Protein 7VGR (pdb70)

Organism: Severe acute respiratory syndrome coronavirus 2 (NCBI:txid2697049)

Structure (mmCIF, N/CA/C/O backbone):
data_7VGR
#
_entry.id   7VGR
#
_cell.length_a   1.00
_cell.length_b   1.00
_cell.length_c   1.00
_cell.angle_alpha   90.00
_cell.angle_beta   90.00
_cell.angle_gamma   90.00
#
_symmetry.space_group_name_H-M   'P 1'
#
loop_
_entity.id
_entity.type
_entity.pdbx_description
1 polymer 'YN7756_1 Fab light chain'
2 polymer 'YN7756_1 Fab heavy chain'
3 polymer 'Membrane protein'
#
loop_
_atom_site.group_PDB
_atom_site.id
_atom_site.type_symbol
_atom_site.label_atom_id
_atom_site.label_alt_id
_atom_site.label_comp_id
_atom_site.label_asym_id
_atom_site.label_entity_id
_atom_site.label_seq_id
_atom_site.pdbx_PDB_ins_code
_atom_site.Cartn_x
_atom_site.Cartn_y
_atom_site.Cartn_z
_atom_site.occupancy
_atom_site.B_iso_or_equiv
_atom_site.auth_seq_id
_atom_site.auth_comp_id
_atom_site.auth_asym_id
_atom_site.auth_atom_id
_atom_site.pdbx_PDB_model_num
ATOM 1 N N . ASP A 1 1 ? 122.838 175.096 141.995 1.00 58.14 1 ASP C N 1
ATOM 2 C CA . ASP A 1 1 ? 123.618 175.397 140.800 1.00 58.14 1 ASP C CA 1
ATOM 3 C C . ASP A 1 1 ? 124.553 176.579 141.039 1.00 58.14 1 ASP C C 1
ATOM 4 O O . ASP A 1 1 ? 124.113 177.664 141.418 1.00 58.14 1 ASP C O 1
ATOM 6 N N . ILE A 1 2 ? 125.848 176.358 140.815 1.00 58.14 2 ILE C N 1
ATOM 7 C CA . ILE A 1 2 ? 126.835 177.412 141.010 1.00 58.14 2 ILE C CA 1
ATOM 8 C C . ILE A 1 2 ? 126.842 178.328 139.794 1.00 58.14 2 ILE C C 1
ATOM 9 O O . ILE A 1 2 ? 126.985 177.872 138.652 1.00 58.14 2 ILE C O 1
ATOM 14 N N . VAL A 1 3 ? 126.687 179.627 140.034 1.00 58.14 3 VAL C N 1
ATOM 15 C CA . VAL A 1 3 ? 126.671 180.631 138.977 1.00 58.14 3 VAL C CA 1
ATOM 16 C C . VAL A 1 3 ? 128.090 181.177 138.858 1.00 58.14 3 VAL C C 1
ATOM 17 O O . VAL A 1 3 ? 128.528 181.992 139.676 1.00 58.14 3 VAL C O 1
ATOM 21 N N . LEU A 1 4 ? 128.812 180.726 137.836 1.00 58.14 4 LEU C N 1
ATOM 22 C CA . LEU A 1 4 ? 130.184 181.164 137.619 1.00 58.14 4 LEU C CA 1
ATOM 23 C C . LEU A 1 4 ? 130.199 182.488 136.865 1.00 58.14 4 LEU C C 1
ATOM 24 O O . LEU A 1 4 ? 129.519 182.641 135.845 1.00 58.14 4 LEU C O 1
ATOM 29 N N . THR A 1 5 ? 130.974 183.444 137.370 1.00 58.14 5 THR C N 1
ATOM 30 C CA . THR A 1 5 ? 131.086 184.770 136.780 1.00 58.14 5 THR C CA 1
ATOM 31 C C . THR A 1 5 ? 132.545 185.049 136.449 1.00 58.14 5 THR C C 1
ATOM 32 O O . THR A 1 5 ? 133.427 184.834 137.287 1.00 58.14 5 THR C O 1
ATOM 36 N N . GLN A 1 6 ? 132.794 185.524 135.233 1.00 58.14 6 GLN C N 1
ATOM 37 C CA . GLN A 1 6 ? 134.135 185.842 134.771 1.00 58.14 6 GLN C CA 1
ATOM 38 C C . GLN A 1 6 ? 134.297 187.350 134.628 1.00 58.14 6 GLN C C 1
ATOM 39 O O . GLN A 1 6 ? 133.373 188.056 134.215 1.00 58.14 6 GLN C O 1
ATOM 45 N N . SER A 1 7 ? 135.489 187.837 134.979 1.00 58.14 7 SER C N 1
ATOM 46 C CA . SER A 1 7 ? 135.793 189.253 134.912 1.00 58.14 7 SER C CA 1
ATOM 47 C C . SER A 1 7 ? 137.247 189.415 134.492 1.00 58.14 7 SER C C 1
ATOM 48 O O . SER A 1 7 ? 138.127 188.786 135.103 1.00 58.14 7 SER C O 1
ATOM 51 N N . PRO A 1 8 ? 137.536 190.236 133.471 1.00 58.14 8 PRO C N 1
ATOM 52 C CA . PRO A 1 8 ? 136.536 190.967 132.688 1.00 58.14 8 PRO C CA 1
ATOM 53 C C . PRO A 1 8 ? 135.916 190.116 131.584 1.00 58.14 8 PRO C C 1
ATOM 54 O O . PRO A 1 8 ? 136.435 189.043 131.276 1.00 58.14 8 PRO C O 1
ATOM 58 N N . ALA A 1 9 ? 134.811 190.591 131.004 1.00 58.14 9 ALA C N 1
ATOM 59 C CA . ALA A 1 9 ? 134.189 189.877 129.895 1.00 58.14 9 ALA C CA 1
ATOM 60 C C . ALA A 1 9 ? 135.049 189.904 128.640 1.00 58.14 9 ALA C C 1
ATOM 61 O O . ALA A 1 9 ? 134.985 188.966 127.838 1.00 58.14 9 ALA C O 1
ATOM 63 N N . SER A 1 10 ? 135.845 190.954 128.453 1.00 58.81 10 SER C N 1
ATOM 64 C CA . SER A 1 10 ? 136.761 191.052 127.327 1.00 58.81 10 SER C CA 1
ATOM 65 C C . SER A 1 10 ? 138.026 191.752 127.799 1.00 58.81 10 SER C C 1
ATOM 66 O O . SER A 1 10 ? 137.956 192.777 128.482 1.00 58.81 10 SER C O 1
ATOM 69 N N . LEU A 1 11 ? 139.177 191.194 127.431 1.00 60.14 11 LEU C N 1
ATOM 70 C CA . LEU A 1 11 ? 140.468 191.705 127.869 1.00 60.14 11 LEU C CA 1
ATOM 71 C C . LEU A 1 11 ? 141.397 191.828 126.672 1.00 60.14 11 LEU C C 1
ATOM 72 O O . LEU A 1 11 ? 141.466 190.919 125.839 1.00 60.14 11 LEU C O 1
ATOM 77 N N . THR A 1 12 ? 142.107 192.951 126.590 1.00 64.87 12 THR C N 1
ATOM 78 C CA . THR A 1 12 ? 143.116 193.177 125.565 1.00 64.87 12 THR C CA 1
ATOM 79 C C . THR A 1 12 ? 144.474 193.334 126.236 1.00 64.87 12 THR C C 1
ATOM 80 O O . THR A 1 12 ? 144.589 193.998 127.272 1.00 64.87 12 THR C O 1
ATOM 84 N N . VAL A 1 13 ? 145.491 192.689 125.668 1.00 69.07 13 VAL C N 1
ATOM 85 C CA . VAL A 1 13 ? 146.840 192.709 126.220 1.00 69.07 13 VAL C CA 1
ATOM 86 C C . VAL A 1 13 ? 147.840 192.903 125.089 1.00 69.07 13 VAL C C 1
ATOM 87 O O . VAL A 1 13 ? 147.650 192.411 123.972 1.00 69.07 13 VAL C O 1
ATOM 91 N N . SER A 1 14 ? 148.909 193.637 125.386 1.00 70.89 14 SER C N 1
ATOM 92 C CA . SER A 1 14 ? 149.983 193.825 124.422 1.00 70.89 14 SER C CA 1
ATOM 93 C C . SER A 1 14 ? 150.774 192.533 124.246 1.00 70.89 14 SER C C 1
ATOM 94 O O . SER A 1 14 ? 150.854 191.698 125.151 1.00 70.89 14 SER C O 1
ATOM 97 N N . LEU A 1 15 ? 151.361 192.374 123.062 1.00 72.39 15 LEU C N 1
ATOM 98 C CA . LEU A 1 15 ? 152.133 191.175 122.757 1.00 72.39 15 LEU C CA 1
ATOM 99 C C . LEU A 1 15 ? 153.403 191.145 123.600 1.00 72.39 15 LEU C C 1
ATOM 100 O O . LEU A 1 15 ? 154.226 192.063 123.532 1.00 72.39 15 LEU C O 1
ATOM 105 N N . GLY A 1 16 ? 153.559 190.088 124.393 1.00 69.75 16 GLY C N 1
ATOM 106 C CA . GLY A 1 16 ? 154.683 189.934 125.297 1.00 69.75 16 GLY C CA 1
ATOM 107 C C . GLY A 1 16 ? 154.335 190.117 126.759 1.00 69.75 16 GLY C C 1
ATOM 108 O O . GLY A 1 16 ? 155.117 189.701 127.627 1.00 69.75 16 GLY C O 1
ATOM 109 N N . GLN A 1 17 ? 153.189 190.718 127.064 1.00 70.86 17 GLN C N 1
ATOM 110 C CA . GLN A 1 17 ? 152.769 190.928 128.442 1.00 70.86 17 GLN C CA 1
ATOM 111 C C . GLN A 1 17 ? 152.072 189.669 128.956 1.00 70.86 17 GLN C C 1
ATOM 112 O O . GLN A 1 17 ? 152.093 188.612 128.319 1.00 70.86 17 GLN C O 1
ATOM 118 N N . ARG A 1 18 ? 151.439 189.769 130.121 1.00 69.04 18 ARG C N 1
ATOM 119 C CA . ARG A 1 18 ? 150.751 188.646 130.738 1.00 69.04 18 ARG C CA 1
ATOM 120 C C . ARG A 1 18 ? 149.254 188.918 130.818 1.00 69.04 18 ARG C C 1
ATOM 121 O O . ARG A 1 18 ? 148.815 190.070 130.886 1.00 69.04 18 ARG C O 1
ATOM 129 N N . ALA A 1 19 ? 148.473 187.841 130.803 1.00 61.07 19 ALA C N 1
ATOM 130 C CA . ALA A 1 19 ? 147.022 187.910 130.878 1.00 61.07 19 ALA C CA 1
ATOM 131 C C . ALA A 1 19 ? 146.539 187.286 132.180 1.00 61.07 19 ALA C C 1
ATOM 132 O O . ALA A 1 19 ? 147.074 186.266 132.627 1.00 61.07 19 ALA C O 1
ATOM 134 N N . THR A 1 20 ? 145.524 187.901 132.785 1.00 58.14 20 THR C N 1
ATOM 135 C CA A THR A 1 20 ? 144.958 187.437 134.046 0.61 58.14 20 THR C CA 1
ATOM 136 C CA B THR A 1 20 ? 144.958 187.437 134.046 0.39 58.14 20 THR C CA 1
ATOM 137 C C . THR A 1 20 ? 143.446 187.356 133.905 1.00 58.14 20 THR C C 1
ATOM 138 O O . THR A 1 20 ? 142.788 188.373 133.662 1.00 58.14 20 THR C O 1
ATOM 145 N N . ILE A 1 21 ? 142.900 186.151 134.058 1.00 58.14 21 ILE C N 1
ATOM 146 C CA . ILE A 1 21 ? 141.466 185.902 133.962 1.00 58.14 21 ILE C CA 1
ATOM 147 C C . ILE A 1 21 ? 140.994 185.321 135.286 1.00 58.14 21 ILE C C 1
ATOM 148 O O . ILE A 1 21 ? 141.562 184.338 135.775 1.00 58.14 21 ILE C O 1
ATOM 153 N N . SER A 1 22 ? 139.956 185.924 135.861 1.00 58.14 22 SER C N 1
ATOM 154 C CA . SER A 1 22 ? 139.404 185.500 137.140 1.00 58.14 22 SER C CA 1
ATOM 155 C C . SER A 1 22 ? 137.981 184.992 136.953 1.00 58.14 22 SER C C 1
ATOM 156 O O . SER A 1 22 ? 137.191 185.587 136.213 1.00 58.14 22 SER C O 1
ATOM 159 N N . CYS A 1 23 ? 137.660 183.888 137.625 1.00 58.14 23 CYS C N 1
ATOM 160 C CA . CYS A 1 23 ? 136.342 183.263 137.549 1.00 58.14 23 CYS C CA 1
ATOM 161 C C . CYS A 1 23 ? 135.739 183.216 138.948 1.00 58.14 23 CYS C C 1
ATOM 162 O O . CYS A 1 23 ? 136.180 182.430 139.793 1.00 58.14 23 CYS C O 1
ATOM 165 N N . ARG A 1 24 ? 134.736 184.057 139.188 1.00 65.20 24 ARG C N 1
ATOM 166 C CA . ARG A 1 24 ? 134.014 184.046 140.451 1.00 65.20 24 ARG C CA 1
ATOM 167 C C . ARG A 1 24 ? 133.049 182.868 140.512 1.00 65.20 24 ARG C C 1
ATOM 168 O O . ARG A 1 24 ? 132.640 182.315 139.486 1.00 65.20 24 ARG C O 1
ATOM 176 N N . ALA A 1 25 ? 132.683 182.489 141.734 1.00 61.36 25 ALA C N 1
ATOM 177 C CA . ALA A 1 25 ? 131.777 181.376 141.970 1.00 61.36 25 ALA C CA 1
ATOM 178 C C . ALA A 1 25 ? 130.696 181.795 142.957 1.00 61.36 25 ALA C C 1
ATOM 179 O O . ALA A 1 25 ? 130.891 182.689 143.784 1.00 61.36 25 ALA C O 1
ATOM 181 N N . SER A 1 26 ? 129.543 181.131 142.856 1.00 62.17 26 SER C N 1
ATOM 182 C CA . SER A 1 26 ? 128.429 181.431 143.749 1.00 62.17 26 SER C CA 1
ATOM 183 C C . SER A 1 26 ? 128.707 180.926 145.160 1.00 62.17 26 SER C C 1
ATOM 184 O O . SER A 1 26 ? 128.694 181.698 146.126 1.00 62.17 26 SER C O 1
ATOM 187 N N . GLU A 1 27 ? 128.963 179.630 145.297 1.00 66.79 27 GLU C N 1
ATOM 188 C CA . GLU A 1 27 ? 129.240 179.002 146.581 1.00 66.79 27 GLU C CA 1
ATOM 189 C C . GLU A 1 27 ? 130.625 178.355 146.542 1.00 66.79 27 GLU C C 1
ATOM 190 O O . GLU A 1 27 ? 131.390 178.528 145.589 1.00 66.79 27 GLU C O 1
ATOM 196 N N . SER A 1 28 ? 130.945 177.609 147.598 1.00 69.41 28 SER C N 1
ATOM 197 C CA . SER A 1 28 ? 132.238 176.944 147.686 1.00 69.41 28 SER C CA 1
ATOM 198 C C . SER A 1 28 ? 132.362 175.879 146.603 1.00 69.41 28 SER C C 1
ATOM 199 O O . SER A 1 28 ? 131.451 175.071 146.402 1.00 69.41 28 SER C O 1
ATOM 202 N N . VAL A 1 29 ? 133.494 175.884 145.903 1.00 68.53 29 VAL C N 1
ATOM 203 C CA . VAL A 1 29 ? 133.712 174.932 144.821 1.00 68.53 29 VAL C CA 1
ATOM 204 C C . VAL A 1 29 ? 134.487 173.701 145.287 1.00 68.53 29 VAL C C 1
ATOM 205 O O . VAL A 1 29 ? 134.205 172.588 144.832 1.00 68.53 29 VAL C O 1
ATOM 209 N N . ASP A 1 30 ? 135.449 173.872 146.191 1.00 70.40 30 ASP C N 1
ATOM 210 C CA . ASP A 1 30 ? 136.286 172.757 146.617 1.00 70.40 30 ASP C CA 1
ATOM 211 C C . ASP A 1 30 ? 135.454 171.692 147.318 1.00 70.40 30 ASP C C 1
ATOM 212 O O . ASP A 1 30 ? 134.675 171.994 148.227 1.00 70.40 30 ASP C O 1
ATOM 217 N N . SER A 1 31 ? 135.622 170.445 146.887 1.00 71.98 31 SER C N 1
ATOM 218 C CA . SER A 1 31 ? 134.963 169.304 147.501 1.00 71.98 31 SER C CA 1
ATOM 219 C C . SER A 1 31 ? 135.827 168.784 148.650 1.00 71.98 31 SER C C 1
ATOM 220 O O . SER A 1 31 ? 136.765 169.446 149.101 1.00 71.98 31 SER C O 1
ATOM 223 N N . PHE A 1 32 ? 135.515 167.585 149.140 1.00 76.43 32 PHE C N 1
ATOM 224 C CA . PHE A 1 32 ? 136.289 166.995 150.225 1.00 76.43 32 PHE C CA 1
ATOM 225 C C . PHE A 1 32 ? 137.659 166.560 149.722 1.00 76.43 32 PHE C C 1
ATOM 226 O O . PHE A 1 32 ? 137.816 165.449 149.205 1.00 76.43 32 PHE C O 1
ATOM 234 N N . GLY A 1 33 ? 138.655 167.430 149.869 1.00 74.30 33 GLY C N 1
ATOM 235 C CA . GLY A 1 33 ? 140.006 167.130 149.444 1.00 74.30 33 GLY C CA 1
ATOM 236 C C . GLY A 1 33 ? 140.310 167.391 147.986 1.00 74.30 33 GLY C C 1
ATOM 237 O O . GLY A 1 33 ? 141.405 167.039 147.530 1.00 74.30 33 GLY C O 1
ATOM 238 N N . ASN A 1 34 ? 139.387 167.996 147.240 1.00 69.54 34 ASN C N 1
ATOM 239 C CA . ASN A 1 34 ? 139.605 168.255 145.824 1.00 69.54 34 ASN C CA 1
ATOM 240 C C . ASN A 1 34 ? 138.921 169.559 145.440 1.00 69.54 34 ASN C C 1
ATOM 241 O O . ASN A 1 34 ? 137.995 170.020 146.112 1.00 69.54 34 ASN C O 1
ATOM 246 N N . SER A 1 35 ? 139.392 170.148 144.341 1.00 63.81 35 SER C N 1
ATOM 247 C CA . SER A 1 35 ? 138.874 171.416 143.841 1.00 63.81 35 SER C CA 1
ATOM 248 C C . SER A 1 35 ? 137.861 171.249 142.717 1.00 63.81 35 SER C C 1
ATOM 249 O O . SER A 1 35 ? 136.833 171.934 142.713 1.00 63.81 35 SER C O 1
ATOM 252 N N . PHE A 1 36 ? 138.132 170.354 141.763 1.00 56.42 36 PHE C N 1
ATOM 253 C CA . PHE A 1 36 ? 137.236 170.092 140.634 1.00 56.42 36 PHE C CA 1
ATOM 254 C C . PHE A 1 36 ? 136.949 171.363 139.836 1.00 56.42 36 PHE C C 1
ATOM 255 O O . PHE A 1 36 ? 135.804 171.648 139.477 1.00 56.42 36 PHE C O 1
ATOM 263 N N . MET A 1 37 ? 137.995 172.135 139.555 1.00 51.60 37 MET C N 1
ATOM 264 C CA . MET A 1 37 ? 137.889 173.357 138.768 1.00 51.60 37 MET C CA 1
ATOM 265 C C . MET A 1 37 ? 138.702 173.197 137.492 1.00 51.60 37 MET C C 1
ATOM 266 O O . MET A 1 37 ? 139.838 172.714 137.533 1.00 51.60 37 MET C O 1
ATOM 271 N N . HIS A 1 38 ? 138.123 173.604 136.364 1.00 44.43 38 HIS C N 1
ATOM 272 C CA . HIS A 1 38 ? 138.746 173.416 135.063 1.00 44.43 38 HIS C CA 1
ATOM 273 C C . HIS A 1 38 ? 138.711 174.712 134.265 1.00 44.43 38 HIS C C 1
ATOM 274 O O . HIS A 1 38 ? 137.814 175.542 134.432 1.00 44.43 38 HIS C O 1
ATOM 281 N N . TRP A 1 39 ? 139.705 174.873 133.394 1.00 58.14 39 TRP C N 1
ATOM 282 C CA . TRP A 1 39 ? 139.793 176.002 132.478 1.00 58.14 39 TRP C CA 1
ATOM 283 C C . TRP A 1 39 ? 139.907 175.475 131.055 1.00 58.14 39 TRP C C 1
ATOM 284 O O . TRP A 1 39 ? 140.721 174.587 130.782 1.00 58.14 39 TRP C O 1
ATOM 295 N N . TYR A 1 40 ? 139.098 176.025 130.154 1.00 58.14 40 TYR C N 1
ATOM 296 C CA . TYR A 1 40 ? 139.044 175.571 128.773 1.00 58.14 40 TYR C CA 1
ATOM 297 C C . TYR A 1 40 ? 139.336 176.726 127.825 1.00 58.14 40 TYR C C 1
ATOM 298 O O . TYR A 1 40 ? 139.020 177.885 128.112 1.00 58.14 40 TYR C O 1
ATOM 307 N N . GLN A 1 41 ? 139.948 176.396 126.691 1.00 58.14 41 GLN C N 1
ATOM 308 C CA . GLN A 1 41 ? 140.222 177.350 125.627 1.00 58.14 41 GLN C CA 1
ATOM 309 C C . GLN A 1 41 ? 139.521 176.883 124.361 1.00 58.14 41 GLN C C 1
ATOM 310 O O . GLN A 1 41 ? 139.704 175.739 123.932 1.00 58.14 41 GLN C O 1
ATOM 316 N N . GLN A 1 42 ? 138.721 177.765 123.766 1.00 58.14 42 GLN C N 1
ATOM 317 C CA . GLN A 1 42 ? 137.946 177.437 122.576 1.00 58.14 42 GLN C CA 1
ATOM 318 C C . GLN A 1 42 ? 138.233 178.460 121.489 1.00 58.14 42 GLN C C 1
ATOM 319 O O . GLN A 1 42 ? 137.999 179.657 121.684 1.00 58.14 42 GLN C O 1
ATOM 325 N N . LYS A 1 43 ? 138.728 177.989 120.351 1.00 58.14 43 LYS C N 1
ATOM 326 C CA . LYS A 1 43 ? 138.874 178.856 119.194 1.00 58.14 43 LYS C CA 1
ATOM 327 C C . LYS A 1 43 ? 137.615 178.802 118.334 1.00 58.14 43 LYS C C 1
ATOM 328 O O . LYS A 1 43 ? 136.896 177.797 118.340 1.00 58.14 43 LYS C O 1
ATOM 334 N N . PRO A 1 44 ? 137.315 179.873 117.600 1.00 58.14 44 PRO C N 1
ATOM 335 C CA . PRO A 1 44 ? 136.125 179.866 116.734 1.00 58.14 44 PRO C CA 1
ATOM 336 C C . PRO A 1 44 ? 136.222 178.779 115.675 1.00 58.14 44 PRO C C 1
ATOM 337 O O . PRO A 1 44 ? 137.175 178.729 114.893 1.00 58.14 44 PRO C O 1
ATOM 341 N N . GLY A 1 45 ? 135.219 177.902 115.655 1.00 58.14 45 GLY C N 1
ATOM 342 C CA . GLY A 1 45 ? 135.187 176.776 114.749 1.00 58.14 45 GLY C CA 1
ATOM 343 C C . GLY A 1 45 ? 135.808 175.506 115.292 1.00 58.14 45 GLY C C 1
ATOM 344 O O . GLY A 1 45 ? 135.717 174.463 114.634 1.00 58.14 45 GLY C O 1
ATOM 345 N N . GLN A 1 46 ? 136.431 175.562 116.469 1.00 58.14 46 GLN C N 1
ATOM 346 C CA . GLN A 1 46 ? 137.102 174.417 117.059 1.00 58.14 46 GLN C CA 1
ATOM 347 C C . GLN A 1 46 ? 136.480 174.060 118.408 1.00 58.14 46 GLN C C 1
ATOM 348 O O . GLN A 1 46 ? 135.938 174.929 119.097 1.00 58.14 46 GLN C O 1
ATOM 354 N N . PRO A 1 47 ? 136.533 172.792 118.806 1.00 58.14 47 PRO C N 1
ATOM 355 C CA . PRO A 1 47 ? 136.001 172.398 120.116 1.00 58.14 47 PRO C CA 1
ATOM 356 C C . PRO A 1 47 ? 136.854 172.956 121.240 1.00 58.14 47 PRO C C 1
ATOM 357 O O . PRO A 1 47 ? 138.034 173.275 121.033 1.00 58.14 47 PRO C O 1
ATOM 361 N N . PRO A 1 48 ? 136.290 173.104 122.439 1.00 58.14 48 PRO C N 1
ATOM 362 C CA . PRO A 1 48 ? 137.082 173.610 123.566 1.00 58.14 48 PRO C CA 1
ATOM 363 C C . PRO A 1 48 ? 138.257 172.695 123.878 1.00 58.14 48 PRO C C 1
ATOM 364 O O . PRO A 1 48 ? 138.159 171.470 123.784 1.00 58.14 48 PRO C O 1
ATOM 368 N N . LYS A 1 49 ? 139.377 173.306 124.251 1.00 58.14 49 LYS C N 1
ATOM 369 C CA . LYS A 1 49 ? 140.593 172.588 124.605 1.00 58.14 49 LYS C CA 1
ATOM 370 C C . LYS A 1 49 ? 140.900 172.818 126.078 1.00 58.14 49 LYS C C 1
ATOM 371 O O . LYS A 1 49 ? 140.994 173.966 126.525 1.00 58.14 49 LYS C O 1
ATOM 377 N N . LEU A 1 50 ? 141.054 171.728 126.825 1.00 58.14 50 LEU C N 1
ATOM 378 C CA . LEU A 1 50 ? 141.320 171.831 128.253 1.00 58.14 50 LEU C CA 1
ATOM 379 C C . LEU A 1 50 ? 142.745 172.314 128.493 1.00 58.14 50 LEU C C 1
ATOM 380 O O . LEU A 1 50 ? 143.698 171.786 127.912 1.00 58.14 50 LEU C O 1
ATOM 385 N N . LEU A 1 51 ? 142.889 173.320 129.353 1.00 58.14 51 LEU C N 1
ATOM 386 C CA . LEU A 1 51 ? 144.188 173.880 129.702 1.00 58.14 51 LEU C CA 1
ATOM 387 C C . LEU A 1 51 ? 144.644 173.481 131.096 1.00 58.14 51 LEU C C 1
ATOM 388 O O . LEU A 1 51 ? 145.736 172.928 131.257 1.00 58.14 51 LEU C O 1
ATOM 393 N N . ILE A 1 52 ? 143.831 173.750 132.115 1.00 58.14 52 ILE C N 1
ATOM 394 C CA . ILE A 1 52 ? 144.164 173.446 133.500 1.00 58.14 52 ILE C CA 1
ATOM 395 C C . ILE A 1 52 ? 143.019 172.648 134.105 1.00 58.14 52 ILE C C 1
ATOM 396 O O . ILE A 1 52 ? 141.854 173.048 133.997 1.00 58.14 52 ILE C O 1
ATOM 401 N N . TYR A 1 53 ? 143.348 171.526 134.739 1.00 58.14 53 TYR C N 1
ATOM 402 C CA . TYR A 1 53 ? 142.377 170.715 135.458 1.00 58.14 53 TYR C CA 1
ATOM 403 C C . TYR A 1 53 ? 142.741 170.695 136.935 1.00 58.14 53 TYR C C 1
ATOM 404 O O . TYR A 1 53 ? 143.924 170.695 137.292 1.00 58.14 53 TYR C O 1
ATOM 413 N N . ARG A 1 54 ? 141.714 170.697 137.788 1.00 58.14 54 ARG C N 1
ATOM 414 C CA . ARG A 1 54 ? 141.852 170.826 139.239 1.00 58.14 54 ARG C CA 1
ATOM 415 C C . ARG A 1 54 ? 142.501 172.148 139.643 1.00 58.14 54 ARG C C 1
ATOM 416 O O . ARG A 1 54 ? 143.016 172.273 140.760 1.00 58.14 54 ARG C O 1
ATOM 424 N N . ALA A 1 55 ? 142.505 173.124 138.730 1.00 54.96 55 ALA C N 1
ATOM 425 C CA . ALA A 1 55 ? 142.903 174.504 139.000 1.00 54.96 55 ALA C CA 1
ATOM 426 C C . ALA A 1 55 ? 144.388 174.651 139.315 1.00 54.96 55 ALA C C 1
ATOM 427 O O . ALA A 1 55 ? 144.871 175.770 139.511 1.00 54.96 55 ALA C O 1
ATOM 429 N N . SER A 1 56 ? 145.124 173.540 139.368 1.00 55.21 56 SER C N 1
ATOM 430 C CA . SER A 1 56 ? 146.547 173.603 139.668 1.00 55.21 56 SER C CA 1
ATOM 431 C C . SER A 1 56 ? 147.398 172.643 138.848 1.00 55.21 56 SER C C 1
ATOM 432 O O . SER A 1 56 ? 148.607 172.569 139.088 1.00 55.21 56 SER C O 1
ATOM 435 N N . ASN A 1 57 ? 146.821 171.913 137.899 1.00 51.89 57 ASN C N 1
ATOM 436 C CA . ASN A 1 57 ? 147.546 170.916 137.122 1.00 51.89 57 ASN C CA 1
ATOM 437 C C . ASN A 1 57 ? 147.501 171.276 135.643 1.00 51.89 57 ASN C C 1
ATOM 438 O O . ASN A 1 57 ? 146.434 171.597 135.110 1.00 51.89 57 ASN C O 1
ATOM 443 N N . LEU A 1 58 ? 148.659 171.219 134.988 1.00 52.40 58 LEU C N 1
ATOM 444 C CA . LEU A 1 58 ? 148.749 171.514 133.565 1.00 52.40 58 LEU C CA 1
ATOM 445 C C . LEU A 1 58 ? 148.341 170.297 132.743 1.00 52.40 58 LEU C C 1
ATOM 446 O O . LEU A 1 58 ? 148.759 169.172 133.033 1.00 52.40 58 LEU C O 1
ATOM 451 N N . GLU A 1 59 ? 147.524 170.527 131.719 1.00 52.43 59 GLU C N 1
ATOM 452 C CA . GLU A 1 59 ? 147.103 169.449 130.834 1.00 52.43 59 GLU C CA 1
ATOM 453 C C . GLU A 1 59 ? 148.247 169.026 129.919 1.00 52.43 59 GLU C C 1
ATOM 454 O O . GLU A 1 59 ? 149.038 169.856 129.463 1.00 52.43 59 GLU C O 1
ATOM 460 N N . SER A 1 60 ? 148.332 167.724 129.658 1.00 58.14 60 SER C N 1
ATOM 461 C CA . SER A 1 60 ? 149.357 167.203 128.764 1.00 58.14 60 SER C CA 1
ATOM 462 C C . SER A 1 60 ? 149.139 167.718 127.346 1.00 58.14 60 SER C C 1
ATOM 463 O O . SER A 1 60 ? 148.004 167.817 126.871 1.00 58.14 60 SER C O 1
ATOM 466 N N . GLY A 1 61 ? 150.238 168.047 126.669 1.00 59.90 61 GLY C N 1
ATOM 467 C CA . GLY A 1 61 ? 150.182 168.622 125.344 1.00 59.90 61 GLY C CA 1
ATOM 468 C C . GLY A 1 61 ? 149.975 170.120 125.313 1.00 59.90 61 GLY C C 1
ATOM 469 O O . GLY A 1 61 ? 149.971 170.707 124.223 1.00 59.90 61 GLY C O 1
ATOM 470 N N . ILE A 1 62 ? 149.808 170.755 126.468 1.00 58.14 62 ILE C N 1
ATOM 471 C CA . ILE A 1 62 ? 149.606 172.198 126.559 1.00 58.14 62 ILE C CA 1
ATOM 472 C C . ILE A 1 62 ? 150.923 172.839 126.979 1.00 58.14 62 ILE C C 1
ATOM 473 O O . ILE A 1 62 ? 151.606 172.313 127.870 1.00 58.14 62 ILE C O 1
ATOM 478 N N . PRO A 1 63 ? 151.328 173.952 126.365 1.00 58.70 63 PRO C N 1
ATOM 479 C CA . PRO A 1 63 ? 152.572 174.610 126.781 1.00 58.70 63 PRO C CA 1
ATOM 480 C C . PRO A 1 63 ? 152.506 175.064 128.232 1.00 58.70 63 PRO C C 1
ATOM 481 O O . PRO A 1 63 ? 151.439 175.378 128.763 1.00 58.70 63 PRO C O 1
ATOM 485 N N . ALA A 1 64 ? 153.674 175.096 128.872 1.00 62.27 64 ALA C N 1
ATOM 486 C CA . ALA A 1 64 ? 153.805 175.425 130.291 1.00 62.27 64 ALA C CA 1
ATOM 487 C C . ALA A 1 64 ? 153.558 176.894 130.595 1.00 62.27 64 ALA C C 1
ATOM 488 O O . ALA A 1 64 ? 153.808 177.316 131.732 1.00 62.27 64 ALA C O 1
ATOM 490 N N . ARG A 1 65 ? 153.083 177.684 129.634 1.00 65.13 65 ARG C N 1
ATOM 491 C CA . ARG A 1 65 ? 152.806 179.094 129.868 1.00 65.13 65 ARG C CA 1
ATOM 492 C C . ARG A 1 65 ? 151.487 179.331 130.593 1.00 65.13 65 ARG C C 1
ATOM 493 O O . ARG A 1 65 ? 151.201 180.476 130.961 1.00 65.13 65 ARG C O 1
ATOM 501 N N . PHE A 1 66 ? 150.687 178.291 130.809 1.00 58.14 66 PHE C N 1
ATOM 502 C CA . PHE A 1 66 ? 149.404 178.410 131.489 1.00 58.14 66 PHE C CA 1
ATOM 503 C C . PHE A 1 66 ? 149.544 177.935 132.930 1.00 58.14 66 PHE C C 1
ATOM 504 O O . PHE A 1 66 ? 150.149 176.889 133.187 1.00 58.14 66 PHE C O 1
ATOM 512 N N . SER A 1 67 ? 148.985 178.704 133.864 1.00 58.14 67 SER C N 1
ATOM 513 C CA . SER A 1 67 ? 149.066 178.381 135.281 1.00 58.14 67 SER C CA 1
ATOM 514 C C . SER A 1 67 ? 147.754 178.742 135.963 1.00 58.14 67 SER C C 1
ATOM 515 O O . SER A 1 67 ? 146.984 179.574 135.476 1.00 58.14 67 SER C O 1
ATOM 518 N N . GLY A 1 68 ? 147.510 178.102 137.105 1.00 59.99 68 GLY C N 1
ATOM 519 C CA . GLY A 1 68 ? 146.296 178.331 137.865 1.00 59.99 68 GLY C CA 1
ATOM 520 C C . GLY A 1 68 ? 146.546 178.896 139.249 1.00 59.99 68 GLY C C 1
ATOM 521 O O . GLY A 1 68 ? 147.641 178.742 139.800 1.00 59.99 68 GLY C O 1
ATOM 522 N N . SER A 1 69 ? 145.540 179.553 139.823 1.00 62.73 69 SER C N 1
ATOM 523 C CA . SER A 1 69 ? 145.660 180.156 141.144 1.00 62.73 69 SER C CA 1
ATOM 524 C C . SER A 1 69 ? 144.300 180.117 141.832 1.00 62.73 69 SER C C 1
ATOM 525 O O . SER A 1 69 ? 143.308 179.645 141.270 1.00 62.73 69 SER C O 1
ATOM 528 N N . GLY A 1 70 ? 144.263 180.617 143.066 1.00 72.50 70 GLY C N 1
ATOM 529 C CA . GLY A 1 70 ? 143.040 180.677 143.838 1.00 72.50 70 GLY C CA 1
ATOM 530 C C . GLY A 1 70 ? 142.741 179.379 144.569 1.00 72.50 70 GLY C C 1
ATOM 531 O O . GLY A 1 70 ? 143.340 178.330 144.324 1.00 72.50 70 GLY C O 1
ATOM 532 N N . SER A 1 71 ? 141.780 179.457 145.490 1.00 74.63 71 SER C N 1
ATOM 533 C CA . SER A 1 71 ? 141.423 178.297 146.298 1.00 74.63 71 SER C CA 1
ATOM 534 C C . SER A 1 71 ? 140.029 178.473 146.883 1.00 74.63 71 SER C C 1
ATOM 535 O O . SER A 1 71 ? 139.806 179.369 147.703 1.00 74.63 71 SER C O 1
ATOM 538 N N . ARG A 1 72 ? 139.096 177.631 146.432 1.00 72.92 72 ARG C N 1
ATOM 539 C CA . ARG A 1 72 ? 137.810 177.377 147.079 1.00 72.92 72 ARG C CA 1
ATOM 540 C C . ARG A 1 72 ? 136.820 178.532 146.946 1.00 72.92 72 ARG C C 1
ATOM 541 O O . ARG A 1 72 ? 135.635 178.372 147.258 1.00 72.92 72 ARG C O 1
ATOM 549 N N . THR A 1 73 ? 137.274 179.691 146.470 1.00 73.70 73 THR C N 1
ATOM 550 C CA . THR A 1 73 ? 136.347 180.772 146.141 1.00 73.70 73 THR C CA 1
ATOM 551 C C . THR A 1 73 ? 136.666 181.479 144.831 1.00 73.70 73 THR C C 1
ATOM 552 O O . THR A 1 73 ? 135.737 181.948 144.165 1.00 73.70 73 THR C O 1
ATOM 556 N N . ASP A 1 74 ? 137.923 181.509 144.398 1.00 68.36 74 ASP C N 1
ATOM 557 C CA . ASP A 1 74 ? 138.335 182.161 143.165 1.00 68.36 74 ASP C CA 1
ATOM 558 C C . ASP A 1 74 ? 139.328 181.266 142.444 1.00 68.36 74 ASP C C 1
ATOM 559 O O . ASP A 1 74 ? 140.009 180.451 143.072 1.00 68.36 74 ASP C O 1
ATOM 564 N N . PHE A 1 75 ? 139.393 181.407 141.123 1.00 58.73 75 PHE C N 1
ATOM 565 C CA . PHE A 1 75 ? 140.342 180.655 140.315 1.00 58.73 75 PHE C CA 1
ATOM 566 C C . PHE A 1 75 ? 140.841 181.547 139.191 1.00 58.73 75 PHE C C 1
ATOM 567 O O . PHE A 1 75 ? 140.040 182.151 138.472 1.00 58.73 75 PHE C O 1
ATOM 575 N N . THR A 1 76 ? 142.161 181.630 139.049 1.00 58.14 76 THR C N 1
ATOM 576 C CA . THR A 1 76 ? 142.800 182.548 138.117 1.00 58.14 76 THR C CA 1
ATOM 577 C C . THR A 1 76 ? 143.638 181.768 137.114 1.00 58.14 76 THR C C 1
ATOM 578 O O . THR A 1 76 ? 144.461 180.933 137.503 1.00 58.14 76 THR C O 1
ATOM 582 N N . LEU A 1 77 ? 143.429 182.046 135.830 1.00 58.14 77 LEU C N 1
ATOM 583 C CA . LEU A 1 77 ? 144.244 181.488 134.760 1.00 58.14 77 LEU C CA 1
ATOM 584 C C . LEU A 1 77 ? 145.239 182.551 134.312 1.00 58.14 77 LEU C C 1
ATOM 585 O O . LEU A 1 77 ? 144.838 183.640 133.887 1.00 58.14 77 LEU C O 1
ATOM 590 N N . THR A 1 78 ? 146.528 182.236 134.406 1.00 58.35 78 THR C N 1
ATOM 591 C CA . THR A 1 78 ? 147.592 183.189 134.123 1.00 58.35 78 THR C CA 1
ATOM 592 C C . THR A 1 78 ? 148.431 182.691 132.956 1.00 58.35 78 THR C C 1
ATOM 593 O O . THR A 1 78 ? 148.896 181.546 132.962 1.00 58.35 78 THR C O 1
ATOM 597 N N . ILE A 1 79 ? 148.620 183.552 131.961 1.00 64.18 79 ILE C N 1
ATOM 598 C CA . ILE A 1 79 ? 149.472 183.275 130.811 1.00 64.18 79 ILE C CA 1
ATOM 599 C C . ILE A 1 79 ? 150.579 184.318 130.822 1.00 64.18 79 ILE C C 1
ATOM 600 O O . ILE A 1 79 ? 150.356 185.469 130.426 1.00 64.18 79 ILE C O 1
ATOM 605 N N . ASN A 1 80 ? 151.779 183.923 131.278 1.00 73.04 80 ASN C N 1
ATOM 606 C CA . ASN A 1 80 ? 152.865 184.898 131.387 1.00 73.04 80 ASN C CA 1
ATOM 607 C C . ASN A 1 80 ? 153.332 185.364 130.011 1.00 73.04 80 ASN C C 1
ATOM 608 O O . ASN A 1 80 ? 153.342 186.582 129.762 1.00 73.04 80 ASN C O 1
ATOM 613 N N . PRO A 1 81 ? 153.737 184.478 129.078 1.00 73.82 81 PRO C N 1
ATOM 614 C CA . PRO A 1 81 ? 153.966 184.938 127.704 1.00 73.82 81 PRO C CA 1
ATOM 615 C C . PRO A 1 81 ? 152.723 184.790 126.840 1.00 73.82 81 PRO C C 1
ATOM 616 O O . PRO A 1 81 ? 152.133 183.707 126.778 1.00 73.82 81 PRO C O 1
ATOM 620 N N . VAL A 1 82 ? 152.315 185.862 126.166 1.00 71.01 82 VAL C N 1
ATOM 621 C CA . VAL A 1 82 ? 151.175 185.829 125.256 1.00 71.01 82 VAL C CA 1
ATOM 622 C C . VAL A 1 82 ? 151.692 185.855 123.824 1.00 71.01 82 VAL C C 1
ATOM 623 O O . VAL A 1 82 ? 152.623 186.604 123.500 1.00 71.01 82 VAL C O 1
ATOM 627 N N . GLU A 1 83 ? 151.115 185.011 122.975 1.00 72.70 83 GLU C N 1
ATOM 628 C CA . GLU A 1 83 ? 151.513 184.891 121.582 1.00 72.70 83 GLU C CA 1
ATOM 629 C C . GLU A 1 83 ? 150.311 185.127 120.677 1.00 72.70 83 GLU C C 1
ATOM 630 O O . GLU A 1 83 ? 149.165 185.201 121.129 1.00 72.70 83 GLU C O 1
ATOM 636 N N . ALA A 1 84 ? 150.590 185.242 119.376 1.00 74.71 84 ALA C N 1
ATOM 637 C CA . ALA A 1 84 ? 149.540 185.514 118.401 1.00 74.71 84 ALA C CA 1
ATOM 638 C C . ALA A 1 84 ? 148.533 184.377 118.289 1.00 74.71 84 ALA C C 1
ATOM 639 O O . ALA A 1 84 ? 147.414 184.604 117.817 1.00 74.71 84 ALA C O 1
ATOM 641 N N . ASP A 1 85 ? 148.898 183.169 118.710 1.00 72.19 85 ASP C N 1
ATOM 642 C CA . ASP A 1 85 ? 148.014 182.013 118.645 1.00 72.19 85 ASP C CA 1
ATOM 643 C C . ASP A 1 85 ? 147.173 181.848 119.906 1.00 72.19 85 ASP C C 1
ATOM 644 O O . ASP A 1 85 ? 146.431 180.867 120.019 1.00 72.19 85 ASP C O 1
ATOM 649 N N . ASP A 1 86 ? 147.262 182.786 120.848 1.00 66.86 86 ASP C N 1
ATOM 650 C CA . ASP A 1 86 ? 146.562 182.690 122.121 1.00 66.86 86 ASP C CA 1
ATOM 651 C C . ASP A 1 86 ? 145.203 183.381 122.096 1.00 66.86 86 ASP C C 1
ATOM 652 O O . ASP A 1 86 ? 144.574 183.533 123.148 1.00 66.86 86 ASP C O 1
ATOM 657 N N . VAL A 1 87 ? 144.737 183.800 120.924 1.00 59.61 87 VAL C N 1
ATOM 658 C CA . VAL A 1 87 ? 143.448 184.471 120.802 1.00 59.61 87 VAL C CA 1
ATOM 659 C C . VAL A 1 87 ? 142.346 183.416 120.746 1.00 59.61 87 VAL C C 1
ATOM 660 O O . VAL A 1 87 ? 142.355 182.527 119.886 1.00 59.61 87 VAL C O 1
ATOM 664 N N . ALA A 1 88 ? 141.428 183.486 121.701 1.00 58.14 88 ALA C N 1
ATOM 665 C CA . ALA A 1 88 ? 140.332 182.531 121.844 1.00 58.14 88 ALA C CA 1
ATOM 666 C C . ALA A 1 88 ? 139.401 183.059 122.931 1.00 58.14 88 ALA C C 1
ATOM 667 O O . ALA A 1 88 ? 139.586 184.170 123.442 1.00 58.14 88 ALA C O 1
ATOM 669 N N . THR A 1 89 ? 138.397 182.262 123.283 1.00 58.14 89 THR C N 1
ATOM 670 C CA . THR A 1 89 ? 137.513 182.547 124.403 1.00 58.14 89 THR C CA 1
ATOM 671 C C . THR A 1 89 ? 137.762 181.517 125.495 1.00 58.14 89 THR C C 1
ATOM 672 O O . THR A 1 89 ? 137.713 180.309 125.236 1.00 58.14 89 THR C O 1
ATOM 676 N N . TYR A 1 90 ? 138.027 181.992 126.708 1.00 58.14 90 TYR C N 1
ATOM 677 C CA . TYR A 1 90 ? 138.380 181.129 127.828 1.00 58.14 90 TYR C CA 1
ATOM 678 C C . TYR A 1 90 ? 137.177 180.952 128.745 1.00 58.14 90 TYR C C 1
ATOM 679 O O . TYR A 1 90 ? 136.526 181.931 129.122 1.00 58.14 90 TYR C O 1
ATOM 688 N N . TYR A 1 91 ? 136.891 179.702 129.100 1.00 58.14 91 TYR C N 1
ATOM 689 C CA . TYR A 1 91 ? 135.766 179.360 129.954 1.00 58.14 91 TYR C CA 1
ATOM 690 C C . TYR A 1 91 ? 136.260 178.669 131.217 1.00 58.14 91 TYR C C 1
ATOM 691 O O . TYR A 1 91 ? 137.312 178.023 131.230 1.00 58.14 91 TYR C O 1
ATOM 700 N N . CYS A 1 92 ? 135.484 178.816 132.287 1.00 58.14 92 CYS C N 1
ATOM 701 C CA . CYS A 1 92 ? 135.757 178.170 133.562 1.00 58.14 92 CYS C CA 1
ATOM 702 C C . CYS A 1 92 ? 134.581 177.278 133.933 1.00 58.14 92 CYS C C 1
ATOM 703 O O . CYS A 1 92 ? 133.420 177.676 133.791 1.00 58.14 92 CYS C O 1
ATOM 706 N N . GLN A 1 93 ? 134.884 176.068 134.399 1.00 42.39 93 GLN C N 1
ATOM 707 C CA . GLN A 1 93 ? 133.867 175.072 134.697 1.00 42.39 93 GLN C CA 1
ATOM 708 C C . GLN A 1 93 ? 134.126 174.448 136.061 1.00 42.39 93 GLN C C 1
ATOM 709 O O . GLN A 1 93 ? 135.275 174.256 136.467 1.00 42.39 93 GLN C O 1
ATOM 715 N N . GLN A 1 94 ? 133.041 174.127 136.760 1.00 44.79 94 GLN C N 1
ATOM 716 C CA . GLN A 1 94 ? 133.093 173.456 138.050 1.00 44.79 94 GLN C CA 1
ATOM 717 C C . GLN A 1 94 ? 132.505 172.057 137.922 1.00 44.79 94 GLN C C 1
ATOM 718 O O . GLN A 1 94 ? 131.553 171.840 137.166 1.00 44.79 94 GLN C O 1
ATOM 724 N N . SER A 1 95 ? 133.085 171.107 138.653 1.00 50.67 95 SER C N 1
ATOM 725 C CA . SER A 1 95 ? 132.664 169.711 138.588 1.00 50.67 95 SER C CA 1
ATOM 726 C C . SER A 1 95 ? 132.543 169.123 139.987 1.00 50.67 95 SER C C 1
ATOM 727 O O . SER A 1 95 ? 132.851 167.948 140.216 1.00 50.67 95 SER C O 1
ATOM 730 N N . SER A 1 96 ? 132.092 169.934 140.945 1.00 56.37 96 SER C N 1
ATOM 731 C CA . SER A 1 96 ? 131.901 169.473 142.313 1.00 56.37 96 SER C CA 1
ATOM 732 C C . SER A 1 96 ? 130.467 169.063 142.615 1.00 56.37 96 SER C C 1
ATOM 733 O O . SER A 1 96 ? 130.242 168.312 143.570 1.00 56.37 96 SER C O 1
ATOM 736 N N . GLU A 1 97 ? 129.502 169.532 141.829 1.00 57.59 97 GLU C N 1
ATOM 737 C CA . GLU A 1 97 ? 128.101 169.185 142.000 1.00 57.59 97 GLU C CA 1
ATOM 738 C C . GLU A 1 97 ? 127.552 168.677 140.675 1.00 57.59 97 GLU C C 1
ATOM 739 O O . GLU A 1 97 ? 128.175 168.835 139.622 1.00 57.59 97 GLU C O 1
ATOM 745 N N . ASP A 1 98 ? 126.374 168.056 140.743 1.00 57.43 98 ASP C N 1
ATOM 746 C CA . ASP A 1 98 ? 125.760 167.459 139.557 1.00 57.43 98 ASP C CA 1
ATOM 747 C C . ASP A 1 98 ? 125.621 168.425 138.384 1.00 57.43 98 ASP C C 1
ATOM 748 O O . ASP A 1 98 ? 125.983 168.041 137.261 1.00 57.43 98 ASP C O 1
ATOM 753 N N . PRO A 1 99 ? 125.123 169.669 138.549 1.00 52.60 99 PRO C N 1
ATOM 754 C CA . PRO A 1 99 ? 125.084 170.577 137.392 1.00 52.60 99 PRO C CA 1
ATOM 755 C C . PRO A 1 99 ? 126.460 171.133 137.060 1.00 52.60 99 PRO C C 1
ATOM 756 O O . PRO A 1 99 ? 127.025 171.912 137.834 1.00 52.60 99 PRO C O 1
ATOM 760 N N . TYR A 1 100 ? 127.009 170.740 135.910 1.00 45.26 100 TYR C N 1
ATOM 761 C CA . TYR A 1 100 ? 128.324 171.211 135.474 1.00 45.26 100 TYR C CA 1
ATOM 762 C C . TYR A 1 100 ? 128.151 172.551 134.763 1.00 45.26 100 TYR C C 1
ATOM 763 O O . TYR A 1 100 ? 128.189 172.656 133.536 1.00 45.26 100 TYR C O 1
ATOM 772 N N . THR A 1 101 ? 127.961 173.597 135.562 1.00 58.14 101 THR C N 1
ATOM 773 C CA . THR A 1 101 ? 127.779 174.936 135.021 1.00 58.14 101 THR C CA 1
ATOM 774 C C . THR A 1 101 ? 129.102 175.491 134.509 1.00 58.14 101 THR C C 1
ATOM 775 O O . THR A 1 101 ? 130.151 175.317 135.136 1.00 58.14 101 THR C O 1
ATOM 779 N N . PHE A 1 102 ? 129.047 176.158 133.362 1.00 58.14 102 PHE C N 1
ATOM 780 C CA . PHE A 1 102 ? 130.216 176.771 132.752 1.00 58.14 102 PHE C CA 1
ATOM 781 C C . PHE A 1 102 ? 130.245 178.268 133.043 1.00 58.14 102 PHE C C 1
ATOM 782 O O . PHE A 1 102 ? 129.265 178.863 133.497 1.00 58.14 102 PHE C O 1
ATOM 790 N N . GLY A 1 103 ? 131.398 178.877 132.773 1.00 58.14 103 GLY C N 1
ATOM 791 C CA . GLY A 1 103 ? 131.574 180.296 132.987 1.00 58.14 103 GLY C CA 1
ATOM 792 C C . GLY A 1 103 ? 130.966 181.133 131.879 1.00 58.14 103 GLY C C 1
ATOM 793 O O . GLY A 1 103 ? 130.477 180.634 130.865 1.00 58.14 103 GLY C O 1
ATOM 794 N N . GLY A 1 104 ? 131.003 182.451 132.088 1.00 58.14 104 GLY C N 1
ATOM 795 C CA . GLY A 1 104 ? 130.452 183.374 131.113 1.00 58.14 104 GLY C CA 1
ATOM 796 C C . GLY A 1 104 ? 131.288 183.525 129.860 1.00 58.14 104 GLY C C 1
ATOM 797 O O . GLY A 1 104 ? 130.762 183.942 128.823 1.00 58.14 104 GLY C O 1
ATOM 798 N N . GLY A 1 105 ? 132.576 183.197 129.931 1.00 58.14 105 GLY C N 1
ATOM 799 C CA . GLY A 1 105 ? 133.446 183.303 128.777 1.00 58.14 105 GLY C CA 1
ATOM 800 C C . GLY A 1 105 ? 134.171 184.630 128.692 1.00 58.14 105 GLY C C 1
ATOM 801 O O . GLY A 1 105 ? 133.554 185.692 128.823 1.00 58.14 105 GLY C O 1
ATOM 802 N N . THR A 1 106 ? 135.483 184.584 128.473 1.00 58.14 106 THR C N 1
ATOM 803 C CA . THR A 1 106 ? 136.311 185.778 128.358 1.00 58.14 106 THR C CA 1
ATOM 804 C C . THR A 1 106 ? 137.054 185.735 127.030 1.00 58.14 106 THR C C 1
ATOM 805 O O . THR A 1 106 ? 137.840 184.814 126.785 1.00 58.14 106 THR C O 1
ATOM 809 N N . LYS A 1 107 ? 136.806 186.730 126.182 1.00 58.14 107 LYS C N 1
ATOM 810 C CA . LYS A 1 107 ? 137.462 186.830 124.885 1.00 58.14 107 LYS C CA 1
ATOM 811 C C . LYS A 1 107 ? 138.767 187.600 125.043 1.00 58.14 107 LYS C C 1
ATOM 812 O O . LYS A 1 107 ? 138.771 188.729 125.546 1.00 58.14 107 LYS C O 1
ATOM 818 N N . LEU A 1 108 ? 139.870 186.992 124.613 1.00 58.14 108 LEU C N 1
ATOM 819 C CA . LEU A 1 108 ? 141.189 187.595 124.745 1.00 58.14 108 LEU C CA 1
ATOM 820 C C . LEU A 1 108 ? 141.563 188.316 123.455 1.00 58.14 108 LEU C C 1
ATOM 821 O O . LEU A 1 108 ? 141.441 187.753 122.363 1.00 58.14 108 LEU C O 1
ATOM 826 N N . GLU A 1 109 ? 142.017 189.559 123.590 1.00 66.86 109 GLU C N 1
ATOM 827 C CA . GLU A 1 109 ? 142.409 190.389 122.462 1.00 66.86 109 GLU C CA 1
ATOM 828 C C . GLU A 1 109 ? 143.879 190.766 122.597 1.00 66.86 109 GLU C C 1
ATOM 829 O O . GLU A 1 109 ? 144.405 190.886 123.707 1.00 66.86 109 GLU C O 1
ATOM 835 N N . ILE A 1 110 ? 144.543 190.942 121.457 1.00 70.66 110 ILE C N 1
ATOM 836 C CA . ILE A 1 110 ? 145.958 191.293 121.407 1.00 70.66 110 ILE C CA 1
ATOM 837 C C . ILE A 1 110 ? 146.086 192.724 120.907 1.00 70.66 110 ILE C C 1
ATOM 838 O O . ILE A 1 110 ? 145.522 193.079 119.864 1.00 70.66 110 ILE C O 1
ATOM 843 N N . LYS A 1 111 ? 146.826 193.543 121.651 1.00 75.77 111 LYS C N 1
ATOM 844 C CA . LYS A 1 111 ? 147.074 194.932 121.279 1.00 75.77 111 LYS C CA 1
ATOM 845 C C . LYS A 1 111 ? 148.351 194.992 120.448 1.00 75.77 111 LYS C C 1
ATOM 846 O O . LYS A 1 111 ? 149.445 194.723 120.955 1.00 75.77 111 LYS C O 1
ATOM 852 N N . ARG A 1 112 ? 148.213 195.344 119.175 1.00 84.79 112 ARG C N 1
ATOM 853 C CA . ARG A 1 112 ? 149.330 195.427 118.245 1.00 84.79 112 ARG C CA 1
ATOM 854 C C . ARG A 1 112 ? 149.406 196.833 117.655 1.00 84.79 112 ARG C C 1
ATOM 855 O O . ARG A 1 112 ? 148.601 197.712 117.974 1.00 84.79 112 ARG C O 1
ATOM 863 N N . ALA A 1 113 ? 150.392 197.039 116.787 1.00 91.35 113 ALA C N 1
ATOM 864 C CA . ALA A 1 113 ? 150.566 198.331 116.141 1.00 91.35 113 ALA C CA 1
ATOM 865 C C . ALA A 1 113 ? 149.447 198.586 115.137 1.00 91.35 113 ALA C C 1
ATOM 866 O O . ALA A 1 113 ? 148.883 197.659 114.549 1.00 91.35 113 ALA C O 1
ATOM 868 N N . ASP A 1 114 ? 149.126 199.863 114.949 1.00 95.31 114 ASP C N 1
ATOM 869 C CA . ASP A 1 114 ? 148.074 200.242 114.016 1.00 95.31 114 ASP C CA 1
ATOM 870 C C . ASP A 1 114 ? 148.500 199.952 112.582 1.00 95.31 114 ASP C C 1
ATOM 871 O O . ASP A 1 114 ? 149.658 200.155 112.206 1.00 95.31 114 ASP C O 1
ATOM 876 N N . ALA A 1 115 ? 147.552 199.475 111.778 1.00 95.56 115 ALA C N 1
ATOM 877 C CA . ALA A 1 115 ? 147.808 199.147 110.384 1.00 95.56 115 ALA C CA 1
ATOM 878 C C . ALA A 1 115 ? 146.729 199.769 109.513 1.00 95.56 115 ALA C C 1
ATOM 879 O O . ALA A 1 115 ? 145.539 199.687 109.830 1.00 95.56 115 ALA C O 1
ATOM 881 N N . ALA A 1 116 ? 147.152 200.391 108.417 1.00 98.47 116 ALA C N 1
ATOM 882 C CA . ALA A 1 116 ? 146.205 201.022 107.512 1.00 98.47 116 ALA C CA 1
ATOM 883 C C . ALA A 1 116 ? 145.421 199.958 106.746 1.00 98.47 116 ALA C C 1
ATOM 884 O O . ALA A 1 116 ? 146.004 198.980 106.267 1.00 98.47 116 ALA C O 1
ATOM 886 N N . PRO A 1 117 ? 144.105 200.114 106.620 1.00 100.74 117 PRO C N 1
ATOM 887 C CA . PRO A 1 117 ? 143.315 199.121 105.886 1.00 100.74 117 PRO C CA 1
ATOM 888 C C . PRO A 1 117 ? 143.620 199.142 104.397 1.00 100.74 117 PRO C C 1
ATOM 889 O O . PRO A 1 117 ? 143.986 200.171 103.825 1.00 100.74 117 PRO C O 1
ATOM 893 N N . THR A 1 118 ? 143.463 197.978 103.771 1.00 103.97 118 THR C N 1
ATOM 894 C CA . THR A 1 118 ? 143.627 197.826 102.330 1.00 103.97 118 THR C CA 1
ATOM 895 C C . THR A 1 118 ? 142.242 197.832 101.694 1.00 103.97 118 THR C C 1
ATOM 896 O O . THR A 1 118 ? 141.475 196.875 101.851 1.00 103.97 118 THR C O 1
ATOM 900 N N . VAL A 1 119 ? 141.923 198.906 100.981 1.00 111.15 119 VAL C N 1
ATOM 901 C CA . VAL A 1 119 ? 140.602 199.083 100.391 1.00 111.15 119 VAL C CA 1
ATOM 902 C C . VAL A 1 119 ? 140.639 198.628 98.939 1.00 111.15 119 VAL C C 1
ATOM 903 O O . VAL A 1 119 ? 141.471 199.093 98.151 1.00 111.15 119 VAL C O 1
ATOM 907 N N . SER A 1 120 ? 139.737 197.715 98.586 1.00 115.38 120 SER C N 1
ATOM 908 C CA . SER A 1 120 ? 139.609 197.222 97.220 1.00 115.38 120 SER C CA 1
ATOM 909 C C . SER A 1 120 ? 138.130 197.091 96.897 1.00 115.38 120 SER C C 1
ATOM 910 O O . SER A 1 120 ? 137.391 196.431 97.634 1.00 115.38 120 SER C O 1
ATOM 913 N N . ILE A 1 121 ? 137.699 197.715 95.804 1.00 122.54 121 ILE C N 1
ATOM 914 C CA . ILE A 1 121 ? 136.304 197.688 95.381 1.00 122.54 121 ILE C CA 1
ATOM 915 C C . ILE A 1 121 ? 136.172 196.772 94.172 1.00 122.54 121 ILE C C 1
ATOM 916 O O . ILE A 1 121 ? 136.991 196.823 93.245 1.00 122.54 121 ILE C O 1
ATOM 921 N N . PHE A 1 122 ? 135.165 195.907 94.201 1.00 125.93 122 PHE C N 1
ATOM 922 C CA . PHE A 1 122 ? 134.935 194.918 93.147 1.00 125.93 122 PHE C CA 1
ATOM 923 C C . PHE A 1 122 ? 133.592 195.180 92.479 1.00 125.93 122 PHE C C 1
ATOM 924 O O . PHE A 1 122 ? 132.540 195.010 93.124 1.00 125.93 122 PHE C O 1
ATOM 932 N N . PRO A 1 123 ? 133.566 195.595 91.215 1.00 133.71 123 PRO C N 1
ATOM 933 C CA . PRO A 1 123 ? 132.288 195.835 90.530 1.00 133.71 123 PRO C CA 1
ATOM 934 C C . PRO A 1 123 ? 131.527 194.539 90.319 1.00 133.71 123 PRO C C 1
ATOM 935 O O . PRO A 1 123 ? 132.127 193.454 90.286 1.00 133.71 123 PRO C O 1
ATOM 939 N N . PRO A 1 124 ? 130.201 194.607 90.182 1.00 133.25 124 PRO C N 1
ATOM 940 C CA . PRO A 1 124 ? 129.417 193.384 89.968 1.00 133.25 124 PRO C CA 1
ATOM 941 C C . PRO A 1 124 ? 129.773 192.704 88.653 1.00 133.25 124 PRO C C 1
ATOM 942 O O . PRO A 1 124 ? 130.111 193.352 87.660 1.00 133.25 124 PRO C O 1
ATOM 946 N N . SER A 1 125 ? 129.685 191.377 88.659 1.00 132.58 125 SER C N 1
ATOM 947 C CA . SER A 1 125 ? 130.054 190.574 87.505 1.00 132.58 125 SER C CA 1
ATOM 948 C C . SER A 1 125 ? 128.884 190.437 86.534 1.00 132.58 125 SER C C 1
ATOM 949 O O . SER A 1 125 ? 127.729 190.721 86.861 1.00 132.58 125 SER C O 1
ATOM 952 N N . SER A 1 126 ? 129.206 189.993 85.315 1.00 133.97 126 SER C N 1
ATOM 953 C CA . SER A 1 126 ? 128.174 189.788 84.304 1.00 133.97 126 SER C CA 1
ATOM 954 C C . SER A 1 126 ? 127.264 188.618 84.654 1.00 133.97 126 SER C C 1
ATOM 955 O O . SER A 1 126 ? 126.090 188.611 84.267 1.00 133.97 126 SER C O 1
ATOM 958 N N . GLU A 1 127 ? 127.786 187.618 85.371 1.00 131.83 127 GLU C N 1
ATOM 959 C CA . GLU A 1 127 ? 126.946 186.507 85.807 1.00 131.83 127 GLU C CA 1
ATOM 960 C C . GLU A 1 127 ? 125.850 186.987 86.750 1.00 131.83 127 GLU C C 1
ATOM 961 O O . GLU A 1 127 ? 124.702 186.535 86.665 1.00 131.83 127 GLU C O 1
ATOM 967 N N . GLN A 1 128 ? 126.186 187.908 87.656 1.00 131.36 128 GLN C N 1
ATOM 968 C CA . GLN A 1 128 ? 125.167 188.506 88.511 1.00 131.36 128 GLN C CA 1
ATOM 969 C C . GLN A 1 128 ? 124.143 189.278 87.688 1.00 131.36 128 GLN C C 1
ATOM 970 O O . GLN A 1 128 ? 122.938 189.203 87.954 1.00 131.36 128 GLN C O 1
ATOM 976 N N . LEU A 1 129 ? 124.606 190.021 86.679 1.00 133.78 129 LEU C N 1
ATOM 977 C CA . LEU A 1 129 ? 123.695 190.810 85.855 1.00 133.78 129 LEU C CA 1
ATOM 978 C C . LEU A 1 129 ? 122.713 189.921 85.101 1.00 133.78 129 LEU C C 1
ATOM 979 O O . LEU A 1 129 ? 121.513 190.214 85.049 1.00 133.78 129 LEU C O 1
ATOM 984 N N . THR A 1 130 ? 123.202 188.829 84.509 1.00 133.88 130 THR C N 1
ATOM 985 C CA . THR A 1 130 ? 122.314 187.916 83.800 1.00 133.88 130 THR C CA 1
ATOM 986 C C . THR A 1 130 ? 121.492 187.052 84.747 1.00 133.88 130 THR C C 1
ATOM 987 O O . THR A 1 130 ? 120.480 186.482 84.323 1.00 133.88 130 THR C O 1
ATOM 991 N N . SER A 1 131 ? 121.900 186.942 86.014 1.00 134.48 131 SER C N 1
ATOM 992 C CA . SER A 1 131 ? 121.090 186.217 86.987 1.00 134.48 131 SER C CA 1
ATOM 993 C C . SER A 1 131 ? 119.836 187.000 87.354 1.00 134.48 131 SER C C 1
ATOM 994 O O . SER A 1 131 ? 118.775 186.410 87.588 1.00 134.48 131 SER C O 1
ATOM 997 N N . GLY A 1 132 ? 119.935 188.327 87.407 1.00 135.63 132 GLY C N 1
ATOM 998 C CA . GLY A 1 132 ? 118.788 189.154 87.728 1.00 135.63 132 GLY C CA 1
ATOM 999 C C . GLY A 1 132 ? 119.061 190.218 88.771 1.00 135.63 132 GLY C C 1
ATOM 1000 O O . GLY A 1 132 ? 118.129 190.855 89.271 1.00 135.63 132 GLY C O 1
ATOM 1001 N N . GLY A 1 133 ? 120.332 190.424 89.108 1.00 135.64 133 GLY C N 1
ATOM 1002 C CA . GLY A 1 133 ? 120.693 191.413 90.104 1.00 135.64 133 GLY C CA 1
ATOM 1003 C C . GLY A 1 133 ? 122.051 192.043 89.872 1.00 135.64 133 GLY C C 1
ATOM 1004 O O . GLY A 1 133 ? 122.674 191.824 88.829 1.00 135.64 133 GLY C O 1
ATOM 1005 N N . ALA A 1 134 ? 122.515 192.837 90.834 1.00 135.05 134 ALA C N 1
ATOM 1006 C CA . ALA A 1 134 ? 123.835 193.458 90.751 1.00 135.05 134 ALA C CA 1
ATOM 1007 C C . ALA A 1 134 ? 124.268 193.847 92.154 1.00 135.05 134 ALA C C 1
ATOM 1008 O O . ALA A 1 134 ? 123.606 194.666 92.799 1.00 135.05 134 ALA C O 1
ATOM 1010 N N . SER A 1 135 ? 125.368 193.265 92.625 1.00 129.83 135 SER C N 1
ATOM 1011 C CA . SER A 1 135 ? 125.870 193.509 93.970 1.00 129.83 135 SER C CA 1
ATOM 1012 C C . SER A 1 135 ? 127.329 193.932 93.898 1.00 129.83 135 SER C C 1
ATOM 1013 O O . SER A 1 135 ? 128.138 193.273 93.237 1.00 129.83 135 SER C O 1
ATOM 1016 N N . VAL A 1 136 ? 127.659 195.028 94.577 1.00 126.67 136 VAL C N 1
ATOM 1017 C CA . VAL A 1 136 ? 129.027 195.523 94.668 1.00 126.67 136 VAL C CA 1
ATOM 1018 C C . VAL A 1 136 ? 129.576 195.175 96.045 1.00 126.67 136 VAL C C 1
ATOM 1019 O O . VAL A 1 136 ? 128.848 195.209 97.046 1.00 126.67 136 VAL C O 1
ATOM 1023 N N . VAL A 1 137 ? 130.855 194.812 96.096 1.00 120.41 137 VAL C N 1
ATOM 1024 C CA . VAL A 1 137 ? 131.495 194.343 97.320 1.00 120.41 137 VAL C CA 1
ATOM 1025 C C . VAL A 1 137 ? 132.766 195.149 97.546 1.00 120.41 137 VAL C C 1
ATOM 1026 O O . VAL A 1 137 ? 133.567 195.328 96.622 1.00 120.41 137 VAL C O 1
ATOM 1030 N N . CYS A 1 138 ? 132.948 195.633 98.772 1.00 113.80 138 CYS C N 1
ATOM 1031 C CA . CYS A 1 138 ? 134.150 196.349 99.178 1.00 113.80 138 CYS C CA 1
ATOM 1032 C C . CYS A 1 138 ? 134.889 195.523 100.220 1.00 113.80 138 CYS C C 1
ATOM 1033 O O . CYS A 1 138 ? 134.286 195.067 101.198 1.00 113.80 138 CYS C O 1
ATOM 1036 N N . PHE A 1 139 ? 136.189 195.331 100.012 1.00 107.96 139 PHE C N 1
ATOM 1037 C CA . PHE A 1 139 ? 137.014 194.499 100.876 1.00 107.96 139 PHE C CA 1
ATOM 1038 C C . PHE A 1 139 ? 137.998 195.366 101.649 1.00 107.96 139 PHE C C 1
ATOM 1039 O O . PHE A 1 139 ? 138.720 196.174 101.055 1.00 107.96 139 PHE C O 1
ATOM 1047 N N . LEU A 1 140 ? 138.023 195.193 102.969 1.00 99.30 140 LEU C N 1
ATOM 1048 C CA . LEU A 1 140 ? 138.973 195.868 103.848 1.00 99.30 140 LEU C CA 1
ATOM 1049 C C . LEU A 1 140 ? 139.771 194.799 104.584 1.00 99.30 140 LEU C C 1
ATOM 1050 O O . LEU A 1 140 ? 139.255 194.160 105.508 1.00 99.30 140 LEU C O 1
ATOM 1055 N N . ASN A 1 141 ? 141.022 194.606 104.177 1.00 98.19 141 ASN C N 1
ATOM 1056 C CA . ASN A 1 141 ? 141.880 193.574 104.737 1.00 98.19 141 ASN C CA 1
ATOM 1057 C C . ASN A 1 141 ? 143.080 194.203 105.431 1.00 98.19 141 ASN C C 1
ATOM 1058 O O . ASN A 1 141 ? 143.536 195.288 105.057 1.00 98.19 141 ASN C O 1
ATOM 1063 N N . ASN A 1 142 ? 143.581 193.504 106.451 1.00 94.68 142 ASN C N 1
ATOM 1064 C CA . ASN A 1 142 ? 144.792 193.888 107.176 1.00 94.68 142 ASN C CA 1
ATOM 1065 C C . ASN A 1 142 ? 144.653 195.279 107.802 1.00 94.68 142 ASN C C 1
ATOM 1066 O O . ASN A 1 142 ? 145.360 196.226 107.451 1.00 94.68 142 ASN C O 1
ATOM 1071 N N . PHE A 1 143 ? 143.718 195.387 108.744 1.00 91.34 143 PHE C N 1
ATOM 1072 C CA . PHE A 1 143 ? 143.510 196.614 109.497 1.00 91.34 143 PHE C CA 1
ATOM 1073 C C . PHE A 1 143 ? 143.386 196.296 110.981 1.00 91.34 143 PHE C C 1
ATOM 1074 O O . PHE A 1 143 ? 143.092 195.164 111.375 1.00 91.34 143 PHE C O 1
ATOM 1082 N N . TYR A 1 144 ? 143.618 197.323 111.804 1.00 88.75 144 TYR C N 1
ATOM 1083 C CA . TYR A 1 144 ? 143.547 197.208 113.254 1.00 88.75 144 TYR C CA 1
ATOM 1084 C C . TYR A 1 144 ? 143.391 198.607 113.822 1.00 88.75 144 TYR C C 1
ATOM 1085 O O . TYR A 1 144 ? 144.023 199.537 113.304 1.00 88.75 144 TYR C O 1
ATOM 1094 N N . PRO A 1 145 ? 142.575 198.805 114.872 1.00 92.03 145 PRO C N 1
ATOM 1095 C CA . PRO A 1 145 ? 141.762 197.809 115.580 1.00 92.03 145 PRO C CA 1
ATOM 1096 C C . PRO A 1 145 ? 140.416 197.513 114.919 1.00 92.03 145 PRO C C 1
ATOM 1097 O O . PRO A 1 145 ? 140.231 197.760 113.727 1.00 92.03 145 PRO C O 1
ATOM 1101 N N . LYS A 1 146 ? 139.487 196.977 115.716 1.00 96.01 146 LYS C N 1
ATOM 1102 C CA . LYS A 1 146 ? 138.183 196.577 115.197 1.00 96.01 146 LYS C CA 1
ATOM 1103 C C . LYS A 1 146 ? 137.361 197.777 114.745 1.00 96.01 146 LYS C C 1
ATOM 1104 O O . LYS A 1 146 ? 136.610 197.687 113.766 1.00 96.01 146 LYS C O 1
ATOM 1108 N N . ASP A 1 147 ? 137.484 198.906 115.443 1.00 102.39 147 ASP C N 1
ATOM 1109 C CA . ASP A 1 147 ? 136.618 200.054 115.196 1.00 102.39 147 ASP C CA 1
ATOM 1110 C C . ASP A 1 147 ? 136.825 200.616 113.795 1.00 102.39 147 ASP C C 1
ATOM 1111 O O . ASP A 1 147 ? 137.843 201.258 113.517 1.00 102.39 147 ASP C O 1
ATOM 1116 N N . ILE A 1 148 ? 135.854 200.381 112.912 1.00 103.41 148 ILE C N 1
ATOM 1117 C CA . ILE A 1 148 ? 135.913 200.870 111.541 1.00 103.41 148 ILE C CA 1
ATOM 1118 C C . ILE A 1 148 ? 134.502 200.835 110.974 1.00 103.41 148 ILE C C 1
ATOM 1119 O O . ILE A 1 148 ? 133.693 199.976 111.336 1.00 103.41 148 ILE C O 1
ATOM 1124 N N . ASN A 1 149 ? 134.201 201.786 110.093 1.00 111.29 149 ASN C N 1
ATOM 1125 C CA . ASN A 1 149 ? 132.902 201.858 109.441 1.00 111.29 149 ASN C CA 1
ATOM 1126 C C . ASN A 1 149 ? 133.092 202.227 107.978 1.00 111.29 149 ASN C C 1
ATOM 1127 O O . ASN A 1 149 ? 134.088 202.851 107.603 1.00 111.29 149 ASN C O 1
ATOM 1132 N N . VAL A 1 150 ? 132.123 201.836 107.154 1.00 116.91 150 VAL C N 1
ATOM 1133 C CA . VAL A 1 150 ? 132.173 202.046 105.713 1.00 116.91 150 VAL C CA 1
ATOM 1134 C C . VAL A 1 150 ? 131.017 202.949 105.309 1.00 116.91 150 VAL C C 1
ATOM 1135 O O . VAL A 1 150 ? 129.871 202.725 105.713 1.00 116.91 150 VAL C O 1
ATOM 1139 N N . LYS A 1 151 ? 131.321 203.970 104.513 1.00 123.87 151 LYS C N 1
ATOM 1140 C CA . LYS A 1 151 ? 130.324 204.899 104.001 1.00 123.87 151 LYS C CA 1
ATOM 1141 C C . LYS A 1 151 ? 130.080 204.608 102.527 1.00 123.87 151 LYS C C 1
ATOM 1142 O O . LYS A 1 151 ? 131.025 204.571 101.732 1.00 123.87 151 LYS C O 1
ATOM 1145 N N . TRP A 1 152 ? 128.815 204.406 102.166 1.00 126.35 152 TRP C N 1
ATOM 1146 C CA . TRP A 1 152 ? 128.421 204.077 100.802 1.00 126.35 152 TRP C CA 1
ATOM 1147 C C . TRP A 1 152 ? 127.601 205.224 100.228 1.00 126.35 152 TRP C C 1
ATOM 1148 O O . TRP A 1 152 ? 126.590 205.623 100.815 1.00 126.35 152 TRP C O 1
ATOM 1159 N N . LYS A 1 153 ? 128.036 205.746 99.083 1.00 135.03 153 LYS C N 1
ATOM 1160 C CA . LYS A 1 153 ? 127.300 206.782 98.376 1.00 135.03 153 LYS C CA 1
ATOM 1161 C C . LYS A 1 153 ? 127.388 206.526 96.879 1.00 135.03 153 LYS C C 1
ATOM 1162 O O . LYS A 1 153 ? 128.398 206.026 96.377 1.00 135.03 153 LYS C O 1
ATOM 1168 N N . ILE A 1 154 ? 126.313 206.865 96.172 1.00 140.03 154 ILE C N 1
ATOM 1169 C CA . ILE A 1 154 ? 126.251 206.746 94.720 1.00 140.03 154 ILE C CA 1
ATOM 1170 C C . ILE A 1 154 ? 125.832 208.096 94.152 1.00 140.03 154 ILE C C 1
ATOM 1171 O O . ILE A 1 154 ? 124.769 208.622 94.507 1.00 140.03 154 ILE C O 1
ATOM 1176 N N . ASP A 1 155 ? 126.676 208.663 93.287 1.00 142.88 155 ASP C N 1
ATOM 1177 C CA . ASP A 1 155 ? 126.438 209.974 92.682 1.00 142.88 155 ASP C CA 1
ATOM 1178 C C . ASP A 1 155 ? 126.188 211.050 93.736 1.00 142.88 155 ASP C C 1
ATOM 1179 O O . ASP A 1 155 ? 125.355 211.939 93.547 1.00 142.88 155 ASP C O 1
ATOM 1184 N N . GLY A 1 156 ? 126.905 210.974 94.855 1.00 140.49 156 GLY C N 1
ATOM 1185 C CA . GLY A 1 156 ? 126.747 211.934 95.927 1.00 140.49 156 GLY C CA 1
ATOM 1186 C C . GLY A 1 156 ? 125.590 211.675 96.864 1.00 140.49 156 GLY C C 1
ATOM 1187 O O . GLY A 1 156 ? 125.335 212.502 97.747 1.00 140.49 156 GLY C O 1
ATOM 1188 N N . SER A 1 157 ? 124.882 210.559 96.706 1.00 139.97 157 SER C N 1
ATOM 1189 C CA . SER A 1 157 ? 123.744 210.212 97.551 1.00 139.97 157 SER C CA 1
ATOM 1190 C C . SER A 1 157 ? 124.148 209.049 98.449 1.00 139.97 157 SER C C 1
ATOM 1191 O O . SER A 1 157 ? 124.279 207.913 97.982 1.00 139.97 157 SER C O 1
ATOM 1194 N N . GLU A 1 158 ? 124.340 209.335 99.735 1.00 137.16 158 GLU C N 1
ATOM 1195 C CA . GLU A 1 158 ? 124.764 208.318 100.688 1.00 137.16 158 GLU C CA 1
ATOM 1196 C C . GLU A 1 158 ? 123.611 207.363 100.975 1.00 137.16 158 GLU C C 1
ATOM 1197 O O . GLU A 1 158 ? 122.465 207.791 101.145 1.00 137.16 158 GLU C O 1
ATOM 1203 N N . ARG A 1 159 ? 123.918 206.068 101.031 1.00 134.45 159 ARG C N 1
ATOM 1204 C CA . ARG A 1 159 ? 122.918 205.013 101.138 1.00 134.45 159 ARG C CA 1
ATOM 1205 C C . ARG A 1 159 ? 123.067 204.289 102.469 1.00 134.45 159 ARG C C 1
ATOM 1206 O O . ARG A 1 159 ? 124.179 203.912 102.854 1.00 134.45 159 ARG C O 1
ATOM 1214 N N . GLN A 1 160 ? 121.946 204.095 103.167 1.00 135.10 160 GLN C N 1
ATOM 1215 C CA . GLN A 1 160 ? 121.934 203.370 104.432 1.00 135.10 160 GLN C CA 1
ATOM 1216 C C . GLN A 1 160 ? 121.537 201.908 104.286 1.00 135.10 160 GLN C C 1
ATOM 1217 O O . GLN A 1 160 ? 122.119 201.050 104.956 1.00 135.10 160 GLN C O 1
ATOM 1223 N N . ASN A 1 161 ? 120.563 201.606 103.431 1.00 132.21 161 ASN C N 1
ATOM 1224 C CA . ASN A 1 161 ? 120.006 200.267 103.308 1.00 132.21 161 ASN C CA 1
ATOM 1225 C C . ASN A 1 161 ? 120.757 199.458 102.258 1.00 132.21 161 ASN C C 1
ATOM 1226 O O . ASN A 1 161 ? 121.363 200.008 101.335 1.00 132.21 161 ASN C O 1
ATOM 1231 N N . GLY A 1 162 ? 120.712 198.134 102.414 1.00 126.00 162 GLY C N 1
ATOM 1232 C CA . GLY A 1 162 ? 121.313 197.223 101.467 1.00 126.00 162 GLY C CA 1
ATOM 1233 C C . GLY A 1 162 ? 122.751 196.845 101.751 1.00 126.00 162 GLY C C 1
ATOM 1234 O O . GLY A 1 162 ? 123.297 195.986 101.047 1.00 126.00 162 GLY C O 1
ATOM 1235 N N . VAL A 1 163 ? 123.381 197.450 102.753 1.00 121.46 163 VAL C N 1
ATOM 1236 C CA . VAL A 1 163 ? 124.775 197.171 103.074 1.00 121.46 163 VAL C CA 1
ATOM 1237 C C . VAL A 1 163 ? 124.836 196.181 104.230 1.00 121.46 163 VAL C C 1
ATOM 1238 O O . VAL A 1 163 ? 124.143 196.342 105.243 1.00 121.46 163 VAL C O 1
ATOM 1242 N N . LEU A 1 164 ? 125.649 195.139 104.069 1.00 113.89 164 LEU C N 1
ATOM 1243 C CA . LEU A 1 164 ? 125.862 194.128 105.095 1.00 113.89 164 LEU C CA 1
ATOM 1244 C C . LEU A 1 164 ? 127.346 194.057 105.419 1.00 113.89 164 LEU C C 1
ATOM 1245 O O . LEU A 1 164 ? 128.181 193.987 104.511 1.00 113.89 164 LEU C O 1
ATOM 1250 N N . ASN A 1 165 ? 127.671 194.074 106.708 1.00 104.26 165 ASN C N 1
ATOM 1251 C CA . ASN A 1 165 ? 129.048 194.015 107.173 1.00 104.26 165 ASN C CA 1
ATOM 1252 C C . ASN A 1 165 ? 129.308 192.696 107.888 1.00 104.26 165 ASN C C 1
ATOM 1253 O O . ASN A 1 165 ? 128.453 192.184 108.617 1.00 104.26 165 ASN C O 1
ATOM 1258 N N . SER A 1 166 ? 130.504 192.150 107.672 1.00 94.75 166 SER C N 1
ATOM 1259 C CA . SER A 1 166 ? 130.900 190.871 108.256 1.00 94.75 166 SER C CA 1
ATOM 1260 C C . SER A 1 166 ? 132.343 190.987 108.725 1.00 94.75 166 SER C C 1
ATOM 1261 O O . SER A 1 166 ? 133.258 191.095 107.903 1.00 94.75 166 SER C O 1
ATOM 1264 N N . TRP A 1 167 ? 132.545 190.961 110.039 1.00 92.61 167 TRP C N 1
ATOM 1265 C CA . TRP A 1 167 ? 133.876 191.070 110.620 1.00 92.61 167 TRP C CA 1
ATOM 1266 C C . TRP A 1 167 ? 134.461 189.686 110.863 1.00 92.61 167 TRP C C 1
ATOM 1267 O O . TRP A 1 167 ? 133.776 188.785 111.356 1.00 92.61 167 TRP C O 1
ATOM 1278 N N . THR A 1 168 ? 135.733 189.523 110.514 1.00 86.39 168 THR C N 1
ATOM 1279 C CA . THR A 1 168 ? 136.436 188.269 110.732 1.00 86.39 168 THR C CA 1
ATOM 1280 C C . THR A 1 168 ? 137.144 188.286 112.080 1.00 86.39 168 THR C C 1
ATOM 1281 O O . THR A 1 168 ? 137.460 189.346 112.627 1.00 86.39 168 THR C O 1
ATOM 1285 N N . ASP A 1 169 ? 137.390 187.092 112.612 1.00 81.61 169 ASP C N 1
ATOM 1286 C CA . ASP A 1 169 ? 138.062 186.965 113.893 1.00 81.61 169 ASP C CA 1
ATOM 1287 C C . ASP A 1 169 ? 139.556 187.253 113.743 1.00 81.61 169 ASP C C 1
ATOM 1288 O O . ASP A 1 169 ? 140.101 187.321 112.638 1.00 81.61 169 ASP C O 1
ATOM 1293 N N . GLN A 1 170 ? 140.219 187.429 114.884 1.00 77.54 170 GLN C N 1
ATOM 1294 C CA . GLN A 1 170 ? 141.623 187.817 114.886 1.00 77.54 170 GLN C CA 1
ATOM 1295 C C . GLN A 1 170 ? 142.497 186.685 114.359 1.00 77.54 170 GLN C C 1
ATOM 1296 O O . GLN A 1 170 ? 142.347 185.528 114.763 1.00 77.54 170 GLN C O 1
ATOM 1302 N N . ASP A 1 171 ? 143.410 187.025 113.453 1.00 77.30 171 ASP C N 1
ATOM 1303 C CA . ASP A 1 171 ? 144.310 186.037 112.879 1.00 77.30 171 ASP C CA 1
ATOM 1304 C C . ASP A 1 171 ? 145.342 185.601 113.914 1.00 77.30 171 ASP C C 1
ATOM 1305 O O . ASP A 1 171 ? 145.701 186.352 114.825 1.00 77.30 171 ASP C O 1
ATOM 1310 N N . SER A 1 172 ? 145.821 184.369 113.762 1.00 76.99 172 SER C N 1
ATOM 1311 C CA . SER A 1 172 ? 146.802 183.795 114.672 1.00 76.99 172 SER C CA 1
ATOM 1312 C C . SER A 1 172 ? 148.240 184.021 114.222 1.00 76.99 172 SER C C 1
ATOM 1313 O O . SER A 1 172 ? 149.162 183.517 114.872 1.00 76.99 172 SER C O 1
ATOM 1316 N N . LYS A 1 173 ? 148.457 184.757 113.132 1.00 81.71 173 LYS C N 1
ATOM 1317 C CA . LYS A 1 173 ? 149.796 185.020 112.622 1.00 81.71 173 LYS C CA 1
ATOM 1318 C C . LYS A 1 173 ? 150.179 186.489 112.747 1.00 81.71 173 LYS C C 1
ATOM 1319 O O . LYS A 1 173 ? 151.205 186.812 113.353 1.00 81.71 173 LYS C O 1
ATOM 1322 N N . ASP A 1 174 ? 149.378 187.394 112.187 1.00 83.51 174 ASP C N 1
ATOM 1323 C CA . ASP A 1 174 ? 149.653 188.823 112.246 1.00 83.51 174 ASP C CA 1
ATOM 1324 C C . ASP A 1 174 ? 148.663 189.591 113.112 1.00 83.51 174 ASP C C 1
ATOM 1325 O O . ASP A 1 174 ? 148.828 190.804 113.288 1.00 83.51 174 ASP C O 1
ATOM 1330 N N . SER A 1 175 ? 147.645 188.919 113.654 1.00 80.69 175 SER C N 1
ATOM 1331 C CA . SER A 1 175 ? 146.694 189.514 114.597 1.00 80.69 175 SER C CA 1
ATOM 1332 C C . SER A 1 175 ? 145.966 190.720 114.009 1.00 80.69 175 SER C C 1
ATOM 1333 O O . SER A 1 175 ? 145.663 191.680 114.721 1.00 80.69 175 SER C O 1
ATOM 1336 N N . THR A 1 176 ? 145.675 190.687 112.713 1.00 83.76 176 THR C N 1
ATOM 1337 C CA . THR A 1 176 ? 144.925 191.752 112.065 1.00 83.76 176 THR C CA 1
ATOM 1338 C C . THR A 1 176 ? 143.498 191.294 111.779 1.00 83.76 176 THR C C 1
ATOM 1339 O O . THR A 1 176 ? 143.151 190.119 111.916 1.00 83.76 176 THR C O 1
ATOM 1343 N N . TYR A 1 177 ? 142.665 192.248 111.375 1.00 87.42 177 TYR C N 1
ATOM 1344 C CA . TYR A 1 177 ? 141.257 191.999 111.109 1.00 87.42 177 TYR C CA 1
ATOM 1345 C C . TYR A 1 177 ? 140.966 192.158 109.622 1.00 87.42 177 TYR C C 1
ATOM 1346 O O . TYR A 1 177 ? 141.736 192.761 108.870 1.00 87.42 177 TYR C O 1
ATOM 1355 N N . SER A 1 178 ? 139.831 191.601 109.206 1.00 92.32 178 SER C N 1
ATOM 1356 C CA . SER A 1 178 ? 139.358 191.724 107.835 1.00 92.32 178 SER C CA 1
ATOM 1357 C C . SER A 1 178 ? 137.843 191.857 107.860 1.00 92.32 178 SER C C 1
ATOM 1358 O O . SER A 1 178 ? 137.163 191.133 108.592 1.00 92.32 178 SER C O 1
ATOM 1361 N N . MET A 1 179 ? 137.322 192.786 107.063 1.00 96.19 179 MET C N 1
ATOM 1362 C CA A MET A 1 179 ? 135.890 193.032 106.993 0.50 96.19 179 MET C CA 1
ATOM 1363 C CA B MET A 1 179 ? 135.889 193.019 106.990 0.50 96.19 179 MET C CA 1
ATOM 1364 C C . MET A 1 179 ? 135.493 193.256 105.540 1.00 96.19 179 MET C C 1
ATOM 1365 O O . MET A 1 179 ? 136.300 193.687 104.714 1.00 96.19 179 MET C O 1
ATOM 1374 N N . SER A 1 180 ? 134.231 192.957 105.240 1.00 102.11 180 SER C N 1
ATOM 1375 C CA . SER A 1 180 ? 133.692 193.118 103.896 1.00 102.11 180 SER C CA 1
ATOM 1376 C C . SER A 1 180 ? 132.319 193.763 103.979 1.00 102.11 180 SER C C 1
ATOM 1377 O O . SER A 1 180 ? 131.480 193.344 104.782 1.00 102.11 180 SER C O 1
ATOM 1380 N N . SER A 1 181 ? 132.093 194.778 103.149 1.00 113.93 181 SER C N 1
ATOM 1381 C CA . SER A 1 181 ? 130.811 195.471 103.068 1.00 113.93 181 SER C CA 1
ATOM 1382 C C . SER A 1 181 ? 130.227 195.224 101.683 1.00 113.93 181 SER C C 1
ATOM 1383 O O . SER A 1 181 ? 130.802 195.651 100.676 1.00 113.93 181 SER C O 1
ATOM 1386 N N . THR A 1 182 ? 129.090 194.536 101.634 1.00 119.18 182 THR C N 1
ATOM 1387 C CA . THR A 1 182 ? 128.435 194.177 100.384 1.00 119.18 182 THR C CA 1
ATOM 1388 C C . THR A 1 182 ? 127.126 194.943 100.255 1.00 119.18 182 THR C C 1
ATOM 1389 O O . THR A 1 182 ? 126.296 194.921 101.169 1.00 119.18 182 THR C O 1
ATOM 1393 N N . LEU A 1 183 ? 126.947 195.616 99.121 1.00 125.23 183 LEU C N 1
ATOM 1394 C CA . LEU A 1 183 ? 125.731 196.367 98.821 1.00 125.23 183 LEU C CA 1
ATOM 1395 C C . LEU A 1 183 ? 124.974 195.615 97.730 1.00 125.23 183 LEU C C 1
ATOM 1396 O O . LEU A 1 183 ? 125.309 195.717 96.546 1.00 125.23 183 LEU C O 1
ATOM 1401 N N . THR A 1 184 ? 123.958 194.857 98.133 1.00 128.49 184 THR C N 1
ATOM 1402 C CA . THR A 1 184 ? 123.154 194.074 97.203 1.00 128.49 184 THR C CA 1
ATOM 1403 C C . THR A 1 184 ? 121.940 194.890 96.774 1.00 128.49 184 THR C C 1
ATOM 1404 O O . THR A 1 184 ? 121.090 195.232 97.604 1.00 128.49 184 THR C O 1
ATOM 1408 N N . LEU A 1 185 ? 121.862 195.200 95.482 1.00 134.72 185 LEU C N 1
ATOM 1409 C CA . LEU A 1 185 ? 120.755 195.951 94.908 1.00 134.72 185 LEU C CA 1
ATOM 1410 C C . LEU A 1 185 ? 120.258 195.227 93.663 1.00 134.72 185 LEU C C 1
ATOM 1411 O O . LEU A 1 185 ? 120.819 194.211 93.241 1.00 134.72 185 LEU C O 1
ATOM 1416 N N . THR A 1 186 ? 119.190 195.755 93.073 1.00 139.85 186 THR C N 1
ATOM 1417 C CA . THR A 1 186 ? 118.652 195.165 91.859 1.00 139.85 186 THR C CA 1
ATOM 1418 C C . THR A 1 186 ? 119.419 195.664 90.637 1.00 139.85 186 THR C C 1
ATOM 1419 O O . THR A 1 186 ? 120.085 196.702 90.666 1.00 139.85 186 THR C O 1
ATOM 1423 N N . LYS A 1 187 ? 119.312 194.898 89.550 1.00 140.14 187 LYS C N 1
ATOM 1424 C CA . LYS A 1 187 ? 120.063 195.195 88.334 1.00 140.14 187 LYS C CA 1
ATOM 1425 C C . LYS A 1 187 ? 119.628 196.523 87.722 1.00 140.14 187 LYS C C 1
ATOM 1426 O O . LYS A 1 187 ? 120.465 197.386 87.420 1.00 140.14 187 LYS C O 1
ATOM 1432 N N . ASP A 1 188 ? 118.318 196.710 87.545 1.00 142.83 188 ASP C N 1
ATOM 1433 C CA . ASP A 1 188 ? 117.817 197.939 86.938 1.00 142.83 188 ASP C CA 1
ATOM 1434 C C . ASP A 1 188 ? 118.162 199.156 87.789 1.00 142.83 188 ASP C C 1
ATOM 1435 O O . ASP A 1 188 ? 118.616 200.181 87.270 1.00 142.83 188 ASP C O 1
ATOM 1440 N N . GLU A 1 189 ? 117.967 199.055 89.108 1.00 141.18 189 GLU C N 1
ATOM 1441 C CA . GLU A 1 189 ? 118.323 200.162 89.989 1.00 141.18 189 GLU C CA 1
ATOM 1442 C C . GLU A 1 189 ? 119.830 200.372 90.041 1.00 141.18 189 GLU C C 1
ATOM 1443 O O . GLU A 1 189 ? 120.289 201.498 90.265 1.00 141.18 189 GLU C O 1
ATOM 1445 N N . TYR A 1 190 ? 120.610 199.306 89.848 1.00 141.08 190 TYR C N 1
ATOM 1446 C CA . TYR A 1 190 ? 122.059 199.460 89.784 1.00 141.08 190 TYR C CA 1
ATOM 1447 C C . TYR A 1 190 ? 122.465 200.299 88.581 1.00 141.08 190 TYR C C 1
ATOM 1448 O O . TYR A 1 190 ? 123.383 201.123 88.671 1.00 141.08 190 TYR C O 1
ATOM 1457 N N . GLU A 1 191 ? 121.796 200.106 87.445 1.00 142.70 191 GLU C N 1
ATOM 1458 C CA . GLU A 1 191 ? 122.093 200.893 86.255 1.00 142.70 191 GLU C CA 1
ATOM 1459 C C . GLU A 1 191 ? 121.349 202.224 86.212 1.00 142.70 191 GLU C C 1
ATOM 1460 O O . GLU A 1 191 ? 121.539 202.991 85.262 1.00 142.70 191 GLU C O 1
ATOM 1466 N N . ARG A 1 192 ? 120.508 202.520 87.204 1.00 142.54 192 ARG C N 1
ATOM 1467 C CA A ARG A 1 192 ? 119.827 203.808 87.243 0.49 142.54 192 ARG C CA 1
ATOM 1468 C CA B ARG A 1 192 ? 119.829 203.808 87.239 0.51 142.54 192 ARG C CA 1
ATOM 1469 C C . ARG A 1 192 ? 120.755 204.951 87.632 1.00 142.54 192 ARG C C 1
ATOM 1470 O O . ARG A 1 192 ? 120.469 206.105 87.294 1.00 142.54 192 ARG C O 1
ATOM 1485 N N . HIS A 1 193 ? 121.850 204.661 88.327 1.00 141.01 193 HIS C N 1
ATOM 1486 C CA . HIS A 1 193 ? 122.827 205.657 88.733 1.00 141.01 193 HIS C CA 1
ATOM 1487 C C . HIS A 1 193 ? 124.081 205.520 87.871 1.00 141.01 193 HIS C C 1
ATOM 1488 O O . HIS A 1 193 ? 124.132 204.720 86.931 1.00 141.01 193 HIS C O 1
ATOM 1495 N N . ASN A 1 194 ? 125.103 206.311 88.195 1.00 143.22 194 ASN C N 1
ATOM 1496 C CA . ASN A 1 194 ? 126.336 206.350 87.418 1.00 143.22 194 ASN C CA 1
ATOM 1497 C C . ASN A 1 194 ? 127.550 205.871 88.199 1.00 143.22 194 ASN C C 1
ATOM 1498 O O . ASN A 1 194 ? 128.301 205.021 87.711 1.00 143.22 194 ASN C O 1
ATOM 1503 N N . SER A 1 195 ? 127.766 206.392 89.403 1.00 142.75 195 SER C N 1
ATOM 1504 C CA . SER A 1 195 ? 128.977 206.116 90.159 1.00 142.75 195 SER C CA 1
ATOM 1505 C C . SER A 1 195 ? 128.695 205.204 91.346 1.00 142.75 195 SER C C 1
ATOM 1506 O O . SER A 1 195 ? 127.642 205.284 91.983 1.00 142.75 195 SER C O 1
ATOM 1509 N N . TYR A 1 196 ? 129.659 204.332 91.634 1.00 140.05 196 TYR C N 1
ATOM 1510 C CA . TYR A 1 196 ? 129.638 203.481 92.819 1.00 140.05 196 TYR C CA 1
ATOM 1511 C C . TYR A 1 196 ? 131.008 203.551 93.473 1.00 140.05 196 TYR C C 1
ATOM 1512 O O . TYR A 1 196 ? 132.011 203.187 92.852 1.00 140.05 196 TYR C O 1
ATOM 1521 N N . THR A 1 197 ? 131.050 204.015 94.720 1.00 131.88 197 THR C N 1
ATOM 1522 C CA . THR A 1 197 ? 132.302 204.216 95.432 1.00 131.88 197 THR C CA 1
ATOM 1523 C C . THR A 1 197 ? 132.205 203.637 96.836 1.00 131.88 197 THR C C 1
ATOM 1524 O O . THR A 1 197 ? 131.116 203.502 97.400 1.00 131.88 197 THR C O 1
ATOM 1528 N N . CYS A 1 198 ? 133.364 203.288 97.390 1.00 124.74 198 CYS C N 1
ATOM 1529 C CA . CYS A 1 198 ? 133.475 202.767 98.747 1.00 124.74 198 CYS C CA 1
ATOM 1530 C C . CYS A 1 198 ? 134.427 203.658 99.530 1.00 124.74 198 CYS C C 1
ATOM 1531 O O . CYS A 1 198 ? 135.598 203.795 99.160 1.00 124.74 198 CYS C O 1
ATOM 1534 N N . GLU A 1 199 ? 133.927 204.257 100.607 1.00 123.44 199 GLU C N 1
ATOM 1535 C CA . GLU A 1 199 ? 134.722 205.123 101.469 1.00 123.44 199 GLU C CA 1
ATOM 1536 C C . GLU A 1 199 ? 134.865 204.459 102.831 1.00 123.44 199 GLU C C 1
ATOM 1537 O O . GLU A 1 199 ? 133.863 204.195 103.506 1.00 123.44 199 GLU C O 1
ATOM 1543 N N . ALA A 1 200 ? 136.106 204.194 103.232 1.00 117.75 200 ALA C N 1
ATOM 1544 C CA . ALA A 1 200 ? 136.409 203.556 104.506 1.00 117.75 200 ALA C CA 1
ATOM 1545 C C . ALA A 1 200 ? 137.269 204.498 105.335 1.00 117.75 200 ALA C C 1
ATOM 1546 O O . ALA A 1 200 ? 138.348 204.908 104.894 1.00 117.75 200 ALA C O 1
ATOM 1548 N N . THR A 1 201 ? 136.792 204.836 106.529 1.00 113.76 201 THR C N 1
ATOM 1549 C CA . THR A 1 201 ? 137.515 205.699 107.451 1.00 113.76 201 THR C CA 1
ATOM 1550 C C . THR A 1 201 ? 137.961 204.896 108.667 1.00 113.76 201 THR C C 1
ATOM 1551 O O . THR A 1 201 ? 137.268 203.971 109.104 1.00 113.76 201 THR C O 1
ATOM 1555 N N . HIS A 1 202 ? 139.134 205.239 109.193 1.00 107.12 202 HIS C N 1
ATOM 1556 C CA . HIS A 1 202 ? 139.720 204.525 110.317 1.00 107.12 202 HIS C CA 1
ATOM 1557 C C . HIS A 1 202 ? 140.451 205.519 111.209 1.00 107.12 202 HIS C C 1
ATOM 1558 O O . HIS A 1 202 ? 140.779 206.632 110.792 1.00 107.12 202 HIS C O 1
ATOM 1565 N N . LYS A 1 203 ? 140.702 205.104 112.452 1.00 108.03 203 LYS C N 1
ATOM 1566 C CA . LYS A 1 203 ? 141.399 205.966 113.399 1.00 108.03 203 LYS C CA 1
ATOM 1567 C C . LYS A 1 203 ? 142.873 206.145 113.063 1.00 108.03 203 LYS C C 1
ATOM 1568 O O . LYS A 1 203 ? 143.529 206.995 113.675 1.00 108.03 203 LYS C O 1
ATOM 1574 N N . THR A 1 204 ? 143.409 205.374 112.114 1.00 109.87 204 THR C N 1
ATOM 1575 C CA . THR A 1 204 ? 144.817 205.498 111.757 1.00 109.87 204 THR C CA 1
ATOM 1576 C C . THR A 1 204 ? 145.103 206.743 110.926 1.00 109.87 204 THR C C 1
ATOM 1577 O O . THR A 1 204 ? 146.260 207.171 110.855 1.00 109.87 204 THR C O 1
ATOM 1581 N N . SER A 1 205 ? 144.085 207.334 110.302 1.00 114.72 205 SER C N 1
ATOM 1582 C CA . SER A 1 205 ? 144.275 208.530 109.495 1.00 114.72 205 SER C CA 1
ATOM 1583 C C . SER A 1 205 ? 142.982 209.331 109.474 1.00 114.72 205 SER C C 1
ATOM 1584 O O . SER A 1 205 ? 141.885 208.766 109.451 1.00 114.72 205 SER C O 1
ATOM 1587 N N . THR A 1 206 ? 143.123 210.659 109.475 1.00 119.87 206 THR C N 1
ATOM 1588 C CA . THR A 1 206 ? 141.947 211.523 109.460 1.00 119.87 206 THR C CA 1
ATOM 1589 C C . THR A 1 206 ? 141.285 211.554 108.088 1.00 119.87 206 THR C C 1
ATOM 1590 O O . THR A 1 206 ? 140.105 211.905 107.980 1.00 119.87 206 THR C O 1
ATOM 1594 N N . SER A 1 207 ? 142.024 211.194 107.029 1.00 120.15 207 SER C N 1
ATOM 1595 C CA . SER A 1 207 ? 141.474 211.169 105.678 1.00 120.15 207 SER C CA 1
ATOM 1596 C C . SER A 1 207 ? 141.085 209.750 105.301 1.00 120.15 207 SER C C 1
ATOM 1597 O O . SER A 1 207 ? 141.957 208.869 105.252 1.00 120.15 207 SER C O 1
ATOM 1600 N N . PRO A 1 208 ? 139.809 209.484 105.034 1.00 119.94 208 PRO C N 1
ATOM 1601 C CA . PRO A 1 208 ? 139.401 208.129 104.653 1.00 119.94 208 PRO C CA 1
ATOM 1602 C C . PRO A 1 208 ? 139.957 207.737 103.292 1.00 119.94 208 PRO C C 1
ATOM 1603 O O . PRO A 1 208 ? 140.210 208.573 102.422 1.00 119.94 208 PRO C O 1
ATOM 1607 N N . ILE A 1 209 ? 140.141 206.432 103.119 1.00 119.32 209 ILE C N 1
ATOM 1608 C CA . ILE A 1 209 ? 140.615 205.872 101.858 1.00 119.32 209 ILE C CA 1
ATOM 1609 C C . ILE A 1 209 ? 139.410 205.588 100.973 1.00 119.32 209 ILE C C 1
ATOM 1610 O O . ILE A 1 209 ? 138.445 204.949 101.408 1.00 119.32 209 ILE C O 1
ATOM 1615 N N . VAL A 1 210 ? 139.464 206.063 99.732 1.00 123.17 210 VAL C N 1
ATOM 1616 C CA . VAL A 1 210 ? 138.335 205.995 98.813 1.00 123.17 210 VAL C CA 1
ATOM 1617 C C . VAL A 1 210 ? 138.715 205.156 97.600 1.00 123.17 210 VAL C C 1
ATOM 1618 O O . VAL A 1 210 ? 139.822 205.278 97.063 1.00 123.17 210 VAL C O 1
ATOM 1622 N N . LYS A 1 211 ? 137.800 204.279 97.194 1.00 126.37 211 LYS C N 1
ATOM 1623 C CA . LYS A 1 211 ? 137.909 203.523 95.952 1.00 126.37 211 LYS C CA 1
ATOM 1624 C C . LYS A 1 211 ? 136.629 203.752 95.164 1.00 126.37 211 LYS C C 1
ATOM 1625 O O . LYS A 1 211 ? 135.533 203.519 95.683 1.00 126.37 211 LYS C O 1
ATOM 1631 N N . SER A 1 212 ? 136.766 204.198 93.916 1.00 133.07 212 SER C N 1
ATOM 1632 C CA A SER A 1 212 ? 135.622 204.567 93.098 0.73 133.07 212 SER C CA 1
ATOM 1633 C CA B SER A 1 212 ? 135.629 204.583 93.093 0.27 133.07 212 SER C CA 1
ATOM 1634 C C . SER A 1 212 ? 135.769 204.001 91.694 1.00 133.07 212 SER C C 1
ATOM 1635 O O . SER A 1 212 ? 136.879 203.729 91.225 1.00 133.07 212 SER C O 1
ATOM 1640 N N . PHE A 1 213 ? 134.629 203.820 91.030 1.00 139.51 213 PHE C N 1
ATOM 1641 C CA . PHE A 1 213 ? 134.586 203.385 89.642 1.00 139.51 213 PHE C CA 1
ATOM 1642 C C . PHE A 1 213 ? 133.267 203.857 89.043 1.00 139.51 213 PHE C C 1
ATOM 1643 O O . PHE A 1 213 ? 132.411 204.414 89.736 1.00 139.51 213 PHE C O 1
ATOM 1651 N N . ASN A 1 214 ? 133.104 203.629 87.742 1.00 145.88 214 ASN C N 1
ATOM 1652 C CA . ASN A 1 214 ? 131.873 203.969 87.043 1.00 145.88 214 ASN C CA 1
ATOM 1653 C C . ASN A 1 214 ? 131.487 202.798 86.147 1.00 145.88 214 ASN C C 1
ATOM 1654 O O . ASN A 1 214 ? 132.227 201.819 86.014 1.00 145.88 214 ASN C O 1
ATOM 1659 N N . ARG A 1 215 ? 130.308 202.896 85.537 1.00 147.48 215 ARG C N 1
ATOM 1660 C CA . ARG A 1 215 ? 129.841 201.854 84.632 1.00 147.48 215 ARG C CA 1
ATOM 1661 C C . ARG A 1 215 ? 130.194 202.124 83.177 1.00 147.48 215 ARG C C 1
ATOM 1662 O O . ARG A 1 215 ? 130.013 201.234 82.337 1.00 147.48 215 ARG C O 1
ATOM 1670 N N . ASN A 1 216 ? 130.689 203.316 82.858 1.00 150.34 216 ASN C N 1
ATOM 1671 C CA . ASN A 1 216 ? 130.986 203.684 81.481 1.00 150.34 216 ASN C CA 1
ATOM 1672 C C . ASN A 1 216 ? 132.394 203.299 81.039 1.00 150.34 216 ASN C C 1
ATOM 1673 O O . ASN A 1 216 ? 132.755 203.559 79.886 1.00 150.34 216 ASN C O 1
ATOM 1678 N N . GLU A 1 217 ? 133.199 202.691 81.916 1.00 151.36 217 GLU C N 1
ATOM 1679 C CA . GLU A 1 217 ? 134.485 202.143 81.508 1.00 151.36 217 GLU C CA 1
ATOM 1680 C C . GLU A 1 217 ? 134.527 200.623 81.518 1.00 151.36 217 GLU C C 1
ATOM 1681 O O . GLU A 1 217 ? 135.386 200.043 80.847 1.00 151.36 217 GLU C O 1
ATOM 1687 N N . CYS A 1 218 ? 133.631 199.971 82.253 1.00 153.21 218 CYS C N 1
ATOM 1688 C CA . CYS A 1 218 ? 133.614 198.516 82.333 1.00 153.21 218 CYS C CA 1
ATOM 1689 C C . CYS A 1 218 ? 133.063 197.900 81.052 1.00 153.21 218 CYS C C 1
ATOM 1690 O O . CYS A 1 218 ? 133.308 196.730 80.758 1.00 153.21 218 CYS C O 1
ATOM 1694 N N . GLU B 2 1 ? 145.919 156.318 119.977 1.00 58.14 1 GLU D N 1
ATOM 1695 C CA . GLU B 2 1 ? 145.424 157.683 119.845 1.00 58.14 1 GLU D CA 1
ATOM 1696 C C . GLU B 2 1 ? 143.901 157.722 119.916 1.00 58.14 1 GLU D C 1
ATOM 1697 O O . GLU B 2 1 ? 143.217 157.353 118.961 1.00 58.14 1 GLU D O 1
ATOM 1699 N N . VAL B 2 2 ? 143.376 158.172 121.056 1.00 58.14 2 VAL D N 1
ATOM 1700 C CA . VAL B 2 2 ? 141.932 158.252 121.231 1.00 58.14 2 VAL D CA 1
ATOM 1701 C C . VAL B 2 2 ? 141.373 159.409 120.410 1.00 58.14 2 VAL D C 1
ATOM 1702 O O . VAL B 2 2 ? 142.022 160.449 120.228 1.00 58.14 2 VAL D O 1
ATOM 1706 N N . GLN B 2 3 ? 140.158 159.225 119.901 1.00 58.14 3 GLN D N 1
ATOM 1707 C CA . GLN B 2 3 ? 139.505 160.246 119.095 1.00 58.14 3 GLN D CA 1
ATOM 1708 C C . GLN B 2 3 ? 138.000 160.033 119.154 1.00 58.14 3 GLN D C 1
ATOM 1709 O O . GLN B 2 3 ? 137.520 158.944 119.478 1.00 58.14 3 GLN D O 1
ATOM 1711 N N . LEU B 2 4 ? 137.262 161.094 118.834 1.00 58.14 4 LEU D N 1
ATOM 1712 C CA . LEU B 2 4 ? 135.806 161.066 118.814 1.00 58.14 4 LEU D CA 1
ATOM 1713 C C . LEU B 2 4 ? 135.318 161.646 117.496 1.00 58.14 4 LEU D C 1
ATOM 1714 O O . LEU B 2 4 ? 135.759 162.725 117.088 1.00 58.14 4 LEU D O 1
ATOM 1719 N N . GLN B 2 5 ? 134.411 160.930 116.833 1.00 58.14 5 GLN D N 1
ATOM 1720 C CA . GLN B 2 5 ? 133.855 161.358 115.557 1.00 58.14 5 GLN D CA 1
ATOM 1721 C C . GLN B 2 5 ? 132.338 161.399 115.657 1.00 58.14 5 GLN D C 1
ATOM 1722 O O . GLN B 2 5 ? 131.713 160.413 116.059 1.00 58.14 5 GLN D O 1
ATOM 1725 N N . GLN B 2 6 ? 131.755 162.536 115.292 1.00 58.14 6 GLN D N 1
ATOM 1726 C CA . GLN B 2 6 ? 130.315 162.726 115.313 1.00 58.14 6 GLN D CA 1
ATOM 1727 C C . GLN B 2 6 ? 129.754 162.639 113.895 1.00 58.14 6 GLN D C 1
ATOM 1728 O O . GLN B 2 6 ? 130.464 162.325 112.935 1.00 58.14 6 GLN D O 1
ATOM 1734 N N . SER B 2 7 ? 128.461 162.922 113.760 1.00 58.14 7 SER D N 1
ATOM 1735 C CA . SER B 2 7 ? 127.805 162.950 112.460 1.00 58.14 7 SER D CA 1
ATOM 1736 C C . SER B 2 7 ? 128.074 164.297 111.787 1.00 58.14 7 SER D C 1
ATOM 1737 O O . SER B 2 7 ? 128.912 165.086 112.230 1.00 58.14 7 SER D O 1
ATOM 1740 N N . GLY B 2 8 ? 127.357 164.575 110.701 1.00 58.14 8 GLY D N 1
ATOM 1741 C CA . GLY B 2 8 ? 127.541 165.816 109.976 1.00 58.14 8 GLY D CA 1
ATOM 1742 C C . GLY B 2 8 ? 126.635 166.932 110.452 1.00 58.14 8 GLY D C 1
ATOM 1743 O O . GLY B 2 8 ? 126.696 167.338 111.616 1.00 58.14 8 GLY D O 1
ATOM 1744 N N . ALA B 2 9 ? 125.788 167.436 109.559 1.00 61.86 9 ALA D N 1
ATOM 1745 C CA . ALA B 2 9 ? 124.867 168.520 109.865 1.00 61.86 9 ALA D CA 1
ATOM 1746 C C . ALA B 2 9 ? 123.434 168.009 109.821 1.00 61.86 9 ALA D C 1
ATOM 1747 O O . ALA B 2 9 ? 123.090 167.167 108.985 1.00 61.86 9 ALA D O 1
ATOM 1749 N N . GLU B 2 10 ? 122.602 168.521 110.725 1.00 61.84 10 GLU D N 1
ATOM 1750 C CA . GLU B 2 10 ? 121.211 168.107 110.842 1.00 61.84 10 GLU D CA 1
ATOM 1751 C C . GLU B 2 10 ? 120.302 169.317 110.682 1.00 61.84 10 GLU D C 1
ATOM 1752 O O . GLU B 2 10 ? 120.518 170.351 111.324 1.00 61.84 10 GLU D O 1
ATOM 1758 N N . LEU B 2 11 ? 119.290 169.183 109.826 1.00 65.12 11 LEU D N 1
ATOM 1759 C CA . LEU B 2 11 ? 118.289 170.223 109.605 1.00 65.12 11 LEU D CA 1
ATOM 1760 C C . LEU B 2 11 ? 116.914 169.585 109.738 1.00 65.12 11 LEU D C 1
ATOM 1761 O O . LEU B 2 11 ? 116.506 168.799 108.877 1.00 65.12 11 LEU D O 1
ATOM 1766 N N . VAL B 2 12 ? 116.202 169.920 110.811 1.00 62.43 12 VAL D N 1
ATOM 1767 C CA . VAL B 2 12 ? 114.901 169.331 111.098 1.00 62.43 12 VAL D CA 1
ATOM 1768 C C . VAL B 2 12 ? 113.881 170.441 111.305 1.00 62.43 12 VAL D C 1
ATOM 1769 O O . VAL B 2 12 ? 114.200 171.524 111.806 1.00 62.43 12 VAL D O 1
ATOM 1773 N N . ARG B 2 13 ? 112.644 170.160 110.906 1.00 63.03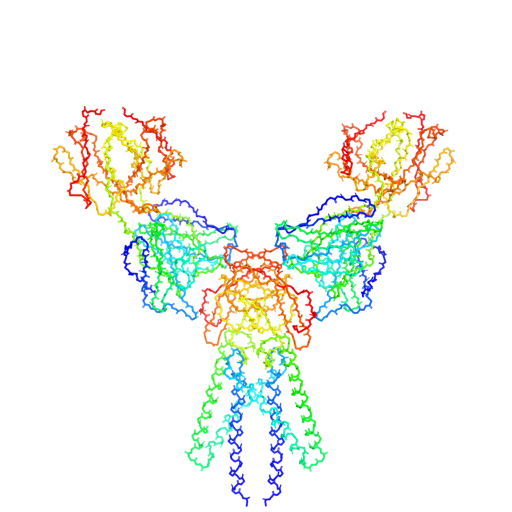 13 ARG D N 1
ATOM 1774 C CA . ARG B 2 13 ? 111.562 171.110 111.099 1.00 63.03 13 ARG D CA 1
ATOM 1775 C C . ARG B 2 13 ? 111.206 171.209 112.583 1.00 63.03 13 ARG D C 1
ATOM 1776 O O . ARG B 2 13 ? 111.415 170.259 113.343 1.00 63.03 13 ARG D O 1
ATOM 1779 N N . PRO B 2 14 ? 110.680 172.353 113.023 1.00 64.06 14 PRO D N 1
ATOM 1780 C CA . PRO B 2 14 ? 110.279 172.483 114.429 1.00 64.06 14 PRO D CA 1
ATOM 1781 C C . PRO B 2 14 ? 109.190 171.484 114.789 1.00 64.06 14 PRO D C 1
ATOM 1782 O O . PRO B 2 14 ? 108.294 171.196 113.992 1.00 64.06 14 PRO D O 1
ATOM 1786 N N . GLY B 2 15 ? 109.276 170.954 116.009 1.00 66.09 15 GLY D N 1
ATOM 1787 C CA . GLY B 2 15 ? 108.356 169.946 116.487 1.00 66.09 15 GLY D CA 1
ATOM 1788 C C . GLY B 2 15 ? 108.799 168.519 116.243 1.00 66.09 15 GLY D C 1
ATOM 1789 O O . GLY B 2 15 ? 108.166 167.593 116.768 1.00 66.09 15 GLY D O 1
ATOM 1790 N N . SER B 2 16 ? 109.862 168.314 115.471 1.00 62.28 16 SER D N 1
ATOM 1791 C CA . SER B 2 16 ? 110.363 166.983 115.170 1.00 62.28 16 SER D CA 1
ATOM 1792 C C . SER B 2 16 ? 111.455 166.606 116.169 1.00 62.28 16 SER D C 1
ATOM 1793 O O . SER B 2 16 ? 111.691 167.302 117.160 1.00 62.28 16 SER D O 1
ATOM 1796 N N . SER B 2 17 ? 112.135 165.490 115.917 1.00 58.67 17 SER D N 1
ATOM 1797 C CA . SER B 2 17 ? 113.194 165.004 116.788 1.00 58.67 17 SER D CA 1
ATOM 1798 C C . SER B 2 17 ? 114.427 164.666 115.962 1.00 58.67 17 SER D C 1
ATOM 1799 O O . SER B 2 17 ? 114.329 164.321 114.781 1.00 58.67 17 SER D O 1
ATOM 1802 N N . VAL B 2 18 ? 115.592 164.769 116.599 1.00 58.14 18 VAL D N 1
ATOM 1803 C CA . VAL B 2 18 ? 116.868 164.481 115.960 1.00 58.14 18 VAL D CA 1
ATOM 1804 C C . VAL B 2 18 ? 117.657 163.543 116.863 1.00 58.14 18 VAL D C 1
ATOM 1805 O O . VAL B 2 18 ? 117.463 163.514 118.083 1.00 58.14 18 VAL D O 1
ATOM 1809 N N . LYS B 2 19 ? 118.545 162.759 116.254 1.00 58.14 19 LYS D N 1
ATOM 1810 C CA . LYS B 2 19 ? 119.361 161.778 116.969 1.00 58.14 19 LYS D CA 1
ATOM 1811 C C . LYS B 2 19 ? 120.820 162.005 116.580 1.00 58.14 19 LYS D C 1
ATOM 1812 O O . LYS B 2 19 ? 121.235 161.656 115.471 1.00 58.14 19 LYS D O 1
ATOM 1818 N N . ILE B 2 20 ? 121.591 162.587 117.493 1.00 58.14 20 ILE D N 1
ATOM 1819 C CA . ILE B 2 20 ? 122.993 162.908 117.253 1.00 58.14 20 ILE D CA 1
ATOM 1820 C C . ILE B 2 20 ? 123.853 161.722 117.665 1.00 58.14 20 ILE D C 1
ATOM 1821 O O . ILE B 2 20 ? 123.590 161.067 118.680 1.00 58.14 20 ILE D O 1
ATOM 1826 N N . SER B 2 21 ? 124.886 161.444 116.874 1.00 58.14 21 SER D N 1
ATOM 1827 C CA . SER B 2 21 ? 125.747 160.286 117.070 1.00 58.14 21 SER D CA 1
ATOM 1828 C C . SER B 2 21 ? 127.146 160.722 117.486 1.00 58.14 21 SER D C 1
ATOM 1829 O O . SER B 2 21 ? 127.666 161.729 116.995 1.00 58.14 21 SER D O 1
ATOM 1832 N N . CYS B 2 22 ? 127.746 159.958 118.397 1.00 58.14 22 CYS D N 1
ATOM 1833 C CA . CYS B 2 22 ? 129.123 160.183 118.828 1.00 58.14 22 CYS D CA 1
ATOM 1834 C C . CYS B 2 22 ? 129.768 158.833 119.096 1.00 58.14 22 CYS D C 1
ATOM 1835 O O . CYS B 2 22 ? 129.271 158.064 119.924 1.00 58.14 22 CYS D O 1
ATOM 1838 N N . LYS B 2 23 ? 130.866 158.547 118.400 1.00 58.14 23 LYS D N 1
ATOM 1839 C CA . LYS B 2 23 ? 131.572 157.282 118.540 1.00 58.14 23 LYS D CA 1
ATOM 1840 C C . LYS B 2 23 ? 133.055 157.541 118.766 1.00 58.14 23 LYS D C 1
ATOM 1841 O O . LYS B 2 23 ? 133.590 158.578 118.365 1.00 58.14 23 LYS D O 1
ATOM 1847 N N . GLY B 2 24 ? 133.714 156.582 119.418 1.00 58.14 24 GLY D N 1
ATOM 1848 C CA . GLY B 2 24 ? 135.121 156.703 119.720 1.00 58.14 24 GLY D CA 1
ATOM 1849 C C . GLY B 2 24 ? 135.886 155.468 119.285 1.00 58.14 24 GLY D C 1
ATOM 1850 O O . GLY B 2 24 ? 135.327 154.383 119.124 1.00 58.14 24 GLY D O 1
ATOM 1851 N N . SER B 2 25 ? 137.190 155.657 119.096 1.00 58.14 25 SER D N 1
ATOM 1852 C CA . SER B 2 25 ? 138.080 154.587 118.672 1.00 58.14 25 SER D CA 1
ATOM 1853 C C . SER B 2 25 ? 139.383 154.675 119.453 1.00 58.14 25 SER D C 1
ATOM 1854 O O . SER B 2 25 ? 139.760 155.743 119.944 1.00 58.14 25 SER D O 1
ATOM 1857 N N . GLY B 2 26 ? 140.067 153.540 119.561 1.00 58.14 26 GLY D N 1
ATOM 1858 C CA . GLY B 2 26 ? 141.333 153.474 120.259 1.00 58.14 26 GLY D CA 1
ATOM 1859 C C . GLY B 2 26 ? 141.244 153.265 121.753 1.00 58.14 26 GLY D C 1
ATOM 1860 O O . GLY B 2 26 ? 142.280 153.306 122.429 1.00 58.14 26 GLY D O 1
ATOM 1861 N N . TYR B 2 27 ? 140.049 153.040 122.292 1.00 58.14 27 TYR D N 1
ATOM 1862 C CA . TYR B 2 27 ? 139.880 152.829 123.723 1.00 58.14 27 TYR D CA 1
ATOM 1863 C C . TYR B 2 27 ? 138.613 152.015 123.945 1.00 58.14 27 TYR D C 1
ATOM 1864 O O . TYR B 2 27 ? 137.769 151.888 123.055 1.00 58.14 27 TYR D O 1
ATOM 1873 N N . VAL B 2 28 ? 138.492 151.464 125.150 1.00 58.14 28 VAL D N 1
ATOM 1874 C CA . VAL B 2 28 ? 137.312 150.687 125.517 1.00 58.14 28 VAL D CA 1
ATOM 1875 C C . VAL B 2 28 ? 136.151 151.659 125.710 1.00 58.14 28 VAL D C 1
ATOM 1876 O O . VAL B 2 28 ? 136.094 152.383 126.707 1.00 58.14 28 VAL D O 1
ATOM 1880 N N . PHE B 2 29 ? 135.218 151.672 124.755 1.00 58.14 29 PHE D N 1
ATOM 1881 C CA . PHE B 2 29 ? 134.128 152.640 124.778 1.00 58.14 29 PHE D CA 1
ATOM 1882 C C . PHE B 2 29 ? 133.176 152.428 125.949 1.00 58.14 29 PHE D C 1
ATOM 1883 O O . PHE B 2 29 ? 132.523 153.384 126.379 1.00 58.14 29 PHE D O 1
ATOM 1891 N N . SER B 2 30 ? 133.086 151.207 126.476 1.00 58.14 30 SER D N 1
ATOM 1892 C CA . SER B 2 30 ? 132.139 150.906 127.542 1.00 58.14 30 SER D CA 1
ATOM 1893 C C . SER B 2 30 ? 132.575 151.433 128.903 1.00 58.14 30 SER D C 1
ATOM 1894 O O . SER B 2 30 ? 131.749 151.479 129.821 1.00 58.14 30 SER D O 1
ATOM 1897 N N . ASN B 2 31 ? 133.838 151.832 129.060 1.00 41.81 31 ASN D N 1
ATOM 1898 C CA . ASN B 2 31 ? 134.361 152.281 130.345 1.00 41.81 31 ASN D CA 1
ATOM 1899 C C . ASN B 2 31 ? 134.679 153.773 130.360 1.00 41.81 31 ASN D C 1
ATOM 1900 O O . ASN B 2 31 ? 135.464 154.226 131.200 1.00 41.81 31 ASN D O 1
ATOM 1905 N N . TYR B 2 32 ? 134.090 154.546 129.451 1.00 40.61 32 TYR D N 1
ATOM 1906 C CA . TYR B 2 32 ? 134.353 155.974 129.352 1.00 40.61 32 TYR D CA 1
ATOM 1907 C C . TYR B 2 32 ? 133.041 156.745 129.399 1.00 40.61 32 TYR D C 1
ATOM 1908 O O . TYR B 2 32 ? 132.023 156.305 128.859 1.00 40.61 32 TYR D O 1
ATOM 1917 N N . TRP B 2 33 ? 133.078 157.903 130.052 1.00 37.46 33 TRP D N 1
ATOM 1918 C CA . TRP B 2 33 ? 131.901 158.743 130.217 1.00 37.46 33 TRP D CA 1
ATOM 1919 C C . TRP B 2 33 ? 131.775 159.743 129.072 1.00 37.46 33 TRP D C 1
ATOM 1920 O O . TRP B 2 33 ? 132.734 160.034 128.354 1.00 37.46 33 TRP D O 1
ATOM 1931 N N . MET B 2 34 ? 130.564 160.266 128.910 1.00 41.35 34 MET D N 1
ATOM 1932 C CA . MET B 2 34 ? 130.266 161.305 127.937 1.00 41.35 34 MET D CA 1
ATOM 1933 C C . MET B 2 34 ? 129.800 162.566 128.652 1.00 41.35 34 MET D C 1
ATOM 1934 O O . MET B 2 34 ? 129.420 162.537 129.826 1.00 41.35 34 MET D O 1
ATOM 1939 N N . ASN B 2 35 ? 129.835 163.679 127.933 1.00 43.58 35 ASN D N 1
ATOM 1940 C CA . ASN B 2 35 ? 129.459 164.957 128.528 1.00 43.58 35 ASN D CA 1
ATOM 1941 C C . ASN B 2 35 ? 128.364 165.681 127.759 1.00 43.58 35 ASN D C 1
ATOM 1942 O O . ASN B 2 35 ? 127.504 166.309 128.382 1.00 43.58 35 ASN D O 1
ATOM 1947 N N . TRP B 2 36 ? 128.375 165.612 126.428 1.00 58.14 36 TRP D N 1
ATOM 1948 C CA . TRP B 2 36 ? 127.338 166.205 125.583 1.00 58.14 36 TRP D CA 1
ATOM 1949 C C . TRP B 2 36 ? 127.152 167.692 125.893 1.00 58.14 36 TRP D C 1
ATOM 1950 O O . TRP B 2 36 ? 126.091 168.142 126.327 1.00 58.14 36 TRP D O 1
ATOM 1961 N N . VAL B 2 37 ? 128.214 168.455 125.659 1.00 58.14 37 VAL D N 1
ATOM 1962 C CA . VAL B 2 37 ? 128.206 169.884 125.950 1.00 58.14 37 VAL D CA 1
ATOM 1963 C C . VAL B 2 37 ? 127.496 170.624 124.824 1.00 58.14 37 VAL D C 1
ATOM 1964 O O . VAL B 2 37 ? 127.803 170.426 123.642 1.00 58.14 37 VAL D O 1
ATOM 1968 N N . LYS B 2 38 ? 126.545 171.479 125.190 1.00 58.14 38 LYS D N 1
ATOM 1969 C CA . LYS B 2 38 ? 125.779 172.269 124.236 1.00 58.14 38 LYS D CA 1
ATOM 1970 C C . LYS B 2 38 ? 126.275 173.709 124.230 1.00 58.14 38 LYS D C 1
ATOM 1971 O O . LYS B 2 38 ? 126.466 174.315 125.288 1.00 58.14 38 LYS D O 1
ATOM 1977 N N . GLN B 2 39 ? 126.485 174.251 123.032 1.00 58.14 39 GLN D N 1
ATOM 1978 C CA . GLN B 2 39 ? 126.921 175.634 122.874 1.00 58.14 39 GLN D CA 1
ATOM 1979 C C . GLN B 2 39 ? 126.054 176.313 121.827 1.00 58.14 39 GLN D C 1
ATOM 1980 O O . GLN B 2 39 ? 126.046 175.900 120.664 1.00 58.14 39 GLN D O 1
ATOM 1986 N N . ARG B 2 40 ? 125.333 177.351 122.240 1.00 58.14 40 ARG D N 1
ATOM 1987 C CA . ARG B 2 40 ? 124.557 178.137 121.299 1.00 58.14 40 ARG D CA 1
ATOM 1988 C C . ARG B 2 40 ? 125.489 178.963 120.413 1.00 58.14 40 ARG D C 1
ATOM 1989 O O . ARG B 2 40 ? 126.617 179.273 120.805 1.00 58.14 40 ARG D O 1
ATOM 1997 N N . PRO B 2 41 ? 125.045 179.322 119.204 1.00 58.14 41 PRO D N 1
ATOM 1998 C CA . PRO B 2 41 ? 125.904 180.131 118.324 1.00 58.14 41 PRO D CA 1
ATOM 1999 C C . PRO B 2 41 ? 126.285 181.478 118.915 1.00 58.14 41 PRO D C 1
ATOM 2000 O O . PRO B 2 41 ? 127.348 182.012 118.576 1.00 58.14 41 PRO D O 1
ATOM 2004 N N . GLY B 2 42 ? 125.453 182.044 119.785 1.00 60.14 42 GLY D N 1
ATOM 2005 C CA . GLY B 2 42 ? 125.752 183.330 120.382 1.00 60.14 42 GLY D CA 1
ATOM 2006 C C . GLY B 2 42 ? 126.122 183.250 121.848 1.00 60.14 42 GLY D C 1
ATOM 2007 O O . GLY B 2 42 ? 126.793 184.144 122.375 1.00 60.14 42 GLY D O 1
ATOM 2008 N N . GLN B 2 43 ? 125.691 182.187 122.519 1.00 58.67 43 GLN D N 1
ATOM 2009 C CA . GLN B 2 43 ? 125.964 181.991 123.932 1.00 58.67 43 GLN D CA 1
ATOM 2010 C C . GLN B 2 43 ? 127.154 181.047 124.106 1.00 58.67 43 GLN D C 1
ATOM 2011 O O . GLN B 2 43 ? 127.792 180.626 123.137 1.00 58.67 43 GLN D O 1
ATOM 2017 N N . GLY B 2 44 ? 127.458 180.710 125.355 1.00 58.14 44 GLY D N 1
ATOM 2018 C CA . GLY B 2 44 ? 128.581 179.856 125.681 1.00 58.14 44 GLY D CA 1
ATOM 2019 C C . GLY B 2 44 ? 128.199 178.395 125.797 1.00 58.14 44 GLY D C 1
ATOM 2020 O O . GLY B 2 44 ? 127.158 177.951 125.305 1.00 58.14 44 GLY D O 1
ATOM 2021 N N . LEU B 2 45 ? 129.067 177.638 126.463 1.00 58.14 45 LEU D N 1
ATOM 2022 C CA . LEU B 2 45 ? 128.864 176.211 126.649 1.00 58.14 45 LEU D CA 1
ATOM 2023 C C . LEU B 2 45 ? 127.769 175.948 127.681 1.00 58.14 45 LEU D C 1
ATOM 2024 O O . LEU B 2 45 ? 127.468 176.785 128.537 1.00 58.14 45 LEU D O 1
ATOM 2029 N N . GLU B 2 46 ? 127.171 174.762 127.588 1.00 58.14 46 GLU D N 1
ATOM 2030 C CA . GLU B 2 46 ? 126.123 174.356 128.520 1.00 58.14 46 GLU D CA 1
ATOM 2031 C C . GLU B 2 46 ? 126.117 172.840 128.626 1.00 58.14 46 GLU D C 1
ATOM 2032 O O . GLU B 2 46 ? 125.855 172.148 127.637 1.00 58.14 46 GLU D O 1
ATOM 2038 N N . TRP B 2 47 ? 126.407 172.333 129.821 1.00 58.14 47 TRP D N 1
ATOM 2039 C CA . TRP B 2 47 ? 126.394 170.897 130.067 1.00 58.14 47 TRP D CA 1
ATOM 2040 C C . TRP B 2 47 ? 124.972 170.352 130.019 1.00 58.14 47 TRP D C 1
ATOM 2041 O O . TRP B 2 47 ? 124.022 171.008 130.455 1.00 58.14 47 TRP D O 1
ATOM 2052 N N . ILE B 2 48 ? 124.828 169.139 129.485 1.00 58.14 48 ILE D N 1
ATOM 2053 C CA . ILE B 2 48 ? 123.529 168.478 129.355 1.00 58.14 48 ILE D CA 1
ATOM 2054 C C . ILE B 2 48 ? 123.427 167.269 130.282 1.00 58.14 48 ILE D C 1
ATOM 2055 O O . ILE B 2 48 ? 122.572 167.227 131.168 1.00 58.14 48 ILE D O 1
ATOM 2060 N N . GLY B 2 49 ? 124.287 166.276 130.091 1.00 58.14 49 GLY D N 1
ATOM 2061 C CA . GLY B 2 49 ? 124.227 165.082 130.917 1.00 58.14 49 GLY D CA 1
ATOM 2062 C C . GLY B 2 49 ? 125.332 164.114 130.554 1.00 58.14 49 GLY D C 1
ATOM 2063 O O . GLY B 2 49 ? 126.028 164.271 129.546 1.00 58.14 49 GLY D O 1
ATOM 2064 N N . GLN B 2 50 ? 125.478 163.100 131.401 1.00 42.46 50 GLN D N 1
ATOM 2065 C CA . GLN B 2 50 ? 126.479 162.058 131.234 1.00 42.46 50 GLN D CA 1
ATOM 2066 C C . GLN B 2 50 ? 125.810 160.707 131.017 1.00 42.46 50 GLN D C 1
ATOM 2067 O O . GLN B 2 50 ? 124.626 160.517 131.307 1.00 42.46 50 GLN D O 1
ATOM 2073 N N . ILE B 2 51 ? 126.593 159.762 130.504 1.00 39.13 51 ILE D N 1
ATOM 2074 C CA . ILE B 2 51 ? 126.122 158.399 130.277 1.00 39.13 51 ILE D CA 1
ATOM 2075 C C . ILE B 2 51 ? 127.313 157.455 130.367 1.00 39.13 51 ILE D C 1
ATOM 2076 O O . ILE B 2 51 ? 128.408 157.765 129.889 1.00 39.13 51 ILE D O 1
ATOM 2081 N N . TYR B 2 52 ? 127.097 156.306 131.003 1.00 40.05 52 TYR D N 1
ATOM 2082 C CA . TYR B 2 52 ? 128.124 155.277 131.122 1.00 40.05 52 TYR D CA 1
ATOM 2083 C C . TYR B 2 52 ? 127.679 154.033 130.366 1.00 40.05 52 TYR D C 1
ATOM 2084 O O . TYR B 2 52 ? 126.759 153.335 130.823 1.00 40.05 52 TYR D O 1
ATOM 2093 N N . PRO B 2 53 ? 128.282 153.719 129.217 1.00 42.78 53 PRO D N 1
ATOM 2094 C CA . PRO B 2 53 ? 127.818 152.563 128.431 1.00 42.78 53 PRO D CA 1
ATOM 2095 C C . PRO B 2 53 ? 127.986 151.227 129.134 1.00 42.78 53 PRO D C 1
ATOM 2096 O O . PRO B 2 53 ? 127.332 150.254 128.738 1.00 42.78 53 PRO D O 1
ATOM 2100 N N . GLY B 2 54 ? 128.846 151.141 130.151 1.00 48.68 54 GLY D N 1
ATOM 2101 C CA . GLY B 2 54 ? 129.052 149.870 130.827 1.00 48.68 54 GLY D CA 1
ATOM 2102 C C . GLY B 2 54 ? 127.803 149.354 131.515 1.00 48.68 54 GLY D C 1
ATOM 2103 O O . GLY B 2 54 ? 127.495 148.162 131.450 1.00 48.68 54 GLY D O 1
ATOM 2104 N N . ASP B 2 55 ? 127.066 150.242 132.185 1.00 52.16 55 ASP D N 1
ATOM 2105 C CA . ASP B 2 55 ? 125.851 149.853 132.885 1.00 52.16 55 ASP D CA 1
ATOM 2106 C C . ASP B 2 55 ? 124.626 150.667 132.489 1.00 52.16 55 ASP D C 1
ATOM 2107 O O . ASP B 2 55 ? 1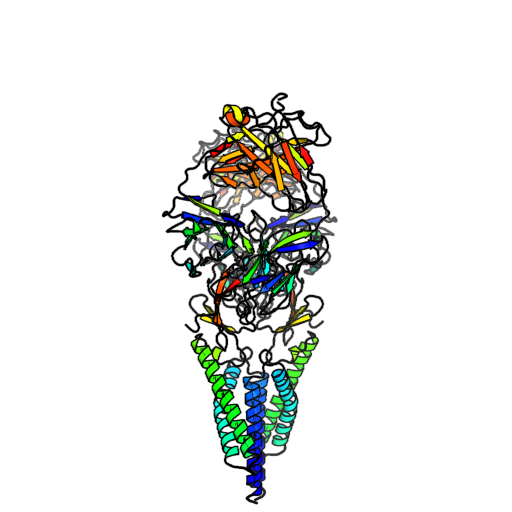23.541 150.418 133.027 1.00 52.16 55 ASP D O 1
ATOM 2112 N N . GLY B 2 56 ? 124.762 151.625 131.575 1.00 51.82 56 GLY D N 1
ATOM 2113 C CA . GLY B 2 56 ? 123.624 152.415 131.152 1.00 51.82 56 GLY D CA 1
ATOM 2114 C C . GLY B 2 56 ? 123.186 153.481 132.128 1.00 51.82 56 GLY D C 1
ATOM 2115 O O . GLY B 2 56 ? 122.087 154.022 131.984 1.00 51.82 56 GLY D O 1
ATOM 2116 N N . ASP B 2 57 ? 124.010 153.799 133.124 1.00 52.49 57 ASP D N 1
ATOM 2117 C CA . ASP B 2 57 ? 123.655 154.836 134.083 1.00 52.49 57 ASP D CA 1
ATOM 2118 C C . ASP B 2 57 ? 123.740 156.205 133.419 1.00 52.49 57 ASP D C 1
ATOM 2119 O O . ASP B 2 57 ? 124.740 156.534 132.773 1.00 52.49 57 ASP D O 1
ATOM 2124 N N . THR B 2 58 ? 122.688 157.005 133.581 1.00 51.93 58 THR D N 1
ATOM 2125 C CA . THR B 2 58 ? 122.596 158.314 132.950 1.00 51.93 58 THR D CA 1
ATOM 2126 C C . THR B 2 58 ? 122.320 159.373 134.006 1.00 51.93 58 THR D C 1
ATOM 2127 O O . THR B 2 58 ? 121.424 159.206 134.840 1.00 51.93 58 THR D O 1
ATOM 2131 N N . ASN B 2 59 ? 123.093 160.454 133.967 1.00 52.34 59 ASN D N 1
ATOM 2132 C CA . ASN B 2 59 ? 122.877 161.621 134.807 1.00 52.34 59 ASN D CA 1
ATOM 2133 C C . ASN B 2 59 ? 122.483 162.803 133.931 1.00 52.34 59 ASN D C 1
ATOM 2134 O O . ASN B 2 59 ? 122.949 162.934 132.796 1.00 52.34 59 ASN D O 1
ATOM 2139 N N . TYR B 2 60 ? 121.613 163.659 134.459 1.00 48.62 60 TYR D N 1
ATOM 2140 C CA . TYR B 2 60 ? 121.095 164.795 133.710 1.00 48.62 60 TYR D CA 1
ATOM 2141 C C . TYR B 2 60 ? 121.288 166.072 134.521 1.00 48.62 60 TYR D C 1
ATOM 2142 O O . TYR B 2 60 ? 121.649 166.041 135.701 1.00 48.62 60 TYR D O 1
ATOM 2151 N N . ASN B 2 61 ? 121.040 167.207 133.870 1.00 51.61 61 ASN D N 1
ATOM 2152 C CA . ASN B 2 61 ? 121.193 168.524 134.475 1.00 51.61 61 ASN D CA 1
ATOM 2153 C C . ASN B 2 61 ? 119.910 169.032 135.117 1.00 51.61 61 ASN D C 1
ATOM 2154 O O . ASN B 2 61 ? 119.961 169.685 136.164 1.00 51.61 61 ASN D O 1
ATOM 2159 N N . GLY B 2 62 ? 118.759 168.737 134.520 1.00 54.35 62 GLY D N 1
ATOM 2160 C CA . GLY B 2 62 ? 117.489 169.217 135.029 1.00 54.35 62 GLY D CA 1
ATOM 2161 C C . GLY B 2 62 ? 116.767 170.102 134.035 1.00 54.35 62 GLY D C 1
ATOM 2162 O O . GLY B 2 62 ? 115.548 169.996 133.871 1.00 54.35 62 GLY D O 1
ATOM 2163 N N . LYS B 2 63 ? 117.512 170.981 133.362 1.00 58.14 63 LYS D N 1
ATOM 2164 C CA . LYS B 2 63 ? 116.915 171.794 132.308 1.00 58.14 63 LYS D CA 1
ATOM 2165 C C . LYS B 2 63 ? 116.654 170.963 131.059 1.00 58.14 63 LYS D C 1
ATOM 2166 O O . LYS B 2 63 ? 115.654 171.172 130.363 1.00 58.14 63 LYS D O 1
ATOM 2172 N N . PHE B 2 64 ? 117.542 170.017 130.759 1.00 58.14 64 PHE D N 1
ATOM 2173 C CA . PHE B 2 64 ? 117.389 169.123 129.621 1.00 58.14 64 PHE D CA 1
ATOM 2174 C C . PHE B 2 64 ? 116.731 167.801 129.992 1.00 58.14 64 PHE D C 1
ATOM 2175 O O . PHE B 2 64 ? 116.643 166.910 129.142 1.00 58.14 64 PHE D O 1
ATOM 2183 N N . LYS B 2 65 ? 116.277 167.651 131.235 1.00 58.14 65 LYS D N 1
ATOM 2184 C CA . LYS B 2 65 ? 115.608 166.428 131.668 1.00 58.14 65 LYS D CA 1
ATOM 2185 C C . LYS B 2 65 ? 114.295 166.278 130.909 1.00 58.14 65 LYS D C 1
ATOM 2186 O O . LYS B 2 65 ? 113.342 167.027 131.144 1.00 58.14 65 LYS D O 1
ATOM 2189 N N . GLY B 2 66 ? 114.245 165.308 129.995 1.00 58.14 66 GLY D N 1
ATOM 2190 C CA . GLY B 2 66 ? 113.122 165.103 129.115 1.00 58.14 66 GLY D CA 1
ATOM 2191 C C . GLY B 2 66 ? 113.328 165.668 127.723 1.00 58.14 66 GLY D C 1
ATOM 2192 O O . GLY B 2 66 ? 112.849 165.080 126.747 1.00 58.14 66 GLY D O 1
ATOM 2193 N N . LYS B 2 67 ? 114.030 166.798 127.613 1.00 58.14 67 LYS D N 1
ATOM 2194 C CA . LYS B 2 67 ? 114.368 167.338 126.301 1.00 58.14 67 LYS D CA 1
ATOM 2195 C C . LYS B 2 67 ? 115.411 166.474 125.604 1.00 58.14 67 LYS D C 1
ATOM 2196 O O . LYS B 2 67 ? 115.333 166.251 124.390 1.00 58.14 67 LYS D O 1
ATOM 2202 N N . ALA B 2 68 ? 116.388 165.973 126.356 1.00 58.14 68 ALA D N 1
ATOM 2203 C CA . ALA B 2 68 ? 117.463 165.153 125.820 1.00 58.14 68 ALA D CA 1
ATOM 2204 C C . ALA B 2 68 ? 117.408 163.762 126.433 1.00 58.14 68 ALA D C 1
ATOM 2205 O O . ALA B 2 68 ? 117.175 163.611 127.637 1.00 58.14 68 ALA D O 1
ATOM 2207 N N . THR B 2 69 ? 117.623 162.747 125.598 1.00 58.14 69 THR D N 1
ATOM 2208 C CA . THR B 2 69 ? 117.669 161.358 126.038 1.00 58.14 69 THR D CA 1
ATOM 2209 C C . THR B 2 69 ? 118.996 160.761 125.597 1.00 58.14 69 THR D C 1
ATOM 2210 O O . THR B 2 69 ? 119.326 160.790 124.407 1.00 58.14 69 THR D O 1
ATOM 2214 N N . LEU B 2 70 ? 119.750 160.222 126.550 1.00 58.14 70 LEU D N 1
ATOM 2215 C CA . LEU B 2 70 ? 121.076 159.678 126.289 1.00 58.14 70 LEU D CA 1
ATOM 2216 C C . LEU B 2 70 ? 120.994 158.158 126.208 1.00 58.14 70 LEU D C 1
ATOM 2217 O O . LEU B 2 70 ? 120.561 157.504 127.163 1.00 58.14 70 LEU D O 1
ATOM 2222 N N . THR B 2 71 ? 121.408 157.604 125.071 1.00 58.14 71 THR D N 1
ATOM 2223 C CA . THR B 2 71 ? 121.454 156.165 124.864 1.00 58.14 71 THR D CA 1
ATOM 2224 C C . THR B 2 71 ? 122.800 155.786 124.266 1.00 58.14 71 THR D C 1
ATOM 2225 O O . THR B 2 71 ? 123.417 156.570 123.538 1.00 58.14 71 THR D O 1
ATOM 2229 N N . ALA B 2 72 ? 123.254 154.575 124.580 1.00 58.14 72 ALA D N 1
ATOM 2230 C CA . ALA B 2 72 ? 124.534 154.082 124.096 1.00 58.14 72 ALA D CA 1
ATOM 2231 C C . ALA B 2 72 ? 124.405 152.613 123.721 1.00 58.14 72 ALA D C 1
ATOM 2232 O O . ALA B 2 72 ? 123.594 151.879 124.292 1.00 58.14 72 ALA D O 1
ATOM 2234 N N . ASP B 2 73 ? 125.217 152.194 122.753 1.00 61.18 73 ASP D N 1
ATOM 2235 C CA . ASP B 2 73 ? 125.238 150.814 122.283 1.00 61.18 73 ASP D CA 1
ATOM 2236 C C . ASP B 2 73 ? 126.672 150.312 122.352 1.00 61.18 73 ASP D C 1
ATOM 2237 O O . ASP B 2 73 ? 127.567 150.900 121.737 1.00 61.18 73 ASP D O 1
ATOM 2242 N N . LYS B 2 74 ? 126.887 149.227 123.098 1.00 62.57 74 LYS D N 1
ATOM 2243 C CA . LYS B 2 74 ? 128.233 148.689 123.262 1.00 62.57 74 LYS D CA 1
ATOM 2244 C C . LYS B 2 74 ? 128.705 147.924 122.032 1.00 62.57 74 LYS D C 1
ATOM 2245 O O . LYS B 2 74 ? 129.901 147.943 121.721 1.00 62.57 74 LYS D O 1
ATOM 2251 N N . SER B 2 75 ? 127.794 147.244 121.332 1.00 64.29 75 SER D N 1
ATOM 2252 C CA . SER B 2 75 ? 128.185 146.458 120.166 1.00 64.29 75 SER D CA 1
ATOM 2253 C C . SER B 2 75 ? 128.731 147.348 119.056 1.00 64.29 75 SER D C 1
ATOM 2254 O O . SER B 2 75 ? 129.745 147.023 118.427 1.00 64.29 75 SER D O 1
ATOM 2257 N N . SER B 2 76 ? 128.072 148.477 118.801 1.00 58.14 76 SER D N 1
ATOM 2258 C CA . SER B 2 76 ? 128.505 149.397 117.758 1.00 58.14 76 SER D CA 1
ATOM 2259 C C . SER B 2 76 ? 129.488 150.448 118.256 1.00 58.14 76 SER D C 1
ATOM 2260 O O . SER B 2 76 ? 130.016 151.209 117.438 1.00 58.14 76 SER D O 1
ATOM 2263 N N . SER B 2 77 ? 129.746 150.503 119.566 1.00 58.14 77 SER D N 1
ATOM 2264 C CA . SER B 2 77 ? 130.661 151.481 120.157 1.00 58.14 77 SER D CA 1
ATOM 2265 C C . SER B 2 77 ? 130.267 152.907 119.772 1.00 58.14 77 SER D C 1
ATOM 2266 O O . SER B 2 77 ? 131.099 153.723 119.371 1.00 58.14 77 SER D O 1
ATOM 2269 N N . THR B 2 78 ? 128.975 153.203 119.900 1.00 58.14 78 THR D N 1
ATOM 2270 C CA . THR B 2 78 ? 128.432 154.491 119.491 1.00 58.14 78 THR D CA 1
ATOM 2271 C C . THR B 2 78 ? 127.446 154.982 120.539 1.00 58.14 78 THR D C 1
ATOM 2272 O O . THR B 2 78 ? 126.596 154.216 121.002 1.00 58.14 78 THR D O 1
ATOM 2276 N N . ALA B 2 79 ? 127.561 156.255 120.905 1.00 58.14 79 ALA D N 1
ATOM 2277 C CA . ALA B 2 79 ? 126.642 156.898 121.830 1.00 58.14 79 ALA D CA 1
ATOM 2278 C C . ALA B 2 79 ? 125.668 157.784 121.064 1.00 58.14 79 ALA D C 1
ATOM 2279 O O . ALA B 2 79 ? 126.020 158.395 120.051 1.00 58.14 79 ALA D O 1
ATOM 2281 N N . TYR B 2 80 ? 124.433 157.847 121.556 1.00 58.14 80 TYR D N 1
ATOM 2282 C CA . TYR B 2 80 ? 123.368 158.582 120.893 1.00 58.14 80 TYR D CA 1
ATOM 2283 C C . TYR B 2 80 ? 122.720 159.560 121.862 1.00 58.14 80 TYR D C 1
ATOM 2284 O O . TYR B 2 80 ? 122.690 159.334 123.074 1.00 58.14 80 TYR D O 1
ATOM 2293 N N . MET B 2 81 ? 122.203 160.655 121.308 1.00 58.14 81 MET D N 1
ATOM 2294 C CA . MET B 2 81 ? 121.463 161.651 122.076 1.00 58.14 81 MET D CA 1
ATOM 2295 C C . MET B 2 81 ? 120.230 162.048 121.281 1.00 58.14 81 MET D C 1
ATOM 2296 O O . MET B 2 81 ? 120.351 162.556 120.162 1.00 58.14 81 MET D O 1
ATOM 2301 N N . GLN B 2 82 ? 119.052 161.817 121.854 1.00 58.14 82 GLN D N 1
ATOM 2302 C CA . GLN B 2 82 ? 117.786 162.112 121.195 1.00 58.14 82 GLN D CA 1
ATOM 2303 C C . GLN B 2 82 ? 117.224 163.416 121.747 1.00 58.14 82 GLN D C 1
ATOM 2304 O O . GLN B 2 82 ? 117.059 163.561 122.963 1.00 58.14 82 GLN D O 1
ATOM 2310 N N . LEU B 2 83 ? 116.933 164.358 120.854 1.00 58.14 83 LEU D N 1
ATOM 2311 C CA . LEU B 2 83 ? 116.392 165.666 121.215 1.00 58.14 83 LEU D CA 1
ATOM 2312 C C . LEU B 2 83 ? 114.985 165.774 120.636 1.00 58.14 83 LEU D C 1
ATOM 2313 O O . LEU B 2 83 ? 114.813 165.947 119.426 1.00 58.14 83 LEU D O 1
ATOM 2318 N N . SER B 2 84 ? 113.981 165.676 121.502 1.00 58.14 84 SER D N 1
ATOM 2319 C CA . SER B 2 84 ? 112.585 165.750 121.100 1.00 58.14 84 SER D CA 1
ATOM 2320 C C . SER B 2 84 ? 112.000 167.117 121.439 1.00 58.14 84 SER D C 1
ATOM 2321 O O . SER B 2 84 ? 112.540 167.864 122.259 1.00 58.14 84 SER D O 1
ATOM 2324 N N . SER B 2 85 ? 110.874 167.429 120.794 1.00 58.14 85 SER D N 1
ATOM 2325 C CA . SER B 2 85 ? 110.177 168.705 120.964 1.00 58.14 85 SER D CA 1
ATOM 2326 C C . SER B 2 85 ? 111.118 169.880 120.689 1.00 58.14 85 SER D C 1
ATOM 2327 O O . SER B 2 85 ? 111.302 170.780 121.511 1.00 58.14 85 SER D O 1
ATOM 2329 N N . LEU B 2 86 ? 111.715 169.853 119.500 1.00 58.14 86 LEU D N 1
ATOM 2330 C CA . LEU B 2 86 ? 112.708 170.849 119.124 1.00 58.14 86 LEU D CA 1
ATOM 2331 C C . LEU B 2 86 ? 112.044 172.150 118.694 1.00 58.14 86 LEU D C 1
ATOM 2332 O O . LEU B 2 86 ? 111.029 172.148 117.992 1.00 58.14 86 LEU D O 1
ATOM 2337 N N . THR B 2 87 ? 112.629 173.266 119.125 1.00 58.29 87 THR D N 1
ATOM 2338 C CA . THR B 2 87 ? 112.185 174.602 118.757 1.00 58.29 87 THR D CA 1
ATOM 2339 C C . THR B 2 87 ? 113.384 175.394 118.246 1.00 58.29 87 THR D C 1
ATOM 2340 O O . THR B 2 87 ? 114.489 174.863 118.097 1.00 58.29 87 THR D O 1
ATOM 2344 N N . SER B 2 88 ? 113.160 176.682 117.976 1.00 60.75 88 SER D N 1
ATOM 2345 C CA . SER B 2 88 ? 114.237 177.538 117.492 1.00 60.75 88 SER D CA 1
ATOM 2346 C C . SER B 2 88 ? 115.320 177.759 118.541 1.00 60.75 88 SER D C 1
ATOM 2347 O O . SER B 2 88 ? 116.456 178.085 118.180 1.00 60.75 88 SER D O 1
ATOM 2350 N N . GLU B 2 89 ? 114.996 177.590 119.825 1.00 61.77 89 GLU D N 1
ATOM 2351 C CA . GLU B 2 89 ? 115.998 177.757 120.872 1.00 61.77 89 GLU D CA 1
ATOM 2352 C C . GLU B 2 89 ? 117.027 176.633 120.852 1.00 61.77 89 GLU D C 1
ATOM 2353 O O . GLU B 2 89 ? 118.182 176.844 121.238 1.00 61.77 89 GLU D O 1
ATOM 2359 N N . ASP B 2 90 ? 116.635 175.444 120.399 1.00 58.14 90 ASP D N 1
ATOM 2360 C CA . ASP B 2 90 ? 117.512 174.280 120.409 1.00 58.14 90 ASP D CA 1
ATOM 2361 C C . ASP B 2 90 ? 118.564 174.309 119.308 1.00 58.14 90 ASP D C 1
ATOM 2362 O O . ASP B 2 90 ? 119.432 173.429 119.285 1.00 58.14 90 ASP D O 1
ATOM 2367 N N . SER B 2 91 ? 118.513 175.280 118.400 1.00 58.14 91 SER D N 1
ATOM 2368 C CA . SER B 2 91 ? 119.494 175.381 117.322 1.00 58.14 91 SER D CA 1
ATOM 2369 C C . SER B 2 91 ? 120.843 175.757 117.921 1.00 58.14 91 SER D C 1
ATOM 2370 O O . SER B 2 91 ? 121.077 176.912 118.283 1.00 58.14 91 SER D O 1
ATOM 2373 N N . ALA B 2 92 ? 121.738 174.779 118.025 1.00 58.14 92 ALA D N 1
ATOM 2374 C CA . ALA B 2 92 ? 123.043 174.983 118.641 1.00 58.14 92 ALA D CA 1
ATOM 2375 C C . ALA B 2 92 ? 123.986 173.893 118.146 1.00 58.14 92 ALA D C 1
ATOM 2376 O O . ALA B 2 92 ? 123.608 173.032 117.347 1.00 58.14 92 ALA D O 1
ATOM 2378 N N . VAL B 2 93 ? 125.224 173.941 118.630 1.00 58.14 93 VAL D N 1
ATOM 2379 C CA . VAL B 2 93 ? 126.254 172.965 118.292 1.00 58.14 93 VAL D CA 1
ATOM 2380 C C . VAL B 2 93 ? 126.554 172.141 119.535 1.00 58.14 93 VAL D C 1
ATOM 2381 O O . VAL B 2 93 ? 126.779 172.698 120.617 1.00 58.14 93 VAL D O 1
ATOM 2385 N N . TYR B 2 94 ? 126.558 170.821 119.382 1.00 58.14 94 TYR D N 1
ATOM 2386 C CA . TYR B 2 94 ? 126.723 169.892 120.492 1.00 58.14 94 TYR D CA 1
ATOM 2387 C C . TYR B 2 94 ? 128.062 169.179 120.371 1.00 58.14 94 TYR D C 1
ATOM 2388 O O . TYR B 2 94 ? 128.407 168.672 119.298 1.00 58.14 94 TYR D O 1
ATOM 2397 N N . PHE B 2 95 ? 128.810 169.141 121.471 1.00 58.14 95 PHE D N 1
ATOM 2398 C CA . PHE B 2 95 ? 130.106 168.481 121.528 1.00 58.14 95 PHE D CA 1
ATOM 2399 C C . PHE B 2 95 ? 130.070 167.366 122.563 1.00 58.14 95 PHE D C 1
ATOM 2400 O O . PHE B 2 95 ? 129.526 167.540 123.658 1.00 58.14 95 PHE D O 1
ATOM 2408 N N . CYS B 2 96 ? 130.657 166.225 122.214 1.00 58.14 96 CYS D N 1
ATOM 2409 C CA . CYS B 2 96 ? 130.794 165.093 123.120 1.00 58.14 96 CYS D CA 1
ATOM 2410 C C . CYS B 2 96 ? 132.258 164.949 123.510 1.00 58.14 96 CYS D C 1
ATOM 2411 O O . CYS B 2 96 ? 133.136 164.909 122.642 1.00 58.14 96 CYS D O 1
ATOM 2414 N N . ALA B 2 97 ? 132.518 164.880 124.814 1.00 58.14 97 ALA D N 1
ATOM 2415 C CA . ALA B 2 97 ? 133.874 164.841 125.337 1.00 58.14 97 ALA D CA 1
ATOM 2416 C C . ALA B 2 97 ? 134.022 163.687 126.319 1.00 58.14 97 ALA D C 1
ATOM 2417 O O . ALA B 2 97 ? 133.043 163.185 126.877 1.00 58.14 97 ALA D O 1
ATOM 2419 N N . SER B 2 98 ? 135.270 163.272 126.521 1.00 58.14 98 SER D N 1
ATOM 2420 C CA . SER B 2 98 ? 135.591 162.197 127.447 1.00 58.14 98 SER D CA 1
ATOM 2421 C C . SER B 2 98 ? 137.005 162.407 127.968 1.00 58.14 98 SER D C 1
ATOM 2422 O O . SER B 2 98 ? 137.793 163.167 127.400 1.00 58.14 98 SER D O 1
ATOM 2425 N N . GLY B 2 99 ? 137.322 161.717 129.064 1.00 41.83 99 GLY D N 1
ATOM 2426 C CA . GLY B 2 99 ? 138.613 161.834 129.699 1.00 41.83 99 GLY D CA 1
ATOM 2427 C C . GLY B 2 99 ? 139.589 160.755 129.266 1.00 41.83 99 GLY D C 1
ATOM 2428 O O . GLY B 2 99 ? 139.204 159.724 128.722 1.00 41.83 99 GLY D O 1
ATOM 2429 N N . TYR B 2 100 ? 140.876 161.017 129.512 1.00 45.24 100 TYR D N 1
ATOM 2430 C CA . TYR B 2 100 ? 141.909 160.039 129.183 1.00 45.24 100 TYR D CA 1
ATOM 2431 C C . TYR B 2 100 ? 141.758 158.769 130.012 1.00 45.24 100 TYR D C 1
ATOM 2432 O O . TYR B 2 100 ? 141.893 157.657 129.488 1.00 45.24 100 TYR D O 1
ATOM 2441 N N . LEU B 2 101 ? 141.479 158.912 131.305 1.00 43.36 101 LEU D N 1
ATOM 2442 C CA . LEU B 2 101 ? 141.358 157.777 132.210 1.00 43.36 101 LEU D CA 1
ATOM 2443 C C . LEU B 2 101 ? 139.929 157.269 132.332 1.00 43.36 101 LEU D C 1
ATOM 2444 O O . LEU B 2 101 ? 139.668 156.378 133.147 1.00 43.36 101 LEU D O 1
ATOM 2449 N N . GLY B 2 102 ? 139.001 157.811 131.547 1.00 40.50 102 GLY D N 1
ATOM 2450 C CA . GLY B 2 102 ? 137.616 157.400 131.637 1.00 40.50 102 GLY D CA 1
ATOM 2451 C C . GLY B 2 102 ? 136.828 158.067 132.738 1.00 40.50 102 GLY D C 1
ATOM 2452 O O . GLY B 2 102 ? 135.746 157.587 133.087 1.00 40.50 102 GLY D O 1
ATOM 2453 N N . GLU B 2 103 ? 137.339 159.158 133.302 1.00 44.18 103 GLU D N 1
ATOM 2454 C CA . GLU B 2 103 ? 136.632 159.879 134.347 1.00 44.18 103 GLU D CA 1
ATOM 2455 C C . GLU B 2 103 ? 135.471 160.674 133.753 1.00 44.18 103 GLU D C 1
ATOM 2456 O O . GLU B 2 103 ? 135.321 160.799 132.534 1.00 44.18 103 GLU D O 1
ATOM 2462 N N . ASN B 2 104 ? 134.637 161.221 134.639 1.00 41.05 104 ASN D N 1
ATOM 2463 C CA . ASN B 2 104 ? 133.462 161.973 134.230 1.00 41.05 104 ASN D CA 1
ATOM 2464 C C . ASN B 2 104 ? 133.533 163.459 134.545 1.00 41.05 104 ASN D C 1
ATOM 2465 O O . ASN B 2 104 ? 132.776 164.231 133.946 1.00 41.05 104 ASN D O 1
ATOM 2470 N N . TYR B 2 105 ? 134.410 163.884 135.451 1.00 43.96 105 TYR D N 1
ATOM 2471 C CA . TYR B 2 105 ? 134.502 165.281 135.850 1.00 43.96 105 TYR D CA 1
ATOM 2472 C C . TYR B 2 105 ? 135.576 166.050 135.092 1.00 43.96 105 TYR D C 1
ATOM 2473 O O . TYR B 2 105 ? 135.758 167.244 135.348 1.00 43.96 105 TYR D O 1
ATOM 2482 N N . VAL B 2 106 ? 136.290 165.403 134.173 1.00 41.33 106 VAL D N 1
ATOM 2483 C CA . VAL B 2 106 ? 137.328 166.048 133.377 1.00 41.33 106 VAL D CA 1
ATOM 2484 C C . VAL B 2 106 ? 137.062 165.747 131.909 1.00 41.33 106 VAL D C 1
ATOM 2485 O O . VAL B 2 106 ? 136.840 164.588 131.540 1.00 41.33 106 VAL D O 1
ATOM 2489 N N . MET B 2 107 ? 137.084 166.785 131.076 1.00 38.52 107 MET D N 1
ATOM 2490 C CA . MET B 2 107 ? 136.879 166.658 129.634 1.00 38.52 107 MET D CA 1
ATOM 2491 C C . MET B 2 107 ? 138.211 166.947 128.949 1.00 38.52 107 MET D C 1
ATOM 2492 O O . MET B 2 107 ? 138.652 168.099 128.890 1.00 38.52 107 MET D O 1
ATOM 2497 N N . ASP B 2 108 ? 138.851 165.899 128.430 1.00 40.53 108 ASP D N 1
ATOM 2498 C CA . ASP B 2 108 ? 140.161 166.044 127.799 1.00 40.53 108 ASP D CA 1
ATOM 2499 C C . ASP B 2 108 ? 140.053 166.210 126.285 1.00 40.53 108 ASP D C 1
ATOM 2500 O O . ASP B 2 108 ? 140.490 167.225 125.733 1.00 40.53 108 ASP D O 1
ATOM 2505 N N . PHE B 2 109 ? 139.473 165.226 125.604 1.00 36.56 109 PHE D N 1
ATOM 2506 C CA . PHE B 2 109 ? 139.347 165.240 124.154 1.00 36.56 109 PHE D CA 1
ATOM 2507 C C . PHE B 2 109 ? 137.882 165.363 123.760 1.00 36.56 109 PHE D C 1
ATOM 2508 O O . PHE B 2 109 ? 137.010 164.726 124.360 1.00 36.56 109 PHE D O 1
ATOM 2516 N N . TRP B 2 110 ? 137.620 166.188 122.753 1.00 58.14 110 TRP D N 1
ATOM 2517 C CA . TRP B 2 110 ? 136.273 166.522 122.314 1.00 58.14 110 TRP D CA 1
ATOM 2518 C C . TRP B 2 110 ? 136.064 166.038 120.881 1.00 58.14 110 TRP D C 1
ATOM 2519 O O . TRP B 2 110 ? 136.941 165.420 120.273 1.00 58.14 110 TRP D O 1
ATOM 2530 N N . GLY B 2 111 ? 134.879 166.330 120.343 1.00 58.14 111 GLY D N 1
ATOM 2531 C CA . GLY B 2 111 ? 134.554 166.038 118.966 1.00 58.14 111 GLY D CA 1
ATOM 2532 C C . GLY B 2 111 ? 134.571 167.298 118.112 1.00 58.14 111 GLY D C 1
ATOM 2533 O O . GLY B 2 111 ? 134.673 168.419 118.605 1.00 58.14 111 GLY D O 1
ATOM 2534 N N . GLN B 2 112 ? 134.463 167.089 116.797 1.00 58.14 112 GLN D N 1
ATOM 2535 C CA . GLN B 2 112 ? 134.499 168.216 115.871 1.00 58.14 112 GLN D CA 1
ATOM 2536 C C . GLN B 2 112 ? 133.239 169.068 115.944 1.00 58.14 112 GLN D C 1
ATOM 2537 O O . GLN B 2 112 ? 133.247 170.204 115.459 1.00 58.14 112 GLN D O 1
ATOM 2543 N N . GLY B 2 113 ? 132.171 168.556 116.532 1.00 58.14 113 GLY D N 1
ATOM 2544 C CA . GLY B 2 113 ? 130.954 169.324 116.694 1.00 58.14 113 GLY D CA 1
ATOM 2545 C C . GLY B 2 113 ? 129.889 168.941 115.684 1.00 58.14 113 GLY D C 1
ATOM 2546 O O . GLY B 2 113 ? 130.177 168.562 114.543 1.00 58.14 113 GLY D O 1
ATOM 2547 N N . THR B 2 114 ? 128.632 169.040 116.110 1.00 58.14 114 THR D N 1
ATOM 2548 C CA . THR B 2 114 ? 127.481 168.739 115.264 1.00 58.14 114 THR D CA 1
ATOM 2549 C C . THR B 2 114 ? 126.530 169.927 115.312 1.00 58.14 114 THR D C 1
ATOM 2550 O O . THR B 2 114 ? 125.931 170.205 116.356 1.00 58.14 114 THR D O 1
ATOM 2554 N N . SER B 2 115 ? 126.391 170.624 114.187 1.00 58.14 115 SER D N 1
ATOM 2555 C CA . SER B 2 115 ? 125.512 171.781 114.098 1.00 58.14 115 SER D CA 1
ATOM 2556 C C . SER B 2 115 ? 124.101 171.330 113.743 1.00 58.14 115 SER D C 1
ATOM 2557 O O . SER B 2 115 ? 123.900 170.618 112.754 1.00 58.14 115 SER D O 1
ATOM 2560 N N . VAL B 2 116 ? 123.129 171.747 114.550 1.00 58.14 116 VAL D N 1
ATOM 2561 C CA . VAL B 2 116 ? 121.727 171.406 114.351 1.00 58.14 116 VAL D CA 1
ATOM 2562 C C . VAL B 2 116 ? 120.946 172.696 114.146 1.00 58.14 116 VAL D C 1
ATOM 2563 O O . VAL B 2 116 ? 121.021 173.611 114.974 1.00 58.14 116 VAL D O 1
ATOM 2567 N N . THR B 2 117 ? 120.200 172.766 113.047 1.00 58.96 117 THR D N 1
ATOM 2568 C CA . THR B 2 117 ? 119.382 173.924 112.715 1.00 58.96 117 THR D CA 1
ATOM 2569 C C . THR B 2 117 ? 117.916 173.516 112.730 1.00 58.96 117 THR D C 1
ATOM 2570 O O . THR B 2 117 ? 117.539 172.522 112.099 1.00 58.96 117 THR D O 1
ATOM 2574 N N . VAL B 2 118 ? 117.099 174.278 113.447 1.00 59.69 118 VAL D N 1
ATOM 2575 C CA . VAL B 2 118 ? 115.672 174.009 113.575 1.00 59.69 118 VAL D CA 1
ATOM 2576 C C . VAL B 2 118 ? 114.939 175.157 112.892 1.00 59.69 118 VAL D C 1
ATOM 2577 O O . VAL B 2 118 ? 114.743 176.226 113.482 1.00 59.69 118 VAL D O 1
ATOM 2581 N N . SER B 2 119 ? 114.535 174.941 111.643 1.00 71.35 119 SER D N 1
ATOM 2582 C CA . SER B 2 119 ? 113.809 175.952 110.888 1.00 71.35 119 SER D CA 1
ATOM 2583 C C . SER B 2 119 ? 112.977 175.260 109.819 1.00 71.35 119 SER D C 1
ATOM 2584 O O . SER B 2 119 ? 113.236 174.111 109.451 1.00 71.35 119 SER D O 1
ATOM 2587 N N . SER B 2 120 ? 111.973 175.979 109.325 1.00 79.63 120 SER D N 1
ATOM 2588 C CA . SER B 2 120 ? 111.087 175.470 108.288 1.00 79.63 120 SER D CA 1
ATOM 2589 C C . SER B 2 120 ? 111.538 175.844 106.882 1.00 79.63 120 SER D C 1
ATOM 2590 O O . SER B 2 120 ? 110.879 175.455 105.912 1.00 79.63 120 SER D O 1
ATOM 2593 N N . ALA B 2 121 ? 112.637 176.583 106.747 1.00 82.72 121 ALA D N 1
ATOM 2594 C CA . ALA B 2 121 ? 113.108 176.990 105.431 1.00 82.72 121 ALA D CA 1
ATOM 2595 C C . ALA B 2 121 ? 113.756 175.814 104.710 1.00 82.72 121 ALA D C 1
ATOM 2596 O O . ALA B 2 121 ? 114.604 175.116 105.274 1.00 82.72 121 ALA D O 1
ATOM 2598 N N . LYS B 2 122 ? 113.354 175.597 103.461 1.00 90.56 122 LYS D N 1
ATOM 2599 C CA . LYS B 2 122 ? 113.916 174.521 102.660 1.00 90.56 122 LYS D CA 1
ATOM 2600 C C . LYS B 2 122 ? 115.321 174.875 102.190 1.00 90.56 122 LYS D C 1
ATOM 2601 O O . LYS B 2 122 ? 115.695 176.049 102.103 1.00 90.56 122 LYS D O 1
ATOM 2607 N N . THR B 2 123 ? 116.104 173.841 101.891 1.00 96.04 123 THR D N 1
ATOM 2608 C CA . THR B 2 123 ? 117.464 174.046 101.414 1.00 96.04 123 THR D CA 1
ATOM 2609 C C . THR B 2 123 ? 117.455 174.717 100.047 1.00 96.04 123 THR D C 1
ATOM 2610 O O . THR B 2 123 ? 116.627 174.403 99.187 1.00 96.04 123 THR D O 1
ATOM 2614 N N . THR B 2 124 ? 118.386 175.648 99.849 1.00 98.77 124 THR D N 1
ATOM 2615 C CA . THR B 2 124 ? 118.515 176.368 98.592 1.00 98.77 124 THR D CA 1
ATOM 2616 C C . THR B 2 124 ? 119.962 176.282 98.124 1.00 98.77 124 THR D C 1
ATOM 2617 O O . THR B 2 124 ? 120.881 176.636 98.884 1.00 98.77 124 THR D O 1
ATOM 2621 N N . PRO B 2 125 ? 120.210 175.815 96.904 1.00 102.89 125 PRO D N 1
ATOM 2622 C CA . PRO B 2 125 ? 121.588 175.690 96.414 1.00 102.89 125 PRO D CA 1
ATOM 2623 C C . PRO B 2 125 ? 122.263 177.046 96.323 1.00 102.89 125 PRO D C 1
ATOM 2624 O O . PRO B 2 125 ? 121.631 178.042 95.939 1.00 102.89 125 PRO D O 1
ATOM 2628 N N . PRO B 2 126 ? 123.545 177.126 96.669 1.00 105.39 126 PRO D N 1
ATOM 2629 C CA . PRO B 2 126 ? 124.257 178.404 96.571 1.00 105.39 126 PRO D CA 1
ATOM 2630 C C . PRO B 2 126 ? 124.482 178.822 95.128 1.00 105.39 126 PRO D C 1
ATOM 2631 O O . PRO B 2 126 ? 124.595 177.993 94.221 1.00 105.39 126 PRO D O 1
ATOM 2635 N N . SER B 2 127 ? 124.542 180.135 94.925 1.00 110.79 127 SER D N 1
ATOM 2636 C CA . SER B 2 127 ? 124.882 180.726 93.638 1.00 110.79 127 SER D CA 1
ATOM 2637 C C . SER B 2 127 ? 126.212 181.453 93.772 1.00 110.79 127 SER D C 1
ATOM 2638 O O . SER B 2 127 ? 126.374 182.300 94.658 1.00 110.79 127 SER D O 1
ATOM 2641 N N . VAL B 2 128 ? 127.157 181.125 92.896 1.00 113.56 128 VAL D N 1
ATOM 2642 C CA . VAL B 2 128 ? 128.526 181.618 92.983 1.00 113.56 128 VAL D CA 1
ATOM 2643 C C . VAL B 2 128 ? 128.763 182.601 91.845 1.00 113.56 128 VAL D C 1
ATOM 2644 O O . VAL B 2 128 ? 128.451 182.306 90.684 1.00 113.56 128 VAL D O 1
ATOM 2648 N N . TYR B 2 129 ? 129.312 183.764 92.178 1.00 120.01 129 TYR D N 1
ATOM 2649 C CA . TYR B 2 129 ? 129.619 184.809 91.217 1.00 120.01 129 TYR D CA 1
ATOM 2650 C C . TYR B 2 129 ? 131.068 185.246 91.368 1.00 120.01 129 TYR D C 1
ATOM 2651 O O . TYR B 2 129 ? 131.620 185.212 92.472 1.00 120.01 129 TYR D O 1
ATOM 2660 N N . PRO B 2 130 ? 131.707 185.661 90.278 1.00 123.61 130 PRO D N 1
ATOM 2661 C CA . PRO B 2 130 ? 133.087 186.140 90.367 1.00 123.61 130 PRO D CA 1
ATOM 2662 C C . PRO B 2 130 ? 133.159 187.600 90.789 1.00 123.61 130 PRO D C 1
ATOM 2663 O O . PRO B 2 130 ? 132.215 188.377 90.629 1.00 123.61 130 PRO D O 1
ATOM 2667 N N . LEU B 2 131 ? 134.317 187.962 91.341 1.00 123.11 131 LEU D N 1
ATOM 2668 C CA . LEU B 2 131 ? 134.570 189.318 91.829 1.00 123.11 131 LEU D CA 1
ATOM 2669 C C . LEU B 2 131 ? 135.976 189.716 91.387 1.00 123.11 131 LEU D C 1
ATOM 2670 O O . LEU B 2 131 ? 136.967 189.212 91.924 1.00 123.11 131 LEU D O 1
ATOM 2675 N N . ALA B 2 132 ? 136.055 190.616 90.418 1.00 131.03 132 ALA D N 1
ATOM 2676 C CA . ALA B 2 132 ? 137.306 191.080 89.843 1.00 131.03 132 ALA D CA 1
ATOM 2677 C C . ALA B 2 132 ? 137.317 192.598 89.782 1.00 131.03 132 ALA D C 1
ATOM 2678 O O . ALA B 2 132 ? 136.260 193.234 89.718 1.00 131.03 132 ALA D O 1
ATOM 2680 N N . PRO B 2 133 ? 138.506 193.215 89.793 1.00 138.37 133 PRO D N 1
ATOM 2681 C CA . PRO B 2 133 ? 138.584 194.675 89.639 1.00 138.37 133 PRO D CA 1
ATOM 2682 C C . PRO B 2 133 ? 138.306 195.111 88.210 1.00 138.37 133 PRO D C 1
ATOM 2683 O O . PRO B 2 133 ? 139.230 195.326 87.419 1.00 138.37 133 PRO D O 1
ATOM 2687 N N . GLY B 2 134 ? 137.021 195.239 87.875 1.00 144.42 134 GLY D N 1
ATOM 2688 C CA . GLY B 2 134 ? 136.636 195.516 86.502 1.00 144.42 134 GLY D CA 1
ATOM 2689 C C . GLY B 2 134 ? 137.051 196.884 85.995 1.00 144.42 134 GLY D C 1
ATOM 2690 O O . GLY B 2 134 ? 137.215 197.069 84.785 1.00 144.42 134 GLY D O 1
ATOM 2691 N N . SER B 2 135 ? 137.217 197.857 86.894 1.00 149.12 135 SER D N 1
ATOM 2692 C CA . SER B 2 135 ? 137.476 199.234 86.482 1.00 149.12 135 SER D CA 1
ATOM 2693 C C . SER B 2 135 ? 138.768 199.355 85.683 1.00 149.12 135 SER D C 1
ATOM 2694 O O . SER B 2 135 ? 138.741 199.730 84.506 1.00 149.12 135 SER D O 1
ATOM 2697 N N . ALA B 2 136 ? 139.905 199.048 86.314 1.00 152.45 136 ALA D N 1
ATOM 2698 C CA . ALA B 2 136 ? 141.187 199.076 85.619 1.00 152.45 136 ALA D CA 1
ATOM 2699 C C . ALA B 2 136 ? 142.123 197.961 86.068 1.00 152.45 136 ALA D C 1
ATOM 2700 O O . ALA B 2 136 ? 143.320 198.023 85.758 1.00 152.45 136 ALA D O 1
ATOM 2702 N N . ALA B 2 137 ? 141.623 196.978 86.824 1.00 151.23 137 ALA D N 1
ATOM 2703 C CA . ALA B 2 137 ? 142.377 195.827 87.315 1.00 151.23 137 ALA D CA 1
ATOM 2704 C C . ALA B 2 137 ? 143.359 196.227 88.411 1.00 151.23 137 ALA D C 1
ATOM 2705 O O . ALA B 2 137 ? 143.958 195.357 89.051 1.00 151.23 137 ALA D O 1
ATOM 2707 N N . GLN B 2 138 ? 143.494 197.533 88.648 1.00 152.08 138 GLN D N 1
ATOM 2708 C CA . GLN B 2 138 ? 144.335 198.093 89.708 1.00 152.08 138 GLN D CA 1
ATOM 2709 C C . GLN B 2 138 ? 145.673 197.365 89.812 1.00 152.08 138 GLN D C 1
ATOM 2710 O O . GLN B 2 138 ? 146.043 196.827 90.858 1.00 152.08 138 GLN D O 1
ATOM 2716 N N . THR B 2 139 ? 146.411 197.351 88.700 1.00 151.80 139 THR D N 1
ATOM 2717 C CA . THR B 2 139 ? 147.678 196.621 88.620 1.00 151.80 139 THR D CA 1
ATOM 2718 C C . THR B 2 139 ? 148.751 197.368 89.415 1.00 151.80 139 THR D C 1
ATOM 2719 O O . THR B 2 139 ? 149.743 197.873 88.884 1.00 151.80 139 THR D O 1
ATOM 2723 N N . ASN B 2 140 ? 148.529 197.430 90.724 1.00 148.44 140 ASN D N 1
ATOM 2724 C CA . ASN B 2 140 ? 149.479 198.013 91.659 1.00 148.44 140 ASN D CA 1
ATOM 2725 C C . ASN B 2 140 ? 150.400 196.907 92.183 1.00 148.44 140 ASN D C 1
ATOM 2726 O O . ASN B 2 140 ? 150.440 195.807 91.626 1.00 148.44 140 ASN D O 1
ATOM 2731 N N . SER B 2 141 ? 151.159 197.194 93.245 1.00 145.40 141 SER D N 1
ATOM 2732 C CA . SER B 2 141 ? 152.130 196.232 93.762 1.00 145.40 141 SER D CA 1
ATOM 2733 C C . SER B 2 141 ? 151.480 194.897 94.112 1.00 145.40 141 SER D C 1
ATOM 2734 O O . SER B 2 141 ? 152.038 193.832 93.821 1.00 145.40 141 SER D O 1
ATOM 2737 N N . MET B 2 142 ? 150.305 194.929 94.738 1.00 142.84 142 MET D N 1
ATOM 2738 C CA . MET B 2 142 ? 149.601 193.707 95.110 1.00 142.84 142 MET D CA 1
ATOM 2739 C C . MET B 2 142 ? 148.114 193.873 94.842 1.00 142.84 142 MET D C 1
ATOM 2740 O O . MET B 2 142 ? 147.471 194.756 95.417 1.00 142.84 142 MET D O 1
ATOM 2745 N N . VAL B 2 143 ? 147.571 193.010 93.986 1.00 137.65 143 VAL D N 1
ATOM 2746 C CA . VAL B 2 143 ? 146.162 193.031 93.614 1.00 137.65 143 VAL D CA 1
ATOM 2747 C C . VAL B 2 143 ? 145.481 191.826 94.250 1.00 137.65 143 VAL D C 1
ATOM 2748 O O . VAL B 2 143 ? 146.104 190.774 94.437 1.00 137.65 143 VAL D O 1
ATOM 2752 N N . THR B 2 144 ? 144.208 191.987 94.602 1.00 129.05 144 THR D N 1
ATOM 2753 C CA . THR B 2 144 ? 143.445 190.951 95.278 1.00 129.05 144 THR D CA 1
ATOM 2754 C C . THR B 2 144 ? 142.222 190.569 94.453 1.00 129.05 144 THR D C 1
ATOM 2755 O O . THR B 2 144 ? 141.745 191.336 93.612 1.00 129.05 144 THR D O 1
ATOM 2759 N N . LEU B 2 145 ? 141.726 189.360 94.705 1.00 126.41 145 LEU D N 1
ATOM 2760 C CA . LEU B 2 145 ? 140.549 188.824 94.039 1.00 126.41 145 LEU D CA 1
ATOM 2761 C C . LEU B 2 145 ? 139.543 188.378 95.093 1.00 126.41 145 LEU D C 1
ATOM 2762 O O . LEU B 2 145 ? 139.836 188.355 96.291 1.00 126.41 145 LEU D O 1
ATOM 2767 N N . GLY B 2 146 ? 138.344 188.021 94.639 1.00 120.57 146 GLY D N 1
ATOM 2768 C CA . GLY B 2 146 ? 137.284 187.652 95.559 1.00 120.57 146 GLY D CA 1
ATOM 2769 C C . GLY B 2 146 ? 136.331 186.637 94.966 1.00 120.57 146 GLY D C 1
ATOM 2770 O O . GLY B 2 146 ? 136.226 186.483 93.744 1.00 120.57 146 GLY D O 1
ATOM 2771 N N . CYS B 2 147 ? 135.631 185.942 95.862 1.00 115.08 147 CYS D N 1
ATOM 2772 C CA A CYS B 2 147 ? 134.631 184.951 95.482 0.30 115.08 147 CYS D CA 1
ATOM 2773 C CA B CYS B 2 147 ? 134.642 184.929 95.501 0.70 115.08 147 CYS D CA 1
ATOM 2774 C C . CYS B 2 147 ? 133.390 185.174 96.331 1.00 115.08 147 CYS D C 1
ATOM 2775 O O . CYS B 2 147 ? 133.456 185.152 97.564 1.00 115.08 147 CYS D O 1
ATOM 2780 N N . LEU B 2 148 ? 132.260 185.400 95.669 1.00 109.12 148 LEU D N 1
ATOM 2781 C CA . LEU B 2 148 ? 131.000 185.686 96.342 1.00 109.12 148 LEU D CA 1
ATOM 2782 C C . LEU B 2 148 ? 130.102 184.456 96.323 1.00 109.12 148 LEU D C 1
ATOM 2783 O O . LEU B 2 148 ? 129.876 183.860 95.264 1.00 109.12 148 LEU D O 1
ATOM 2788 N N . VAL B 2 149 ? 129.594 184.082 97.495 1.00 102.15 149 VAL D N 1
ATOM 2789 C CA . VAL B 2 149 ? 128.651 182.978 97.645 1.00 102.15 149 VAL D CA 1
ATOM 2790 C C . VAL B 2 149 ? 127.397 183.562 98.283 1.00 102.15 149 VAL D C 1
ATOM 2791 O O . VAL B 2 149 ? 127.375 183.848 99.486 1.00 102.15 149 VAL D O 1
ATOM 2795 N N . LYS B 2 150 ? 126.346 183.736 97.485 1.00 100.83 150 LYS D N 1
ATOM 2796 C CA . LYS B 2 150 ? 125.119 184.373 97.938 1.00 100.83 150 LYS D CA 1
ATOM 2797 C C . LYS B 2 150 ? 123.932 183.459 97.670 1.00 100.83 150 LYS D C 1
ATOM 2798 O O . LYS B 2 150 ? 123.876 182.785 96.637 1.00 100.83 150 LYS D O 1
ATOM 2804 N N . GLY B 2 151 ? 122.987 183.442 98.607 1.00 100.02 151 GLY D N 1
ATOM 2805 C CA . GLY B 2 151 ? 121.758 182.694 98.431 1.00 100.02 151 GLY D CA 1
ATOM 2806 C C . GLY B 2 151 ? 121.876 181.204 98.680 1.00 100.02 151 GLY D C 1
ATOM 2807 O O . GLY B 2 151 ? 121.677 180.401 97.764 1.00 100.02 151 GLY D O 1
ATOM 2808 N N . TYR B 2 152 ? 122.198 180.820 99.914 1.00 94.86 152 TYR D N 1
ATOM 2809 C CA . TYR B 2 152 ? 122.265 179.415 100.286 1.00 94.86 152 TYR D CA 1
ATOM 2810 C C . TYR B 2 152 ? 121.724 179.240 101.697 1.00 94.86 152 TYR D C 1
ATOM 2811 O O . TYR B 2 152 ? 121.692 180.180 102.495 1.00 94.86 152 TYR D O 1
ATOM 2820 N N . PHE B 2 153 ? 121.301 178.012 101.995 1.00 92.71 153 PHE D N 1
ATOM 2821 C CA . PHE B 2 153 ? 120.733 177.666 103.291 1.00 92.71 153 PHE D CA 1
ATOM 2822 C C . PHE B 2 153 ? 120.679 176.150 103.438 1.00 92.71 153 PHE D C 1
ATOM 2823 O O . PHE B 2 153 ? 120.329 175.448 102.481 1.00 92.71 153 PHE D O 1
ATOM 2831 N N . PRO B 2 154 ? 121.017 175.602 104.616 1.00 91.70 154 PRO D N 1
ATOM 2832 C CA . PRO B 2 154 ? 121.539 176.329 105.775 1.00 91.70 154 PRO D CA 1
ATOM 2833 C C . PRO B 2 154 ? 123.061 176.272 105.890 1.00 91.70 154 PRO D C 1
ATOM 2834 O O . PRO B 2 154 ? 123.742 175.822 104.968 1.00 91.70 154 PRO D O 1
ATOM 2838 N N . GLU B 2 155 ? 123.579 176.736 107.025 1.00 95.24 155 GLU D N 1
ATOM 2839 C CA A GLU B 2 155 ? 125.005 176.678 107.286 0.61 95.24 155 GLU D CA 1
ATOM 2840 C CA B GLU B 2 155 ? 125.005 176.678 107.286 0.39 95.24 155 GLU D CA 1
ATOM 2841 C C . GLU B 2 155 ? 125.446 175.231 107.502 1.00 95.24 155 GLU D C 1
ATOM 2842 O O . GLU B 2 155 ? 124.645 174.379 107.894 1.00 95.24 155 GLU D O 1
ATOM 2853 N N . PRO B 2 156 ? 126.733 174.922 107.251 1.00 97.56 156 PRO D N 1
ATOM 2854 C CA . PRO B 2 156 ? 127.820 175.781 106.774 1.00 97.56 156 PRO D CA 1
ATOM 2855 C C . PRO B 2 156 ? 128.215 175.536 105.321 1.00 97.56 156 PRO D C 1
ATOM 2856 O O . PRO B 2 156 ? 127.657 174.661 104.659 1.00 97.56 156 PRO D O 1
ATOM 2860 N N . VAL B 2 157 ? 129.177 176.318 104.838 1.00 98.96 157 VAL D N 1
ATOM 2861 C CA . VAL B 2 157 ? 129.743 176.150 103.505 1.00 98.96 157 VAL D CA 1
ATOM 2862 C C . VAL B 2 157 ? 131.254 176.312 103.604 1.00 98.96 157 VAL D C 1
ATOM 2863 O O . VAL B 2 157 ? 131.753 177.148 104.367 1.00 98.96 157 VAL D O 1
ATOM 2867 N N . THR B 2 158 ? 131.985 175.491 102.855 1.00 104.31 158 THR D N 1
ATOM 2868 C CA . THR B 2 158 ? 133.442 175.513 102.849 1.00 104.31 158 THR D CA 1
ATOM 2869 C C . THR B 2 158 ? 133.934 176.147 101.556 1.00 104.31 158 THR D C 1
ATOM 2870 O O . THR B 2 158 ? 133.536 175.730 100.463 1.00 104.31 158 THR D O 1
ATOM 2874 N N . VAL B 2 159 ? 134.798 177.151 101.684 1.00 108.67 159 VAL D N 1
ATOM 2875 C CA . VAL B 2 159 ? 135.347 177.879 100.545 1.00 108.67 159 VAL D CA 1
ATOM 2876 C C . VAL B 2 159 ? 136.864 177.755 100.587 1.00 108.67 159 VAL D C 1
ATOM 2877 O O . VAL B 2 159 ? 137.496 178.140 101.579 1.00 108.67 159 VAL D O 1
ATOM 2881 N N . THR B 2 160 ? 137.443 177.218 99.516 1.00 118.29 160 THR D N 1
ATOM 2882 C CA . THR B 2 160 ? 138.887 177.111 99.361 1.00 118.29 160 THR D CA 1
ATOM 2883 C C . THR B 2 160 ? 139.267 177.583 97.962 1.00 118.29 160 THR D C 1
ATOM 2884 O O . THR B 2 160 ? 138.407 177.816 97.106 1.00 118.29 160 THR D O 1
ATOM 2888 N N . TRP B 2 161 ? 140.570 177.726 97.727 1.00 122.92 161 TRP D N 1
ATOM 2889 C CA . TRP B 2 161 ? 141.087 178.241 96.464 1.00 122.92 161 TRP D CA 1
ATOM 2890 C C . TRP B 2 161 ? 142.036 177.219 95.857 1.00 122.92 161 TRP D C 1
ATOM 2891 O O . TRP B 2 161 ? 143.034 176.849 96.485 1.00 122.92 161 TRP D O 1
ATOM 2902 N N . ASN B 2 162 ? 141.727 176.780 94.636 1.00 126.36 162 ASN D N 1
ATOM 2903 C CA . ASN B 2 162 ? 142.557 175.835 93.890 1.00 126.36 162 ASN D CA 1
ATOM 2904 C C . ASN B 2 162 ? 142.848 174.580 94.713 1.00 126.36 162 ASN D C 1
ATOM 2905 O O . ASN B 2 162 ? 143.987 174.120 94.814 1.00 126.36 162 ASN D O 1
ATOM 2910 N N . SER B 2 163 ? 141.789 174.028 95.310 1.00 127.23 163 SER D N 1
ATOM 2911 C CA . SER B 2 163 ? 141.866 172.798 96.102 1.00 127.23 163 SER D CA 1
ATOM 2912 C C . SER B 2 163 ? 142.835 172.928 97.274 1.00 127.23 163 SER D C 1
ATOM 2913 O O . SER B 2 163 ? 143.523 171.969 97.632 1.00 127.23 163 SER D O 1
ATOM 2916 N N . GLY B 2 164 ? 142.899 174.111 97.877 1.00 127.87 164 GLY D N 1
ATOM 2917 C CA . GLY B 2 164 ? 143.710 174.322 99.056 1.00 127.87 164 GLY D CA 1
ATOM 2918 C C . GLY B 2 164 ? 145.171 174.608 98.802 1.00 127.87 164 GLY D C 1
ATOM 2919 O O . GLY B 2 164 ? 145.953 174.628 99.760 1.00 127.87 164 GLY D O 1
ATOM 2920 N N . SER B 2 165 ? 145.568 174.832 97.550 1.00 128.66 165 SER D N 1
ATOM 2921 C CA . SER B 2 165 ? 146.965 175.107 97.241 1.00 128.66 165 SER D CA 1
ATOM 2922 C C . SER B 2 165 ? 147.336 176.572 97.421 1.00 128.66 165 SER D C 1
ATOM 2923 O O . SER B 2 165 ? 148.512 176.919 97.264 1.00 128.66 165 SER D O 1
ATOM 2926 N N . LEU B 2 166 ? 146.373 177.436 97.744 1.00 126.68 166 LEU D N 1
ATOM 2927 C CA . LEU B 2 166 ? 146.616 178.862 97.965 1.00 126.68 166 LEU D CA 1
ATOM 2928 C C . LEU B 2 166 ? 145.995 179.232 99.309 1.00 126.68 166 LEU D C 1
ATOM 2929 O O . LEU B 2 166 ? 144.832 179.638 99.378 1.00 126.68 166 LEU D O 1
ATOM 2934 N N . SER B 2 167 ? 146.775 179.084 100.379 1.00 125.52 167 SER D N 1
ATOM 2935 C CA . SER B 2 167 ? 146.321 179.392 101.728 1.00 125.52 167 SER D CA 1
ATOM 2936 C C . SER B 2 167 ? 146.917 180.679 102.279 1.00 125.52 167 SER D C 1
ATOM 2937 O O . SER B 2 167 ? 146.658 181.018 103.438 1.00 125.52 167 SER D O 1
ATOM 2940 N N . SER B 2 168 ? 147.704 181.402 101.487 1.00 122.12 168 SER D N 1
ATOM 2941 C CA . SER B 2 168 ? 148.331 182.642 101.922 1.00 122.12 168 SER D CA 1
ATOM 2942 C C . SER B 2 168 ? 147.495 183.828 101.459 1.00 122.12 168 SER D C 1
ATOM 2943 O O . SER B 2 168 ? 147.094 183.893 100.292 1.00 122.12 168 SER D O 1
ATOM 2946 N N . GLY B 2 169 ? 147.237 184.758 102.372 1.00 116.71 169 GLY D N 1
ATOM 2947 C CA . GLY B 2 169 ? 146.450 185.935 102.049 1.00 116.71 169 GLY D CA 1
ATOM 2948 C C . GLY B 2 169 ? 145.003 185.646 101.716 1.00 116.71 169 GLY D C 1
ATOM 2949 O O . GLY B 2 169 ? 144.444 186.272 100.807 1.00 116.71 169 GLY D O 1
ATOM 2950 N N . VAL B 2 170 ? 144.379 184.713 102.431 1.00 110.83 170 VAL D N 1
ATOM 2951 C CA . VAL B 2 170 ? 142.986 184.342 102.215 1.00 110.83 170 VAL D CA 1
ATOM 2952 C C . VAL B 2 170 ? 142.179 184.748 103.441 1.00 110.83 170 VAL D C 1
ATOM 2953 O O . VAL B 2 170 ? 142.627 184.575 104.581 1.00 110.83 170 VAL D O 1
ATOM 2957 N N . HIS B 2 171 ? 140.996 185.317 103.203 1.00 102.80 171 HIS D N 1
ATOM 2958 C CA . HIS B 2 171 ? 140.126 185.794 104.278 1.00 102.80 171 HIS D CA 1
ATOM 2959 C C . HIS B 2 171 ? 138.696 185.373 103.952 1.00 102.80 171 HIS D C 1
ATOM 2960 O O . HIS B 2 171 ? 138.034 185.998 103.118 1.00 102.80 171 HIS D O 1
ATOM 2967 N N . THR B 2 172 ? 138.224 184.317 104.612 1.00 99.09 172 THR D N 1
ATOM 2968 C CA . THR B 2 172 ? 136.857 183.838 104.442 1.00 99.09 172 THR D CA 1
ATOM 2969 C C . THR B 2 172 ? 135.965 184.563 105.444 1.00 99.09 172 THR D C 1
ATOM 2970 O O . THR B 2 172 ? 135.984 184.255 106.640 1.00 99.09 172 THR D O 1
ATOM 2974 N N . PHE B 2 173 ? 135.190 185.529 104.957 1.00 96.73 173 PHE D N 1
ATOM 2975 C CA . PHE B 2 173 ? 134.343 186.329 105.831 1.00 96.73 173 PHE D CA 1
ATOM 2976 C C . PHE B 2 173 ? 133.132 185.517 106.288 1.00 96.73 173 PHE D C 1
ATOM 2977 O O . PHE B 2 173 ? 132.583 184.730 105.512 1.00 96.73 173 PHE D O 1
ATOM 2985 N N . PRO B 2 174 ? 132.706 185.682 107.540 1.00 91.71 174 PRO D N 1
ATOM 2986 C CA . PRO B 2 174 ? 131.514 184.969 108.014 1.00 91.71 174 PRO D CA 1
ATOM 2987 C C . PRO B 2 174 ? 130.267 185.404 107.260 1.00 91.71 174 PRO D C 1
ATOM 2988 O O . PRO B 2 174 ? 130.150 186.545 106.808 1.00 91.71 174 PRO D O 1
ATOM 2992 N N . ALA B 2 175 ? 129.328 184.472 107.125 1.00 93.91 175 ALA D N 1
ATOM 2993 C CA . ALA B 2 175 ? 128.080 184.747 106.432 1.00 93.91 175 ALA D CA 1
ATOM 2994 C C . ALA B 2 175 ? 127.067 185.389 107.371 1.00 93.91 175 ALA D C 1
ATOM 2995 O O . ALA B 2 175 ? 127.106 185.198 108.590 1.00 93.91 175 ALA D O 1
ATOM 2997 N N . VAL B 2 176 ? 126.152 186.159 106.787 1.00 94.34 176 VAL D N 1
ATOM 2998 C CA . VAL B 2 176 ? 125.094 186.837 107.525 1.00 94.34 176 VAL D CA 1
ATOM 2999 C C . VAL B 2 176 ? 123.750 186.427 106.938 1.00 94.34 176 VAL D C 1
ATOM 3000 O O . VAL B 2 176 ? 123.607 186.291 105.717 1.00 94.34 176 VAL D O 1
ATOM 3004 N N . LEU B 2 177 ? 122.776 186.195 107.813 1.00 95.44 177 LEU D N 1
ATOM 3005 C CA . LEU B 2 177 ? 121.447 185.801 107.368 1.00 95.44 177 LEU D CA 1
ATOM 3006 C C . LEU B 2 177 ? 120.703 186.994 106.780 1.00 95.44 177 LEU D C 1
ATOM 3007 O O . LEU B 2 177 ? 120.782 188.113 107.296 1.00 95.44 177 LEU D O 1
ATOM 3012 N N . GLN B 2 178 ? 119.976 186.749 105.692 1.00 98.59 178 GLN D N 1
ATOM 3013 C CA . GLN B 2 178 ? 119.208 187.799 105.028 1.00 98.59 178 GLN D CA 1
ATOM 3014 C C . GLN B 2 178 ? 118.028 187.148 104.321 1.00 98.59 178 GLN D C 1
ATOM 3015 O O . GLN B 2 178 ? 118.212 186.488 103.293 1.00 98.59 178 GLN D O 1
ATOM 3018 N N . SER B 2 179 ? 116.827 187.337 104.872 1.00 100.43 179 SER D N 1
ATOM 3019 C CA . SER B 2 179 ? 115.593 186.785 104.308 1.00 100.43 179 SER D CA 1
ATOM 3020 C C . SER B 2 179 ? 115.687 185.267 104.158 1.00 100.43 179 SER D C 1
ATOM 3021 O O . SER B 2 179 ? 115.486 184.712 103.075 1.00 100.43 179 SER D O 1
ATOM 3023 N N . ASP B 2 180 ? 116.011 184.597 105.264 1.00 100.09 180 ASP D N 1
ATOM 3024 C CA . ASP B 2 180 ? 116.144 183.145 105.355 1.00 100.09 180 ASP D CA 1
ATOM 3025 C C . ASP B 2 180 ? 117.254 182.591 104.470 1.00 100.09 180 ASP D C 1
ATOM 3026 O O . ASP B 2 180 ? 117.336 181.371 104.278 1.00 100.09 180 ASP D O 1
ATOM 3031 N N . LEU B 2 181 ? 118.113 183.450 103.925 1.00 97.13 181 LEU D N 1
ATOM 3032 C CA . LEU B 2 181 ? 119.212 183.032 103.069 1.00 97.13 181 LEU D CA 1
ATOM 3033 C C . LEU B 2 181 ? 120.503 183.671 103.557 1.00 97.13 181 LEU D C 1
ATOM 3034 O O . LEU B 2 181 ? 120.505 184.798 104.060 1.00 97.13 181 LEU D O 1
ATOM 3039 N N . TYR B 2 182 ? 121.603 182.941 103.404 1.00 93.80 182 TYR D N 1
ATOM 3040 C CA . TYR B 2 182 ? 122.910 183.401 103.847 1.00 93.80 182 TYR D CA 1
ATOM 3041 C C . TYR B 2 182 ? 123.728 183.913 102.668 1.00 93.80 182 TYR D C 1
ATOM 3042 O O . TYR B 2 182 ? 123.617 183.415 101.544 1.00 93.80 182 TYR D O 1
ATOM 3051 N N . THR B 2 183 ? 124.555 184.920 102.940 1.00 96.15 183 THR D N 1
ATOM 3052 C CA . THR B 2 183 ? 125.460 185.495 101.952 1.00 96.15 183 THR D CA 1
ATOM 3053 C C . THR B 2 183 ? 126.866 185.486 102.530 1.00 96.15 183 THR D C 1
ATOM 3054 O O . THR B 2 183 ? 127.110 186.089 103.580 1.00 96.15 183 THR D O 1
ATOM 3058 N N . LEU B 2 184 ? 127.784 184.807 101.848 1.00 98.74 184 LEU D N 1
ATOM 3059 C CA . LEU B 2 184 ? 129.158 184.661 102.304 1.00 98.74 184 LEU D CA 1
ATOM 3060 C C . LEU B 2 184 ? 130.109 185.214 101.253 1.00 98.74 184 LEU D C 1
ATOM 3061 O O . LEU B 2 184 ? 129.852 185.105 100.050 1.00 98.74 184 LEU D O 1
ATOM 3066 N N . SER B 2 185 ? 131.207 185.809 101.713 1.00 100.88 185 SER D N 1
ATOM 3067 C CA . SER B 2 185 ? 132.217 186.377 100.836 1.00 100.88 185 SER D CA 1
ATOM 3068 C C . SER B 2 185 ? 133.595 185.889 101.258 1.00 100.88 185 SER D C 1
ATOM 3069 O O . SER B 2 185 ? 133.836 185.597 102.432 1.00 100.88 185 SER D O 1
ATOM 3072 N N . SER B 2 186 ? 134.496 185.798 100.282 1.00 108.84 186 SER D N 1
ATOM 3073 C CA . SER B 2 186 ? 135.865 185.358 100.532 1.00 108.84 186 SER D CA 1
ATOM 3074 C C . SER B 2 186 ? 136.793 186.127 99.607 1.00 108.84 186 SER D C 1
ATOM 3075 O O . SER B 2 186 ? 136.562 186.171 98.395 1.00 108.84 186 SER D O 1
ATOM 3078 N N . SER B 2 187 ? 137.835 186.728 100.174 1.00 112.62 187 SER D N 1
ATOM 3079 C CA . SER B 2 187 ? 138.795 187.521 99.421 1.00 112.62 187 SER D CA 1
ATOM 3080 C C . SER B 2 187 ? 140.185 186.912 99.538 1.00 112.62 187 SER D C 1
ATOM 3081 O O . SER B 2 187 ? 140.593 186.473 100.618 1.00 112.62 187 SER D O 1
ATOM 3084 N N . VAL B 2 188 ? 140.908 186.887 98.419 1.00 122.27 188 VAL D N 1
ATOM 3085 C CA . VAL B 2 188 ? 142.270 186.374 98.374 1.00 122.27 188 VAL D CA 1
ATOM 3086 C C . VAL B 2 188 ? 143.126 187.346 97.573 1.00 122.27 188 VAL D C 1
ATOM 3087 O O . VAL B 2 188 ? 142.653 187.992 96.632 1.00 122.27 188 VAL D O 1
ATOM 3091 N N . THR B 2 189 ? 144.391 187.465 97.968 1.00 130.11 189 THR D N 1
ATOM 3092 C CA . THR B 2 189 ? 145.342 188.341 97.301 1.00 130.11 189 THR D CA 1
ATOM 3093 C C . THR B 2 189 ? 146.446 187.510 96.661 1.00 130.11 189 THR D C 1
ATOM 3094 O O . THR B 2 189 ? 146.870 186.487 97.211 1.00 130.11 189 THR D O 1
ATOM 3098 N N . VAL B 2 190 ? 146.881 187.933 95.476 1.00 135.84 190 VAL D N 1
ATOM 3099 C CA . VAL B 2 190 ? 147.926 187.224 94.735 1.00 135.84 190 VAL D CA 1
ATOM 3100 C C . VAL B 2 190 ? 148.908 188.230 94.166 1.00 135.84 190 VAL D C 1
ATOM 3101 O O . VAL B 2 190 ? 148.573 189.398 93.925 1.00 135.84 190 VAL D O 1
ATOM 3105 N N . PRO B 2 191 ? 150.153 187.800 93.958 1.00 138.88 191 PRO D N 1
ATOM 3106 C CA . PRO B 2 191 ? 151.132 188.678 93.310 1.00 138.88 191 PRO D CA 1
ATOM 3107 C C . PRO B 2 191 ? 150.704 189.033 91.894 1.00 138.88 191 PRO D C 1
ATOM 3108 O O . PRO B 2 191 ? 150.035 188.255 91.209 1.00 138.88 191 PRO D O 1
ATOM 3112 N N . SER B 2 192 ? 151.099 190.231 91.459 1.00 141.43 192 SER D N 1
ATOM 3113 C CA . SER B 2 192 ? 150.733 190.713 90.133 1.00 141.43 192 SER D CA 1
ATOM 3114 C C . SER B 2 192 ? 151.344 189.886 89.009 1.00 141.43 192 SER D C 1
ATOM 3115 O O . SER B 2 192 ? 150.836 189.936 87.884 1.00 141.43 192 SER D O 1
ATOM 3118 N N . SER B 2 193 ? 152.413 189.137 89.277 1.00 141.82 193 SER D N 1
ATOM 3119 C CA . SER B 2 193 ? 153.003 188.265 88.270 1.00 141.82 193 SER D CA 1
ATOM 3120 C C . SER B 2 193 ? 152.236 186.962 88.100 1.00 141.82 193 SER D C 1
ATOM 3121 O O . SER B 2 193 ? 152.175 186.428 86.987 1.00 141.82 193 SER D O 1
ATOM 3124 N N . THR B 2 194 ? 151.653 186.441 89.179 1.00 141.16 194 THR D N 1
ATOM 3125 C CA . THR B 2 194 ? 150.903 185.192 89.132 1.00 141.16 194 THR D CA 1
ATOM 3126 C C . THR B 2 194 ? 149.556 185.339 88.434 1.00 141.16 194 THR D C 1
ATOM 3127 O O . THR B 2 194 ? 149.083 184.376 87.819 1.00 141.16 194 THR D O 1
ATOM 3131 N N . TRP B 2 195 ? 148.946 186.523 88.482 1.00 138.70 195 TRP D N 1
ATOM 3132 C CA . TRP B 2 195 ? 147.642 186.760 87.884 1.00 138.70 195 TRP D CA 1
ATOM 3133 C C . TRP B 2 195 ? 147.779 187.792 86.771 1.00 138.70 195 TRP D C 1
ATOM 3134 O O . TRP B 2 195 ? 148.394 188.852 86.981 1.00 138.70 195 TRP D O 1
ATOM 3145 N N . PRO B 2 196 ? 147.217 187.535 85.580 1.00 141.04 196 PRO D N 1
ATOM 3146 C CA . PRO B 2 196 ? 146.461 186.321 85.265 1.00 141.04 196 PRO D CA 1
ATOM 3147 C C . PRO B 2 196 ? 147.292 185.235 84.584 1.00 141.04 196 PRO D C 1
ATOM 3148 O O . PRO B 2 196 ? 146.816 184.624 83.627 1.00 141.04 196 PRO D O 1
ATOM 3152 N N . SER B 2 197 ? 148.517 185.004 85.064 1.00 142.08 197 SER D N 1
ATOM 3153 C CA . SER B 2 197 ? 149.350 183.960 84.474 1.00 142.08 197 SER D CA 1
ATOM 3154 C C . SER B 2 197 ? 148.734 182.581 84.680 1.00 142.08 197 SER D C 1
ATOM 3155 O O . SER B 2 197 ? 148.755 181.741 83.773 1.00 142.08 197 SER D O 1
ATOM 3158 N N . GLU B 2 198 ? 148.181 182.331 85.864 1.00 142.10 198 GLU D N 1
ATOM 3159 C CA . GLU B 2 198 ? 147.503 181.079 86.170 1.00 142.10 198 GLU D CA 1
ATOM 3160 C C . GLU B 2 198 ? 146.102 181.415 86.658 1.00 142.10 198 GLU D C 1
ATOM 3161 O O . GLU B 2 198 ? 145.940 182.205 87.594 1.00 142.10 198 GLU D O 1
ATOM 3167 N N . THR B 2 199 ? 145.096 180.817 86.024 1.00 139.55 199 THR D N 1
ATOM 3168 C CA . THR B 2 199 ? 143.701 181.103 86.345 1.00 139.55 199 THR D CA 1
ATOM 3169 C C . THR B 2 199 ? 143.331 180.399 87.645 1.00 139.55 199 THR D C 1
ATOM 3170 O O . THR B 2 199 ? 143.173 179.174 87.675 1.00 139.55 199 THR D O 1
ATOM 3174 N N . VAL B 2 200 ? 143.192 181.171 88.719 1.00 133.43 200 VAL D N 1
ATOM 3175 C CA . VAL B 2 200 ? 142.815 180.620 90.016 1.00 133.43 200 VAL D CA 1
ATOM 3176 C C . VAL B 2 200 ? 141.302 180.466 90.079 1.00 133.43 200 VAL D C 1
ATOM 3177 O O . VAL B 2 200 ? 140.553 181.151 89.373 1.00 133.43 200 VAL D O 1
ATOM 3181 N N . THR B 2 201 ? 140.845 179.552 90.931 1.00 126.92 201 THR D N 1
ATOM 3182 C CA . THR B 2 201 ? 139.426 179.270 91.083 1.00 126.92 201 THR D CA 1
ATOM 3183 C C . THR B 2 201 ? 139.071 179.161 92.559 1.00 126.92 201 THR D C 1
ATOM 3184 O O . THR B 2 201 ? 139.917 178.844 93.400 1.00 126.92 201 THR D O 1
ATOM 3188 N N . CYS B 2 202 ? 137.806 179.437 92.864 1.00 121.12 202 CYS D N 1
ATOM 3189 C CA A CYS B 2 202 ? 137.284 179.333 94.220 0.59 121.12 202 CYS D CA 1
ATOM 3190 C CA B CYS B 2 202 ? 137.266 179.347 94.215 0.41 121.12 202 CYS D CA 1
ATOM 3191 C C . CYS B 2 202 ? 136.304 178.169 94.279 1.00 121.12 202 CYS D C 1
ATOM 3192 O O . CYS B 2 202 ? 135.344 178.112 93.503 1.00 121.12 202 CYS D O 1
ATOM 3197 N N . ASN B 2 203 ? 136.559 177.239 95.195 1.00 118.05 203 ASN D N 1
ATOM 3198 C CA . ASN B 2 203 ? 135.746 176.040 95.331 1.00 118.05 203 ASN D CA 1
ATOM 3199 C C . ASN B 2 203 ? 134.692 176.231 96.412 1.00 118.05 203 ASN D C 1
ATOM 3200 O O . ASN B 2 203 ? 134.970 176.786 97.479 1.00 118.05 203 ASN D O 1
ATOM 3205 N N . VAL B 2 204 ? 133.478 175.768 96.127 1.00 108.10 204 VAL D N 1
ATOM 3206 C CA . VAL B 2 204 ? 132.356 175.864 97.052 1.00 108.10 204 VAL D CA 1
ATOM 3207 C C . VAL B 2 204 ? 131.771 174.474 97.249 1.00 108.10 204 VAL D C 1
ATOM 3208 O O . VAL B 2 204 ? 131.508 173.757 96.277 1.00 108.10 204 VAL D O 1
ATOM 3212 N N . ALA B 2 205 ? 131.567 174.094 98.509 1.00 104.26 205 ALA D N 1
ATOM 3213 C CA . ALA B 2 205 ? 131.018 172.784 98.852 1.00 104.26 205 ALA D CA 1
ATOM 3214 C C . ALA B 2 205 ? 129.891 172.987 99.853 1.00 104.26 205 ALA D C 1
ATOM 3215 O O . ALA B 2 205 ? 130.128 173.452 100.973 1.00 104.26 205 ALA D O 1
ATOM 3217 N N . HIS B 2 206 ? 128.668 172.635 99.453 1.00 101.52 206 HIS D N 1
ATOM 3218 C CA . HIS B 2 206 ? 127.476 172.780 100.287 1.00 101.52 206 HIS D CA 1
ATOM 3219 C C . HIS B 2 206 ? 126.845 171.403 100.454 1.00 101.52 206 HIS D C 1
ATOM 3220 O O . HIS B 2 206 ? 126.035 170.975 99.617 1.00 101.52 206 HIS D O 1
ATOM 3227 N N . PRO B 2 207 ? 127.194 170.670 101.516 1.00 100.98 207 PRO D N 1
ATOM 3228 C CA . PRO B 2 207 ? 126.669 169.304 101.669 1.00 100.98 207 PRO D CA 1
ATOM 3229 C C . PRO B 2 207 ? 125.165 169.240 101.879 1.00 100.98 207 PRO D C 1
ATOM 3230 O O . PRO B 2 207 ? 124.570 168.185 101.623 1.00 100.98 207 PRO D O 1
ATOM 3234 N N . ALA B 2 208 ? 124.531 170.323 102.335 1.00 99.74 208 ALA D N 1
ATOM 3235 C CA . ALA B 2 208 ? 123.091 170.291 102.572 1.00 99.74 208 ALA D CA 1
ATOM 3236 C C . ALA B 2 208 ? 122.312 170.140 101.269 1.00 99.74 208 ALA D C 1
ATOM 3237 O O . ALA B 2 208 ? 121.313 169.412 101.219 1.00 99.74 208 ALA D O 1
ATOM 3239 N N . SER B 2 209 ? 122.756 170.812 100.203 1.00 104.65 209 SER D N 1
ATOM 3240 C CA . SER B 2 209 ? 122.100 170.740 98.902 1.00 104.65 209 SER D CA 1
ATOM 3241 C C . SER B 2 209 ? 122.923 170.012 97.846 1.00 104.65 209 SER D C 1
ATOM 3242 O O . SER B 2 209 ? 122.458 169.884 96.706 1.00 104.65 209 SER D O 1
ATOM 3245 N N . SER B 2 210 ? 124.114 169.520 98.195 1.00 107.27 210 SER D N 1
ATOM 3246 C CA . SER B 2 210 ? 124.978 168.748 97.295 1.00 107.27 210 SER D CA 1
ATOM 3247 C C . SER B 2 210 ? 125.285 169.528 96.018 1.00 107.27 210 SER D C 1
ATOM 3248 O O . SER B 2 210 ? 125.245 169.005 94.902 1.00 107.27 210 SER D O 1
ATOM 3251 N N . THR B 2 211 ? 125.614 170.798 96.203 1.00 109.49 211 THR D N 1
ATOM 3252 C CA . THR B 2 211 ? 125.937 171.714 95.119 1.00 109.49 211 THR D CA 1
ATOM 3253 C C . THR B 2 211 ? 127.445 171.913 95.099 1.00 109.49 211 THR D C 1
ATOM 3254 O O . THR B 2 211 ? 127.983 172.715 95.870 1.00 109.49 211 THR D O 1
ATOM 3258 N N . LYS B 2 212 ? 128.126 171.181 94.227 1.00 114.34 212 LYS D N 1
ATOM 3259 C CA . LYS B 2 212 ? 129.577 171.255 94.129 1.00 114.34 212 LYS D CA 1
ATOM 3260 C C . LYS B 2 212 ? 129.865 172.171 92.946 1.00 114.34 212 LYS D C 1
ATOM 3261 O O . LYS B 2 212 ? 129.587 171.819 91.795 1.00 114.34 212 LYS D O 1
ATOM 3267 N N . VAL B 2 213 ? 130.388 173.357 93.242 1.00 113.44 213 VAL D N 1
ATOM 3268 C CA . VAL B 2 213 ? 130.683 174.374 92.243 1.00 113.44 213 VAL D CA 1
ATOM 3269 C C . VAL B 2 213 ? 132.179 174.656 92.283 1.00 113.44 213 VAL D C 1
ATOM 3270 O O . VAL B 2 213 ? 132.769 174.755 93.366 1.00 113.44 213 VAL D O 1
ATOM 3274 N N . ASP B 2 214 ? 132.790 174.759 91.101 1.00 120.24 214 ASP D N 1
ATOM 3275 C CA . ASP B 2 214 ? 134.212 175.048 90.971 1.00 120.24 214 ASP D CA 1
ATOM 3276 C C . ASP B 2 214 ? 134.414 176.237 90.038 1.00 120.24 214 ASP D C 1
ATOM 3277 O O . ASP B 2 214 ? 135.244 176.186 89.123 1.00 120.24 214 ASP D O 1
ATOM 3282 N N . LYS B 2 215 ? 133.642 177.301 90.256 1.00 125.54 215 LYS D N 1
ATOM 3283 C CA . LYS B 2 215 ? 133.660 178.461 89.372 1.00 125.54 215 LYS D CA 1
ATOM 3284 C C . LYS B 2 215 ? 135.026 179.139 89.404 1.00 125.54 215 LYS D C 1
ATOM 3285 O O . LYS B 2 215 ? 135.594 179.366 90.478 1.00 125.54 215 LYS D O 1
ATOM 3291 N N . LYS B 2 216 ? 135.551 179.456 88.224 1.00 129.66 216 LYS D N 1
ATOM 3292 C CA . LYS B 2 216 ? 136.829 180.132 88.059 1.00 129.66 216 LYS D CA 1
ATOM 3293 C C . LYS B 2 216 ? 136.627 181.561 87.568 1.00 129.66 216 LYS D C 1
ATOM 3294 O O . LYS B 2 216 ? 135.624 181.890 86.929 1.00 129.66 216 LYS D O 1
ATOM 3300 N N . ILE B 2 217 ? 137.604 182.414 87.879 1.00 132.86 217 ILE D N 1
ATOM 3301 C CA . ILE B 2 217 ? 137.498 183.854 87.675 1.00 132.86 217 ILE D CA 1
ATOM 3302 C C . ILE B 2 217 ? 138.573 184.303 86.694 1.00 132.86 217 ILE D C 1
ATOM 3303 O O . ILE B 2 217 ? 139.706 183.811 86.725 1.00 132.86 217 ILE D O 1
ATOM 3308 N N . VAL B 2 218 ? 138.203 185.225 85.810 1.00 135.03 218 VAL D N 1
ATOM 3309 C CA . VAL B 2 218 ? 139.105 185.751 84.785 1.00 135.03 218 VAL D CA 1
ATOM 3310 C C . VAL B 2 218 ? 138.933 187.259 84.694 1.00 135.03 218 VAL D C 1
ATOM 3311 O O . VAL B 2 218 ? 137.916 187.814 85.130 1.00 135.03 218 VAL D O 1
ATOM 3315 N N . PRO B 2 219 ? 139.928 187.954 84.138 1.00 135.42 219 PRO D N 1
ATOM 3316 C CA . PRO B 2 219 ? 139.777 189.395 83.910 1.00 135.42 219 PRO D CA 1
ATOM 3317 C C . PRO B 2 219 ? 138.625 189.689 82.961 1.00 135.42 219 PRO D C 1
ATOM 3318 O O . PRO B 2 219 ? 138.253 188.863 82.124 1.00 135.42 219 PRO D O 1
ATOM 3322 N N . ARG B 2 220 ? 138.050 190.880 83.117 1.00 136.39 220 ARG D N 1
ATOM 3323 C CA . ARG B 2 220 ? 136.899 191.317 82.330 1.00 136.39 220 ARG D CA 1
ATOM 3324 C C . ARG B 2 220 ? 137.128 191.157 80.829 1.00 136.39 220 ARG D C 1
ATOM 3325 O O . ARG B 2 220 ? 136.452 191.789 80.018 1.00 136.39 220 ARG D O 1
ATOM 3333 N N . ASP C 1 1 ? 176.095 123.750 142.011 1.00 58.23 1 ASP E N 1
ATOM 3334 C CA . ASP C 1 1 ? 175.315 123.451 140.816 1.00 58.23 1 ASP E CA 1
ATOM 3335 C C . ASP C 1 1 ? 174.380 122.269 141.052 1.00 58.23 1 ASP E C 1
ATOM 3336 O O . ASP C 1 1 ? 174.820 121.183 141.429 1.00 58.23 1 ASP E O 1
ATOM 3338 N N . ILE C 1 2 ? 173.085 122.490 140.829 1.00 58.14 2 ILE E N 1
ATOM 3339 C CA . ILE C 1 2 ? 172.098 121.435 141.022 1.00 58.14 2 ILE E CA 1
ATOM 3340 C C . ILE C 1 2 ? 172.091 120.522 139.805 1.00 58.14 2 ILE E C 1
ATOM 3341 O O . ILE C 1 2 ? 171.947 120.980 138.664 1.00 58.14 2 ILE E O 1
ATOM 3346 N N . VAL C 1 3 ? 172.246 119.223 140.041 1.00 58.14 3 VAL E N 1
ATOM 3347 C CA . VAL C 1 3 ? 172.260 118.221 138.982 1.00 58.14 3 VAL E CA 1
ATOM 3348 C C . VAL C 1 3 ? 170.842 117.675 138.863 1.00 58.14 3 VAL E C 1
ATOM 3349 O O . VAL C 1 3 ? 170.404 116.859 139.679 1.00 58.14 3 VAL E O 1
ATOM 3353 N N . LEU C 1 4 ? 170.119 118.128 137.843 1.00 58.14 4 LEU E N 1
ATOM 3354 C CA . LEU C 1 4 ? 168.747 117.690 137.625 1.00 58.14 4 LEU E CA 1
ATOM 3355 C C . LEU C 1 4 ? 168.732 116.368 136.868 1.00 58.14 4 LEU E C 1
ATOM 3356 O O . LEU C 1 4 ? 169.412 116.218 135.848 1.00 58.14 4 LEU E O 1
ATOM 3361 N N . THR C 1 5 ? 167.957 115.412 137.372 1.00 58.14 5 THR E N 1
ATOM 3362 C CA . THR C 1 5 ? 167.844 114.086 136.779 1.00 58.14 5 THR E CA 1
ATOM 3363 C C . THR C 1 5 ? 166.386 113.808 136.448 1.00 58.14 5 THR E C 1
ATOM 3364 O O . THR C 1 5 ? 165.504 114.021 137.287 1.00 58.14 5 THR E O 1
ATOM 3368 N N . GLN C 1 6 ? 166.136 113.335 135.231 1.00 58.14 6 GLN E N 1
ATOM 3369 C CA . GLN C 1 6 ? 164.795 113.019 134.769 1.00 58.14 6 GLN E CA 1
ATOM 3370 C C . GLN C 1 6 ? 164.633 111.511 134.623 1.00 58.14 6 GLN E C 1
ATOM 3371 O O . GLN C 1 6 ? 165.556 110.806 134.207 1.00 58.14 6 GLN E O 1
ATOM 3377 N N . SER C 1 7 ? 163.441 111.023 134.972 1.00 58.14 7 SER E N 1
ATOM 3378 C CA . SER C 1 7 ? 163.137 109.608 134.903 1.00 58.14 7 SER E CA 1
ATOM 3379 C C . SER C 1 7 ? 161.682 109.447 134.484 1.00 58.14 7 SER E C 1
ATOM 3380 O O . SER C 1 7 ? 160.803 110.074 135.096 1.00 58.14 7 SER E O 1
ATOM 3383 N N . PRO C 1 8 ? 161.394 108.628 133.461 1.00 58.28 8 PRO E N 1
ATOM 3384 C CA . PRO C 1 8 ? 162.393 107.898 132.676 1.00 58.28 8 PRO E CA 1
ATOM 3385 C C . PRO C 1 8 ? 163.013 108.751 131.574 1.00 58.28 8 PRO E C 1
ATOM 3386 O O . PRO C 1 8 ? 162.494 109.825 131.268 1.00 58.28 8 PRO E O 1
ATOM 3390 N N . ALA C 1 9 ? 164.117 108.278 130.992 1.00 58.14 9 ALA E N 1
ATOM 3391 C CA . ALA C 1 9 ? 164.739 108.994 129.885 1.00 58.14 9 ALA E CA 1
ATOM 3392 C C . ALA C 1 9 ? 163.879 108.969 128.629 1.00 58.14 9 ALA E C 1
ATOM 3393 O O . ALA C 1 9 ? 163.943 109.909 127.829 1.00 58.14 9 ALA E O 1
ATOM 3395 N N . SER C 1 10 ? 163.083 107.920 128.440 1.00 58.70 10 SER E N 1
ATOM 3396 C CA . SER C 1 10 ? 162.166 107.824 127.315 1.00 58.70 10 SER E CA 1
ATOM 3397 C C . SER C 1 10 ? 160.902 107.123 127.785 1.00 58.70 10 SER E C 1
ATOM 3398 O O . SER C 1 10 ? 160.972 106.096 128.466 1.00 58.70 10 SER E O 1
ATOM 3401 N N . LEU C 1 11 ? 159.751 107.682 127.420 1.00 60.34 11 LEU E N 1
ATOM 3402 C CA . LEU C 1 11 ? 158.460 107.170 127.857 1.00 60.34 11 LEU E CA 1
ATOM 3403 C C . LEU C 1 11 ? 157.530 107.049 126.660 1.00 60.34 11 LEU E C 1
ATOM 3404 O O . LEU C 1 11 ? 157.461 107.960 125.828 1.00 60.34 11 LEU E O 1
ATOM 3409 N N . THR C 1 12 ? 156.820 105.927 126.576 1.00 64.96 12 THR E N 1
ATOM 3410 C CA . THR C 1 12 ? 155.811 105.703 125.551 1.00 64.96 12 THR E CA 1
ATOM 3411 C C . THR C 1 12 ? 154.453 105.545 126.222 1.00 64.96 12 THR E C 1
ATOM 3412 O O . THR C 1 12 ? 154.338 104.878 127.256 1.00 64.96 12 THR E O 1
ATOM 3416 N N . VAL C 1 13 ? 153.435 106.191 125.655 1.00 69.01 13 VAL E N 1
ATOM 3417 C CA . VAL C 1 13 ? 152.087 106.169 126.207 1.00 69.01 13 VAL E CA 1
ATOM 3418 C C . VAL C 1 13 ? 151.087 105.978 125.077 1.00 69.01 13 VAL E C 1
ATOM 3419 O O . VAL C 1 13 ? 151.276 106.472 123.961 1.00 69.01 13 VAL E O 1
ATOM 3423 N N . SER C 1 14 ? 150.018 105.243 125.373 1.00 70.20 14 SER E N 1
ATOM 3424 C CA . SER C 1 14 ? 148.944 105.058 124.409 1.00 70.20 14 SER E CA 1
ATOM 3425 C C . SER C 1 14 ? 148.152 106.350 124.236 1.00 70.20 14 SER E C 1
ATOM 3426 O O . SER C 1 14 ? 148.072 107.183 125.142 1.00 70.20 14 SER E O 1
ATOM 3429 N N . LEU C 1 15 ? 147.564 106.511 123.052 1.00 72.19 15 LEU E N 1
ATOM 3430 C CA . LEU C 1 15 ? 146.793 107.711 122.750 1.00 72.19 15 LEU E CA 1
ATOM 3431 C C . LEU C 1 15 ? 145.523 107.740 123.593 1.00 72.19 15 LEU E C 1
ATOM 3432 O O . LEU C 1 15 ? 144.700 106.821 123.523 1.00 72.19 15 LEU E O 1
ATOM 3437 N N . GLY C 1 16 ? 145.367 108.794 124.388 1.00 69.63 16 GLY E N 1
ATOM 3438 C CA . GLY C 1 16 ? 144.244 108.947 125.293 1.00 69.63 16 GLY E CA 1
ATOM 3439 C C . GLY C 1 16 ? 144.592 108.761 126.755 1.00 69.63 16 GLY E C 1
ATOM 3440 O O . GLY C 1 16 ? 143.811 109.175 127.624 1.00 69.63 16 GLY E O 1
ATOM 3441 N N . GLN C 1 17 ? 145.738 108.159 127.058 1.00 70.27 17 GLN E N 1
ATOM 3442 C CA . GLN C 1 17 ? 146.159 107.947 128.436 1.00 70.27 17 GLN E CA 1
ATOM 3443 C C . GLN C 1 17 ? 146.856 109.204 128.952 1.00 70.27 17 GLN E C 1
ATOM 3444 O O . GLN C 1 17 ? 146.834 110.262 128.317 1.00 70.27 17 GLN E O 1
ATOM 3450 N N . ARG C 1 18 ? 147.489 109.102 130.117 1.00 68.55 18 ARG E N 1
ATOM 3451 C CA . ARG C 1 18 ? 148.178 110.223 130.736 1.00 68.55 18 ARG E CA 1
ATOM 3452 C C . ARG C 1 18 ? 149.675 109.951 130.814 1.00 68.55 18 ARG E C 1
ATOM 3453 O O . ARG C 1 18 ? 150.113 108.799 130.880 1.00 68.55 18 ARG E O 1
ATOM 3461 N N . ALA C 1 19 ? 150.455 111.028 130.801 1.00 60.47 19 ALA E N 1
ATOM 3462 C CA . ALA C 1 19 ? 151.907 110.959 130.876 1.00 60.47 19 ALA E CA 1
ATOM 3463 C C . ALA C 1 19 ? 152.391 111.581 132.179 1.00 60.47 19 ALA E C 1
ATOM 3464 O O . ALA C 1 19 ? 151.855 112.599 132.628 1.00 60.47 19 ALA E O 1
ATOM 3466 N N . THR C 1 20 ? 153.405 110.964 132.781 1.00 58.14 20 THR E N 1
ATOM 3467 C CA A THR C 1 20 ? 153.972 111.425 134.044 0.61 58.14 20 THR E CA 1
ATOM 3468 C CA B THR C 1 20 ? 153.972 111.425 134.044 0.39 58.14 20 THR E CA 1
ATOM 3469 C C . THR C 1 20 ? 155.484 111.507 133.901 1.00 58.14 20 THR E C 1
ATOM 3470 O O . THR C 1 20 ? 156.142 110.491 133.655 1.00 58.14 20 THR E O 1
ATOM 3477 N N . ILE C 1 21 ? 156.029 112.711 134.058 1.00 58.14 21 ILE E N 1
ATOM 3478 C CA . ILE C 1 21 ? 157.463 112.960 133.962 1.00 58.14 21 ILE E CA 1
ATOM 3479 C C . ILE C 1 21 ? 157.937 113.539 135.287 1.00 58.14 21 ILE E C 1
ATOM 3480 O O . ILE C 1 21 ? 157.368 114.521 135.778 1.00 58.14 21 ILE E O 1
ATOM 3485 N N . SER C 1 22 ? 158.974 112.935 135.860 1.00 58.14 22 SER E N 1
ATOM 3486 C CA . SER C 1 22 ? 159.526 113.356 137.140 1.00 58.14 22 SER E CA 1
ATOM 3487 C C . SER C 1 22 ? 160.950 113.864 136.953 1.00 58.14 22 SER E C 1
ATOM 3488 O O . SER C 1 22 ? 161.740 113.270 136.212 1.00 58.14 22 SER E O 1
ATOM 3491 N N . CYS C 1 23 ? 161.271 114.967 137.628 1.00 58.69 23 CYS E N 1
ATOM 3492 C CA . CYS C 1 23 ? 162.589 115.592 137.553 1.00 58.69 23 CYS E CA 1
ATOM 3493 C C . CYS C 1 23 ? 163.193 115.636 138.951 1.00 58.69 23 CYS E C 1
ATOM 3494 O O . CYS C 1 23 ? 162.752 116.420 139.798 1.00 58.69 23 CYS E O 1
ATOM 3497 N N . ARG C 1 24 ? 164.195 114.795 139.189 1.00 66.48 24 ARG E N 1
ATOM 3498 C CA . ARG C 1 24 ? 164.919 114.803 140.452 1.00 66.48 24 ARG E CA 1
ATOM 3499 C C . ARG C 1 24 ? 165.883 115.981 140.515 1.00 66.48 24 ARG E C 1
ATOM 3500 O O . ARG C 1 24 ? 166.291 116.536 139.491 1.00 66.48 24 ARG E O 1
ATOM 3508 N N . ALA C 1 25 ? 166.249 116.358 141.738 1.00 62.62 25 ALA E N 1
ATOM 3509 C CA . ALA C 1 25 ? 167.155 117.469 141.976 1.00 62.62 25 ALA E CA 1
ATOM 3510 C C . ALA C 1 25 ? 168.237 117.049 142.961 1.00 62.62 25 ALA E C 1
ATOM 3511 O O . ALA C 1 25 ? 168.042 116.153 143.787 1.00 62.62 25 ALA E O 1
ATOM 3513 N N . SER C 1 26 ? 169.390 117.713 142.862 1.00 63.64 26 SER E N 1
ATOM 3514 C CA . SER C 1 26 ? 170.504 117.411 143.754 1.00 63.64 26 SER E CA 1
ATOM 3515 C C . SER C 1 26 ? 170.227 117.913 145.166 1.00 63.64 26 SER E C 1
ATOM 3516 O O . SER C 1 26 ? 170.240 117.139 146.130 1.00 63.64 26 SER E O 1
ATOM 3519 N N . GLU C 1 27 ? 169.971 119.209 145.306 1.00 68.32 27 GLU E N 1
ATOM 3520 C CA . GLU C 1 27 ? 169.694 119.835 146.591 1.00 68.32 27 GLU E CA 1
ATOM 3521 C C . GLU C 1 27 ? 168.309 120.481 146.554 1.00 68.32 27 GLU E C 1
ATOM 3522 O O . GLU C 1 27 ? 167.544 120.310 145.600 1.00 68.32 27 GLU E O 1
ATOM 3528 N N . SER C 1 28 ? 167.990 121.225 147.611 1.00 70.79 28 SER E N 1
ATOM 3529 C CA . SER C 1 28 ? 166.697 121.891 147.701 1.00 70.79 28 SER E CA 1
ATOM 3530 C C . SER C 1 28 ? 166.572 122.957 146.620 1.00 70.79 28 SER E C 1
ATOM 3531 O O . SER C 1 28 ? 167.484 123.766 146.421 1.00 70.79 28 SER E O 1
ATOM 3534 N N . VAL C 1 29 ? 165.440 122.954 145.921 1.00 69.34 29 VAL E N 1
ATOM 3535 C CA . VAL C 1 29 ? 165.222 123.908 144.840 1.00 69.34 29 VAL E CA 1
ATOM 3536 C C . VAL C 1 29 ? 164.447 125.138 145.309 1.00 69.34 29 VAL E C 1
ATOM 3537 O O . VAL C 1 29 ? 164.729 126.252 144.856 1.00 69.34 29 VAL E O 1
ATOM 3541 N N . ASP C 1 30 ? 163.485 124.965 146.213 1.00 71.20 30 ASP E N 1
ATOM 3542 C CA . ASP C 1 30 ? 162.648 126.079 146.642 1.00 71.20 30 ASP E CA 1
ATOM 3543 C C . ASP C 1 30 ? 163.481 127.143 147.345 1.00 71.20 30 ASP E C 1
ATOM 3544 O O . ASP C 1 30 ? 164.261 126.839 148.253 1.00 71.20 30 ASP E O 1
ATOM 3549 N N . SER C 1 31 ? 163.313 128.391 146.917 1.00 72.83 31 SER E N 1
ATOM 3550 C CA . SER C 1 31 ? 163.972 129.531 147.533 1.00 72.83 31 SER E CA 1
ATOM 3551 C C . SER C 1 31 ? 163.109 130.048 148.683 1.00 72.83 31 SER E C 1
ATOM 3552 O O . SER C 1 31 ? 162.170 129.385 149.132 1.00 72.83 31 SER E O 1
ATOM 3555 N N . PHE C 1 32 ? 163.421 131.246 149.176 1.00 77.66 32 PHE E N 1
ATOM 3556 C CA . PHE C 1 32 ? 162.647 131.834 150.261 1.00 77.66 32 PHE E CA 1
ATOM 3557 C C . PHE C 1 32 ? 161.277 132.270 149.760 1.00 77.66 32 PHE E C 1
ATOM 3558 O O . PHE C 1 32 ? 161.120 133.382 149.245 1.00 77.66 32 PHE E O 1
ATOM 3566 N N . GLY C 1 33 ? 160.281 131.400 149.905 1.00 75.40 33 GLY E N 1
ATOM 3567 C CA . GLY C 1 33 ? 158.930 131.701 149.482 1.00 75.40 33 GLY E CA 1
ATOM 3568 C C . GLY C 1 33 ? 158.625 131.443 148.023 1.00 75.40 33 GLY E C 1
ATOM 3569 O O . GLY C 1 33 ? 157.531 131.795 147.568 1.00 75.40 33 GLY E O 1
ATOM 3570 N N . ASN C 1 34 ? 159.548 130.840 147.276 1.00 70.33 34 ASN E N 1
ATOM 3571 C CA . ASN C 1 34 ? 159.329 130.583 145.860 1.00 70.33 34 ASN E CA 1
ATOM 3572 C C . ASN C 1 34 ? 160.013 129.281 145.472 1.00 70.33 34 ASN E C 1
ATOM 3573 O O . ASN C 1 34 ? 160.939 128.818 146.143 1.00 70.33 34 ASN E O 1
ATOM 3578 N N . SER C 1 35 ? 159.542 128.693 144.372 1.00 63.94 35 SER E N 1
ATOM 3579 C CA . SER C 1 35 ? 160.060 127.426 143.870 1.00 63.94 35 SER E CA 1
ATOM 3580 C C . SER C 1 35 ? 161.072 127.595 142.745 1.00 63.94 35 SER E C 1
ATOM 3581 O O . SER C 1 35 ? 162.100 126.910 142.740 1.00 63.94 35 SER E O 1
ATOM 3584 N N . PHE C 1 36 ? 160.801 128.493 141.794 1.00 56.85 36 PHE E N 1
ATOM 3585 C CA . PHE C 1 36 ? 161.696 128.756 140.664 1.00 56.85 36 PHE E CA 1
ATOM 3586 C C . PHE C 1 36 ? 161.984 127.487 139.864 1.00 56.85 36 PHE E C 1
ATOM 3587 O O . PHE C 1 36 ? 163.128 127.203 139.504 1.00 56.85 36 PHE E O 1
ATOM 3595 N N . MET C 1 37 ? 160.937 126.716 139.582 1.00 51.60 37 MET E N 1
ATOM 3596 C CA . MET C 1 37 ? 161.043 125.496 138.792 1.00 51.60 37 MET E CA 1
ATOM 3597 C C . MET C 1 37 ? 160.230 125.658 137.517 1.00 51.60 37 MET E C 1
ATOM 3598 O O . MET C 1 37 ? 159.093 126.141 137.559 1.00 51.60 37 MET E O 1
ATOM 3603 N N . HIS C 1 38 ? 160.808 125.253 136.388 1.00 44.65 38 HIS E N 1
ATOM 3604 C CA . HIS C 1 38 ? 160.184 125.444 135.087 1.00 44.65 38 HIS E CA 1
ATOM 3605 C C . HIS C 1 38 ? 160.219 124.150 134.287 1.00 44.65 38 HIS E C 1
ATOM 3606 O O . HIS C 1 38 ? 161.117 123.320 134.452 1.00 44.65 38 HIS E O 1
ATOM 3613 N N . TRP C 1 39 ? 159.225 123.991 133.415 1.00 58.14 39 TRP E N 1
ATOM 3614 C CA . TRP C 1 39 ? 159.136 122.864 132.497 1.00 58.14 39 TRP E CA 1
ATOM 3615 C C . TRP C 1 39 ? 159.022 123.393 131.076 1.00 58.14 39 TRP E C 1
ATOM 3616 O O . TRP C 1 39 ? 158.208 124.282 130.805 1.00 58.14 39 TRP E O 1
ATOM 3627 N N . TYR C 1 40 ? 159.831 122.846 130.173 1.00 58.14 40 TYR E N 1
ATOM 3628 C CA . TYR C 1 40 ? 159.884 123.302 128.793 1.00 58.14 40 TYR E CA 1
ATOM 3629 C C . TYR C 1 40 ? 159.592 122.149 127.843 1.00 58.14 40 TYR E C 1
ATOM 3630 O O . TYR C 1 40 ? 159.908 120.990 128.128 1.00 58.14 40 TYR E O 1
ATOM 3639 N N . GLN C 1 41 ? 158.980 122.482 126.710 1.00 58.14 41 GLN E N 1
ATOM 3640 C CA . GLN C 1 41 ? 158.705 121.530 125.643 1.00 58.14 41 GLN E CA 1
ATOM 3641 C C . GLN C 1 41 ? 159.406 121.999 124.378 1.00 58.14 41 GLN E C 1
ATOM 3642 O O . GLN C 1 41 ? 159.223 123.144 123.952 1.00 58.14 41 GLN E O 1
ATOM 3648 N N . GLN C 1 42 ? 160.206 121.118 123.781 1.00 58.14 42 GLN E N 1
ATOM 3649 C CA . GLN C 1 42 ? 160.981 121.449 122.592 1.00 58.14 42 GLN E CA 1
ATOM 3650 C C . GLN C 1 42 ? 160.693 120.428 121.503 1.00 58.14 42 GLN E C 1
ATOM 3651 O O . GLN C 1 42 ? 160.927 119.230 121.696 1.00 58.14 42 GLN E O 1
ATOM 3657 N N . LYS C 1 43 ? 160.198 120.902 120.366 1.00 58.14 43 LYS E N 1
ATOM 3658 C CA . LYS C 1 43 ? 160.051 120.036 119.208 1.00 58.14 43 LYS E CA 1
ATOM 3659 C C . LYS C 1 43 ? 161.310 120.093 118.348 1.00 58.14 43 LYS E C 1
ATOM 3660 O O . LYS C 1 43 ? 162.029 121.098 118.354 1.00 58.14 43 LYS E O 1
ATOM 3666 N N . PRO C 1 44 ? 161.610 119.023 117.611 1.00 58.14 44 PRO E N 1
ATOM 3667 C CA . PRO C 1 44 ? 162.799 119.032 116.745 1.00 58.14 44 PRO E CA 1
ATOM 3668 C C . PRO C 1 44 ? 162.702 120.121 115.688 1.00 58.14 44 PRO E C 1
ATOM 3669 O O . PRO C 1 44 ? 161.749 120.172 114.906 1.00 58.14 44 PRO E O 1
ATOM 3673 N N . GLY C 1 45 ? 163.705 120.998 115.669 1.00 58.14 45 GLY E N 1
ATOM 3674 C CA . GLY C 1 45 ? 163.737 122.126 114.765 1.00 58.14 45 GLY E CA 1
ATOM 3675 C C . GLY C 1 45 ? 163.116 123.394 115.311 1.00 58.14 45 GLY E C 1
ATOM 3676 O O . GLY C 1 45 ? 163.207 124.439 114.655 1.00 58.14 45 GLY E O 1
ATOM 3677 N N . GLN C 1 46 ? 162.493 123.336 116.488 1.00 58.14 46 GLN E N 1
ATOM 3678 C CA . GLN C 1 46 ? 161.823 124.480 117.081 1.00 58.14 46 GLN E CA 1
ATOM 3679 C C . GLN C 1 46 ? 162.445 124.834 118.430 1.00 58.14 46 GLN E C 1
ATOM 3680 O O . GLN C 1 46 ? 162.987 123.963 119.118 1.00 58.14 46 GLN E O 1
ATOM 3686 N N . PRO C 1 47 ? 162.393 126.101 118.831 1.00 58.14 47 PRO E N 1
ATOM 3687 C CA . PRO C 1 47 ? 162.925 126.493 120.141 1.00 58.14 47 PRO E CA 1
ATOM 3688 C C . PRO C 1 47 ? 162.073 125.932 121.264 1.00 58.14 47 PRO E C 1
ATOM 3689 O O . PRO C 1 47 ? 160.892 125.614 121.057 1.00 58.14 47 PRO E O 1
ATOM 3693 N N . PRO C 1 48 ? 162.637 125.782 122.463 1.00 58.14 48 PRO E N 1
ATOM 3694 C CA . PRO C 1 48 ? 161.844 125.273 123.590 1.00 58.14 48 PRO E CA 1
ATOM 3695 C C . PRO C 1 48 ? 160.670 126.188 123.903 1.00 58.14 48 PRO E C 1
ATOM 3696 O O . PRO C 1 48 ? 160.768 127.413 123.813 1.00 58.14 48 PRO E O 1
ATOM 3700 N N . LYS C 1 49 ? 159.550 125.576 124.276 1.00 58.14 49 LYS E N 1
ATOM 3701 C CA . LYS C 1 49 ? 158.334 126.294 124.632 1.00 58.14 49 LYS E CA 1
ATOM 3702 C C . LYS C 1 49 ? 158.028 126.061 126.104 1.00 58.14 49 LYS E C 1
ATOM 3703 O O . LYS C 1 49 ? 157.934 124.911 126.549 1.00 58.14 49 LYS E O 1
ATOM 3709 N N . LEU C 1 50 ? 157.874 127.149 126.854 1.00 58.14 50 LEU E N 1
ATOM 3710 C CA . LEU C 1 50 ? 157.609 127.043 128.282 1.00 58.14 50 LEU E CA 1
ATOM 3711 C C . LEU C 1 50 ? 156.184 126.560 128.521 1.00 58.14 50 LEU E C 1
ATOM 3712 O O . LEU C 1 50 ? 155.230 127.089 127.941 1.00 58.14 50 LEU E O 1
ATOM 3717 N N . LEU C 1 51 ? 156.040 125.552 129.379 1.00 58.14 51 LEU E N 1
ATOM 3718 C CA . LEU C 1 51 ? 154.741 124.992 129.727 1.00 58.14 51 LEU E CA 1
ATOM 3719 C C . LEU C 1 51 ? 154.285 125.388 131.123 1.00 58.14 51 LEU E C 1
ATOM 3720 O O . LEU C 1 51 ? 153.193 125.940 131.285 1.00 58.14 51 LEU E O 1
ATOM 3725 N N . ILE C 1 52 ? 155.099 125.117 132.140 1.00 58.14 52 ILE E N 1
ATOM 3726 C CA . ILE C 1 52 ? 154.766 125.418 133.526 1.00 58.14 52 ILE E CA 1
ATOM 3727 C C . ILE C 1 52 ? 155.911 126.214 134.133 1.00 58.14 52 ILE E C 1
ATOM 3728 O O . ILE C 1 52 ? 157.076 125.815 134.023 1.00 58.14 52 ILE E O 1
ATOM 3733 N N . TYR C 1 53 ? 155.583 127.335 134.769 1.00 58.14 53 TYR E N 1
ATOM 3734 C CA . TYR C 1 53 ? 156.554 128.145 135.489 1.00 58.14 53 TYR E CA 1
ATOM 3735 C C . TYR C 1 53 ? 156.191 128.161 136.966 1.00 58.14 53 TYR E C 1
ATOM 3736 O O . TYR C 1 53 ? 155.008 128.161 137.323 1.00 58.14 53 TYR E O 1
ATOM 3745 N N . ARG C 1 54 ? 157.218 128.157 137.819 1.00 58.14 54 ARG E N 1
ATOM 3746 C CA . ARG C 1 54 ? 157.080 128.025 139.270 1.00 58.14 54 ARG E CA 1
ATOM 3747 C C . ARG C 1 54 ? 156.432 126.703 139.671 1.00 58.14 54 ARG E C 1
ATOM 3748 O O . ARG C 1 54 ? 155.917 126.576 140.788 1.00 58.14 54 ARG E O 1
ATOM 3756 N N . ALA C 1 55 ? 156.427 125.729 138.757 1.00 54.58 55 ALA E N 1
ATOM 3757 C CA . ALA C 1 55 ? 156.029 124.349 139.023 1.00 54.58 55 ALA E CA 1
ATOM 3758 C C . ALA C 1 55 ? 154.544 124.201 139.339 1.00 54.58 55 ALA E C 1
ATOM 3759 O O . ALA C 1 55 ? 154.061 123.081 139.533 1.00 54.58 55 ALA E O 1
ATOM 3761 N N . SER C 1 56 ? 153.808 125.311 139.394 1.00 54.48 56 SER E N 1
ATOM 3762 C CA . SER C 1 56 ? 152.385 125.249 139.695 1.00 54.48 56 SER E CA 1
ATOM 3763 C C . SER C 1 56 ? 151.534 126.210 138.877 1.00 54.48 56 SER E C 1
ATOM 3764 O O . SER C 1 56 ? 150.325 126.284 139.117 1.00 54.48 56 SER E O 1
ATOM 3767 N N . ASN C 1 57 ? 152.111 126.942 137.929 1.00 51.27 57 ASN E N 1
ATOM 3768 C CA . ASN C 1 57 ? 151.385 127.940 137.154 1.00 51.27 57 ASN E CA 1
ATOM 3769 C C . ASN C 1 57 ? 151.430 127.584 135.675 1.00 51.27 57 ASN E C 1
ATOM 3770 O O . ASN C 1 57 ? 152.497 127.263 135.140 1.00 51.27 57 ASN E O 1
ATOM 3775 N N . LEU C 1 58 ? 150.272 127.642 135.020 1.00 51.15 58 LEU E N 1
ATOM 3776 C CA . LEU C 1 58 ? 150.181 127.349 133.596 1.00 51.15 58 LEU E CA 1
ATOM 3777 C C . LEU C 1 58 ? 150.589 128.568 132.777 1.00 51.15 58 LEU E C 1
ATOM 3778 O O . LEU C 1 58 ? 150.171 129.693 133.069 1.00 51.15 58 LEU E O 1
ATOM 3783 N N . GLU C 1 59 ? 151.406 128.340 131.752 1.00 51.43 59 GLU E N 1
ATOM 3784 C CA . GLU C 1 59 ? 151.826 129.420 130.870 1.00 51.43 59 GLU E CA 1
ATOM 3785 C C . GLU C 1 59 ? 150.683 129.845 129.956 1.00 51.43 59 GLU E C 1
ATOM 3786 O O . GLU C 1 59 ? 149.891 129.016 129.498 1.00 51.43 59 GLU E O 1
ATOM 3792 N N . SER C 1 60 ? 150.597 131.148 129.697 1.00 58.14 60 SER E N 1
ATOM 3793 C CA . SER C 1 60 ? 149.571 131.670 128.804 1.00 58.14 60 SER E CA 1
ATOM 3794 C C . SER C 1 60 ? 149.790 131.159 127.386 1.00 58.14 60 SER E C 1
ATOM 3795 O O . SER C 1 60 ? 150.925 131.060 126.910 1.00 58.14 60 SER E O 1
ATOM 3798 N N . GLY C 1 61 ? 148.690 130.831 126.708 1.00 58.91 61 GLY E N 1
ATOM 3799 C CA . GLY C 1 61 ? 148.745 130.258 125.382 1.00 58.91 61 GLY E CA 1
ATOM 3800 C C . GLY C 1 61 ? 148.952 128.760 125.347 1.00 58.91 61 GLY E C 1
ATOM 3801 O O . GLY C 1 61 ? 148.956 128.176 124.256 1.00 58.91 61 GLY E O 1
ATOM 3802 N N . ILE C 1 62 ? 149.120 128.123 126.501 1.00 58.14 62 ILE E N 1
ATOM 3803 C CA . ILE C 1 62 ? 149.322 126.680 126.589 1.00 58.14 62 ILE E CA 1
ATOM 3804 C C . ILE C 1 62 ? 148.005 126.038 127.009 1.00 58.14 62 ILE E C 1
ATOM 3805 O O . ILE C 1 62 ? 147.322 126.562 127.901 1.00 58.14 62 ILE E O 1
ATOM 3810 N N . PRO C 1 63 ? 147.600 124.927 126.393 1.00 58.14 63 PRO E N 1
ATOM 3811 C CA . PRO C 1 63 ? 146.356 124.268 126.808 1.00 58.14 63 PRO E CA 1
ATOM 3812 C C . PRO C 1 63 ? 146.422 123.811 128.257 1.00 58.14 63 PRO E C 1
ATOM 3813 O O . PRO C 1 63 ? 147.490 123.495 128.788 1.00 58.14 63 PRO E O 1
ATOM 3817 N N . ALA C 1 64 ? 145.255 123.777 128.898 1.00 61.46 64 ALA E N 1
ATOM 3818 C CA . ALA C 1 64 ? 145.124 123.446 130.316 1.00 61.46 64 ALA E CA 1
ATOM 3819 C C . ALA C 1 64 ? 145.371 121.976 130.617 1.00 61.46 64 ALA E C 1
ATOM 3820 O O . ALA C 1 64 ? 145.121 121.551 131.754 1.00 61.46 64 ALA E O 1
ATOM 3822 N N . ARG C 1 65 ? 145.846 121.187 129.654 1.00 64.72 65 ARG E N 1
ATOM 3823 C CA . ARG C 1 65 ? 146.123 119.777 129.885 1.00 64.72 65 ARG E CA 1
ATOM 3824 C C . ARG C 1 65 ? 147.442 119.538 130.610 1.00 64.72 65 ARG E C 1
ATOM 3825 O O . ARG C 1 65 ? 147.728 118.393 130.975 1.00 64.72 65 ARG E O 1
ATOM 3833 N N . PHE C 1 66 ? 148.242 120.578 130.827 1.00 58.14 66 PHE E N 1
ATOM 3834 C CA . PHE C 1 66 ? 149.526 120.458 131.507 1.00 58.14 66 PHE E CA 1
ATOM 3835 C C . PHE C 1 66 ? 149.386 120.930 132.949 1.00 58.14 66 PHE E C 1
ATOM 3836 O O . PHE C 1 66 ? 148.781 121.976 133.208 1.00 58.14 66 PHE E O 1
ATOM 3844 N N . SER C 1 67 ? 149.945 120.159 133.881 1.00 58.14 67 SER E N 1
ATOM 3845 C CA . SER C 1 67 ? 149.864 120.479 135.298 1.00 58.14 67 SER E CA 1
ATOM 3846 C C . SER C 1 67 ? 151.177 120.116 135.979 1.00 58.14 67 SER E C 1
ATOM 3847 O O . SER C 1 67 ? 151.947 119.286 135.491 1.00 58.14 67 SER E O 1
ATOM 3850 N N . GLY C 1 68 ? 151.421 120.755 137.123 1.00 59.27 68 GLY E N 1
ATOM 3851 C CA . GLY C 1 68 ? 152.635 120.524 137.882 1.00 59.27 68 GLY E CA 1
ATOM 3852 C C . GLY C 1 68 ? 152.386 119.956 139.265 1.00 59.27 68 GLY E C 1
ATOM 3853 O O . GLY C 1 68 ? 151.291 120.109 139.816 1.00 59.27 68 GLY E O 1
ATOM 3854 N N . SER C 1 69 ? 153.392 119.297 139.837 1.00 63.01 69 SER E N 1
ATOM 3855 C CA . SER C 1 69 ? 153.273 118.692 141.157 1.00 63.01 69 SER E CA 1
ATOM 3856 C C . SER C 1 69 ? 154.633 118.730 141.845 1.00 63.01 69 SER E C 1
ATOM 3857 O O . SER C 1 69 ? 155.625 119.203 141.283 1.00 63.01 69 SER E O 1
ATOM 3860 N N . GLY C 1 70 ? 154.670 118.227 143.077 1.00 72.69 70 GLY E N 1
ATOM 3861 C CA . GLY C 1 70 ? 155.893 118.166 143.849 1.00 72.69 70 GLY E CA 1
ATOM 3862 C C . GLY C 1 70 ? 156.192 119.462 144.582 1.00 72.69 70 GLY E C 1
ATOM 3863 O O . GLY C 1 70 ? 155.594 120.512 144.340 1.00 72.69 70 GLY E O 1
ATOM 3864 N N . SER C 1 71 ? 157.154 119.382 145.503 1.00 74.99 71 SER E N 1
ATOM 3865 C CA . SER C 1 71 ? 157.512 120.540 146.314 1.00 74.99 71 SER E CA 1
ATOM 3866 C C . SER C 1 71 ? 158.906 120.363 146.897 1.00 74.99 71 SER E C 1
ATOM 3867 O O . SER C 1 71 ? 159.128 119.465 147.716 1.00 74.99 71 SER E O 1
ATOM 3870 N N . ARG C 1 72 ? 159.838 121.206 146.448 1.00 73.27 72 ARG E N 1
ATOM 3871 C CA . ARG C 1 72 ? 161.124 121.459 147.095 1.00 73.27 72 ARG E CA 1
ATOM 3872 C C . ARG C 1 72 ? 162.114 120.304 146.960 1.00 73.27 72 ARG E C 1
ATOM 3873 O O . ARG C 1 72 ? 163.299 120.463 147.272 1.00 73.27 72 ARG E O 1
ATOM 3881 N N . THR C 1 73 ? 161.661 119.146 146.481 1.00 73.96 73 THR E N 1
ATOM 3882 C CA . THR C 1 73 ? 162.587 118.066 146.149 1.00 73.96 73 THR E CA 1
ATOM 3883 C C . THR C 1 73 ? 162.267 117.362 144.839 1.00 73.96 73 THR E C 1
ATOM 3884 O O . THR C 1 73 ? 163.197 116.893 144.171 1.00 73.96 73 THR E O 1
ATOM 3888 N N . ASP C 1 74 ? 161.010 117.332 144.406 1.00 68.52 74 ASP E N 1
ATOM 3889 C CA . ASP C 1 74 ? 160.598 116.682 143.172 1.00 68.52 74 ASP E CA 1
ATOM 3890 C C . ASP C 1 74 ? 159.605 117.579 142.452 1.00 68.52 74 ASP E C 1
ATOM 3891 O O . ASP C 1 74 ? 158.924 118.393 143.082 1.00 68.52 74 ASP E O 1
ATOM 3896 N N . PHE C 1 75 ? 159.539 117.441 141.132 1.00 59.03 75 PHE E N 1
ATOM 3897 C CA . PHE C 1 75 ? 158.590 118.195 140.325 1.00 59.03 75 PHE E CA 1
ATOM 3898 C C . PHE C 1 75 ? 158.091 117.305 139.200 1.00 59.03 75 PHE E C 1
ATOM 3899 O O . PHE C 1 75 ? 158.891 116.703 138.479 1.00 59.03 75 PHE E O 1
ATOM 3907 N N . THR C 1 76 ? 156.770 117.222 139.058 1.00 58.14 76 THR E N 1
ATOM 3908 C CA . THR C 1 76 ? 156.131 116.306 138.124 1.00 58.14 76 THR E CA 1
ATOM 3909 C C . THR C 1 76 ? 155.293 117.088 137.123 1.00 58.14 76 THR E C 1
ATOM 3910 O O . THR C 1 76 ? 154.471 117.923 137.514 1.00 58.14 76 THR E O 1
ATOM 3914 N N . LEU C 1 77 ? 155.502 116.813 135.839 1.00 58.14 77 LEU E N 1
ATOM 3915 C CA . LEU C 1 77 ? 154.687 117.374 134.769 1.00 58.14 77 LEU E CA 1
ATOM 3916 C C . LEU C 1 77 ? 153.691 116.311 134.320 1.00 58.14 77 LEU E C 1
ATOM 3917 O O . LEU C 1 77 ? 154.092 115.223 133.893 1.00 58.14 77 LEU E O 1
ATOM 3922 N N . THR C 1 78 ? 152.402 116.626 134.415 1.00 58.18 78 THR E N 1
ATOM 3923 C CA . THR C 1 78 ? 151.338 115.674 134.130 1.00 58.18 78 THR E CA 1
ATOM 3924 C C . THR C 1 78 ? 150.498 116.174 132.965 1.00 58.18 78 THR E C 1
ATOM 3925 O O . THR C 1 78 ? 150.034 117.319 132.973 1.00 58.18 78 THR E O 1
ATOM 3929 N N . ILE C 1 79 ? 150.309 115.315 131.968 1.00 63.78 79 ILE E N 1
ATOM 3930 C CA . ILE C 1 79 ? 149.457 115.595 130.818 1.00 63.78 79 ILE E CA 1
ATOM 3931 C C . ILE C 1 79 ? 148.350 114.551 130.828 1.00 63.78 79 ILE E C 1
ATOM 3932 O O . ILE C 1 79 ? 148.573 113.401 130.430 1.00 63.78 79 ILE E O 1
ATOM 3937 N N . ASN C 1 80 ? 147.150 114.945 131.285 1.00 72.53 80 ASN E N 1
ATOM 3938 C CA . ASN C 1 80 ? 146.064 113.970 131.392 1.00 72.53 80 ASN E CA 1
ATOM 3939 C C . ASN C 1 80 ? 145.597 113.507 130.016 1.00 72.53 80 ASN E C 1
ATOM 3940 O O . ASN C 1 80 ? 145.586 112.289 129.764 1.00 72.53 80 ASN E O 1
ATOM 3945 N N . PRO C 1 81 ? 145.192 114.395 129.085 1.00 73.46 81 PRO E N 1
ATOM 3946 C CA . PRO C 1 81 ? 144.962 113.937 127.710 1.00 73.46 81 PRO E CA 1
ATOM 3947 C C . PRO C 1 81 ? 146.205 114.087 126.846 1.00 73.46 81 PRO E C 1
ATOM 3948 O O . PRO C 1 81 ? 146.794 115.171 126.786 1.00 73.46 81 PRO E O 1
ATOM 3952 N N . VAL C 1 82 ? 146.612 113.017 126.169 1.00 70.56 82 VAL E N 1
ATOM 3953 C CA . VAL C 1 82 ? 147.752 113.051 125.260 1.00 70.56 82 VAL E CA 1
ATOM 3954 C C . VAL C 1 82 ? 147.234 113.029 123.827 1.00 70.56 82 VAL E C 1
ATOM 3955 O O . VAL C 1 82 ? 146.303 112.280 123.502 1.00 70.56 82 VAL E O 1
ATOM 3959 N N . GLU C 1 83 ? 147.812 113.875 122.980 1.00 72.33 83 GLU E N 1
ATOM 3960 C CA . GLU C 1 83 ? 147.413 113.997 121.587 1.00 72.33 83 GLU E CA 1
ATOM 3961 C C . GLU C 1 83 ? 148.615 113.763 120.681 1.00 72.33 83 GLU E C 1
ATOM 3962 O O . GLU C 1 83 ? 149.761 113.688 121.132 1.00 72.33 83 GLU E O 1
ATOM 3968 N N . ALA C 1 84 ? 148.335 113.651 119.380 1.00 74.11 84 ALA E N 1
ATOM 3969 C CA . ALA C 1 84 ? 149.385 113.380 118.405 1.00 74.11 84 ALA E CA 1
ATOM 3970 C C . ALA C 1 84 ? 150.392 114.518 118.294 1.00 74.11 84 ALA E C 1
ATOM 3971 O O . ALA C 1 84 ? 151.511 114.292 117.821 1.00 74.11 84 ALA E O 1
ATOM 3973 N N . ASP C 1 85 ? 150.027 115.725 118.718 1.00 71.76 85 ASP E N 1
ATOM 3974 C CA . ASP C 1 85 ? 150.911 116.881 118.655 1.00 71.76 85 ASP E CA 1
ATOM 3975 C C . ASP C 1 85 ? 151.753 117.043 119.916 1.00 71.76 85 ASP E C 1
ATOM 3976 O O . ASP C 1 85 ? 152.495 118.024 120.031 1.00 71.76 85 ASP E O 1
ATOM 3981 N N . ASP C 1 86 ? 151.663 116.103 120.856 1.00 66.29 86 ASP E N 1
ATOM 3982 C CA . ASP C 1 86 ? 152.364 116.197 122.129 1.00 66.29 86 ASP E CA 1
ATOM 3983 C C . ASP C 1 86 ? 153.723 115.505 122.102 1.00 66.29 86 ASP E C 1
ATOM 3984 O O . ASP C 1 86 ? 154.353 115.352 123.154 1.00 66.29 86 ASP E O 1
ATOM 3989 N N . VAL C 1 87 ? 154.188 115.089 120.929 1.00 59.01 87 VAL E N 1
ATOM 3990 C CA . VAL C 1 87 ? 155.477 114.419 120.805 1.00 59.01 87 VAL E CA 1
ATOM 3991 C C . VAL C 1 87 ? 156.579 115.474 120.751 1.00 59.01 87 VAL E C 1
ATOM 3992 O O . VAL C 1 87 ? 156.570 116.364 119.894 1.00 59.01 87 VAL E O 1
ATOM 3996 N N . ALA C 1 88 ? 157.498 115.402 121.705 1.00 58.14 88 ALA E N 1
ATOM 3997 C CA . ALA C 1 88 ? 158.594 116.356 121.850 1.00 58.14 88 ALA E CA 1
ATOM 3998 C C . ALA C 1 88 ? 159.525 115.826 122.936 1.00 58.14 88 ALA E C 1
ATOM 3999 O O . ALA C 1 88 ? 159.341 114.714 123.445 1.00 58.14 88 ALA E O 1
ATOM 4001 N N . THR C 1 89 ? 160.529 116.622 123.289 1.00 58.14 89 THR E N 1
ATOM 4002 C CA . THR C 1 89 ? 161.414 116.334 124.409 1.00 58.14 89 THR E CA 1
ATOM 4003 C C . THR C 1 89 ? 161.166 117.363 125.503 1.00 58.14 89 THR E C 1
ATOM 4004 O O . THR C 1 89 ? 161.214 118.571 125.246 1.00 58.14 89 THR E O 1
ATOM 4008 N N . TYR C 1 90 ? 160.901 116.885 126.715 1.00 58.14 90 TYR E N 1
ATOM 4009 C CA . TYR C 1 90 ? 160.548 117.746 127.836 1.00 58.14 90 TYR E CA 1
ATOM 4010 C C . TYR C 1 90 ? 161.751 117.921 128.753 1.00 58.14 90 TYR E C 1
ATOM 4011 O O . TYR C 1 90 ? 162.403 116.941 129.128 1.00 58.14 90 TYR E O 1
ATOM 4020 N N . TYR C 1 91 ? 162.038 119.170 129.111 1.00 58.14 91 TYR E N 1
ATOM 4021 C CA . TYR C 1 91 ? 163.163 119.511 129.965 1.00 58.14 91 TYR E CA 1
ATOM 4022 C C . TYR C 1 91 ? 162.669 120.199 131.230 1.00 58.14 91 TYR E C 1
ATOM 4023 O O . TYR C 1 91 ? 161.617 120.845 131.245 1.00 58.14 91 TYR E O 1
ATOM 4032 N N . CYS C 1 92 ? 163.446 120.049 132.299 1.00 58.14 92 CYS E N 1
ATOM 4033 C CA . CYS C 1 92 ? 163.173 120.693 133.576 1.00 58.14 92 CYS E CA 1
ATOM 4034 C C . CYS C 1 92 ? 164.349 121.584 133.948 1.00 58.14 92 CYS E C 1
ATOM 4035 O O . CYS C 1 92 ? 165.510 121.187 133.805 1.00 58.14 92 CYS E O 1
ATOM 4038 N N . GLN C 1 93 ? 164.047 122.793 134.417 1.00 42.95 93 GLN E N 1
ATOM 4039 C CA . GLN C 1 93 ? 165.064 123.789 134.717 1.00 42.95 93 GLN E CA 1
ATOM 4040 C C . GLN C 1 93 ? 164.805 124.410 136.081 1.00 42.95 93 GLN E C 1
ATOM 4041 O O . GLN C 1 93 ? 163.656 124.601 136.488 1.00 42.95 93 GLN E O 1
ATOM 4047 N N . GLN C 1 94 ? 165.890 124.729 136.781 1.00 45.90 94 GLN E N 1
ATOM 4048 C CA . GLN C 1 94 ? 165.839 125.398 138.073 1.00 45.90 94 GLN E CA 1
ATOM 4049 C C . GLN C 1 94 ? 166.427 126.797 137.947 1.00 45.90 94 GLN E C 1
ATOM 4050 O O . GLN C 1 94 ? 167.379 127.016 137.191 1.00 45.90 94 GLN E O 1
ATOM 4056 N N . SER C 1 95 ? 165.847 127.746 138.680 1.00 51.52 95 SER E N 1
ATOM 4057 C CA . SER C 1 95 ? 166.268 129.142 138.618 1.00 51.52 95 SER E CA 1
ATOM 4058 C C . SER C 1 95 ? 166.390 129.727 140.018 1.00 51.52 95 SER E C 1
ATOM 4059 O O . SER C 1 95 ? 166.082 130.901 140.249 1.00 51.52 95 SER E O 1
ATOM 4062 N N . SER C 1 96 ? 166.841 128.914 140.974 1.00 57.23 96 SER E N 1
ATOM 4063 C CA . SER C 1 96 ? 167.033 129.372 142.343 1.00 57.23 96 SER E CA 1
ATOM 4064 C C . SER C 1 96 ? 168.467 129.781 142.645 1.00 57.23 96 SER E C 1
ATOM 4065 O O . SER C 1 96 ? 168.692 130.531 143.602 1.00 57.23 96 SER E O 1
ATOM 4068 N N . GLU C 1 97 ? 169.431 129.314 141.858 1.00 58.29 97 GLU E N 1
ATOM 4069 C CA . GLU C 1 97 ? 170.833 129.661 142.029 1.00 58.29 97 GLU E CA 1
ATOM 4070 C C . GLU C 1 97 ? 171.381 130.171 140.705 1.00 58.29 97 GLU E C 1
ATOM 4071 O O . GLU C 1 97 ? 170.758 130.016 139.652 1.00 58.29 97 GLU E O 1
ATOM 4077 N N . ASP C 1 98 ? 172.558 130.792 140.774 1.00 57.99 98 ASP E N 1
ATOM 4078 C CA . ASP C 1 98 ? 173.173 131.391 139.589 1.00 57.99 98 ASP E CA 1
ATOM 4079 C C . ASP C 1 98 ? 173.311 130.428 138.414 1.00 57.99 98 ASP E C 1
ATOM 4080 O O . ASP C 1 98 ? 172.949 130.814 137.292 1.00 57.99 98 ASP E O 1
ATOM 4085 N N . PRO C 1 99 ? 173.809 129.183 138.576 1.00 53.22 99 PRO E N 1
ATOM 4086 C CA . PRO C 1 99 ? 173.847 128.278 137.418 1.00 53.22 99 PRO E CA 1
ATOM 4087 C C . PRO C 1 99 ? 172.472 127.722 137.085 1.00 53.22 99 PRO E C 1
ATOM 4088 O O . PRO C 1 99 ? 171.907 126.942 137.858 1.00 53.22 99 PRO E O 1
ATOM 4092 N N . TYR C 1 100 ? 171.922 128.118 135.935 1.00 45.98 100 TYR E N 1
ATOM 4093 C CA . TYR C 1 100 ? 170.607 127.648 135.499 1.00 45.98 100 TYR E CA 1
ATOM 4094 C C . TYR C 1 100 ? 170.780 126.310 134.786 1.00 45.98 100 TYR E C 1
ATOM 4095 O O . TYR C 1 100 ? 170.741 126.207 133.558 1.00 45.98 100 TYR E O 1
ATOM 4104 N N . THR C 1 101 ? 170.970 125.262 135.582 1.00 58.14 101 THR E N 1
ATOM 4105 C CA . THR C 1 101 ? 171.151 123.924 135.038 1.00 58.14 101 THR E CA 1
ATOM 4106 C C . THR C 1 101 ? 169.828 123.370 134.526 1.00 58.14 101 THR E C 1
ATOM 4107 O O . THR C 1 101 ? 168.780 123.543 135.154 1.00 58.14 101 THR E O 1
ATOM 4111 N N . PHE C 1 102 ? 169.883 122.705 133.378 1.00 58.14 102 PHE E N 1
ATOM 4112 C CA . PHE C 1 102 ? 168.714 122.093 132.767 1.00 58.14 102 PHE E CA 1
ATOM 4113 C C . PHE C 1 102 ? 168.685 120.596 133.055 1.00 58.14 102 PHE E C 1
ATOM 4114 O O . PHE C 1 102 ? 169.665 120.000 133.507 1.00 58.14 102 PHE E O 1
ATOM 4122 N N . GLY C 1 103 ? 167.532 119.987 132.784 1.00 58.14 103 GLY E N 1
ATOM 4123 C CA . GLY C 1 103 ? 167.356 118.568 132.995 1.00 58.14 103 GLY E CA 1
ATOM 4124 C C . GLY C 1 103 ? 167.963 117.733 131.885 1.00 58.14 103 GLY E C 1
ATOM 4125 O O . GLY C 1 103 ? 168.452 118.234 130.872 1.00 58.14 103 GLY E O 1
ATOM 4126 N N . GLY C 1 104 ? 167.927 116.415 132.092 1.00 58.14 104 GLY E N 1
ATOM 4127 C CA . GLY C 1 104 ? 168.477 115.494 131.114 1.00 58.14 104 GLY E CA 1
ATOM 4128 C C . GLY C 1 104 ? 167.640 115.345 129.862 1.00 58.14 104 GLY E C 1
ATOM 4129 O O . GLY C 1 104 ? 168.166 114.931 128.824 1.00 58.14 104 GLY E O 1
ATOM 4130 N N . GLY C 1 105 ? 166.353 115.673 129.933 1.00 58.14 105 GLY E N 1
ATOM 4131 C CA . GLY C 1 105 ? 165.482 115.569 128.779 1.00 58.14 105 GLY E CA 1
ATOM 4132 C C . GLY C 1 105 ? 164.757 114.243 128.692 1.00 58.14 105 GLY E C 1
ATOM 4133 O O . GLY C 1 105 ? 165.374 113.181 128.820 1.00 58.14 105 GLY E O 1
ATOM 4134 N N . THR C 1 106 ? 163.445 114.290 128.473 1.00 58.14 106 THR E N 1
ATOM 4135 C CA . THR C 1 106 ? 162.617 113.096 128.356 1.00 58.14 106 THR E CA 1
ATOM 4136 C C . THR C 1 106 ? 161.874 113.141 127.029 1.00 58.14 106 THR E C 1
ATOM 4137 O O . THR C 1 106 ? 161.087 114.063 126.786 1.00 58.14 106 THR E O 1
ATOM 4141 N N . LYS C 1 107 ? 162.121 112.148 126.179 1.00 58.14 107 LYS E N 1
ATOM 4142 C CA . LYS C 1 107 ? 161.465 112.051 124.881 1.00 58.14 107 LYS E CA 1
ATOM 4143 C C . LYS C 1 107 ? 160.160 111.281 125.038 1.00 58.14 107 LYS E C 1
ATOM 4144 O O . LYS C 1 107 ? 160.156 110.151 125.540 1.00 58.14 107 LYS E O 1
ATOM 4150 N N . LEU C 1 108 ? 159.057 111.890 124.610 1.00 58.14 108 LEU E N 1
ATOM 4151 C CA . LEU C 1 108 ? 157.738 111.286 124.741 1.00 58.14 108 LEU E CA 1
ATOM 4152 C C . LEU C 1 108 ? 157.363 110.568 123.450 1.00 58.14 108 LEU E C 1
ATOM 4153 O O . LEU C 1 108 ? 157.485 111.133 122.359 1.00 58.14 108 LEU E O 1
ATOM 4158 N N . GLU C 1 109 ? 156.909 109.325 123.582 1.00 67.25 109 GLU E N 1
ATOM 4159 C CA . GLU C 1 109 ? 156.517 108.497 122.453 1.00 67.25 109 GLU E CA 1
ATOM 4160 C C . GLU C 1 109 ? 155.047 108.120 122.588 1.00 67.25 109 GLU E C 1
ATOM 4161 O O . GLU C 1 109 ? 154.521 107.998 123.698 1.00 67.25 109 GLU E O 1
ATOM 4167 N N . ILE C 1 110 ? 154.382 107.946 121.448 1.00 70.59 110 ILE E N 1
ATOM 4168 C CA . ILE C 1 110 ? 152.968 107.596 121.397 1.00 70.59 110 ILE E CA 1
ATOM 4169 C C . ILE C 1 110 ? 152.839 106.165 120.894 1.00 70.59 110 ILE E C 1
ATOM 4170 O O . ILE C 1 110 ? 153.403 105.813 119.851 1.00 70.59 110 ILE E O 1
ATOM 4175 N N . LYS C 1 111 ? 152.099 105.345 121.637 1.00 75.39 111 LYS E N 1
ATOM 4176 C CA . LYS C 1 111 ? 151.851 103.956 121.263 1.00 75.39 111 LYS E CA 1
ATOM 4177 C C . LYS C 1 111 ? 150.574 103.898 120.431 1.00 75.39 111 LYS E C 1
ATOM 4178 O O . LYS C 1 111 ? 149.480 104.167 120.940 1.00 75.39 111 LYS E O 1
ATOM 4184 N N . ARG C 1 112 ? 150.712 103.549 119.158 1.00 84.32 112 ARG E N 1
ATOM 4185 C CA . ARG C 1 112 ? 149.595 103.468 118.228 1.00 84.32 112 ARG E CA 1
ATOM 4186 C C . ARG C 1 112 ? 149.518 102.063 117.636 1.00 84.32 112 ARG E C 1
ATOM 4187 O O . ARG C 1 112 ? 150.323 101.183 117.952 1.00 84.32 112 ARG E O 1
ATOM 4195 N N . ALA C 1 113 ? 148.532 101.859 116.767 1.00 90.42 113 ALA E N 1
ATOM 4196 C CA . ALA C 1 113 ? 148.358 100.569 116.119 1.00 90.42 113 ALA E CA 1
ATOM 4197 C C . ALA C 1 113 ? 149.476 100.316 115.114 1.00 90.42 113 ALA E C 1
ATOM 4198 O O . ALA C 1 113 ? 150.039 101.244 114.527 1.00 90.42 113 ALA E O 1
ATOM 4200 N N . ASP C 1 114 ? 149.797 99.039 114.923 1.00 94.20 114 ASP E N 1
ATOM 4201 C CA . ASP C 1 114 ? 150.848 98.662 113.989 1.00 94.20 114 ASP E CA 1
ATOM 4202 C C . ASP C 1 114 ? 150.422 98.954 112.556 1.00 94.20 114 ASP E C 1
ATOM 4203 O O . ASP C 1 114 ? 149.264 98.752 112.180 1.00 94.20 114 ASP E O 1
ATOM 4208 N N . ALA C 1 115 ? 151.370 99.433 111.753 1.00 94.78 115 ALA E N 1
ATOM 4209 C CA . ALA C 1 115 ? 151.114 99.764 110.359 1.00 94.78 115 ALA E CA 1
ATOM 4210 C C . ALA C 1 115 ? 152.192 99.143 109.486 1.00 94.78 115 ALA E C 1
ATOM 4211 O O . ALA C 1 115 ? 153.382 99.225 109.803 1.00 94.78 115 ALA E O 1
ATOM 4213 N N . ALA C 1 116 ? 151.769 98.523 108.389 1.00 97.50 116 ALA E N 1
ATOM 4214 C CA . ALA C 1 116 ? 152.716 97.895 107.483 1.00 97.50 116 ALA E CA 1
ATOM 4215 C C . ALA C 1 116 ? 153.499 98.961 106.719 1.00 97.50 116 ALA E C 1
ATOM 4216 O O . ALA C 1 116 ? 152.916 99.939 106.241 1.00 97.50 116 ALA E O 1
ATOM 4218 N N . PRO C 1 117 ? 154.815 98.805 106.591 1.00 100.16 117 PRO E N 1
ATOM 4219 C CA . PRO C 1 117 ? 155.605 99.799 105.860 1.00 100.16 117 PRO E CA 1
ATOM 4220 C C . PRO C 1 117 ? 155.300 99.781 104.371 1.00 100.16 117 PRO E C 1
ATOM 4221 O O . PRO C 1 117 ? 154.933 98.753 103.796 1.00 100.16 117 PRO E O 1
ATOM 4225 N N . THR C 1 118 ? 155.456 100.946 103.747 1.00 103.53 118 THR E N 1
ATOM 4226 C CA . THR C 1 118 ? 155.292 101.101 102.306 1.00 103.53 118 THR E CA 1
ATOM 4227 C C . THR C 1 118 ? 156.677 101.097 101.670 1.00 103.53 118 THR E C 1
ATOM 4228 O O . THR C 1 118 ? 157.443 102.053 101.829 1.00 103.53 118 THR E O 1
ATOM 4232 N N . VAL C 1 119 ? 156.995 100.024 100.954 1.00 110.73 119 VAL E N 1
ATOM 4233 C CA . VAL C 1 119 ? 158.316 99.848 100.363 1.00 110.73 119 VAL E CA 1
ATOM 4234 C C . VAL C 1 119 ? 158.278 100.306 98.913 1.00 110.73 119 VAL E C 1
ATOM 4235 O O . VAL C 1 119 ? 157.446 99.842 98.124 1.00 110.73 119 VAL E O 1
ATOM 4239 N N . SER C 1 120 ? 159.181 101.220 98.562 1.00 114.83 120 SER E N 1
ATOM 4240 C CA . SER C 1 120 ? 159.309 101.715 97.196 1.00 114.83 120 SER E CA 1
ATOM 4241 C C . SER C 1 120 ? 160.787 101.847 96.873 1.00 114.83 120 SER E C 1
ATOM 4242 O O . SER C 1 120 ? 161.527 102.505 97.611 1.00 114.83 120 SER E O 1
ATOM 4245 N N . ILE C 1 121 ? 161.218 101.225 95.779 1.00 121.71 121 ILE E N 1
ATOM 4246 C CA . ILE C 1 121 ? 162.612 101.253 95.355 1.00 121.71 121 ILE E CA 1
ATOM 4247 C C . ILE C 1 121 ? 162.744 102.172 94.148 1.00 121.71 121 ILE E C 1
ATOM 4248 O O . ILE C 1 121 ? 161.925 102.122 93.221 1.00 121.71 121 ILE E O 1
ATOM 4253 N N . PHE C 1 122 ? 163.752 103.036 94.178 1.00 125.29 122 PHE E N 1
ATOM 4254 C CA . PHE C 1 122 ? 163.981 104.027 93.126 1.00 125.29 122 PHE E CA 1
ATOM 4255 C C . PHE C 1 122 ? 165.323 103.767 92.457 1.00 125.29 122 PHE E C 1
ATOM 4256 O O . PHE C 1 122 ? 166.376 103.936 93.103 1.00 125.29 122 PHE E O 1
ATOM 4264 N N . PRO C 1 123 ? 165.349 103.355 91.193 1.00 133.09 123 PRO E N 1
ATOM 4265 C CA . PRO C 1 123 ? 166.627 103.116 90.506 1.00 133.09 123 PRO E CA 1
ATOM 4266 C C . PRO C 1 123 ? 167.388 104.413 90.298 1.00 133.09 123 PRO E C 1
ATOM 4267 O O . PRO C 1 123 ? 166.788 105.497 90.268 1.00 133.09 123 PRO E O 1
ATOM 4271 N N . PRO C 1 124 ? 168.714 104.344 90.160 1.00 132.61 124 PRO E N 1
ATOM 4272 C CA . PRO C 1 124 ? 169.498 105.567 89.949 1.00 132.61 124 PRO E CA 1
ATOM 4273 C C . PRO C 1 124 ? 169.142 106.250 88.635 1.00 132.61 124 PRO E C 1
ATOM 4274 O O . PRO C 1 124 ? 168.803 105.604 87.641 1.00 132.61 124 PRO E O 1
ATOM 4278 N N . SER C 1 125 ? 169.230 107.578 88.644 1.00 132.32 125 SER E N 1
ATOM 4279 C CA . SER C 1 125 ? 168.860 108.383 87.491 1.00 132.32 125 SER E CA 1
ATOM 4280 C C . SER C 1 125 ? 170.030 108.522 86.520 1.00 132.32 125 SER E C 1
ATOM 4281 O O . SER C 1 125 ? 171.185 108.237 86.847 1.00 132.32 125 SER E O 1
ATOM 4284 N N . SER C 1 126 ? 169.708 108.968 85.303 1.00 134.04 126 SER E N 1
ATOM 4285 C CA . SER C 1 126 ? 170.739 109.175 84.291 1.00 134.04 126 SER E CA 1
ATOM 4286 C C . SER C 1 126 ? 171.649 110.345 84.644 1.00 134.04 126 SER E C 1
ATOM 4287 O O . SER C 1 126 ? 172.823 110.352 84.256 1.00 134.04 126 SER E O 1
ATOM 4290 N N . GLU C 1 127 ? 171.128 111.343 85.363 1.00 131.70 127 GLU E N 1
ATOM 4291 C CA . GLU C 1 127 ? 171.968 112.454 85.801 1.00 131.70 127 GLU E CA 1
ATOM 4292 C C . GLU C 1 127 ? 173.064 111.971 86.743 1.00 131.70 127 GLU E C 1
ATOM 4293 O O . GLU C 1 127 ? 174.212 112.423 86.658 1.00 131.70 127 GLU E O 1
ATOM 4299 N N . GLN C 1 128 ? 172.728 111.048 87.646 1.00 131.01 128 GLN E N 1
ATOM 4300 C CA . GLN C 1 128 ? 173.747 110.449 88.500 1.00 131.01 128 GLN E CA 1
ATOM 4301 C C . GLN C 1 128 ? 174.771 109.679 87.675 1.00 131.01 128 GLN E C 1
ATOM 4302 O O . GLN C 1 128 ? 175.976 109.753 87.941 1.00 131.01 128 GLN E O 1
ATOM 4308 N N . LEU C 1 129 ? 174.308 108.937 86.664 1.00 133.47 129 LEU E N 1
ATOM 4309 C CA . LEU C 1 129 ? 175.219 108.150 85.839 1.00 133.47 129 LEU E CA 1
ATOM 4310 C C . LEU C 1 129 ? 176.200 109.041 85.086 1.00 133.47 129 LEU E C 1
ATOM 4311 O O . LEU C 1 129 ? 177.400 108.747 85.033 1.00 133.47 129 LEU E O 1
ATOM 4316 N N . THR C 1 130 ? 175.711 110.133 84.497 1.00 133.66 130 THR E N 1
ATOM 4317 C CA . THR C 1 130 ? 176.599 111.048 83.789 1.00 133.66 130 THR E CA 1
ATOM 4318 C C . THR C 1 130 ? 177.422 111.910 84.738 1.00 133.66 130 THR E C 1
ATOM 4319 O O . THR C 1 130 ? 178.433 112.481 84.315 1.00 133.66 130 THR E O 1
ATOM 4323 N N . SER C 1 131 ? 177.014 112.018 86.005 1.00 134.19 131 SER E N 1
ATOM 4324 C CA . SER C 1 131 ? 177.824 112.741 86.980 1.00 134.19 131 SER E CA 1
ATOM 4325 C C . SER C 1 131 ? 179.079 111.956 87.345 1.00 134.19 131 SER E C 1
ATOM 4326 O O . SER C 1 131 ? 180.140 112.546 87.580 1.00 134.19 131 SER E O 1
ATOM 4329 N N . GLY C 1 132 ? 178.980 110.629 87.395 1.00 135.12 132 GLY E N 1
ATOM 4330 C CA . GLY C 1 132 ? 180.127 109.802 87.713 1.00 135.12 132 GLY E CA 1
ATOM 4331 C C . GLY C 1 132 ? 179.853 108.736 88.755 1.00 135.12 132 GLY E C 1
ATOM 4332 O O . GLY C 1 132 ? 180.785 108.098 89.253 1.00 135.12 132 GLY E O 1
ATOM 4333 N N . GLY C 1 133 ? 178.582 108.529 89.091 1.00 135.02 133 GLY E N 1
ATOM 4334 C CA . GLY C 1 133 ? 178.222 107.538 90.086 1.00 135.02 133 GLY E CA 1
ATOM 4335 C C . GLY C 1 133 ? 176.864 106.909 89.853 1.00 135.02 133 GLY E C 1
ATOM 4336 O O . GLY C 1 133 ? 176.240 107.130 88.811 1.00 135.02 133 GLY E O 1
ATOM 4337 N N . ALA C 1 134 ? 176.400 106.113 90.814 1.00 134.29 134 ALA E N 1
ATOM 4338 C CA . ALA C 1 134 ? 175.080 105.492 90.729 1.00 134.29 134 ALA E CA 1
ATOM 4339 C C . ALA C 1 134 ? 174.648 105.100 92.132 1.00 134.29 134 ALA E C 1
ATOM 4340 O O . ALA C 1 134 ? 175.310 104.279 92.775 1.00 134.29 134 ALA E O 1
ATOM 4342 N N . SER C 1 135 ? 173.547 105.682 92.604 1.00 129.33 135 SER E N 1
ATOM 4343 C CA . SER C 1 135 ? 173.046 105.434 93.949 1.00 129.33 135 SER E CA 1
ATOM 4344 C C . SER C 1 135 ? 171.588 105.011 93.877 1.00 129.33 135 SER E C 1
ATOM 4345 O O . SER C 1 135 ? 170.778 105.672 93.218 1.00 129.33 135 SER E O 1
ATOM 4348 N N . VAL C 1 136 ? 171.258 103.915 94.554 1.00 125.95 136 VAL E N 1
ATOM 4349 C CA . VAL C 1 136 ? 169.889 103.419 94.645 1.00 125.95 136 VAL E CA 1
ATOM 4350 C C . VAL C 1 136 ? 169.341 103.764 96.022 1.00 125.95 136 VAL E C 1
ATOM 4351 O O . VAL C 1 136 ? 170.069 103.728 97.023 1.00 125.95 136 VAL E O 1
ATOM 4355 N N . VAL C 1 137 ? 168.061 104.128 96.074 1.00 119.48 137 VAL E N 1
ATOM 4356 C CA . VAL C 1 137 ? 167.422 104.593 97.299 1.00 119.48 137 VAL E CA 1
ATOM 4357 C C . VAL C 1 137 ? 166.151 103.787 97.525 1.00 119.48 137 VAL E C 1
ATOM 4358 O O . VAL C 1 137 ? 165.350 103.610 96.600 1.00 119.48 137 VAL E O 1
ATOM 4362 N N . CYS C 1 138 ? 165.969 103.301 98.750 1.00 112.73 138 CYS E N 1
ATOM 4363 C CA . CYS C 1 138 ? 164.768 102.584 99.154 1.00 112.73 138 CYS E CA 1
ATOM 4364 C C . CYS C 1 138 ? 164.029 103.408 100.199 1.00 112.73 138 CYS E C 1
ATOM 4365 O O . CYS C 1 138 ? 164.632 103.862 101.177 1.00 112.73 138 CYS E O 1
ATOM 4368 N N . PHE C 1 139 ? 162.729 103.600 99.990 1.00 107.42 139 PHE E N 1
ATOM 4369 C CA . PHE C 1 139 ? 161.904 104.431 100.857 1.00 107.42 139 PHE E CA 1
ATOM 4370 C C . PHE C 1 139 ? 160.921 103.562 101.628 1.00 107.42 139 PHE E C 1
ATOM 4371 O O . PHE C 1 139 ? 160.198 102.756 101.033 1.00 107.42 139 PHE E O 1
ATOM 4379 N N . LEU C 1 140 ? 160.896 103.733 102.949 1.00 99.02 140 LEU E N 1
ATOM 4380 C CA . LEU C 1 140 ? 159.946 103.056 103.827 1.00 99.02 140 LEU E CA 1
ATOM 4381 C C . LEU C 1 140 ? 159.149 104.123 104.565 1.00 99.02 140 LEU E C 1
ATOM 4382 O O . LEU C 1 140 ? 159.665 104.760 105.490 1.00 99.02 140 LEU E O 1
ATOM 4387 N N . ASN C 1 141 ? 157.897 104.317 104.159 1.00 98.17 141 ASN E N 1
ATOM 4388 C CA . ASN C 1 141 ? 157.040 105.349 104.721 1.00 98.17 141 ASN E CA 1
ATOM 4389 C C . ASN C 1 141 ? 155.840 104.718 105.414 1.00 98.17 141 ASN E C 1
ATOM 4390 O O . ASN C 1 141 ? 155.383 103.634 105.038 1.00 98.17 141 ASN E O 1
ATOM 4395 N N . ASN C 1 142 ? 155.340 105.415 106.436 1.00 94.32 142 ASN E N 1
ATOM 4396 C CA . ASN C 1 142 ? 154.129 105.029 107.161 1.00 94.32 142 ASN E CA 1
ATOM 4397 C C . ASN C 1 142 ? 154.268 103.637 107.784 1.00 94.32 142 ASN E C 1
ATOM 4398 O O . ASN C 1 142 ? 153.561 102.691 107.431 1.00 94.32 142 ASN E O 1
ATOM 4403 N N . PHE C 1 143 ? 155.203 103.528 108.726 1.00 90.98 143 PHE E N 1
ATOM 4404 C CA . PHE C 1 143 ? 155.411 102.298 109.476 1.00 90.98 143 PHE E CA 1
ATOM 4405 C C . PHE C 1 143 ? 155.536 102.614 110.960 1.00 90.98 143 PHE E C 1
ATOM 4406 O O . PHE C 1 143 ? 155.830 103.745 111.357 1.00 90.98 143 PHE E O 1
ATOM 4414 N N . TYR C 1 144 ? 155.304 101.585 111.782 1.00 88.36 144 TYR E N 1
ATOM 4415 C CA . TYR C 1 144 ? 155.375 101.697 113.231 1.00 88.36 144 TYR E CA 1
ATOM 4416 C C . TYR C 1 144 ? 155.532 100.297 113.797 1.00 88.36 144 TYR E C 1
ATOM 4417 O O . TYR C 1 144 ? 154.899 99.367 113.277 1.00 88.36 144 TYR E O 1
ATOM 4426 N N . PRO C 1 145 ? 156.347 100.096 114.846 1.00 91.31 145 PRO E N 1
ATOM 4427 C CA . PRO C 1 145 ? 157.162 101.091 115.555 1.00 91.31 145 PRO E CA 1
ATOM 4428 C C . PRO C 1 145 ? 158.507 101.388 114.895 1.00 91.31 145 PRO E C 1
ATOM 4429 O O . PRO C 1 145 ? 158.692 101.144 113.702 1.00 91.31 145 PRO E O 1
ATOM 4433 N N . LYS C 1 146 ? 159.436 101.922 115.693 1.00 95.19 146 LYS E N 1
ATOM 4434 C CA . LYS C 1 146 ? 160.740 102.324 115.174 1.00 95.19 146 LYS E CA 1
ATOM 4435 C C . LYS C 1 146 ? 161.562 101.124 114.719 1.00 95.19 146 LYS E C 1
ATOM 4436 O O . LYS C 1 146 ? 162.313 101.217 113.741 1.00 95.19 146 LYS E O 1
ATOM 4440 N N . ASP C 1 147 ? 161.440 99.994 115.415 1.00 101.41 147 ASP E N 1
ATOM 4441 C CA . ASP C 1 147 ? 162.305 98.847 115.166 1.00 101.41 147 ASP E CA 1
ATOM 4442 C C . ASP C 1 147 ? 162.098 98.287 113.764 1.00 101.41 147 ASP E C 1
ATOM 4443 O O . ASP C 1 147 ? 161.080 97.646 113.485 1.00 101.41 147 ASP E O 1
ATOM 4448 N N . ILE C 1 148 ? 163.068 98.524 112.881 1.00 102.67 148 ILE E N 1
ATOM 4449 C CA . ILE C 1 148 ? 163.009 98.038 111.508 1.00 102.67 148 ILE E CA 1
ATOM 4450 C C . ILE C 1 148 ? 164.420 98.075 110.941 1.00 102.67 148 ILE E C 1
ATOM 4451 O O . ILE C 1 148 ? 165.229 98.933 111.305 1.00 102.67 148 ILE E O 1
ATOM 4456 N N . ASN C 1 149 ? 164.720 97.125 110.058 1.00 110.35 149 ASN E N 1
ATOM 4457 C CA . ASN C 1 149 ? 166.019 97.054 109.406 1.00 110.35 149 ASN E CA 1
ATOM 4458 C C . ASN C 1 149 ? 165.828 96.688 107.941 1.00 110.35 149 ASN E C 1
ATOM 4459 O O . ASN C 1 149 ? 164.832 96.065 107.565 1.00 110.35 149 ASN E O 1
ATOM 4464 N N . VAL C 1 150 ? 166.797 97.081 107.118 1.00 116.07 150 VAL E N 1
ATOM 4465 C CA . VAL C 1 150 ? 166.747 96.874 105.677 1.00 116.07 150 VAL E CA 1
ATOM 4466 C C . VAL C 1 150 ? 167.902 95.972 105.271 1.00 116.07 150 VAL E C 1
ATOM 4467 O O . VAL C 1 150 ? 169.049 96.195 105.675 1.00 116.07 150 VAL E O 1
ATOM 4471 N N . LYS C 1 151 ? 167.598 94.952 104.473 1.00 123.02 151 LYS E N 1
ATOM 4472 C CA . LYS C 1 151 ? 168.595 94.024 103.958 1.00 123.02 151 LYS E CA 1
ATOM 4473 C C . LYS C 1 151 ? 168.839 94.318 102.485 1.00 123.02 151 LYS E C 1
ATOM 4474 O O . LYS C 1 151 ? 167.893 94.357 101.691 1.00 123.02 151 LYS E O 1
ATOM 4477 N N . TRP C 1 152 ? 170.103 94.521 102.124 1.00 125.67 152 TRP E N 1
ATOM 4478 C CA . TRP C 1 152 ? 170.497 94.852 100.761 1.00 125.67 152 TRP E CA 1
ATOM 4479 C C . TRP C 1 152 ? 171.316 93.707 100.184 1.00 125.67 152 TRP E C 1
ATOM 4480 O O . TRP C 1 152 ? 172.328 93.306 100.770 1.00 125.67 152 TRP E O 1
ATOM 4491 N N . LYS C 1 153 ? 170.881 93.187 99.038 1.00 134.34 153 LYS E N 1
ATOM 4492 C CA . LYS C 1 153 ? 171.617 92.153 98.329 1.00 134.34 153 LYS E CA 1
ATOM 4493 C C . LYS C 1 153 ? 171.529 92.412 96.832 1.00 134.34 153 LYS E C 1
ATOM 4494 O O . LYS C 1 153 ? 170.519 92.913 96.331 1.00 134.34 153 LYS E O 1
ATOM 4500 N N . ILE C 1 154 ? 172.603 92.074 96.124 1.00 139.39 154 ILE E N 1
ATOM 4501 C CA . ILE C 1 154 ? 172.665 92.196 94.673 1.00 139.39 154 ILE E CA 1
ATOM 4502 C C . ILE C 1 154 ? 173.084 90.847 94.101 1.00 139.39 154 ILE E C 1
ATOM 4503 O O . ILE C 1 154 ? 174.146 90.320 94.455 1.00 139.39 154 ILE E O 1
ATOM 4508 N N . ASP C 1 155 ? 172.239 90.282 93.236 1.00 142.18 155 ASP E N 1
ATOM 4509 C CA . ASP C 1 155 ? 172.477 88.972 92.627 1.00 142.18 155 ASP E CA 1
ATOM 4510 C C . ASP C 1 155 ? 172.727 87.894 93.680 1.00 142.18 155 ASP E C 1
ATOM 4511 O O . ASP C 1 155 ? 173.560 87.005 93.488 1.00 142.18 155 ASP E O 1
ATOM 4516 N N . GLY C 1 156 ? 172.010 87.968 94.799 1.00 140.03 156 GLY E N 1
ATOM 4517 C CA . GLY C 1 156 ? 172.169 87.005 95.869 1.00 140.03 156 GLY E CA 1
ATOM 4518 C C . GLY C 1 156 ? 173.326 87.262 96.806 1.00 140.03 156 GLY E C 1
ATOM 4519 O O . GLY C 1 156 ? 173.582 86.434 97.687 1.00 140.03 156 GLY E O 1
ATOM 4520 N N . SER C 1 157 ? 174.034 88.379 96.650 1.00 139.62 157 SER E N 1
ATOM 4521 C CA . SER C 1 157 ? 175.173 88.724 97.496 1.00 139.62 157 SER E CA 1
ATOM 4522 C C . SER C 1 157 ? 174.769 89.885 98.396 1.00 139.62 157 SER E C 1
ATOM 4523 O O . SER C 1 157 ? 174.638 91.022 97.931 1.00 139.62 157 SER E O 1
ATOM 4526 N N . GLU C 1 158 ? 174.577 89.597 99.682 1.00 136.83 158 GLU E N 1
ATOM 4527 C CA . GLU C 1 158 ? 174.154 90.612 100.637 1.00 136.83 158 GLU E CA 1
ATOM 4528 C C . GLU C 1 158 ? 175.307 91.567 100.926 1.00 136.83 158 GLU E C 1
ATOM 4529 O O . GLU C 1 158 ? 176.453 91.138 101.094 1.00 136.83 158 GLU E O 1
ATOM 4535 N N . ARG C 1 159 ? 175.000 92.861 100.984 1.00 134.45 159 ARG E N 1
ATOM 4536 C CA . ARG C 1 159 ? 176.000 93.916 101.093 1.00 134.45 159 ARG E CA 1
ATOM 4537 C C . ARG C 1 159 ? 175.852 94.637 102.425 1.00 134.45 159 ARG E C 1
ATOM 4538 O O . ARG C 1 159 ? 174.740 95.013 102.812 1.00 134.45 159 ARG E O 1
ATOM 4546 N N . GLN C 1 160 ? 176.973 94.829 103.123 1.00 135.29 160 GLN E N 1
ATOM 4547 C CA . GLN C 1 160 ? 176.986 95.552 104.390 1.00 135.29 160 GLN E CA 1
ATOM 4548 C C . GLN C 1 160 ? 177.383 97.014 104.246 1.00 135.29 160 GLN E C 1
ATOM 4549 O O . GLN C 1 160 ? 176.800 97.871 104.919 1.00 135.29 160 GLN E O 1
ATOM 4555 N N . ASN C 1 161 ? 178.356 97.318 103.392 1.00 132.48 161 ASN E N 1
ATOM 4556 C CA . ASN C 1 161 ? 178.913 98.657 103.271 1.00 132.48 161 ASN E CA 1
ATOM 4557 C C . ASN C 1 161 ? 178.161 99.469 102.223 1.00 132.48 161 ASN E C 1
ATOM 4558 O O . ASN C 1 161 ? 177.555 98.920 101.300 1.00 132.48 161 ASN E O 1
ATOM 4563 N N . GLY C 1 162 ? 178.207 100.792 102.382 1.00 125.99 162 GLY E N 1
ATOM 4564 C CA . GLY C 1 162 ? 177.605 101.705 101.437 1.00 125.99 162 GLY E CA 1
ATOM 4565 C C . GLY C 1 162 ? 176.168 102.082 101.722 1.00 125.99 162 GLY E C 1
ATOM 4566 O O . GLY C 1 162 ? 175.621 102.943 101.021 1.00 125.99 162 GLY E O 1
ATOM 4567 N N . VAL C 1 163 ? 175.538 101.475 102.723 1.00 121.09 163 VAL E N 1
ATOM 4568 C CA . VAL C 1 163 ? 174.144 101.754 103.045 1.00 121.09 163 VAL E CA 1
ATOM 4569 C C . VAL C 1 163 ? 174.083 102.741 104.204 1.00 121.09 163 VAL E C 1
ATOM 4570 O O . VAL C 1 163 ? 174.777 102.578 105.215 1.00 121.09 163 VAL E O 1
ATOM 4574 N N . LEU C 1 164 ? 173.271 103.784 104.045 1.00 113.20 164 LEU E N 1
ATOM 4575 C CA . LEU C 1 164 ? 173.058 104.793 105.073 1.00 113.20 164 LEU E CA 1
ATOM 4576 C C . LEU C 1 164 ? 171.574 104.863 105.398 1.00 113.20 164 LEU E C 1
ATOM 4577 O O . LEU C 1 164 ? 170.739 104.935 104.490 1.00 113.20 164 LEU E O 1
ATOM 4582 N N . ASN C 1 165 ? 171.249 104.844 106.687 1.00 103.76 165 ASN E N 1
ATOM 4583 C CA . ASN C 1 165 ? 169.873 104.901 107.152 1.00 103.76 165 ASN E CA 1
ATOM 4584 C C . ASN C 1 165 ? 169.613 106.219 107.870 1.00 103.76 165 ASN E C 1
ATOM 4585 O O . ASN C 1 165 ? 170.468 106.730 108.600 1.00 103.76 165 ASN E O 1
ATOM 4590 N N . SER C 1 166 ? 168.417 106.765 107.656 1.00 94.26 166 SER E N 1
ATOM 4591 C CA . SER C 1 166 ? 168.021 108.043 108.242 1.00 94.26 166 SER E CA 1
ATOM 4592 C C . SER C 1 166 ? 166.578 107.926 108.712 1.00 94.26 166 SER E C 1
ATOM 4593 O O . SER C 1 166 ? 165.663 107.820 107.890 1.00 94.26 166 SER E O 1
ATOM 4596 N N . TRP C 1 167 ? 166.376 107.950 110.026 1.00 92.29 167 TRP E N 1
ATOM 4597 C CA . TRP C 1 167 ? 165.046 107.840 110.606 1.00 92.29 167 TRP E CA 1
ATOM 4598 C C . TRP C 1 167 ? 164.461 109.224 110.853 1.00 92.29 167 TRP E C 1
ATOM 4599 O O . TRP C 1 167 ? 165.147 110.123 111.348 1.00 92.29 167 TRP E O 1
ATOM 4610 N N . THR C 1 168 ? 163.189 109.387 110.504 1.00 85.94 168 THR E N 1
ATOM 4611 C CA . THR C 1 168 ? 162.486 110.641 110.725 1.00 85.94 168 THR E CA 1
ATOM 4612 C C . THR C 1 168 ? 161.778 110.621 112.074 1.00 85.94 168 THR E C 1
ATOM 4613 O O . THR C 1 168 ? 161.463 109.560 112.619 1.00 85.94 168 THR E O 1
ATOM 4617 N N . ASP C 1 169 ? 161.532 111.814 112.608 1.00 80.89 169 ASP E N 1
ATOM 4618 C CA . ASP C 1 169 ? 160.861 111.938 113.890 1.00 80.89 169 ASP E CA 1
ATOM 4619 C C . ASP C 1 169 ? 159.367 111.650 113.740 1.00 80.89 169 ASP E C 1
ATOM 4620 O O . ASP C 1 169 ? 158.822 111.585 112.634 1.00 80.89 169 ASP E O 1
ATOM 4625 N N . GLN C 1 170 ? 158.705 111.472 114.880 1.00 76.94 170 GLN E N 1
ATOM 4626 C CA . GLN C 1 170 ? 157.301 111.084 114.882 1.00 76.94 170 GLN E CA 1
ATOM 4627 C C . GLN C 1 170 ? 156.427 112.217 114.357 1.00 76.94 170 GLN E C 1
ATOM 4628 O O . GLN C 1 170 ? 156.576 113.374 114.764 1.00 76.94 170 GLN E O 1
ATOM 4634 N N . ASP C 1 171 ? 155.513 111.879 113.451 1.00 76.67 171 ASP E N 1
ATOM 4635 C CA . ASP C 1 171 ? 154.613 112.869 112.880 1.00 76.67 171 ASP E CA 1
ATOM 4636 C C . ASP C 1 171 ? 153.581 113.303 113.915 1.00 76.67 171 ASP E C 1
ATOM 4637 O O . ASP C 1 171 ? 153.222 112.550 114.825 1.00 76.67 171 ASP E O 1
ATOM 4642 N N . SER C 1 172 ? 153.102 114.535 113.766 1.00 76.19 172 SER E N 1
ATOM 4643 C CA . SER C 1 172 ? 152.122 115.108 114.678 1.00 76.19 172 SER E CA 1
ATOM 4644 C C . SER C 1 172 ? 150.684 114.882 114.228 1.00 76.19 172 SER E C 1
ATOM 4645 O O . SER C 1 172 ? 149.762 115.385 114.880 1.00 76.19 172 SER E O 1
ATOM 4648 N N . LYS C 1 173 ? 150.466 114.148 113.137 1.00 80.88 173 LYS E N 1
ATOM 4649 C CA . LYS C 1 173 ? 149.127 113.887 112.626 1.00 80.88 173 LYS E CA 1
ATOM 465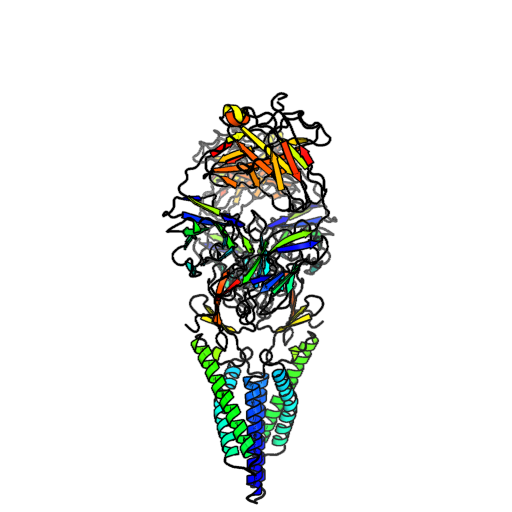0 C C . LYS C 1 173 ? 148.744 112.417 112.748 1.00 80.88 173 LYS E C 1
ATOM 4651 O O . LYS C 1 173 ? 147.718 112.093 113.354 1.00 80.88 173 LYS E O 1
ATOM 4654 N N . ASP C 1 174 ? 149.544 111.513 112.186 1.00 82.85 174 ASP E N 1
ATOM 4655 C CA . ASP C 1 174 ? 149.270 110.084 112.242 1.00 82.85 174 ASP E CA 1
ATOM 4656 C C . ASP C 1 174 ? 150.260 109.314 113.107 1.00 82.85 174 ASP E C 1
ATOM 4657 O O . ASP C 1 174 ? 150.095 108.101 113.280 1.00 82.85 174 ASP E O 1
ATOM 4662 N N . SER C 1 175 ? 151.278 109.985 113.650 1.00 80.17 175 SER E N 1
ATOM 4663 C CA . SER C 1 175 ? 152.229 109.389 114.591 1.00 80.17 175 SER E CA 1
ATOM 4664 C C . SER C 1 175 ? 152.957 108.184 114.000 1.00 80.17 175 SER E C 1
ATOM 4665 O O . SER C 1 175 ? 153.261 107.222 114.710 1.00 80.17 175 SER E O 1
ATOM 4668 N N . THR C 1 176 ? 153.247 108.219 112.704 1.00 83.08 176 THR E N 1
ATOM 4669 C CA . THR C 1 176 ? 153.997 107.156 112.054 1.00 83.08 176 THR E CA 1
ATOM 4670 C C . THR C 1 176 ? 155.424 107.614 111.768 1.00 83.08 176 THR E C 1
ATOM 4671 O O . THR C 1 176 ? 155.771 108.789 111.908 1.00 83.08 176 THR E O 1
ATOM 4675 N N . TYR C 1 177 ? 156.257 106.661 111.362 1.00 86.83 177 TYR E N 1
ATOM 4676 C CA . TYR C 1 177 ? 157.665 106.910 111.097 1.00 86.83 177 TYR E CA 1
ATOM 4677 C C . TYR C 1 177 ? 157.955 106.754 109.609 1.00 86.83 177 TYR E C 1
ATOM 4678 O O . TYR C 1 177 ? 157.185 106.152 108.856 1.00 86.83 177 TYR E O 1
ATOM 4687 N N . SER C 1 178 ? 159.090 107.312 109.194 1.00 91.94 178 SER E N 1
ATOM 4688 C CA . SER C 1 178 ? 159.563 107.192 107.823 1.00 91.94 178 SER E CA 1
ATOM 4689 C C . SER C 1 178 ? 161.078 107.059 107.847 1.00 91.94 178 SER E C 1
ATOM 4690 O O . SER C 1 178 ? 161.758 107.781 108.580 1.00 91.94 178 SER E O 1
ATOM 4693 N N . MET C 1 179 ? 161.599 106.132 107.046 1.00 95.98 179 MET E N 1
ATOM 4694 C CA A MET C 1 179 ? 163.030 105.880 106.977 0.50 95.98 179 MET E CA 1
ATOM 4695 C CA B MET C 1 179 ? 163.032 105.895 106.974 0.50 95.98 179 MET E CA 1
ATOM 4696 C C . MET C 1 179 ? 163.429 105.658 105.525 1.00 95.98 179 MET E C 1
ATOM 4697 O O . MET C 1 179 ? 162.623 105.221 104.699 1.00 95.98 179 MET E O 1
ATOM 4706 N N . SER C 1 180 ? 164.689 105.963 105.223 1.00 101.89 180 SER E N 1
ATOM 4707 C CA . SER C 1 180 ? 165.227 105.806 103.879 1.00 101.89 180 SER E CA 1
ATOM 4708 C C . SER C 1 180 ? 166.601 105.160 103.960 1.00 101.89 180 SER E C 1
ATOM 4709 O O . SER C 1 180 ? 167.439 105.578 104.764 1.00 101.89 180 SER E O 1
ATOM 4712 N N . SER C 1 181 ? 166.826 104.147 103.127 1.00 113.19 181 SER E N 1
ATOM 4713 C CA . SER C 1 181 ? 168.108 103.454 103.045 1.00 113.19 181 SER E CA 1
ATOM 4714 C C . SER C 1 181 ? 168.691 103.704 101.660 1.00 113.19 181 SER E C 1
ATOM 4715 O O . SER C 1 181 ? 168.117 103.279 100.652 1.00 113.19 181 SER E O 1
ATOM 4718 N N . THR C 1 182 ? 169.828 104.392 101.613 1.00 118.44 182 THR E N 1
ATOM 4719 C CA . THR C 1 182 ? 170.483 104.753 100.363 1.00 118.44 182 THR E CA 1
ATOM 4720 C C . THR C 1 182 ? 171.792 103.988 100.231 1.00 118.44 182 THR E C 1
ATOM 4721 O O . THR C 1 182 ? 172.623 104.008 101.146 1.00 118.44 182 THR E O 1
ATOM 4725 N N . LEU C 1 183 ? 171.971 103.317 99.096 1.00 124.79 183 LEU E N 1
ATOM 4726 C CA . LEU C 1 183 ? 173.187 102.567 98.794 1.00 124.79 183 LEU E CA 1
ATOM 4727 C C . LEU C 1 183 ? 173.943 103.321 97.705 1.00 124.79 183 LEU E C 1
ATOM 4728 O O . LEU C 1 183 ? 173.608 103.221 96.521 1.00 124.79 183 LEU E O 1
ATOM 4733 N N . THR C 1 184 ? 174.959 104.078 98.109 1.00 128.08 184 THR E N 1
ATOM 4734 C CA . THR C 1 184 ? 175.763 104.862 97.180 1.00 128.08 184 THR E CA 1
ATOM 4735 C C . THR C 1 184 ? 176.977 104.047 96.749 1.00 128.08 184 THR E C 1
ATOM 4736 O O . THR C 1 184 ? 177.827 103.704 97.578 1.00 128.08 184 THR E O 1
ATOM 4740 N N . LEU C 1 185 ? 177.054 103.740 95.457 1.00 134.22 185 LEU E N 1
ATOM 4741 C CA . LEU C 1 185 ? 178.161 102.990 94.881 1.00 134.22 185 LEU E CA 1
ATOM 4742 C C . LEU C 1 185 ? 178.658 103.717 93.637 1.00 134.22 185 LEU E C 1
ATOM 4743 O O . LEU C 1 185 ? 178.097 104.734 93.217 1.00 134.22 185 LEU E O 1
ATOM 4748 N N . THR C 1 186 ? 179.726 103.190 93.045 1.00 138.86 186 THR E N 1
ATOM 4749 C CA . THR C 1 186 ? 180.263 103.782 91.832 1.00 138.86 186 THR E CA 1
ATOM 4750 C C . THR C 1 186 ? 179.496 103.286 90.609 1.00 138.86 186 THR E C 1
ATOM 4751 O O . THR C 1 186 ? 178.830 102.248 90.636 1.00 138.86 186 THR E O 1
ATOM 4755 N N . LYS C 1 187 ? 179.603 104.055 89.524 1.00 139.14 187 LYS E N 1
ATOM 4756 C CA . LYS C 1 187 ? 178.851 103.760 88.308 1.00 139.14 187 LYS E CA 1
ATOM 4757 C C . LYS C 1 187 ? 179.286 102.433 87.693 1.00 139.14 187 LYS E C 1
ATOM 4758 O O . LYS C 1 187 ? 178.448 101.571 87.389 1.00 139.14 187 LYS E O 1
ATOM 4764 N N . ASP C 1 188 ? 180.596 102.246 87.515 1.00 141.68 188 ASP E N 1
ATOM 4765 C CA . ASP C 1 188 ? 181.096 101.018 86.905 1.00 141.68 188 ASP E CA 1
ATOM 4766 C C . ASP C 1 188 ? 180.752 99.800 87.755 1.00 141.68 188 ASP E C 1
ATOM 4767 O O . ASP C 1 188 ? 180.298 98.775 87.233 1.00 141.68 188 ASP E O 1
ATOM 4772 N N . GLU C 1 189 ? 180.947 99.898 89.073 1.00 140.00 189 GLU E N 1
ATOM 4773 C CA . GLU C 1 189 ? 180.591 98.789 89.952 1.00 140.00 189 GLU E CA 1
ATOM 4774 C C . GLU C 1 189 ? 179.085 98.579 90.004 1.00 140.00 189 GLU E C 1
ATOM 4775 O O . GLU C 1 189 ? 178.625 97.452 90.227 1.00 140.00 189 GLU E O 1
ATOM 4777 N N . TYR C 1 190 ? 178.304 99.645 89.814 1.00 140.15 190 TYR E N 1
ATOM 4778 C CA . TYR C 1 190 ? 176.855 99.492 89.750 1.00 140.15 190 TYR E CA 1
ATOM 4779 C C . TYR C 1 190 ? 176.449 98.656 88.545 1.00 140.15 190 TYR E C 1
ATOM 4780 O O . TYR C 1 190 ? 175.531 97.831 88.634 1.00 140.15 190 TYR E O 1
ATOM 4789 N N . GLU C 1 191 ? 177.118 98.850 87.410 1.00 141.70 191 GLU E N 1
ATOM 4790 C CA . GLU C 1 191 ? 176.821 98.066 86.218 1.00 141.70 191 GLU E CA 1
ATOM 4791 C C . GLU C 1 191 ? 177.564 96.735 86.171 1.00 141.70 191 GLU E C 1
ATOM 4792 O O . GLU C 1 191 ? 177.374 95.970 85.220 1.00 141.70 191 GLU E O 1
ATOM 4798 N N . ARG C 1 192 ? 178.401 96.437 87.168 1.00 141.30 192 ARG E N 1
ATOM 4799 C CA A ARG C 1 192 ? 179.089 95.153 87.208 0.49 141.30 192 ARG E CA 1
ATOM 4800 C CA B ARG C 1 192 ? 179.087 95.152 87.202 0.51 141.30 192 ARG E CA 1
ATOM 4801 C C . ARG C 1 192 ? 178.167 94.005 87.599 1.00 141.30 192 ARG E C 1
ATOM 4802 O O . ARG C 1 192 ? 178.466 92.851 87.275 1.00 141.30 192 ARG E O 1
ATOM 4817 N N . HIS C 1 193 ? 177.064 94.293 88.282 1.00 140.03 193 HIS E N 1
ATOM 4818 C CA . HIS C 1 193 ? 176.087 93.297 88.686 1.00 140.03 193 HIS E CA 1
ATOM 4819 C C . HIS C 1 193 ? 174.832 93.435 87.826 1.00 140.03 193 HIS E C 1
ATOM 4820 O O . HIS C 1 193 ? 174.782 94.238 86.886 1.00 140.03 193 HIS E O 1
ATOM 4827 N N . ASN C 1 194 ? 173.810 92.644 88.148 1.00 142.21 194 ASN E N 1
ATOM 4828 C CA . ASN C 1 194 ? 172.578 92.607 87.371 1.00 142.21 194 ASN E CA 1
ATOM 4829 C C . ASN C 1 194 ? 171.363 93.084 88.153 1.00 142.21 194 ASN E C 1
ATOM 4830 O O . ASN C 1 194 ? 170.612 93.935 87.668 1.00 142.21 194 ASN E O 1
ATOM 4835 N N . SER C 1 195 ? 171.148 92.561 89.356 1.00 141.79 195 SER E N 1
ATOM 4836 C CA . SER C 1 195 ? 169.937 92.835 90.113 1.00 141.79 195 SER E CA 1
ATOM 4837 C C . SER C 1 195 ? 170.220 93.745 91.303 1.00 141.79 195 SER E C 1
ATOM 4838 O O . SER C 1 195 ? 171.273 93.663 91.939 1.00 141.79 195 SER E O 1
ATOM 4841 N N . TYR C 1 196 ? 169.256 94.617 91.593 1.00 138.89 196 TYR E N 1
ATOM 4842 C CA . TYR C 1 196 ? 169.278 95.465 92.780 1.00 138.89 196 TYR E CA 1
ATOM 4843 C C . TYR C 1 196 ? 167.908 95.394 93.434 1.00 138.89 196 TYR E C 1
ATOM 4844 O O . TYR C 1 196 ? 166.905 95.759 92.814 1.00 138.89 196 TYR E O 1
ATOM 4853 N N . THR C 1 197 ? 167.866 94.927 94.679 1.00 131.18 197 THR E N 1
ATOM 4854 C CA . THR C 1 197 ? 166.614 94.725 95.392 1.00 131.18 197 THR E CA 1
ATOM 4855 C C . THR C 1 197 ? 166.711 95.301 96.797 1.00 131.18 197 THR E C 1
ATOM 4856 O O . THR C 1 197 ? 167.801 95.435 97.360 1.00 131.18 197 THR E O 1
ATOM 4860 N N . CYS C 1 198 ? 165.553 95.649 97.352 1.00 124.09 198 CYS E N 1
ATOM 4861 C CA . CYS C 1 198 ? 165.443 96.167 98.710 1.00 124.09 198 CYS E CA 1
ATOM 4862 C C . CYS C 1 198 ? 164.491 95.275 99.491 1.00 124.09 198 CYS E C 1
ATOM 4863 O O . CYS C 1 198 ? 163.320 95.138 99.122 1.00 124.09 198 CYS E O 1
ATOM 4866 N N . GLU C 1 199 ? 164.991 94.673 100.567 1.00 122.28 199 GLU E N 1
ATOM 4867 C CA . GLU C 1 199 ? 164.196 93.806 101.427 1.00 122.28 199 GLU E CA 1
ATOM 4868 C C . GLU C 1 199 ? 164.054 94.466 102.791 1.00 122.28 199 GLU E C 1
ATOM 4869 O O . GLU C 1 199 ? 165.056 94.729 103.466 1.00 122.28 199 GLU E O 1
ATOM 4875 N N . ALA C 1 200 ? 162.813 94.731 103.192 1.00 116.80 200 ALA E N 1
ATOM 4876 C CA . ALA C 1 200 ? 162.510 95.366 104.468 1.00 116.80 200 ALA E CA 1
ATOM 4877 C C . ALA C 1 200 ? 161.651 94.423 105.296 1.00 116.80 200 ALA E C 1
ATOM 4878 O O . ALA C 1 200 ? 160.571 94.013 104.855 1.00 116.80 200 ALA E O 1
ATOM 4880 N N . THR C 1 201 ? 162.127 94.082 106.489 1.00 112.93 201 THR E N 1
ATOM 4881 C CA . THR C 1 201 ? 161.405 93.218 107.410 1.00 112.93 201 THR E CA 1
ATOM 4882 C C . THR C 1 201 ? 160.960 94.018 108.627 1.00 112.93 201 THR E C 1
ATOM 4883 O O . THR C 1 201 ? 161.653 94.942 109.065 1.00 112.93 201 THR E O 1
ATOM 4887 N N . HIS C 1 202 ? 159.786 93.674 109.153 1.00 106.39 202 HIS E N 1
ATOM 4888 C CA . HIS C 1 202 ? 159.202 94.385 110.279 1.00 106.39 202 HIS E CA 1
ATOM 4889 C C . HIS C 1 202 ? 158.470 93.390 111.168 1.00 106.39 202 HIS E C 1
ATOM 4890 O O . HIS C 1 202 ? 158.142 92.278 110.750 1.00 106.39 202 HIS E O 1
ATOM 4897 N N . LYS C 1 203 ? 158.220 93.802 112.412 1.00 107.18 203 LYS E N 1
ATOM 4898 C CA . LYS C 1 203 ? 157.524 92.938 113.358 1.00 107.18 203 LYS E CA 1
ATOM 4899 C C . LYS C 1 203 ? 156.049 92.760 113.022 1.00 107.18 203 LYS E C 1
ATOM 4900 O O . LYS C 1 203 ? 155.393 91.909 113.633 1.00 107.18 203 LYS E O 1
ATOM 4906 N N . THR C 1 204 ? 155.513 93.533 112.074 1.00 109.42 204 THR E N 1
ATOM 4907 C CA . THR C 1 204 ? 154.105 93.410 111.718 1.00 109.42 204 THR E CA 1
ATOM 4908 C C . THR C 1 204 ? 153.819 92.166 110.885 1.00 109.42 204 THR E C 1
ATOM 4909 O O . THR C 1 204 ? 152.662 91.739 110.813 1.00 109.42 204 THR E O 1
ATOM 4913 N N . SER C 1 205 ? 154.836 91.577 110.259 1.00 113.94 205 SER E N 1
ATOM 4914 C CA . SER C 1 205 ? 154.646 90.383 109.449 1.00 113.94 205 SER E CA 1
ATOM 4915 C C . SER C 1 205 ? 155.939 89.582 109.427 1.00 113.94 205 SER E C 1
ATOM 4916 O O . SER C 1 205 ? 157.036 90.146 109.404 1.00 113.94 205 SER E O 1
ATOM 4919 N N . THR C 1 206 ? 155.798 88.254 109.425 1.00 119.02 206 THR E N 1
ATOM 4920 C CA . THR C 1 206 ? 156.973 87.390 109.408 1.00 119.02 206 THR E CA 1
ATOM 4921 C C . THR C 1 206 ? 157.635 87.362 108.035 1.00 119.02 206 THR E C 1
ATOM 4922 O O . THR C 1 206 ? 158.815 87.010 107.926 1.00 119.02 206 THR E O 1
ATOM 4926 N N . SER C 1 207 ? 156.896 87.723 106.977 1.00 119.12 207 SER E N 1
ATOM 4927 C CA . SER C 1 207 ? 157.446 87.752 105.627 1.00 119.12 207 SER E CA 1
ATOM 4928 C C . SER C 1 207 ? 157.834 89.171 105.253 1.00 119.12 207 SER E C 1
ATOM 4929 O O . SER C 1 207 ? 156.963 90.052 105.205 1.00 119.12 207 SER E O 1
ATOM 4932 N N . PRO C 1 208 ? 159.110 89.437 104.985 1.00 119.00 208 PRO E N 1
ATOM 4933 C CA . PRO C 1 208 ? 159.518 90.793 104.607 1.00 119.00 208 PRO E CA 1
ATOM 4934 C C . PRO C 1 208 ? 158.962 91.189 103.247 1.00 119.00 208 PRO E C 1
ATOM 4935 O O . PRO C 1 208 ? 158.709 90.354 102.375 1.00 119.00 208 PRO E O 1
ATOM 4939 N N . ILE C 1 209 ? 158.777 92.494 103.076 1.00 118.29 209 ILE E N 1
ATOM 4940 C CA . ILE C 1 209 ? 158.303 93.056 101.817 1.00 118.29 209 ILE E CA 1
ATOM 4941 C C . ILE C 1 209 ? 159.508 93.342 100.932 1.00 118.29 209 ILE E C 1
ATOM 4942 O O . ILE C 1 209 ? 160.474 93.980 101.368 1.00 118.29 209 ILE E O 1
ATOM 4947 N N . VAL C 1 210 ? 159.454 92.869 99.690 1.00 122.51 210 VAL E N 1
ATOM 4948 C CA . VAL C 1 210 ? 160.582 92.940 98.771 1.00 122.51 210 VAL E CA 1
ATOM 4949 C C . VAL C 1 210 ? 160.201 93.781 97.560 1.00 122.51 210 VAL E C 1
ATOM 4950 O O . VAL C 1 210 ? 159.094 93.660 97.023 1.00 122.51 210 VAL E O 1
ATOM 4954 N N . LYS C 1 211 ? 161.117 94.659 97.155 1.00 126.05 211 LYS E N 1
ATOM 4955 C CA . LYS C 1 211 ? 161.007 95.417 95.914 1.00 126.05 211 LYS E CA 1
ATOM 4956 C C . LYS C 1 211 ? 162.287 95.190 95.125 1.00 126.05 211 LYS E C 1
ATOM 4957 O O . LYS C 1 211 ? 163.383 95.421 95.645 1.00 126.05 211 LYS E O 1
ATOM 4963 N N . SER C 1 212 ? 162.153 94.741 93.880 1.00 132.79 212 SER E N 1
ATOM 4964 C CA A SER C 1 212 ? 163.300 94.380 93.061 0.73 132.79 212 SER E CA 1
ATOM 4965 C CA B SER C 1 212 ? 163.298 94.374 93.060 0.27 132.79 212 SER E CA 1
ATOM 4966 C C . SER C 1 212 ? 163.147 94.941 91.656 1.00 132.79 212 SER E C 1
ATOM 4967 O O . SER C 1 212 ? 162.035 95.199 91.187 1.00 132.79 212 SER E O 1
ATOM 4972 N N . PHE C 1 213 ? 164.286 95.130 90.992 1.00 138.84 213 PHE E N 1
ATOM 4973 C CA . PHE C 1 213 ? 164.329 95.567 89.604 1.00 138.84 213 PHE E CA 1
ATOM 4974 C C . PHE C 1 213 ? 165.648 95.097 89.004 1.00 138.84 213 PHE E C 1
ATOM 4975 O O . PHE C 1 213 ? 166.504 94.538 89.696 1.00 138.84 213 PHE E O 1
ATOM 4983 N N . ASN C 1 214 ? 165.809 95.327 87.703 1.00 144.39 214 ASN E N 1
ATOM 4984 C CA . ASN C 1 214 ? 167.040 94.989 87.003 1.00 144.39 214 ASN E CA 1
ATOM 4985 C C . ASN C 1 214 ? 167.426 96.161 86.110 1.00 144.39 214 ASN E C 1
ATOM 4986 O O . ASN C 1 214 ? 166.686 97.141 85.978 1.00 144.39 214 ASN E O 1
ATOM 4991 N N . ARG C 1 215 ? 168.605 96.065 85.498 1.00 146.04 215 ARG E N 1
ATOM 4992 C CA . ARG C 1 215 ? 169.072 97.108 84.596 1.00 146.04 215 ARG E CA 1
ATOM 4993 C C . ARG C 1 215 ? 168.718 96.842 83.140 1.00 146.04 215 ARG E C 1
ATOM 4994 O O . ARG C 1 215 ? 168.899 97.733 82.302 1.00 146.04 215 ARG E O 1
ATOM 5002 N N . ASN C 1 216 ? 168.223 95.650 82.819 1.00 148.23 216 ASN E N 1
ATOM 5003 C CA . ASN C 1 216 ? 167.926 95.285 81.441 1.00 148.23 216 ASN E CA 1
ATOM 5004 C C . ASN C 1 216 ? 166.517 95.671 81.001 1.00 148.23 216 ASN E C 1
ATOM 5005 O O . ASN C 1 216 ? 166.156 95.413 79.847 1.00 148.23 216 ASN E O 1
ATOM 5010 N N . GLU C 1 217 ? 165.713 96.277 81.879 1.00 149.51 217 GLU E N 1
ATOM 5011 C CA . GLU C 1 217 ? 164.426 96.826 81.473 1.00 149.51 217 GLU E CA 1
ATOM 5012 C C . GLU C 1 217 ? 164.385 98.346 81.486 1.00 149.51 217 GLU E C 1
ATOM 5013 O O . GLU C 1 217 ? 163.526 98.928 80.816 1.00 149.51 217 GLU E O 1
ATOM 5019 N N . CYS C 1 218 ? 165.281 98.997 82.221 1.00 151.25 218 CYS E N 1
ATOM 5020 C CA . CYS C 1 218 ? 165.299 100.452 82.305 1.00 151.25 218 CYS E CA 1
ATOM 5021 C C . CYS C 1 218 ? 165.848 101.071 81.025 1.00 151.25 218 CYS E C 1
ATOM 5022 O O . CYS C 1 218 ? 165.603 102.241 80.733 1.00 151.25 218 CYS E O 1
ATOM 5026 N N . GLU D 2 1 ? 152.940 142.586 119.978 1.00 58.14 1 GLU F N 1
ATOM 5027 C CA . GLU D 2 1 ? 153.436 141.221 119.847 1.00 58.14 1 GLU F CA 1
ATOM 5028 C C . GLU D 2 1 ? 154.958 141.183 119.920 1.00 58.14 1 GLU F C 1
ATOM 5029 O O . GLU D 2 1 ? 155.644 141.553 118.967 1.00 58.14 1 GLU F O 1
ATOM 5031 N N . VAL D 2 2 ? 155.482 140.733 121.062 1.00 58.14 2 VAL F N 1
ATOM 5032 C CA . VAL D 2 2 ? 156.926 140.654 121.239 1.00 58.14 2 VAL F CA 1
ATOM 5033 C C . VAL D 2 2 ? 157.486 139.497 120.419 1.00 58.14 2 VAL F C 1
ATOM 5034 O O . VAL D 2 2 ? 156.838 138.457 120.235 1.00 58.14 2 VAL F O 1
ATOM 5038 N N . GLN D 2 3 ? 158.703 139.682 119.912 1.00 58.14 3 GLN F N 1
ATOM 5039 C CA . GLN D 2 3 ? 159.357 138.661 119.107 1.00 58.14 3 GLN F CA 1
ATOM 5040 C C . GLN D 2 3 ? 160.862 138.875 119.168 1.00 58.14 3 GLN F C 1
ATOM 5041 O O . GLN D 2 3 ? 161.340 139.964 119.494 1.00 58.14 3 GLN F O 1
ATOM 5043 N N . LEU D 2 4 ? 161.601 137.814 118.850 1.00 58.14 4 LEU F N 1
ATOM 5044 C CA . LEU D 2 4 ? 163.057 137.842 118.832 1.00 58.14 4 LEU F CA 1
ATOM 5045 C C . LEU D 2 4 ? 163.548 137.264 117.515 1.00 58.14 4 LEU F C 1
ATOM 5046 O O . LEU D 2 4 ? 163.108 136.184 117.106 1.00 58.14 4 LEU F O 1
ATOM 5051 N N . GLN D 2 5 ? 164.455 137.980 116.854 1.00 58.14 5 GLN F N 1
ATOM 5052 C CA . GLN D 2 5 ? 165.014 137.552 115.578 1.00 58.14 5 GLN F CA 1
ATOM 5053 C C . GLN D 2 5 ? 166.530 137.512 115.681 1.00 58.14 5 GLN F C 1
ATOM 5054 O O . GLN D 2 5 ? 167.155 138.498 116.084 1.00 58.14 5 GLN F O 1
ATOM 5057 N N . GLN D 2 6 ? 167.115 136.375 115.317 1.00 58.14 6 GLN F N 1
ATOM 5058 C CA . GLN D 2 6 ? 168.554 136.186 115.341 1.00 58.14 6 GLN F CA 1
ATOM 5059 C C . GLN D 2 6 ? 169.118 136.273 113.924 1.00 58.14 6 GLN F C 1
ATOM 5060 O O . GLN D 2 6 ? 168.410 136.587 112.962 1.00 58.14 6 GLN F O 1
ATOM 5066 N N . SER D 2 7 ? 170.411 135.991 113.790 1.00 58.14 7 SER F N 1
ATOM 5067 C CA . SER D 2 7 ? 171.069 135.963 112.491 1.00 58.14 7 SER F CA 1
ATOM 5068 C C . SER D 2 7 ? 170.802 134.617 111.818 1.00 58.14 7 SER F C 1
ATOM 5069 O O . SER D 2 7 ? 169.964 133.826 112.260 1.00 58.14 7 SER F O 1
ATOM 5072 N N . GLY D 2 8 ? 171.522 134.339 110.734 1.00 58.14 8 GLY F N 1
ATOM 5073 C CA . GLY D 2 8 ? 171.339 133.098 110.008 1.00 58.14 8 GLY F CA 1
ATOM 5074 C C . GLY D 2 8 ? 172.246 131.983 110.485 1.00 58.14 8 GLY F C 1
ATOM 5075 O O . GLY D 2 8 ? 172.182 131.576 111.649 1.00 58.14 8 GLY F O 1
ATOM 5076 N N . ALA D 2 9 ? 173.094 131.479 109.594 1.00 61.30 9 ALA F N 1
ATOM 5077 C CA . ALA D 2 9 ? 174.015 130.395 109.901 1.00 61.30 9 ALA F CA 1
ATOM 5078 C C . ALA D 2 9 ? 175.448 130.907 109.860 1.00 61.30 9 ALA F C 1
ATOM 5079 O O . ALA D 2 9 ? 175.793 131.749 109.025 1.00 61.30 9 ALA F O 1
ATOM 5081 N N . GLU D 2 10 ? 176.278 130.395 110.765 1.00 61.23 10 GLU F N 1
ATOM 5082 C CA . GLU D 2 10 ? 177.669 130.809 110.885 1.00 61.23 10 GLU F CA 1
ATOM 5083 C C . GLU D 2 10 ? 178.578 129.600 110.726 1.00 61.23 10 GLU F C 1
ATOM 5084 O O . GLU D 2 10 ? 178.363 128.566 111.367 1.00 61.23 10 GLU F O 1
ATOM 5090 N N . LEU D 2 11 ? 179.592 129.734 109.872 1.00 64.42 11 LEU F N 1
ATOM 5091 C CA . LEU D 2 11 ? 180.594 128.695 109.653 1.00 64.42 11 LEU F CA 1
ATOM 5092 C C . LEU D 2 11 ? 181.969 129.334 109.788 1.00 64.42 11 LEU F C 1
ATOM 5093 O O . LEU D 2 11 ? 182.378 130.120 108.928 1.00 64.42 11 LEU F O 1
ATOM 5098 N N . VAL D 2 12 ? 182.679 128.999 110.862 1.00 61.84 12 VAL F N 1
ATOM 5099 C CA . VAL D 2 12 ? 183.979 129.589 111.151 1.00 61.84 12 VAL F CA 1
ATOM 5100 C C . VAL D 2 12 ? 184.999 128.479 111.360 1.00 61.84 12 VAL F C 1
ATOM 5101 O O . VAL D 2 12 ? 184.680 127.396 111.860 1.00 61.84 12 VAL F O 1
ATOM 5105 N N . ARG D 2 13 ? 186.237 128.760 110.963 1.00 62.68 13 ARG F N 1
ATOM 5106 C CA . ARG D 2 13 ? 187.319 127.812 111.158 1.00 62.68 13 ARG F CA 1
ATOM 5107 C C . ARG D 2 13 ? 187.673 127.713 112.642 1.00 62.68 13 ARG F C 1
ATOM 5108 O O . ARG D 2 13 ? 187.462 128.662 113.402 1.00 62.68 13 ARG F O 1
ATOM 5111 N N . PRO D 2 14 ? 188.198 126.568 113.083 1.00 64.08 14 PRO F N 1
ATOM 5112 C CA . PRO D 2 14 ? 188.596 126.439 114.490 1.00 64.08 14 PRO F CA 1
ATOM 5113 C C . PRO D 2 14 ? 189.685 127.438 114.852 1.00 64.08 14 PRO F C 1
ATOM 5114 O O . PRO D 2 14 ? 190.582 127.726 114.057 1.00 64.08 14 PRO F O 1
ATOM 5118 N N . GLY D 2 15 ? 189.596 127.968 116.072 1.00 66.04 15 GLY F N 1
ATOM 5119 C CA . GLY D 2 15 ? 190.515 128.977 116.552 1.00 66.04 15 GLY F CA 1
ATOM 5120 C C . GLY D 2 15 ? 190.072 130.403 116.307 1.00 66.04 15 GLY F C 1
ATOM 5121 O O . GLY D 2 15 ? 190.703 131.329 116.833 1.00 66.04 15 GLY F O 1
ATOM 5122 N N . SER D 2 16 ? 189.010 130.607 115.533 1.00 61.98 16 SER F N 1
ATOM 5123 C CA . SER D 2 16 ? 188.509 131.939 115.231 1.00 61.98 16 SER F CA 1
ATOM 5124 C C . SER D 2 16 ? 187.415 132.315 116.229 1.00 61.98 16 SER F C 1
ATOM 5125 O O . SER D 2 16 ? 187.177 131.618 117.219 1.00 61.98 16 SER F O 1
ATOM 5128 N N . SER D 2 17 ? 186.734 133.431 115.976 1.00 58.35 17 SER F N 1
ATOM 5129 C CA . SER D 2 17 ? 185.674 133.916 116.845 1.00 58.35 17 SER F CA 1
ATOM 5130 C C . SER D 2 17 ? 184.443 134.253 116.017 1.00 58.35 17 SER F C 1
ATOM 5131 O O . SER D 2 17 ? 184.542 134.598 114.836 1.00 58.35 17 SER F O 1
ATOM 5134 N N . VAL D 2 18 ? 183.276 134.149 116.652 1.00 58.14 18 VAL F N 1
ATOM 5135 C CA . VAL D 2 18 ? 182.001 134.437 116.011 1.00 58.14 18 VAL F CA 1
ATOM 5136 C C . VAL D 2 18 ? 181.210 135.375 116.913 1.00 58.14 18 VAL F C 1
ATOM 5137 O O . VAL D 2 18 ? 181.403 135.403 118.133 1.00 58.14 18 VAL F O 1
ATOM 5141 N N . LYS D 2 19 ? 180.323 136.159 116.302 1.00 58.14 19 LYS F N 1
ATOM 5142 C CA . LYS D 2 19 ? 179.505 137.139 117.015 1.00 58.14 19 LYS F CA 1
ATOM 5143 C C . LYS D 2 19 ? 178.048 136.911 116.624 1.00 58.14 19 LYS F C 1
ATOM 5144 O O . LYS D 2 19 ? 177.634 137.260 115.514 1.00 58.14 19 LYS F O 1
ATOM 5150 N N . ILE D 2 20 ? 177.275 136.329 117.535 1.00 58.14 20 ILE F N 1
ATOM 5151 C CA . ILE D 2 20 ? 175.873 136.007 117.293 1.00 58.14 20 ILE F CA 1
ATOM 5152 C C . ILE D 2 20 ? 175.012 137.193 117.704 1.00 58.14 20 ILE F C 1
ATOM 5153 O O . ILE D 2 20 ? 175.273 137.848 118.720 1.00 58.14 20 ILE F O 1
ATOM 5158 N N . SER D 2 21 ? 173.980 137.471 116.911 1.00 58.14 21 SER F N 1
ATOM 5159 C CA . SER D 2 21 ? 173.119 138.628 117.105 1.00 58.14 21 SER F CA 1
ATOM 5160 C C . SER D 2 21 ? 171.719 138.191 117.519 1.00 58.14 21 SER F C 1
ATOM 5161 O O . SER D 2 21 ? 171.200 137.184 117.027 1.00 58.14 21 SER F O 1
ATOM 5164 N N . CYS D 2 22 ? 171.117 138.955 118.429 1.00 58.14 22 CYS F N 1
ATOM 5165 C CA . CYS D 2 22 ? 169.739 138.729 118.858 1.00 58.14 22 CYS F CA 1
ATOM 5166 C C . CYS D 2 22 ? 169.094 140.079 119.125 1.00 58.14 22 CYS F C 1
ATOM 5167 O O . CYS D 2 22 ? 169.589 140.848 119.954 1.00 58.14 22 CYS F O 1
ATOM 5170 N N . LYS D 2 23 ? 167.996 140.365 118.427 1.00 58.14 23 LYS F N 1
ATOM 5171 C CA . LYS D 2 23 ? 167.289 141.629 118.566 1.00 58.14 23 LYS F CA 1
ATOM 5172 C C . LYS D 2 23 ? 165.807 141.369 118.789 1.00 58.14 23 LYS F C 1
ATOM 5173 O O . LYS D 2 23 ? 165.273 140.332 118.387 1.00 58.14 23 LYS F O 1
ATOM 5179 N N . GLY D 2 24 ? 165.146 142.327 119.440 1.00 58.14 24 GLY F N 1
ATOM 5180 C CA . GLY D 2 24 ? 163.738 142.206 119.740 1.00 58.14 24 GLY F CA 1
ATOM 5181 C C . GLY D 2 24 ? 162.974 143.441 119.304 1.00 58.14 24 GLY F C 1
ATOM 5182 O O . GLY D 2 24 ? 163.532 144.526 119.144 1.00 58.14 24 GLY F O 1
ATOM 5183 N N . SER D 2 25 ? 161.670 143.251 119.113 1.00 58.14 25 SER F N 1
ATOM 5184 C CA . SER D 2 25 ? 160.780 144.320 118.687 1.00 58.14 25 SER F CA 1
ATOM 5185 C C . SER D 2 25 ? 159.476 144.232 119.465 1.00 58.14 25 SER F C 1
ATOM 5186 O O . SER D 2 25 ? 159.099 143.164 119.956 1.00 58.14 25 SER F O 1
ATOM 5189 N N . GLY D 2 26 ? 158.791 145.367 119.573 1.00 58.14 26 GLY F N 1
ATOM 5190 C CA . GLY D 2 26 ? 157.523 145.432 120.269 1.00 58.14 26 GLY F CA 1
ATOM 5191 C C . GLY D 2 26 ? 157.610 145.641 121.763 1.00 58.14 26 GLY F C 1
ATOM 5192 O O . GLY D 2 26 ? 156.573 145.599 122.437 1.00 58.14 26 GLY F O 1
ATOM 5193 N N . TYR D 2 27 ? 158.804 145.866 122.304 1.00 58.14 27 TYR F N 1
ATOM 5194 C CA . TYR D 2 27 ? 158.971 146.078 123.735 1.00 58.14 27 TYR F CA 1
ATOM 5195 C C . TYR D 2 27 ? 160.237 146.892 123.959 1.00 58.14 27 TYR F C 1
ATOM 5196 O O . TYR D 2 27 ? 161.083 147.019 123.071 1.00 58.14 27 TYR F O 1
ATOM 5205 N N . VAL D 2 28 ? 160.355 147.443 125.165 1.00 58.14 28 VAL F N 1
ATOM 5206 C CA . VAL D 2 28 ? 161.535 148.220 125.534 1.00 58.14 28 VAL F CA 1
ATOM 5207 C C . VAL D 2 28 ? 162.696 147.250 125.729 1.00 58.14 28 VAL F C 1
ATOM 5208 O O . VAL D 2 28 ? 162.751 146.525 126.726 1.00 58.14 28 VAL F O 1
ATOM 5212 N N . PHE D 2 29 ? 163.630 147.237 124.776 1.00 58.14 29 PHE F N 1
ATOM 5213 C CA . PHE D 2 29 ? 164.721 146.269 124.800 1.00 58.14 29 PHE F CA 1
ATOM 5214 C C . PHE D 2 29 ? 165.670 146.482 125.972 1.00 58.14 29 PHE F C 1
ATOM 5215 O O . PHE D 2 29 ? 166.323 145.525 126.404 1.00 58.14 29 PHE F O 1
ATOM 5223 N N . SER D 2 30 ? 165.759 147.702 126.500 1.00 58.14 30 SER F N 1
ATOM 5224 C CA . SER D 2 30 ? 166.704 148.003 127.567 1.00 58.14 30 SER F CA 1
ATOM 5225 C C . SER D 2 30 ? 166.266 147.476 128.928 1.00 58.14 30 SER F C 1
ATOM 5226 O O . SER D 2 30 ? 167.090 147.431 129.847 1.00 58.14 30 SER F O 1
ATOM 5229 N N . ASN D 2 31 ? 165.003 147.077 129.083 1.00 41.43 31 ASN F N 1
ATOM 5230 C CA . ASN D 2 31 ? 164.478 146.627 130.367 1.00 41.43 31 ASN F CA 1
ATOM 5231 C C . ASN D 2 31 ? 164.160 145.135 130.381 1.00 41.43 31 ASN F C 1
ATOM 5232 O O . ASN D 2 31 ? 163.375 144.681 131.219 1.00 41.43 31 ASN F O 1
ATOM 5237 N N . TYR D 2 32 ? 164.752 144.362 129.473 1.00 40.27 32 TYR F N 1
ATOM 5238 C CA . TYR D 2 32 ? 164.489 142.934 129.373 1.00 40.27 32 TYR F CA 1
ATOM 5239 C C . TYR D 2 32 ? 165.801 142.164 129.423 1.00 40.27 32 TYR F C 1
ATOM 5240 O O . TYR D 2 32 ? 166.820 142.605 128.884 1.00 40.27 32 TYR F O 1
ATOM 5249 N N . TRP D 2 33 ? 165.765 141.006 130.075 1.00 37.03 33 TRP F N 1
ATOM 5250 C CA . TRP D 2 33 ? 166.941 140.167 130.243 1.00 37.03 33 TRP F CA 1
ATOM 5251 C C . TRP D 2 33 ? 167.070 139.167 129.097 1.00 37.03 33 TRP F C 1
ATOM 5252 O O . TRP D 2 33 ? 166.112 138.876 128.378 1.00 37.03 33 TRP F O 1
ATOM 5263 N N . MET D 2 34 ? 168.281 138.645 128.937 1.00 41.53 34 MET F N 1
ATOM 5264 C CA . MET D 2 34 ? 168.581 137.606 127.965 1.00 41.53 34 MET F CA 1
ATOM 5265 C C . MET D 2 34 ? 169.047 136.345 128.681 1.00 41.53 34 MET F C 1
ATOM 5266 O O . MET D 2 34 ? 169.424 136.374 129.855 1.00 41.53 34 MET F O 1
ATOM 5271 N N . ASN D 2 35 ? 169.013 135.232 127.961 1.00 43.99 35 ASN F N 1
ATOM 5272 C CA . ASN D 2 35 ? 169.389 133.954 128.557 1.00 43.99 35 ASN F CA 1
ATOM 5273 C C . ASN D 2 35 ? 170.486 133.230 127.790 1.00 43.99 35 ASN F C 1
ATOM 5274 O O . ASN D 2 35 ? 171.345 132.603 128.414 1.00 43.99 35 ASN F O 1
ATOM 5279 N N . TRP D 2 36 ? 170.477 133.300 126.459 1.00 58.14 36 TRP F N 1
ATOM 5280 C CA . TRP D 2 36 ? 171.516 132.707 125.615 1.00 58.14 36 TRP F CA 1
ATOM 5281 C C . TRP D 2 36 ? 171.702 131.221 125.925 1.00 58.14 36 TRP F C 1
ATOM 5282 O O . TRP D 2 36 ? 172.762 130.771 126.361 1.00 58.14 36 TRP F O 1
ATOM 5293 N N . VAL D 2 37 ? 170.640 130.457 125.689 1.00 58.14 37 VAL F N 1
ATOM 5294 C CA . VAL D 2 37 ? 170.649 129.028 125.981 1.00 58.14 37 VAL F CA 1
ATOM 5295 C C . VAL D 2 37 ? 171.361 128.288 124.856 1.00 58.14 37 VAL F C 1
ATOM 5296 O O . VAL D 2 37 ? 171.056 128.486 123.673 1.00 58.14 37 VAL F O 1
ATOM 5300 N N . LYS D 2 38 ? 172.312 127.434 125.223 1.00 58.14 38 LYS F N 1
ATOM 5301 C CA . LYS D 2 38 ? 173.080 126.644 124.271 1.00 58.14 38 LYS F CA 1
ATOM 5302 C C . LYS D 2 38 ? 172.584 125.204 124.263 1.00 58.14 38 LYS F C 1
ATOM 5303 O O . LYS D 2 38 ? 172.392 124.597 125.321 1.00 58.14 38 LYS F O 1
ATOM 5309 N N . GLN D 2 39 ? 172.377 124.662 123.065 1.00 58.14 39 GLN F N 1
ATOM 5310 C CA . GLN D 2 39 ? 171.941 123.279 122.906 1.00 58.14 39 GLN F CA 1
ATOM 5311 C C . GLN D 2 39 ? 172.811 122.601 121.861 1.00 58.14 39 GLN F C 1
ATOM 5312 O O . GLN D 2 39 ? 172.821 123.014 120.697 1.00 58.14 39 GLN F O 1
ATOM 5318 N N . ARG D 2 40 ? 173.532 121.563 122.275 1.00 58.14 40 ARG F N 1
ATOM 5319 C CA . ARG D 2 40 ? 174.310 120.777 121.335 1.00 58.14 40 ARG F CA 1
ATOM 5320 C C . ARG D 2 40 ? 173.380 119.950 120.447 1.00 58.14 40 ARG F C 1
ATOM 5321 O O . ARG D 2 40 ? 172.251 119.641 120.837 1.00 58.14 40 ARG F O 1
ATOM 5329 N N . PRO D 2 41 ? 173.826 119.592 119.239 1.00 58.14 41 PRO F N 1
ATOM 5330 C CA . PRO D 2 41 ? 172.969 118.782 118.357 1.00 58.14 41 PRO F CA 1
ATOM 5331 C C . PRO D 2 41 ? 172.588 117.436 118.947 1.00 58.14 41 PRO F C 1
ATOM 5332 O O . PRO D 2 41 ? 171.525 116.900 118.607 1.00 58.14 41 PRO F O 1
ATOM 5336 N N . GLY D 2 42 ? 173.418 116.870 119.819 1.00 60.92 42 GLY F N 1
ATOM 5337 C CA . GLY D 2 42 ? 173.118 115.583 120.415 1.00 60.92 42 GLY F CA 1
ATOM 5338 C C . GLY D 2 42 ? 172.746 115.663 121.881 1.00 60.92 42 GLY F C 1
ATOM 5339 O O . GLY D 2 42 ? 172.075 114.769 122.406 1.00 60.92 42 GLY F O 1
ATOM 5340 N N . GLN D 2 43 ? 173.175 116.726 122.553 1.00 58.93 43 GLN F N 1
ATOM 5341 C CA . GLN D 2 43 ? 172.900 116.922 123.965 1.00 58.93 43 GLN F CA 1
ATOM 5342 C C . GLN D 2 43 ? 171.709 117.865 124.138 1.00 58.93 43 GLN F C 1
ATOM 5343 O O . GLN D 2 43 ? 171.072 118.287 123.167 1.00 58.93 43 GLN F O 1
ATOM 5349 N N . GLY D 2 44 ? 171.403 118.202 125.386 1.00 58.14 44 GLY F N 1
ATOM 5350 C CA . GLY D 2 44 ? 170.279 119.056 125.710 1.00 58.14 44 GLY F CA 1
ATOM 5351 C C . GLY D 2 44 ? 170.660 120.517 125.826 1.00 58.14 44 GLY F C 1
ATOM 5352 O O . GLY D 2 44 ? 171.701 120.961 125.336 1.00 58.14 44 GLY F O 1
ATOM 5353 N N . LEU D 2 45 ? 169.791 121.273 126.491 1.00 58.14 45 LEU F N 1
ATOM 5354 C CA . LEU D 2 45 ? 169.992 122.700 126.678 1.00 58.14 45 LEU F CA 1
ATOM 5355 C C . LEU D 2 45 ? 171.085 122.963 127.711 1.00 58.14 45 LEU F C 1
ATOM 5356 O O . LEU D 2 45 ? 171.386 122.127 128.568 1.00 58.14 45 LEU F O 1
ATOM 5361 N N . GLU D 2 46 ? 171.683 124.150 127.620 1.00 58.14 46 GLU F N 1
ATOM 5362 C CA . GLU D 2 46 ? 172.730 124.556 128.553 1.00 58.14 46 GLU F CA 1
ATOM 5363 C C . GLU D 2 46 ? 172.734 126.073 128.660 1.00 58.14 46 GLU F C 1
ATOM 5364 O O . GLU D 2 46 ? 172.998 126.765 127.672 1.00 58.14 46 GLU F O 1
ATOM 5370 N N . TRP D 2 47 ? 172.442 126.580 129.855 1.00 58.14 47 TRP F N 1
ATOM 5371 C CA . TRP D 2 47 ? 172.454 128.015 130.101 1.00 58.14 47 TRP F CA 1
ATOM 5372 C C . TRP D 2 47 ? 173.876 128.561 130.055 1.00 58.14 47 TRP F C 1
ATOM 5373 O O . TRP D 2 47 ? 174.826 127.905 130.492 1.00 58.14 47 TRP F O 1
ATOM 5384 N N . ILE D 2 48 ? 174.021 129.774 129.522 1.00 58.14 48 ILE F N 1
ATOM 5385 C CA . ILE D 2 48 ? 175.319 130.435 129.394 1.00 58.14 48 ILE F CA 1
ATOM 5386 C C . ILE D 2 48 ? 175.420 131.645 130.321 1.00 58.14 48 ILE F C 1
ATOM 5387 O O . ILE D 2 48 ? 176.273 131.687 131.209 1.00 58.14 48 ILE F O 1
ATOM 5392 N N . GLY D 2 49 ? 174.559 132.637 130.129 1.00 58.14 49 GLY F N 1
ATOM 5393 C CA . GLY D 2 49 ? 174.616 133.831 130.954 1.00 58.14 49 GLY F CA 1
ATOM 5394 C C . GLY D 2 49 ? 173.512 134.798 130.590 1.00 58.14 49 GLY F C 1
ATOM 5395 O O . GLY D 2 49 ? 172.818 134.641 129.580 1.00 58.14 49 GLY F O 1
ATOM 5396 N N . GLN D 2 50 ? 173.364 135.813 131.437 1.00 42.66 50 GLN F N 1
ATOM 5397 C CA . GLN D 2 50 ? 172.363 136.854 131.268 1.00 42.66 50 GLN F CA 1
ATOM 5398 C C . GLN D 2 50 ? 173.032 138.206 131.052 1.00 42.66 50 GLN F C 1
ATOM 5399 O O . GLN D 2 50 ? 174.216 138.395 131.344 1.00 42.66 50 GLN F O 1
ATOM 5405 N N . ILE D 2 51 ? 172.249 139.150 130.538 1.00 39.00 51 ILE F N 1
ATOM 5406 C CA . ILE D 2 51 ? 172.720 140.513 130.312 1.00 39.00 51 ILE F CA 1
ATOM 5407 C C . ILE D 2 51 ? 171.528 141.457 130.401 1.00 39.00 51 ILE F C 1
ATOM 5408 O O . ILE D 2 51 ? 170.434 141.146 129.921 1.00 39.00 51 ILE F O 1
ATOM 5413 N N . TYR D 2 52 ? 171.742 142.606 131.037 1.00 40.18 52 TYR F N 1
ATOM 5414 C CA . TYR D 2 52 ? 170.715 143.634 131.155 1.00 40.18 52 TYR F CA 1
ATOM 5415 C C . TYR D 2 52 ? 171.161 144.878 130.399 1.00 40.18 52 TYR F C 1
ATOM 5416 O O . TYR D 2 52 ? 172.079 145.577 130.857 1.00 40.18 52 TYR F O 1
ATOM 5425 N N . PRO D 2 53 ? 170.559 145.192 129.249 1.00 42.43 53 PRO F N 1
ATOM 5426 C CA . PRO D 2 53 ? 171.024 146.349 128.464 1.00 42.43 53 PRO F CA 1
ATOM 5427 C C . PRO D 2 53 ? 170.854 147.685 129.167 1.00 42.43 53 PRO F C 1
ATOM 5428 O O . PRO D 2 53 ? 171.509 148.658 128.772 1.00 42.43 53 PRO F O 1
ATOM 5432 N N . GLY D 2 54 ? 169.993 147.770 130.182 1.00 48.60 54 GLY F N 1
ATOM 5433 C CA . GLY D 2 54 ? 169.784 149.041 130.858 1.00 48.60 54 GLY F CA 1
ATOM 5434 C C . GLY D 2 54 ? 171.033 149.557 131.548 1.00 48.60 54 GLY F C 1
ATOM 5435 O O . GLY D 2 54 ? 171.340 150.750 131.484 1.00 48.60 54 GLY F O 1
ATOM 5436 N N . ASP D 2 55 ? 171.768 148.670 132.219 1.00 52.15 55 ASP F N 1
ATOM 5437 C CA . ASP D 2 55 ? 172.982 149.059 132.921 1.00 52.15 55 ASP F CA 1
ATOM 5438 C C . ASP D 2 55 ? 174.209 148.245 132.528 1.00 52.15 55 ASP F C 1
ATOM 5439 O O . ASP D 2 55 ? 175.292 148.495 133.068 1.00 52.15 55 ASP F O 1
ATOM 5444 N N . GLY D 2 56 ? 174.075 147.288 131.614 1.00 52.26 56 GLY F N 1
ATOM 5445 C CA . GLY D 2 56 ? 175.214 146.499 131.192 1.00 52.26 56 GLY F CA 1
ATOM 5446 C C . GLY D 2 56 ? 175.650 145.432 132.169 1.00 52.26 56 GLY F C 1
ATOM 5447 O O . GLY D 2 56 ? 176.750 144.892 132.027 1.00 52.26 56 GLY F O 1
ATOM 5448 N N . ASP D 2 57 ? 174.825 145.114 133.163 1.00 52.61 57 ASP F N 1
ATOM 5449 C CA . ASP D 2 57 ? 175.178 144.077 134.123 1.00 52.61 57 ASP F CA 1
ATOM 5450 C C . ASP D 2 57 ? 175.095 142.708 133.459 1.00 52.61 57 ASP F C 1
ATOM 5451 O O . ASP D 2 57 ? 174.097 142.379 132.811 1.00 52.61 57 ASP F O 1
ATOM 5456 N N . THR D 2 58 ? 176.147 141.909 133.622 1.00 52.09 58 THR F N 1
ATOM 5457 C CA . THR D 2 58 ? 176.241 140.600 132.991 1.00 52.09 58 THR F CA 1
ATOM 5458 C C . THR D 2 58 ? 176.516 139.541 134.048 1.00 52.09 58 THR F C 1
ATOM 5459 O O . THR D 2 58 ? 177.410 139.708 134.883 1.00 52.09 58 THR F O 1
ATOM 5463 N N . ASN D 2 59 ? 175.744 138.460 134.007 1.00 52.09 59 ASN F N 1
ATOM 5464 C CA . ASN D 2 59 ? 175.959 137.293 134.847 1.00 52.09 59 ASN F CA 1
ATOM 5465 C C . ASN D 2 59 ? 176.354 136.111 133.972 1.00 52.09 59 ASN F C 1
ATOM 5466 O O . ASN D 2 59 ? 175.891 135.980 132.836 1.00 52.09 59 ASN F O 1
ATOM 5471 N N . TYR D 2 60 ? 177.224 135.255 134.502 1.00 48.67 60 TYR F N 1
ATOM 5472 C CA . TYR D 2 60 ? 177.744 134.119 133.754 1.00 48.67 60 TYR F CA 1
ATOM 5473 C C . TYR D 2 60 ? 177.550 132.842 134.564 1.00 48.67 60 TYR F C 1
ATOM 5474 O O . TYR D 2 60 ? 177.187 132.873 135.743 1.00 48.67 60 TYR F O 1
ATOM 5483 N N . ASN D 2 61 ? 177.800 131.707 133.913 1.00 52.09 61 ASN F N 1
ATOM 5484 C CA . ASN D 2 61 ? 177.646 130.390 134.518 1.00 52.09 61 ASN F CA 1
ATOM 5485 C C . ASN D 2 61 ? 178.929 129.883 135.162 1.00 52.09 61 ASN F C 1
ATOM 5486 O O . ASN D 2 61 ? 178.876 129.229 136.208 1.00 52.09 61 ASN F O 1
ATOM 5491 N N . GLY D 2 62 ? 180.081 130.178 134.566 1.00 54.66 62 GLY F N 1
ATOM 5492 C CA . GLY D 2 62 ? 181.349 129.699 135.078 1.00 54.66 62 GLY F CA 1
ATOM 5493 C C . GLY D 2 62 ? 182.074 128.815 134.085 1.00 54.66 62 GLY F C 1
ATOM 5494 O O . GLY D 2 62 ? 183.293 128.920 133.923 1.00 54.66 62 GLY F O 1
ATOM 5495 N N . LYS D 2 63 ? 181.330 127.935 133.411 1.00 58.14 63 LYS F N 1
ATOM 5496 C CA . LYS D 2 63 ? 181.929 127.122 132.358 1.00 58.14 63 LYS F CA 1
ATOM 5497 C C . LYS D 2 63 ? 182.192 127.954 131.109 1.00 58.14 63 LYS F C 1
ATOM 5498 O O . LYS D 2 63 ? 183.194 127.745 130.415 1.00 58.14 63 LYS F O 1
ATOM 5504 N N . PHE D 2 64 ? 181.304 128.899 130.808 1.00 58.14 64 PHE F N 1
ATOM 5505 C CA . PHE D 2 64 ? 181.459 129.794 129.670 1.00 58.14 64 PHE F CA 1
ATOM 5506 C C . PHE D 2 64 ? 182.116 131.115 130.043 1.00 58.14 64 PHE F C 1
ATOM 5507 O O . PHE D 2 64 ? 182.205 132.007 129.193 1.00 58.14 64 PHE F O 1
ATOM 5515 N N . LYS D 2 65 ? 182.568 131.266 131.286 1.00 58.14 65 LYS F N 1
ATOM 5516 C CA . LYS D 2 65 ? 183.235 132.489 131.720 1.00 58.14 65 LYS F CA 1
ATOM 5517 C C . LYS D 2 65 ? 184.549 132.640 130.964 1.00 58.14 65 LYS F C 1
ATOM 5518 O O . LYS D 2 65 ? 185.502 131.891 131.200 1.00 58.14 65 LYS F O 1
ATOM 5521 N N . GLY D 2 66 ? 184.601 133.610 130.050 1.00 58.14 66 GLY F N 1
ATOM 5522 C CA . GLY D 2 66 ? 185.725 133.815 129.172 1.00 58.14 66 GLY F CA 1
ATOM 5523 C C . GLY D 2 66 ? 185.522 133.251 127.779 1.00 58.14 66 GLY F C 1
ATOM 5524 O O . GLY D 2 66 ? 186.002 133.839 126.804 1.00 58.14 66 GLY F O 1
ATOM 5525 N N . LYS D 2 67 ? 184.820 132.120 127.668 1.00 58.14 67 LYS F N 1
ATOM 5526 C CA . LYS D 2 67 ? 184.485 131.580 126.355 1.00 58.14 67 LYS F CA 1
ATOM 5527 C C . LYS D 2 67 ? 183.442 132.444 125.657 1.00 58.14 67 LYS F C 1
ATOM 5528 O O . LYS D 2 67 ? 183.522 132.667 124.443 1.00 58.14 67 LYS F O 1
ATOM 5534 N N . ALA D 2 68 ? 182.465 132.944 126.408 1.00 58.14 68 ALA F N 1
ATOM 5535 C CA . ALA D 2 68 ? 181.389 133.764 125.869 1.00 58.14 68 ALA F CA 1
ATOM 5536 C C . ALA D 2 68 ? 181.443 135.155 126.483 1.00 58.14 68 ALA F C 1
ATOM 5537 O O . ALA D 2 68 ? 181.674 135.305 127.687 1.00 58.14 68 ALA F O 1
ATOM 5539 N N . THR D 2 69 ? 181.229 136.170 125.648 1.00 58.14 69 THR F N 1
ATOM 5540 C CA . THR D 2 69 ? 181.182 137.559 126.087 1.00 58.14 69 THR F CA 1
ATOM 5541 C C . THR D 2 69 ? 179.855 138.155 125.645 1.00 58.14 69 THR F C 1
ATOM 5542 O O . THR D 2 69 ? 179.527 138.126 124.454 1.00 58.14 69 THR F O 1
ATOM 5546 N N . LEU D 2 70 ? 179.099 138.694 126.596 1.00 58.14 70 LEU F N 1
ATOM 5547 C CA . LEU D 2 70 ? 177.773 139.237 126.333 1.00 58.14 70 LEU F CA 1
ATOM 5548 C C . LEU D 2 70 ? 177.855 140.757 126.253 1.00 58.14 70 LEU F C 1
ATOM 5549 O O . LEU D 2 70 ? 178.286 141.411 127.208 1.00 58.14 70 LEU F O 1
ATOM 5554 N N . THR D 2 71 ? 177.443 141.311 125.114 1.00 58.14 71 THR F N 1
ATOM 5555 C CA . THR D 2 71 ? 177.396 142.750 124.908 1.00 58.14 71 THR F CA 1
ATOM 5556 C C . THR D 2 71 ? 176.051 143.128 124.307 1.00 58.14 71 THR F C 1
ATOM 5557 O O . THR D 2 71 ? 175.436 142.345 123.578 1.00 58.14 71 THR F O 1
ATOM 5561 N N . ALA D 2 72 ? 175.596 144.339 124.621 1.00 58.14 72 ALA F N 1
ATOM 5562 C CA . ALA D 2 72 ? 174.317 144.832 124.135 1.00 58.14 72 ALA F CA 1
ATOM 5563 C C . ALA D 2 72 ? 174.446 146.300 123.760 1.00 58.14 72 ALA F C 1
ATOM 5564 O O . ALA D 2 72 ? 175.255 147.035 124.332 1.00 58.14 72 ALA F O 1
ATOM 5566 N N . ASP D 2 73 ? 173.635 146.720 122.791 1.00 61.09 73 ASP F N 1
ATOM 5567 C CA . ASP D 2 73 ? 173.614 148.100 122.321 1.00 61.09 73 ASP F CA 1
ATOM 5568 C C . ASP D 2 73 ? 172.180 148.601 122.388 1.00 61.09 73 ASP F C 1
ATOM 5569 O O . ASP D 2 73 ? 171.286 148.012 121.771 1.00 61.09 73 ASP F O 1
ATOM 5574 N N . LYS D 2 74 ? 171.962 149.685 123.133 1.00 62.28 74 LYS F N 1
ATOM 5575 C CA . LYS D 2 74 ? 170.616 150.223 123.295 1.00 62.28 74 LYS F CA 1
ATOM 5576 C C . LYS D 2 74 ? 170.146 150.988 122.064 1.00 62.28 74 LYS F C 1
ATOM 5577 O O . LYS D 2 74 ? 168.950 150.969 121.751 1.00 62.28 74 LYS F O 1
ATOM 5583 N N . SER D 2 75 ? 171.058 151.668 121.366 1.00 64.11 75 SER F N 1
ATOM 5584 C CA . SER D 2 75 ? 170.668 152.455 120.199 1.00 64.11 75 SER F CA 1
ATOM 5585 C C . SER D 2 75 ? 170.125 151.564 119.088 1.00 64.11 75 SER F C 1
ATOM 5586 O O . SER D 2 75 ? 169.112 151.889 118.457 1.00 64.11 75 SER F O 1
ATOM 5589 N N . SER D 2 76 ? 170.785 150.436 118.833 1.00 58.14 76 SER F N 1
ATOM 5590 C CA . SER D 2 76 ? 170.355 149.515 117.790 1.00 58.14 76 SER F CA 1
ATOM 5591 C C . SER D 2 76 ? 169.371 148.464 118.287 1.00 58.14 76 SER F C 1
ATOM 5592 O O . SER D 2 76 ? 168.845 147.703 117.467 1.00 58.14 76 SER F O 1
ATOM 5595 N N . SER D 2 77 ? 169.111 148.409 119.596 1.00 58.14 77 SER F N 1
ATOM 5596 C CA . SER D 2 77 ? 168.195 147.430 120.185 1.00 58.14 77 SER F CA 1
ATOM 5597 C C . SER D 2 77 ? 168.591 146.005 119.801 1.00 58.14 77 SER F C 1
ATOM 5598 O O . SER D 2 77 ? 167.759 145.188 119.398 1.00 58.14 77 SER F O 1
ATOM 5601 N N . THR D 2 78 ? 169.882 145.709 119.931 1.00 58.14 78 THR F N 1
ATOM 5602 C CA . THR D 2 78 ? 170.426 144.421 119.523 1.00 58.14 78 THR F CA 1
ATOM 5603 C C . THR D 2 78 ? 171.412 143.930 120.572 1.00 58.14 78 THR F C 1
ATOM 5604 O O . THR D 2 78 ? 172.260 144.697 121.037 1.00 58.14 78 THR F O 1
ATOM 5608 N N . ALA D 2 79 ? 171.296 142.658 120.938 1.00 58.14 79 ALA F N 1
ATOM 5609 C CA . ALA D 2 79 ? 172.214 142.015 121.865 1.00 58.14 79 ALA F CA 1
ATOM 5610 C C . ALA D 2 79 ? 173.190 141.130 121.100 1.00 58.14 79 ALA F C 1
ATOM 5611 O O . ALA D 2 79 ? 172.839 140.519 120.087 1.00 58.14 79 ALA F O 1
ATOM 5613 N N . TYR D 2 80 ? 174.424 141.067 121.594 1.00 58.14 80 TYR F N 1
ATOM 5614 C CA . TYR D 2 80 ? 175.490 140.333 120.932 1.00 58.14 80 TYR F CA 1
ATOM 5615 C C . TYR D 2 80 ? 176.137 139.355 121.903 1.00 58.14 80 TYR F C 1
ATOM 5616 O O . TYR D 2 80 ? 176.165 139.581 123.115 1.00 58.14 80 TYR F O 1
ATOM 5625 N N . MET D 2 81 ? 176.656 138.260 121.350 1.00 58.14 81 MET F N 1
ATOM 5626 C CA . MET D 2 81 ? 177.394 137.264 122.119 1.00 58.14 81 MET F CA 1
ATOM 5627 C C . MET D 2 81 ? 178.629 136.868 121.326 1.00 58.14 81 MET F C 1
ATOM 5628 O O . MET D 2 81 ? 178.511 136.360 120.207 1.00 58.14 81 MET F O 1
ATOM 5633 N N . GLN D 2 82 ? 179.806 137.099 121.901 1.00 58.14 82 GLN F N 1
ATOM 5634 C CA . GLN D 2 82 ? 181.073 136.805 121.245 1.00 58.14 82 GLN F CA 1
ATOM 5635 C C . GLN D 2 82 ? 181.635 135.501 121.797 1.00 58.14 82 GLN F C 1
ATOM 5636 O O . GLN D 2 82 ? 181.798 135.356 123.014 1.00 58.14 82 GLN F O 1
ATOM 5642 N N . LEU D 2 83 ? 181.928 134.560 120.905 1.00 58.14 83 LEU F N 1
ATOM 5643 C CA . LEU D 2 83 ? 182.468 133.252 121.266 1.00 58.14 83 LEU F CA 1
ATOM 5644 C C . LEU D 2 83 ? 183.877 133.144 120.690 1.00 58.14 83 LEU F C 1
ATOM 5645 O O . LEU D 2 83 ? 184.051 132.972 119.480 1.00 58.14 83 LEU F O 1
ATOM 5650 N N . SER D 2 84 ? 184.879 133.243 121.557 1.00 58.14 84 SER F N 1
ATOM 5651 C CA . SER D 2 84 ? 186.276 133.169 121.157 1.00 58.14 84 SER F CA 1
ATOM 5652 C C . SER D 2 84 ? 186.861 131.803 121.498 1.00 58.14 84 SER F C 1
ATOM 5653 O O . SER D 2 84 ? 186.320 131.055 122.317 1.00 58.14 84 SER F O 1
ATOM 5656 N N . SER D 2 85 ? 187.988 131.491 120.854 1.00 58.14 85 SER F N 1
ATOM 5657 C CA . SER D 2 85 ? 188.685 130.216 121.026 1.00 58.14 85 SER F CA 1
ATOM 5658 C C . SER D 2 85 ? 187.746 129.040 120.748 1.00 58.14 85 SER F C 1
ATOM 5659 O O . SER D 2 85 ? 187.561 128.140 121.571 1.00 58.14 85 SER F O 1
ATOM 5661 N N . LEU D 2 86 ? 187.151 129.067 119.559 1.00 58.14 86 LEU F N 1
ATOM 5662 C CA . LEU D 2 86 ? 186.159 128.071 119.181 1.00 58.14 86 LEU F CA 1
ATOM 5663 C C . LEU D 2 86 ? 186.824 126.770 118.752 1.00 58.14 86 LEU F C 1
ATOM 5664 O O . LEU D 2 86 ? 187.841 126.772 118.051 1.00 58.14 86 LEU F O 1
ATOM 5669 N N . THR D 2 87 ? 186.240 125.654 119.182 1.00 58.14 87 THR F N 1
ATOM 5670 C CA . THR D 2 87 ? 186.684 124.318 118.815 1.00 58.14 87 THR F CA 1
ATOM 5671 C C . THR D 2 87 ? 185.487 123.526 118.302 1.00 58.14 87 THR F C 1
ATOM 5672 O O . THR D 2 87 ? 184.382 124.056 118.151 1.00 58.14 87 THR F O 1
ATOM 5676 N N . SER D 2 88 ? 185.711 122.238 118.032 1.00 59.84 88 SER F N 1
ATOM 5677 C CA . SER D 2 88 ? 184.636 121.381 117.546 1.00 59.84 88 SER F CA 1
ATOM 5678 C C . SER D 2 88 ? 183.551 121.160 118.592 1.00 59.84 88 SER F C 1
ATOM 5679 O O . SER D 2 88 ? 182.416 120.833 118.230 1.00 59.84 88 SER F O 1
ATOM 5682 N N . GLU D 2 89 ? 183.873 121.329 119.877 1.00 61.07 89 GLU F N 1
ATOM 5683 C CA . GLU D 2 89 ? 182.869 121.161 120.922 1.00 61.07 89 GLU F CA 1
ATOM 5684 C C . GLU D 2 89 ? 181.840 122.285 120.901 1.00 61.07 89 GLU F C 1
ATOM 5685 O O . GLU D 2 89 ? 180.684 122.073 121.285 1.00 61.07 89 GLU F O 1
ATOM 5691 N N . ASP D 2 90 ? 182.232 123.474 120.449 1.00 58.14 90 ASP F N 1
ATOM 5692 C CA . ASP D 2 90 ? 181.354 124.637 120.457 1.00 58.14 90 ASP F CA 1
ATOM 5693 C C . ASP D 2 90 ? 180.304 124.608 119.354 1.00 58.14 90 ASP F C 1
ATOM 5694 O O . ASP D 2 90 ? 179.436 125.488 119.330 1.00 58.14 90 ASP F O 1
ATOM 5699 N N . SER D 2 91 ? 180.357 123.637 118.447 1.00 58.14 91 SER F N 1
ATOM 5700 C CA . SER D 2 91 ? 179.378 123.536 117.367 1.00 58.14 91 SER F CA 1
ATOM 5701 C C . SER D 2 91 ? 178.028 123.159 117.964 1.00 58.14 91 SER F C 1
ATOM 5702 O O . SER D 2 91 ? 177.794 122.004 118.325 1.00 58.14 91 SER F O 1
ATOM 5705 N N . ALA D 2 92 ? 177.133 124.136 118.066 1.00 58.14 92 ALA F N 1
ATOM 5706 C CA . ALA D 2 92 ? 175.827 123.932 118.679 1.00 58.14 92 ALA F CA 1
ATOM 5707 C C . ALA D 2 92 ? 174.884 125.021 118.183 1.00 58.14 92 ALA F C 1
ATOM 5708 O O . ALA D 2 92 ? 175.263 125.883 117.385 1.00 58.14 92 ALA F O 1
ATOM 5710 N N . VAL D 2 93 ? 173.645 124.973 118.665 1.00 58.14 93 VAL F N 1
ATOM 5711 C CA . VAL D 2 93 ? 172.615 125.948 118.325 1.00 58.14 93 VAL F CA 1
ATOM 5712 C C . VAL D 2 93 ? 172.313 126.772 119.569 1.00 58.14 93 VAL F C 1
ATOM 5713 O O . VAL D 2 93 ? 172.086 126.215 120.650 1.00 58.14 93 VAL F O 1
ATOM 5717 N N . TYR D 2 94 ? 172.308 128.092 119.415 1.00 58.14 94 TYR F N 1
ATOM 5718 C CA . TYR D 2 94 ? 172.142 129.021 120.525 1.00 58.14 94 TYR F CA 1
ATOM 5719 C C . TYR D 2 94 ? 170.802 129.734 120.402 1.00 58.14 94 TYR F C 1
ATOM 5720 O O . TYR D 2 94 ? 170.459 130.240 119.329 1.00 58.14 94 TYR F O 1
ATOM 5729 N N . PHE D 2 95 ? 170.052 129.771 121.501 1.00 58.14 95 PHE F N 1
ATOM 5730 C CA . PHE D 2 95 ? 168.756 130.430 121.556 1.00 58.14 95 PHE F CA 1
ATOM 5731 C C . PHE D 2 95 ? 168.790 131.545 122.591 1.00 58.14 95 PHE F C 1
ATOM 5732 O O . PHE D 2 95 ? 169.332 131.372 123.686 1.00 58.14 95 PHE F O 1
ATOM 5740 N N . CYS D 2 96 ? 168.203 132.686 122.241 1.00 58.14 96 CYS F N 1
ATOM 5741 C CA . CYS D 2 96 ? 168.063 133.818 123.146 1.00 58.14 96 CYS F CA 1
ATOM 5742 C C . CYS D 2 96 ? 166.598 133.961 123.534 1.00 58.14 96 CYS F C 1
ATOM 5743 O O . CYS D 2 96 ? 165.722 134.001 122.664 1.00 58.14 96 CYS F O 1
ATOM 5746 N N . ALA D 2 97 ? 166.336 134.030 124.837 1.00 58.14 97 ALA F N 1
ATOM 5747 C CA . ALA D 2 97 ? 164.979 134.068 125.359 1.00 58.14 97 ALA F CA 1
ATOM 5748 C C . ALA D 2 97 ? 164.829 135.222 126.340 1.00 58.14 97 ALA F C 1
ATOM 5749 O O . ALA D 2 97 ? 165.807 135.724 126.900 1.00 58.14 97 ALA F O 1
ATOM 5751 N N . SER D 2 98 ? 163.580 135.636 126.540 1.00 58.14 98 SER F N 1
ATOM 5752 C CA . SER D 2 98 ? 163.258 136.711 127.466 1.00 58.14 98 SER F CA 1
ATOM 5753 C C . SER D 2 98 ? 161.842 136.501 127.984 1.00 58.14 98 SER F C 1
ATOM 5754 O O . SER D 2 98 ? 161.056 135.740 127.415 1.00 58.14 98 SER F O 1
ATOM 5757 N N . GLY D 2 99 ? 161.524 137.190 129.079 1.00 41.63 99 GLY F N 1
ATOM 5758 C CA . GLY D 2 99 ? 160.231 137.072 129.713 1.00 41.63 99 GLY F CA 1
ATOM 5759 C C . GLY D 2 99 ? 159.256 138.151 129.278 1.00 41.63 99 GLY F C 1
ATOM 5760 O O . GLY D 2 99 ? 159.641 139.183 128.735 1.00 41.63 99 GLY F O 1
ATOM 5761 N N . TYR D 2 100 ? 157.969 137.888 129.521 1.00 44.62 100 TYR F N 1
ATOM 5762 C CA . TYR D 2 100 ? 156.936 138.866 129.191 1.00 44.62 100 TYR F CA 1
ATOM 5763 C C . TYR D 2 100 ? 157.084 140.136 130.020 1.00 44.62 100 TYR F C 1
ATOM 5764 O O . TYR D 2 100 ? 156.949 141.248 129.496 1.00 44.62 100 TYR F O 1
ATOM 5773 N N . LEU D 2 101 ? 157.362 139.993 131.314 1.00 43.23 101 LEU F N 1
ATOM 5774 C CA . LEU D 2 101 ? 157.480 141.128 132.219 1.00 43.23 101 LEU F CA 1
ATOM 5775 C C . LEU D 2 101 ? 158.909 141.637 132.343 1.00 43.23 101 LEU F C 1
ATOM 5776 O O . LEU D 2 101 ? 159.168 142.528 133.159 1.00 43.23 101 LEU F O 1
ATOM 5781 N N . GLY D 2 102 ? 159.838 141.095 131.560 1.00 40.31 102 GLY F N 1
ATOM 5782 C CA . GLY D 2 102 ? 161.223 141.506 131.653 1.00 40.31 102 GLY F CA 1
ATOM 5783 C C . GLY D 2 102 ? 162.009 140.840 132.755 1.00 40.31 102 GLY F C 1
ATOM 5784 O O . GLY D 2 102 ? 163.091 141.321 133.106 1.00 40.31 102 GLY F O 1
ATOM 5785 N N . GLU D 2 103 ? 161.498 139.749 133.318 1.00 43.95 103 GLU F N 1
ATOM 5786 C CA . GLU D 2 103 ? 162.204 139.028 134.363 1.00 43.95 103 GLU F CA 1
ATOM 5787 C C . GLU D 2 103 ? 163.366 138.234 133.772 1.00 43.95 103 GLU F C 1
ATOM 5788 O O . GLU D 2 103 ? 163.518 138.109 132.553 1.00 43.95 103 GLU F O 1
ATOM 5794 N N . ASN D 2 104 ? 164.198 137.687 134.660 1.00 40.78 104 ASN F N 1
ATOM 5795 C CA . ASN D 2 104 ? 165.375 136.935 134.253 1.00 40.78 104 ASN F CA 1
ATOM 5796 C C . ASN D 2 104 ? 165.304 135.449 134.567 1.00 40.78 104 ASN F C 1
ATOM 5797 O O . ASN D 2 104 ? 166.062 134.678 133.969 1.00 40.78 104 ASN F O 1
ATOM 5802 N N . TYR D 2 105 ? 164.425 135.024 135.471 1.00 43.66 105 TYR F N 1
ATOM 5803 C CA . TYR D 2 105 ? 164.334 133.627 135.870 1.00 43.66 105 TYR F CA 1
ATOM 5804 C C . TYR D 2 105 ? 163.261 132.857 135.111 1.00 43.66 105 TYR F C 1
ATOM 5805 O O . TYR D 2 105 ? 163.079 131.663 135.366 1.00 43.66 105 TYR F O 1
ATOM 5814 N N . VAL D 2 106 ? 162.549 133.504 134.190 1.00 41.40 106 VAL F N 1
ATOM 5815 C CA . VAL D 2 106 ? 161.512 132.858 133.392 1.00 41.40 106 VAL F CA 1
ATOM 5816 C C . VAL D 2 106 ? 161.780 133.160 131.925 1.00 41.40 106 VAL F C 1
ATOM 5817 O O . VAL D 2 106 ? 162.003 134.319 131.556 1.00 41.40 106 VAL F O 1
ATOM 5821 N N . MET D 2 107 ? 161.761 132.122 131.092 1.00 38.56 107 MET F N 1
ATOM 5822 C CA . MET D 2 107 ? 161.968 132.249 129.650 1.00 38.56 107 MET F CA 1
ATOM 5823 C C . MET D 2 107 ? 160.637 131.960 128.963 1.00 38.56 107 MET F C 1
ATOM 5824 O O . MET D 2 107 ? 160.197 130.808 128.903 1.00 38.56 107 MET F O 1
ATOM 5829 N N . ASP D 2 108 ? 159.997 133.007 128.442 1.00 40.75 108 ASP F N 1
ATOM 5830 C CA . ASP D 2 108 ? 158.689 132.862 127.810 1.00 40.75 108 ASP F CA 1
ATOM 5831 C C . ASP D 2 108 ? 158.800 132.696 126.296 1.00 40.75 108 ASP F C 1
ATOM 5832 O O . ASP D 2 108 ? 158.364 131.681 125.743 1.00 40.75 108 ASP F O 1
ATOM 5837 N N . PHE D 2 109 ? 159.380 133.681 125.616 1.00 36.05 109 PHE F N 1
ATOM 5838 C CA . PHE D 2 109 ? 159.508 133.667 124.166 1.00 36.05 109 PHE F CA 1
ATOM 5839 C C . PHE D 2 109 ? 160.974 133.545 123.774 1.00 36.05 109 PHE F C 1
ATOM 5840 O O . PHE D 2 109 ? 161.845 134.182 124.376 1.00 36.05 109 PHE F O 1
ATOM 5848 N N . TRP D 2 110 ? 161.239 132.720 122.768 1.00 58.14 110 TRP F N 1
ATOM 5849 C CA . TRP D 2 110 ? 162.587 132.386 122.331 1.00 58.14 110 TRP F CA 1
ATOM 5850 C C . TRP D 2 110 ? 162.798 132.870 120.899 1.00 58.14 110 TRP F C 1
ATOM 5851 O O . TRP D 2 110 ? 161.921 133.488 120.289 1.00 58.14 110 TRP F O 1
ATOM 5862 N N . GLY D 2 111 ? 163.983 132.579 120.362 1.00 58.14 111 GLY F N 1
ATOM 5863 C CA . GLY D 2 111 ? 164.311 132.871 118.986 1.00 58.14 111 GLY F CA 1
ATOM 5864 C C . GLY D 2 111 ? 164.296 131.611 118.132 1.00 58.14 111 GLY F C 1
ATOM 5865 O O . GLY D 2 111 ? 164.194 130.490 118.625 1.00 58.14 111 GLY F O 1
ATOM 5866 N N . GLN D 2 112 ? 164.406 131.821 116.817 1.00 58.14 112 GLN F N 1
ATOM 5867 C CA . GLN D 2 112 ? 164.372 130.694 115.891 1.00 58.14 112 GLN F CA 1
ATOM 5868 C C . GLN D 2 112 ? 165.633 129.842 115.966 1.00 58.14 112 GLN F C 1
ATOM 5869 O O . GLN D 2 112 ? 165.626 128.706 115.481 1.00 58.14 112 GLN F O 1
ATOM 5875 N N . GLY D 2 113 ? 166.700 130.355 116.556 1.00 58.14 113 GLY F N 1
ATOM 5876 C CA . GLY D 2 113 ? 167.916 129.587 116.720 1.00 58.14 113 GLY F CA 1
ATOM 5877 C C . GLY D 2 113 ? 168.983 129.971 115.712 1.00 58.14 113 GLY F C 1
ATOM 5878 O O . GLY D 2 113 ? 168.697 130.350 114.570 1.00 58.14 113 GLY F O 1
ATOM 5879 N N . THR D 2 114 ? 170.240 129.872 116.140 1.00 58.14 114 THR F N 1
ATOM 5880 C CA . THR D 2 114 ? 171.392 130.174 115.296 1.00 58.14 114 THR F CA 1
ATOM 5881 C C . THR D 2 114 ? 172.343 128.986 115.345 1.00 58.14 114 THR F C 1
ATOM 5882 O O . THR D 2 114 ? 172.941 128.709 116.390 1.00 58.14 114 THR F O 1
ATOM 5886 N N . SER D 2 115 ? 172.484 128.289 114.221 1.00 58.14 115 SER F N 1
ATOM 5887 C CA . SER D 2 115 ? 173.364 127.133 114.133 1.00 58.14 115 SER F CA 1
ATOM 5888 C C . SER D 2 115 ? 174.775 127.585 113.780 1.00 58.14 115 SER F C 1
ATOM 5889 O O . SER D 2 115 ? 174.978 128.297 112.792 1.00 58.14 115 SER F O 1
ATOM 5892 N N . VAL D 2 116 ? 175.746 127.168 114.589 1.00 58.14 116 VAL F N 1
ATOM 5893 C CA . VAL D 2 116 ? 177.149 127.510 114.392 1.00 58.14 116 VAL F CA 1
ATOM 5894 C C . VAL D 2 116 ? 177.931 126.221 114.189 1.00 58.14 116 VAL F C 1
ATOM 5895 O O . VAL D 2 116 ? 177.854 125.305 115.016 1.00 58.14 116 VAL F O 1
ATOM 5899 N N . THR D 2 117 ? 178.678 126.151 113.091 1.00 58.14 117 THR F N 1
ATOM 5900 C CA . THR D 2 117 ? 179.498 124.994 112.761 1.00 58.14 117 THR F CA 1
ATOM 5901 C C . THR D 2 117 ? 180.963 125.402 112.778 1.00 58.14 117 THR F C 1
ATOM 5902 O O . THR D 2 117 ? 181.341 126.396 112.148 1.00 58.14 117 THR F O 1
ATOM 5906 N N . VAL D 2 118 ? 181.780 124.640 113.496 1.00 59.39 118 VAL F N 1
ATOM 5907 C CA . VAL D 2 118 ? 183.206 124.910 113.627 1.00 59.39 118 VAL F CA 1
ATOM 5908 C C . VAL D 2 118 ? 183.941 123.762 112.945 1.00 59.39 118 VAL F C 1
ATOM 5909 O O . VAL D 2 118 ? 184.137 122.694 113.535 1.00 59.39 118 VAL F O 1
ATOM 5913 N N . SER D 2 119 ? 184.347 123.979 111.696 1.00 71.65 119 SER F N 1
ATOM 5914 C CA . SER D 2 119 ? 185.075 122.968 110.943 1.00 71.65 119 SER F CA 1
ATOM 5915 C C . SER D 2 119 ? 185.908 123.660 109.875 1.00 71.65 119 SER F C 1
ATOM 5916 O O . SER D 2 119 ? 185.649 124.809 109.507 1.00 71.65 119 SER F O 1
ATOM 5919 N N . SER D 2 120 ? 186.913 122.942 109.383 1.00 79.94 120 SER F N 1
ATOM 5920 C CA . SER D 2 120 ? 187.801 123.452 108.347 1.00 79.94 120 SER F CA 1
ATOM 5921 C C . SER D 2 120 ? 187.352 123.078 106.941 1.00 79.94 120 SER F C 1
ATOM 5922 O O . SER D 2 120 ? 188.013 123.467 105.972 1.00 79.94 120 SER F O 1
ATOM 5925 N N . ALA D 2 121 ? 186.254 122.338 106.803 1.00 83.04 121 ALA F N 1
ATOM 5926 C CA . ALA D 2 121 ? 185.785 121.931 105.486 1.00 83.04 121 ALA F CA 1
ATOM 5927 C C . ALA D 2 121 ? 185.138 123.106 104.765 1.00 83.04 121 ALA F C 1
ATOM 5928 O O . ALA D 2 121 ? 184.289 123.804 105.327 1.00 83.04 121 ALA F O 1
ATOM 5930 N N . LYS D 2 122 ? 185.542 123.324 103.516 1.00 90.81 122 LYS F N 1
ATOM 5931 C CA . LYS D 2 122 ? 184.981 124.400 102.715 1.00 90.81 122 LYS F CA 1
ATOM 5932 C C . LYS D 2 122 ? 183.577 124.045 102.242 1.00 90.81 122 LYS F C 1
ATOM 5933 O O . LYS D 2 122 ? 183.204 122.872 102.154 1.00 90.81 122 LYS F O 1
ATOM 5939 N N . THR D 2 123 ? 182.794 125.079 101.942 1.00 95.96 123 THR F N 1
ATOM 5940 C CA . THR D 2 123 ? 181.435 124.874 101.463 1.00 95.96 123 THR F CA 1
ATOM 5941 C C . THR D 2 123 ? 181.447 124.203 100.095 1.00 95.96 123 THR F C 1
ATOM 5942 O O . THR D 2 123 ? 182.276 124.517 99.237 1.00 95.96 123 THR F O 1
ATOM 5946 N N . THR D 2 124 ? 180.516 123.271 99.896 1.00 98.86 124 THR F N 1
ATOM 5947 C CA . THR D 2 124 ? 180.390 122.551 98.639 1.00 98.86 124 THR F CA 1
ATOM 5948 C C . THR D 2 124 ? 178.943 122.637 98.168 1.00 98.86 124 THR F C 1
ATOM 5949 O O . THR D 2 124 ? 178.023 122.282 98.926 1.00 98.86 124 THR F O 1
ATOM 5953 N N . PRO D 2 125 ? 178.698 123.103 96.947 1.00 103.05 125 PRO F N 1
ATOM 5954 C CA . PRO D 2 125 ? 177.321 123.228 96.456 1.00 103.05 125 PRO F CA 1
ATOM 5955 C C . PRO D 2 125 ? 176.646 121.872 96.363 1.00 103.05 125 PRO F C 1
ATOM 5956 O O . PRO D 2 125 ? 177.280 120.876 95.980 1.00 103.05 125 PRO F O 1
ATOM 5960 N N . PRO D 2 126 ? 175.363 121.791 96.707 1.00 105.17 126 PRO F N 1
ATOM 5961 C CA . PRO D 2 126 ? 174.653 120.513 96.608 1.00 105.17 126 PRO F CA 1
ATOM 5962 C C . PRO D 2 126 ? 174.430 120.094 95.164 1.00 105.17 126 PRO F C 1
ATOM 5963 O O . PRO D 2 126 ? 174.318 120.923 94.257 1.00 105.17 126 PRO F O 1
ATOM 5967 N N . SER D 2 127 ? 174.371 118.782 94.960 1.00 110.41 127 SER F N 1
ATOM 5968 C CA . SER D 2 127 ? 174.033 118.191 93.673 1.00 110.41 127 SER F CA 1
ATOM 5969 C C . SER D 2 127 ? 172.704 117.463 93.805 1.00 110.41 127 SER F C 1
ATOM 5970 O O . SER D 2 127 ? 172.541 116.616 94.690 1.00 110.41 127 SER F O 1
ATOM 5973 N N . VAL D 2 128 ? 171.760 117.790 92.927 1.00 113.13 128 VAL F N 1
ATOM 5974 C CA . VAL D 2 128 ? 170.391 117.297 93.011 1.00 113.13 128 VAL F CA 1
ATOM 5975 C C . VAL D 2 128 ? 170.156 116.314 91.873 1.00 113.13 128 VAL F C 1
ATOM 5976 O O . VAL D 2 128 ? 170.470 116.610 90.713 1.00 113.13 128 VAL F O 1
ATOM 5980 N N . TYR D 2 129 ? 169.607 115.150 92.205 1.00 119.80 129 TYR F N 1
ATOM 5981 C CA . TYR D 2 129 ? 169.303 114.105 91.243 1.00 119.80 129 TYR F CA 1
ATOM 5982 C C . TYR D 2 129 ? 167.854 113.668 91.392 1.00 119.80 129 TYR F C 1
ATOM 5983 O O . TYR D 2 129 ? 167.300 113.702 92.495 1.00 119.80 129 TYR F O 1
ATOM 5992 N N . PRO D 2 130 ? 167.217 113.253 90.301 1.00 123.65 130 PRO F N 1
ATOM 5993 C CA . PRO D 2 130 ? 165.836 112.773 90.387 1.00 123.65 130 PRO F CA 1
ATOM 5994 C C . PRO D 2 130 ? 165.765 111.313 90.809 1.00 123.65 130 PRO F C 1
ATOM 5995 O O . PRO D 2 130 ? 166.709 110.536 90.651 1.00 123.65 130 PRO F O 1
ATOM 5999 N N . LEU D 2 131 ? 164.606 110.951 91.359 1.00 123.00 131 LEU F N 1
ATOM 6000 C CA . LEU D 2 131 ? 164.353 109.595 91.847 1.00 123.00 131 LEU F CA 1
ATOM 6001 C C . LEU D 2 131 ? 162.948 109.196 91.403 1.00 123.00 131 LEU F C 1
ATOM 6002 O O . LEU D 2 131 ? 161.955 109.699 91.938 1.00 123.00 131 LEU F O 1
ATOM 6007 N N . ALA D 2 132 ? 162.871 108.295 90.433 1.00 130.68 132 ALA F N 1
ATOM 6008 C CA . ALA D 2 132 ? 161.621 107.831 89.856 1.00 130.68 132 ALA F CA 1
ATOM 6009 C C . ALA D 2 132 ? 161.610 106.313 89.794 1.00 130.68 132 ALA F C 1
ATOM 6010 O O . ALA D 2 132 ? 162.668 105.678 89.732 1.00 130.68 132 ALA F O 1
ATOM 6012 N N . PRO D 2 133 ? 160.422 105.696 89.803 1.00 138.00 133 PRO F N 1
ATOM 6013 C CA . PRO D 2 133 ? 160.345 104.236 89.649 1.00 138.00 133 PRO F CA 1
ATOM 6014 C C . PRO D 2 133 ? 160.625 103.800 88.220 1.00 138.00 133 PRO F C 1
ATOM 6015 O O . PRO D 2 133 ? 159.703 103.584 87.427 1.00 138.00 133 PRO F O 1
ATOM 6019 N N . GLY D 2 134 ? 161.911 103.672 87.888 1.00 143.83 134 GLY F N 1
ATOM 6020 C CA . GLY D 2 134 ? 162.298 103.396 86.516 1.00 143.83 134 GLY F CA 1
ATOM 6021 C C . GLY D 2 134 ? 161.886 102.028 86.007 1.00 143.83 134 GLY F C 1
ATOM 6022 O O . GLY D 2 134 ? 161.724 101.843 84.797 1.00 143.83 134 GLY F O 1
ATOM 6023 N N . SER D 2 135 ? 161.718 101.055 86.906 1.00 148.54 135 SER F N 1
ATOM 6024 C CA . SER D 2 135 ? 161.461 99.677 86.494 1.00 148.54 135 SER F CA 1
ATOM 6025 C C . SER D 2 135 ? 160.170 99.556 85.692 1.00 148.54 135 SER F C 1
ATOM 6026 O O . SER D 2 135 ? 160.199 99.181 84.516 1.00 148.54 135 SER F O 1
ATOM 6029 N N . ALA D 2 136 ? 159.031 99.862 86.321 1.00 151.85 136 ALA F N 1
ATOM 6030 C CA . ALA D 2 136 ? 157.751 99.833 85.625 1.00 151.85 136 ALA F CA 1
ATOM 6031 C C . ALA D 2 136 ? 156.814 100.949 86.072 1.00 151.85 136 ALA F C 1
ATOM 6032 O O . ALA D 2 136 ? 155.617 100.886 85.760 1.00 151.85 136 ALA F O 1
ATOM 6034 N N . ALA D 2 137 ? 157.312 101.931 86.829 1.00 150.45 137 ALA F N 1
ATOM 6035 C CA . ALA D 2 137 ? 156.556 103.082 87.319 1.00 150.45 137 ALA F CA 1
ATOM 6036 C C . ALA D 2 137 ? 155.573 102.681 88.413 1.00 150.45 137 ALA F C 1
ATOM 6037 O O . ALA D 2 137 ? 154.972 103.551 89.052 1.00 150.45 137 ALA F O 1
ATOM 6039 N N . GLN D 2 138 ? 155.438 101.376 88.649 1.00 151.07 138 GLN F N 1
ATOM 6040 C CA . GLN D 2 138 ? 154.596 100.815 89.708 1.00 151.07 138 GLN F CA 1
ATOM 6041 C C . GLN D 2 138 ? 153.257 101.542 89.810 1.00 151.07 138 GLN F C 1
ATOM 6042 O O . GLN D 2 138 ? 152.885 102.080 90.855 1.00 151.07 138 GLN F O 1
ATOM 6048 N N . THR D 2 139 ? 152.521 101.556 88.697 1.00 150.48 139 THR F N 1
ATOM 6049 C CA . THR D 2 139 ? 151.254 102.286 88.615 1.00 150.48 139 THR F CA 1
ATOM 6050 C C . THR D 2 139 ? 150.179 101.538 89.408 1.00 150.48 139 THR F C 1
ATOM 6051 O O . THR D 2 139 ? 149.189 101.032 88.875 1.00 150.48 139 THR F O 1
ATOM 6055 N N . ASN D 2 140 ? 150.399 101.476 90.716 1.00 147.21 140 ASN F N 1
ATOM 6056 C CA . ASN D 2 140 ? 149.448 100.892 91.650 1.00 147.21 140 ASN F CA 1
ATOM 6057 C C . ASN D 2 140 ? 148.526 101.997 92.172 1.00 147.21 140 ASN F C 1
ATOM 6058 O O . ASN D 2 140 ? 148.486 103.098 91.616 1.00 147.21 140 ASN F O 1
ATOM 6063 N N . SER D 2 141 ? 147.765 101.710 93.233 1.00 144.22 141 SER F N 1
ATOM 6064 C CA . SER D 2 141 ? 146.793 102.672 93.749 1.00 144.22 141 SER F CA 1
ATOM 6065 C C . SER D 2 141 ? 147.441 104.007 94.100 1.00 144.22 141 SER F C 1
ATOM 6066 O O . SER D 2 141 ? 146.883 105.071 93.808 1.00 144.22 141 SER F O 1
ATOM 6069 N N . MET D 2 142 ? 148.615 103.976 94.728 1.00 141.89 142 MET F N 1
ATOM 6070 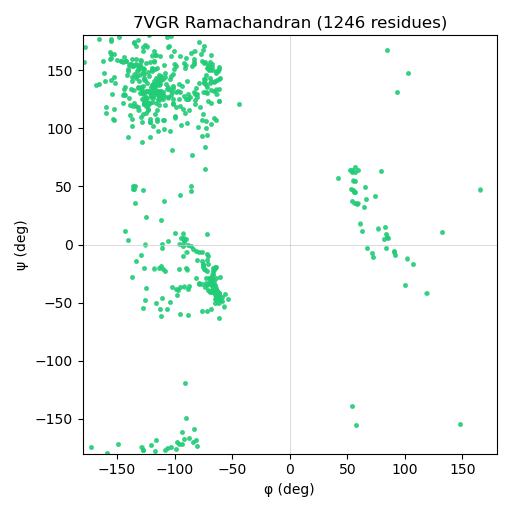C CA . MET D 2 142 ? 149.318 105.198 95.101 1.00 141.89 142 MET F CA 1
ATOM 6071 C C . MET D 2 142 ? 150.805 105.033 94.836 1.00 141.89 142 MET F C 1
ATOM 6072 O O . MET D 2 142 ? 151.448 104.150 95.412 1.00 141.89 142 MET F O 1
ATOM 6077 N N . VAL D 2 143 ? 151.349 105.896 93.980 1.00 136.81 143 VAL F N 1
ATOM 6078 C CA . VAL D 2 143 ? 152.760 105.876 93.612 1.00 136.81 143 VAL F CA 1
ATOM 6079 C C . VAL D 2 143 ? 153.439 107.080 94.249 1.00 136.81 143 VAL F C 1
ATOM 6080 O O . VAL D 2 143 ? 152.815 108.132 94.434 1.00 136.81 143 VAL F O 1
ATOM 6084 N N . THR D 2 144 ? 154.711 106.920 94.602 1.00 128.42 144 THR F N 1
ATOM 6085 C CA . THR D 2 144 ? 155.473 107.957 95.280 1.00 128.42 144 THR F CA 1
ATOM 6086 C C . THR D 2 144 ? 156.696 108.339 94.457 1.00 128.42 144 THR F C 1
ATOM 6087 O O . THR D 2 144 ? 157.176 107.572 93.618 1.00 128.42 144 THR F O 1
ATOM 6091 N N . LEU D 2 145 ? 157.192 109.548 94.710 1.00 125.80 145 LEU F N 1
ATOM 6092 C CA . LEU D 2 145 ? 158.370 110.086 94.046 1.00 125.80 145 LEU F CA 1
ATOM 6093 C C . LEU D 2 145 ? 159.373 110.532 95.102 1.00 125.80 145 LEU F C 1
ATOM 6094 O O . LEU D 2 145 ? 159.079 110.554 96.300 1.00 125.80 145 LEU F O 1
ATOM 6099 N N . GLY D 2 146 ? 160.574 110.889 94.650 1.00 120.25 146 GLY F N 1
ATOM 6100 C CA . GLY D 2 146 ? 161.631 111.259 95.572 1.00 120.25 146 GLY F CA 1
ATOM 6101 C C . GLY D 2 146 ? 162.585 112.274 94.981 1.00 120.25 146 GLY F C 1
ATOM 6102 O O . GLY D 2 146 ? 162.692 112.429 93.759 1.00 120.25 146 GLY F O 1
ATOM 6103 N N . CYS D 2 147 ? 163.283 112.968 95.878 1.00 114.83 147 CYS F N 1
ATOM 6104 C CA A CYS D 2 147 ? 164.284 113.960 95.499 0.30 114.83 147 CYS F CA 1
ATOM 6105 C CA B CYS D 2 147 ? 164.274 113.976 95.517 0.70 114.83 147 CYS F CA 1
ATOM 6106 C C . CYS D 2 147 ? 165.523 113.741 96.351 1.00 114.83 147 CYS F C 1
ATOM 6107 O O . CYS D 2 147 ? 165.454 113.770 97.584 1.00 114.83 147 CYS F O 1
ATOM 6112 N N . LEU D 2 148 ? 166.655 113.513 95.691 1.00 108.57 148 LEU F N 1
ATOM 6113 C CA . LEU D 2 148 ? 167.913 113.227 96.366 1.00 108.57 148 LEU F CA 1
ATOM 6114 C C . LEU D 2 148 ? 168.811 114.458 96.349 1.00 108.57 148 LEU F C 1
ATOM 6115 O O . LEU D 2 148 ? 169.038 115.054 95.291 1.00 108.57 148 LEU F O 1
ATOM 6120 N N . VAL D 2 149 ? 169.317 114.832 97.522 1.00 101.74 149 VAL F N 1
ATOM 6121 C CA . VAL D 2 149 ? 170.259 115.937 97.673 1.00 101.74 149 VAL F CA 1
ATOM 6122 C C . VAL D 2 149 ? 171.512 115.353 98.313 1.00 101.74 149 VAL F C 1
ATOM 6123 O O . VAL D 2 149 ? 171.532 115.067 99.516 1.00 101.74 149 VAL F O 1
ATOM 6127 N N . LYS D 2 150 ? 172.564 115.179 97.517 1.00 100.21 150 LYS F N 1
ATOM 6128 C CA . LYS D 2 150 ? 173.791 114.543 97.972 1.00 100.21 150 LYS F CA 1
ATOM 6129 C C . LYS D 2 150 ? 174.977 115.457 97.706 1.00 100.21 150 LYS F C 1
ATOM 6130 O O . LYS D 2 150 ? 175.035 116.132 96.674 1.00 100.21 150 LYS F O 1
ATOM 6136 N N . GLY D 2 151 ? 175.921 115.475 98.645 1.00 99.17 151 GLY F N 1
ATOM 6137 C CA . GLY D 2 151 ? 177.150 116.224 98.471 1.00 99.17 151 GLY F CA 1
ATOM 6138 C C . GLY D 2 151 ? 177.031 117.713 98.720 1.00 99.17 151 GLY F C 1
ATOM 6139 O O . GLY D 2 151 ? 177.231 118.517 97.805 1.00 99.17 151 GLY F O 1
ATOM 6140 N N . TYR D 2 152 ? 176.707 118.097 99.954 1.00 93.98 152 TYR F N 1
ATOM 6141 C CA . TYR D 2 152 ? 176.638 119.502 100.326 1.00 93.98 152 TYR F CA 1
ATOM 6142 C C . TYR D 2 152 ? 177.177 119.677 101.738 1.00 93.98 152 TYR F C 1
ATOM 6143 O O . TYR D 2 152 ? 177.208 118.737 102.536 1.00 93.98 152 TYR F O 1
ATOM 6152 N N . PHE D 2 153 ? 177.599 120.905 102.036 1.00 92.07 153 PHE F N 1
ATOM 6153 C CA . PHE D 2 153 ? 178.164 121.252 103.334 1.00 92.07 153 PHE F CA 1
ATOM 6154 C C . PHE D 2 153 ? 178.217 122.768 103.481 1.00 92.07 153 PHE F C 1
ATOM 6155 O O . PHE D 2 153 ? 178.569 123.470 102.524 1.00 92.07 153 PHE F O 1
ATOM 6163 N N . PRO D 2 154 ? 177.877 123.316 104.658 1.00 91.06 154 PRO F N 1
ATOM 6164 C CA . PRO D 2 154 ? 177.354 122.588 105.816 1.00 91.06 154 PRO F CA 1
ATOM 6165 C C . PRO D 2 154 ? 175.831 122.644 105.929 1.00 91.06 154 PRO F C 1
ATOM 6166 O O . PRO D 2 154 ? 175.152 123.094 105.005 1.00 91.06 154 PRO F O 1
ATOM 6170 N N . GLU D 2 155 ? 175.314 122.183 107.066 1.00 94.50 155 GLU F N 1
ATOM 6171 C CA A GLU D 2 155 ? 173.888 122.240 107.328 0.61 94.50 155 GLU F CA 1
ATOM 6172 C CA B GLU D 2 155 ? 173.888 122.240 107.329 0.39 94.50 155 GLU F CA 1
ATOM 6173 C C . GLU D 2 155 ? 173.444 123.687 107.537 1.00 94.50 155 GLU F C 1
ATOM 6174 O O . GLU D 2 155 ? 174.243 124.543 107.923 1.00 94.50 155 GLU F O 1
ATOM 6185 N N . PRO D 2 156 ? 172.157 123.992 107.284 1.00 96.80 156 PRO F N 1
ATOM 6186 C CA . PRO D 2 156 ? 171.071 123.133 106.805 1.00 96.80 156 PRO F CA 1
ATOM 6187 C C . PRO D 2 156 ? 170.678 123.378 105.351 1.00 96.80 156 PRO F C 1
ATOM 6188 O O . PRO D 2 156 ? 171.237 124.253 104.690 1.00 96.80 156 PRO F O 1
ATOM 6192 N N . VAL D 2 157 ? 169.717 122.596 104.866 1.00 98.53 157 VAL F N 1
ATOM 6193 C CA . VAL D 2 157 ? 169.154 122.763 103.532 1.00 98.53 157 VAL F CA 1
ATOM 6194 C C . VAL D 2 157 ? 167.642 122.600 103.629 1.00 98.53 157 VAL F C 1
ATOM 6195 O O . VAL D 2 157 ? 167.143 121.765 104.391 1.00 98.53 157 VAL F O 1
ATOM 6199 N N . THR D 2 158 ? 166.912 123.421 102.879 1.00 104.24 158 THR F N 1
ATOM 6200 C CA . THR D 2 158 ? 165.455 123.399 102.870 1.00 104.24 158 THR F CA 1
ATOM 6201 C C . THR D 2 158 ? 164.965 122.764 101.576 1.00 104.24 158 THR F C 1
ATOM 6202 O O . THR D 2 158 ? 165.366 123.182 100.484 1.00 104.24 158 THR F O 1
ATOM 6206 N N . VAL D 2 159 ? 164.101 121.760 101.702 1.00 108.42 159 VAL F N 1
ATOM 6207 C CA . VAL D 2 159 ? 163.555 121.032 100.562 1.00 108.42 159 VAL F CA 1
ATOM 6208 C C . VAL D 2 159 ? 162.039 121.156 100.602 1.00 108.42 159 VAL F C 1
ATOM 6209 O O . VAL D 2 159 ? 161.405 120.770 101.593 1.00 108.42 159 VAL F O 1
ATOM 6213 N N . THR D 2 160 ? 161.460 121.692 99.530 1.00 117.99 160 THR F N 1
ATOM 6214 C CA . THR D 2 160 ? 160.017 121.798 99.373 1.00 117.99 160 THR F CA 1
ATOM 6215 C C . THR D 2 160 ? 159.640 121.326 97.972 1.00 117.99 160 THR F C 1
ATOM 6216 O O . THR D 2 160 ? 160.501 121.094 97.118 1.00 117.99 160 THR F O 1
ATOM 6220 N N . TRP D 2 161 ? 158.337 121.182 97.736 1.00 122.32 161 TRP F N 1
ATOM 6221 C CA . TRP D 2 161 ? 157.822 120.668 96.471 1.00 122.32 161 TRP F CA 1
ATOM 6222 C C . TRP D 2 161 ? 156.874 121.689 95.863 1.00 122.32 161 TRP F C 1
ATOM 6223 O O . TRP D 2 161 ? 155.875 122.059 96.489 1.00 122.32 161 TRP F O 1
ATOM 6234 N N . ASN D 2 162 ? 157.185 122.128 94.643 1.00 125.82 162 ASN F N 1
ATOM 6235 C CA . ASN D 2 162 ? 156.355 123.074 93.896 1.00 125.82 162 ASN F CA 1
ATOM 6236 C C . ASN D 2 162 ? 156.063 124.328 94.718 1.00 125.82 162 ASN F C 1
ATOM 6237 O O . ASN D 2 162 ? 154.923 124.788 94.817 1.00 125.82 162 ASN F O 1
ATOM 6242 N N . SER D 2 163 ? 157.120 124.880 95.317 1.00 126.10 163 SER F N 1
ATOM 6243 C CA . SER D 2 163 ? 157.042 126.110 96.108 1.00 126.10 163 SER F CA 1
ATOM 6244 C C . SER D 2 163 ? 156.071 125.980 97.279 1.00 126.10 163 SER F C 1
ATOM 6245 O O . SER D 2 163 ? 155.381 126.939 97.636 1.00 126.10 163 SER F O 1
ATOM 6248 N N . GLY D 2 164 ? 156.007 124.797 97.881 1.00 127.09 164 GLY F N 1
ATOM 6249 C CA . GLY D 2 164 ? 155.193 124.585 99.059 1.00 127.09 164 GLY F CA 1
ATOM 6250 C C . GLY D 2 164 ? 153.733 124.299 98.803 1.00 127.09 164 GLY F C 1
ATOM 6251 O O . GLY D 2 164 ? 152.949 124.278 99.760 1.00 127.09 164 GLY F O 1
ATOM 6252 N N . SER D 2 165 ? 153.337 124.074 97.551 1.00 127.59 165 SER F N 1
ATOM 6253 C CA . SER D 2 165 ? 151.942 123.799 97.239 1.00 127.59 165 SER F CA 1
ATOM 6254 C C . SER D 2 165 ? 151.571 122.333 97.418 1.00 127.59 165 SER F C 1
ATOM 6255 O O . SER D 2 165 ? 150.396 121.987 97.259 1.00 127.59 165 SER F O 1
ATOM 6258 N N . LEU D 2 166 ? 152.534 121.470 97.743 1.00 125.33 166 LEU F N 1
ATOM 6259 C CA . LEU D 2 166 ? 152.291 120.044 97.963 1.00 125.33 166 LEU F CA 1
ATOM 6260 C C . LEU D 2 166 ? 152.910 119.674 99.308 1.00 125.33 166 LEU F C 1
ATOM 6261 O O . LEU D 2 166 ? 154.073 119.269 99.379 1.00 125.33 166 LEU F O 1
ATOM 6266 N N . SER D 2 167 ? 152.128 119.822 100.377 1.00 124.36 167 SER F N 1
ATOM 6267 C CA . SER D 2 167 ? 152.580 119.514 101.726 1.00 124.36 167 SER F CA 1
ATOM 6268 C C . SER D 2 167 ? 151.984 118.226 102.276 1.00 124.36 167 SER F C 1
ATOM 6269 O O . SER D 2 167 ? 152.241 117.887 103.436 1.00 124.36 167 SER F O 1
ATOM 6272 N N . SER D 2 168 ? 151.199 117.503 101.483 1.00 121.21 168 SER F N 1
ATOM 6273 C CA . SER D 2 168 ? 150.571 116.262 101.917 1.00 121.21 168 SER F CA 1
ATOM 6274 C C . SER D 2 168 ? 151.409 115.077 101.455 1.00 121.21 168 SER F C 1
ATOM 6275 O O . SER D 2 168 ? 151.812 115.013 100.288 1.00 121.21 168 SER F O 1
ATOM 6278 N N . GLY D 2 169 ? 151.665 114.148 102.368 1.00 116.44 169 GLY F N 1
ATOM 6279 C CA . GLY D 2 169 ? 152.454 112.970 102.047 1.00 116.44 169 GLY F CA 1
ATOM 6280 C C . GLY D 2 169 ? 153.901 113.261 101.716 1.00 116.44 169 GLY F C 1
ATOM 6281 O O . GLY D 2 169 ? 154.462 112.635 100.808 1.00 116.44 169 GLY F O 1
ATOM 6282 N N . VAL D 2 170 ? 154.523 114.194 102.432 1.00 110.35 170 VAL F N 1
ATOM 6283 C CA . VAL D 2 170 ? 155.917 114.565 102.219 1.00 110.35 170 VAL F CA 1
ATOM 6284 C C . VAL D 2 170 ? 156.722 114.159 103.446 1.00 110.35 170 VAL F C 1
ATOM 6285 O O . VAL D 2 170 ? 156.272 114.332 104.585 1.00 110.35 170 VAL F O 1
ATOM 6289 N N . HIS D 2 171 ? 157.905 113.591 103.210 1.00 102.61 171 HIS F N 1
ATOM 6290 C CA . HIS D 2 171 ? 158.774 113.114 104.287 1.00 102.61 171 HIS F CA 1
ATOM 6291 C C . HIS D 2 171 ? 160.204 113.536 103.963 1.00 102.61 171 HIS F C 1
ATOM 6292 O O . HIS D 2 171 ? 160.867 112.912 103.130 1.00 102.61 171 HIS F O 1
ATOM 6299 N N . THR D 2 172 ? 160.674 114.592 104.623 1.00 99.34 172 THR F N 1
ATOM 6300 C CA . THR D 2 172 ? 162.042 115.072 104.456 1.00 99.34 172 THR F CA 1
ATOM 6301 C C . THR D 2 172 ? 162.932 114.347 105.460 1.00 99.34 172 THR F C 1
ATOM 6302 O O . THR D 2 172 ? 162.911 114.655 106.656 1.00 99.34 172 THR F O 1
ATOM 6306 N N . PHE D 2 173 ? 163.708 113.381 104.974 1.00 96.44 173 PHE F N 1
ATOM 6307 C CA . PHE D 2 173 ? 164.554 112.582 105.849 1.00 96.44 173 PHE F CA 1
ATOM 6308 C C . PHE D 2 173 ? 165.764 113.395 106.308 1.00 96.44 173 PHE F C 1
ATOM 6309 O O . PHE D 2 173 ? 166.314 114.182 105.533 1.00 96.44 173 PHE F O 1
ATOM 6317 N N . PRO D 2 174 ? 166.188 113.229 107.561 1.00 91.02 174 PRO F N 1
ATOM 6318 C CA . PRO D 2 174 ? 167.378 113.943 108.037 1.00 91.02 174 PRO F CA 1
ATOM 6319 C C . PRO D 2 174 ? 168.628 113.509 107.285 1.00 91.02 174 PRO F C 1
ATOM 6320 O O . PRO D 2 174 ? 168.746 112.368 106.833 1.00 91.02 174 PRO F O 1
ATOM 6324 N N . ALA D 2 175 ? 169.566 114.442 107.153 1.00 93.35 175 ALA F N 1
ATOM 6325 C CA . ALA D 2 175 ? 170.815 114.166 106.461 1.00 93.35 175 ALA F CA 1
ATOM 6326 C C . ALA D 2 175 ? 171.827 113.525 107.402 1.00 93.35 175 ALA F C 1
ATOM 6327 O O . ALA D 2 175 ? 171.786 113.716 108.621 1.00 93.35 175 ALA F O 1
ATOM 6329 N N . VAL D 2 176 ? 172.743 112.755 106.820 1.00 93.51 176 VAL F N 1
ATOM 6330 C CA . VAL D 2 176 ? 173.800 112.078 107.559 1.00 93.51 176 VAL F CA 1
ATOM 6331 C C . VAL D 2 176 ? 175.145 112.489 106.974 1.00 93.51 176 VAL F C 1
ATOM 6332 O O . VAL D 2 176 ? 175.290 112.625 105.754 1.00 93.51 176 VAL F O 1
ATOM 6336 N N . LEU D 2 177 ? 176.118 112.721 107.852 1.00 94.80 177 LEU F N 1
ATOM 6337 C CA . LEU D 2 177 ? 177.447 113.116 107.409 1.00 94.80 177 LEU F CA 1
ATOM 6338 C C . LEU D 2 177 ? 178.193 111.923 106.822 1.00 94.80 177 LEU F C 1
ATOM 6339 O O . LEU D 2 177 ? 178.113 110.804 107.337 1.00 94.80 177 LEU F O 1
ATOM 6344 N N . GLN D 2 178 ? 178.922 112.169 105.735 1.00 97.83 178 GLN F N 1
ATOM 6345 C CA . GLN D 2 178 ? 179.691 111.119 105.072 1.00 97.83 178 GLN F CA 1
ATOM 6346 C C . GLN D 2 178 ? 180.872 111.771 104.367 1.00 97.83 178 GLN F C 1
ATOM 6347 O O . GLN D 2 178 ? 180.690 112.431 103.339 1.00 97.83 178 GLN F O 1
ATOM 6350 N N . SER D 2 179 ? 182.072 111.582 104.920 1.00 100.14 179 SER F N 1
ATOM 6351 C CA . SER D 2 179 ? 183.307 112.135 104.359 1.00 100.14 179 SER F CA 1
ATOM 6352 C C . SER D 2 179 ? 183.212 113.653 104.208 1.00 100.14 179 SER F C 1
ATOM 6353 O O . SER D 2 179 ? 183.415 114.209 103.126 1.00 100.14 179 SER F O 1
ATOM 6355 N N . ASP D 2 180 ? 182.886 114.323 105.314 1.00 99.93 180 ASP F N 1
ATOM 6356 C CA . ASP D 2 180 ? 182.753 115.775 105.405 1.00 99.93 180 ASP F CA 1
ATOM 6357 C C . ASP D 2 180 ? 181.643 116.328 104.518 1.00 99.93 180 ASP F C 1
ATOM 6358 O O . ASP D 2 180 ? 181.561 117.548 104.326 1.00 99.93 180 ASP F O 1
ATOM 6363 N N . LEU D 2 181 ? 180.786 115.468 103.972 1.00 96.59 181 LEU F N 1
ATOM 6364 C CA . LEU D 2 181 ? 179.689 115.886 103.113 1.00 96.59 181 LEU F CA 1
ATOM 6365 C C . LEU D 2 181 ? 178.397 115.246 103.600 1.00 96.59 181 LEU F C 1
ATOM 6366 O O . LEU D 2 181 ? 178.394 114.119 104.103 1.00 96.59 181 LEU F O 1
ATOM 6371 N N . TYR D 2 182 ? 177.297 115.976 103.445 1.00 93.09 182 TYR F N 1
ATOM 6372 C CA . TYR D 2 182 ? 175.989 115.516 103.885 1.00 93.09 182 TYR F CA 1
ATOM 6373 C C . TYR D 2 182 ? 175.174 115.003 102.704 1.00 93.09 182 TYR F C 1
ATOM 6374 O O . TYR D 2 182 ? 175.286 115.501 101.581 1.00 93.09 182 TYR F O 1
ATOM 6383 N N . THR D 2 183 ? 174.346 113.995 102.976 1.00 95.41 183 THR F N 1
ATOM 6384 C CA . THR D 2 183 ? 173.444 113.421 101.985 1.00 95.41 183 THR F CA 1
ATOM 6385 C C . THR D 2 183 ? 172.037 113.428 102.561 1.00 95.41 183 THR F C 1
ATOM 6386 O O . THR D 2 183 ? 171.791 112.825 103.611 1.00 95.41 183 THR F O 1
ATOM 6390 N N . LEU D 2 184 ? 171.119 114.107 101.878 1.00 98.03 184 LEU F N 1
ATOM 6391 C CA . LEU D 2 184 ? 169.744 114.253 102.332 1.00 98.03 184 LEU F CA 1
ATOM 6392 C C . LEU D 2 184 ? 168.795 113.700 101.278 1.00 98.03 184 LEU F C 1
ATOM 6393 O O . LEU D 2 184 ? 169.054 113.809 100.076 1.00 98.03 184 LEU F O 1
ATOM 6398 N N . SER D 2 185 ? 167.697 113.104 101.737 1.00 100.56 185 SER F N 1
ATOM 6399 C CA . SER D 2 185 ? 166.689 112.535 100.858 1.00 100.56 185 SER F CA 1
ATOM 6400 C C . SER D 2 185 ? 165.310 113.023 101.277 1.00 100.56 185 SER F C 1
ATOM 6401 O O . SER D 2 185 ? 165.066 113.314 102.451 1.00 100.56 185 SER F O 1
ATOM 6404 N N . SER D 2 186 ? 164.410 113.113 100.300 1.00 108.57 186 SER F N 1
ATOM 6405 C CA . SER D 2 186 ? 163.041 113.553 100.548 1.00 108.57 186 SER F CA 1
ATOM 6406 C C . SER D 2 186 ? 162.114 112.784 99.621 1.00 108.57 186 SER F C 1
ATOM 6407 O O . SER D 2 186 ? 162.347 112.740 98.409 1.00 108.57 186 SER F O 1
ATOM 6410 N N . SER D 2 187 ? 161.072 112.182 100.186 1.00 112.39 187 SER F N 1
ATOM 6411 C CA . SER D 2 187 ? 160.114 111.388 99.431 1.00 112.39 187 SER F CA 1
ATOM 6412 C C . SER D 2 187 ? 158.723 111.997 99.546 1.00 112.39 187 SER F C 1
ATOM 6413 O O . SER D 2 187 ? 158.313 112.435 100.625 1.00 112.39 187 SER F O 1
ATOM 6416 N N . VAL D 2 188 ? 158.003 112.022 98.426 1.00 121.62 188 VAL F N 1
ATOM 6417 C CA . VAL D 2 188 ? 156.640 112.534 98.378 1.00 121.62 188 VAL F CA 1
ATOM 6418 C C . VAL D 2 188 ? 155.786 111.562 97.576 1.00 121.62 188 VAL F C 1
ATOM 6419 O O . VAL D 2 188 ? 156.261 110.916 96.636 1.00 121.62 188 VAL F O 1
ATOM 6423 N N . THR D 2 189 ? 154.520 111.442 97.968 1.00 129.57 189 THR F N 1
ATOM 6424 C CA . THR D 2 189 ? 153.571 110.565 97.300 1.00 129.57 189 THR F CA 1
ATOM 6425 C C . THR D 2 189 ? 152.467 111.396 96.658 1.00 129.57 189 THR F C 1
ATOM 6426 O O . THR D 2 189 ? 152.042 112.419 97.208 1.00 129.57 189 THR F O 1
ATOM 6430 N N . VAL D 2 190 ? 152.035 110.973 95.473 1.00 135.46 190 VAL F N 1
ATOM 6431 C CA . VAL D 2 190 ? 150.990 111.681 94.730 1.00 135.46 190 VAL F CA 1
ATOM 6432 C C . VAL D 2 190 ? 150.010 110.675 94.159 1.00 135.46 190 VAL F C 1
ATOM 6433 O O . VAL D 2 190 ? 150.346 109.507 93.918 1.00 135.46 190 VAL F O 1
ATOM 6437 N N . PRO D 2 191 ? 148.765 111.104 93.949 1.00 138.62 191 PRO F N 1
ATOM 6438 C CA . PRO D 2 191 ? 147.787 110.226 93.299 1.00 138.62 191 PRO F CA 1
ATOM 6439 C C . PRO D 2 191 ? 148.218 109.872 91.884 1.00 138.62 191 PRO F C 1
ATOM 6440 O O . PRO D 2 191 ? 148.888 110.650 91.200 1.00 138.62 191 PRO F O 1
ATOM 6444 N N . SER D 2 192 ? 147.824 108.673 91.448 1.00 140.93 192 SER F N 1
ATOM 6445 C CA . SER D 2 192 ? 148.193 108.191 90.122 1.00 140.93 192 SER F CA 1
ATOM 6446 C C . SER D 2 192 ? 147.584 109.018 88.998 1.00 140.93 192 SER F C 1
ATOM 6447 O O . SER D 2 192 ? 148.094 108.969 87.873 1.00 140.93 192 SER F O 1
ATOM 6450 N N . SER D 2 193 ? 146.514 109.767 89.264 1.00 141.78 193 SER F N 1
ATOM 6451 C CA . SER D 2 193 ? 145.925 110.639 88.256 1.00 141.78 193 SER F CA 1
ATOM 6452 C C . SER D 2 193 ? 146.692 111.942 88.087 1.00 141.78 193 SER F C 1
ATOM 6453 O O . SER D 2 193 ? 146.754 112.477 86.974 1.00 141.78 193 SER F O 1
ATOM 6456 N N . THR D 2 194 ? 147.273 112.464 89.167 1.00 141.06 194 THR F N 1
ATOM 6457 C CA . THR D 2 194 ? 148.022 113.712 89.122 1.00 141.06 194 THR F CA 1
ATOM 6458 C C . THR D 2 194 ? 149.371 113.566 88.426 1.00 141.06 194 THR F C 1
ATOM 6459 O O . THR D 2 194 ? 149.844 114.530 87.813 1.00 141.06 194 THR F O 1
ATOM 6463 N N . TRP D 2 195 ? 149.981 112.383 88.475 1.00 138.32 195 TRP F N 1
ATOM 6464 C CA . TRP D 2 195 ? 151.286 112.146 87.879 1.00 138.32 195 TRP F CA 1
ATOM 6465 C C . TRP D 2 195 ? 151.152 111.115 86.766 1.00 138.32 195 TRP F C 1
ATOM 6466 O O . TRP D 2 195 ? 150.537 110.054 86.975 1.00 138.32 195 TRP F O 1
ATOM 6477 N N . PRO D 2 196 ? 151.715 111.372 85.576 1.00 140.88 196 PRO F N 1
ATOM 6478 C CA . PRO D 2 196 ? 152.472 112.587 85.262 1.00 140.88 196 PRO F CA 1
ATOM 6479 C C . PRO D 2 196 ? 151.641 113.672 84.580 1.00 140.88 196 PRO F C 1
ATOM 6480 O O . PRO D 2 196 ? 152.119 114.284 83.624 1.00 140.88 196 PRO F O 1
ATOM 6484 N N . SER D 2 197 ? 150.415 113.903 85.058 1.00 142.04 197 SER F N 1
ATOM 6485 C CA . SER D 2 197 ? 149.582 114.946 84.467 1.00 142.04 197 SER F CA 1
ATOM 6486 C C . SER D 2 197 ? 150.198 116.325 84.674 1.00 142.04 197 SER F C 1
ATOM 6487 O O . SER D 2 197 ? 150.178 117.166 83.767 1.00 142.04 197 SER F O 1
ATOM 6490 N N . GLU D 2 198 ? 150.749 116.575 85.859 1.00 141.97 198 GLU F N 1
ATOM 6491 C CA . GLU D 2 198 ? 151.426 117.828 86.166 1.00 141.97 198 GLU F CA 1
ATOM 6492 C C . GLU D 2 198 ? 152.826 117.493 86.657 1.00 141.97 198 GLU F C 1
ATOM 6493 O O . GLU D 2 198 ? 152.986 116.703 87.593 1.00 141.97 198 GLU F O 1
ATOM 6499 N N . THR D 2 199 ? 153.833 118.091 86.025 1.00 139.45 199 THR F N 1
ATOM 6500 C CA . THR D 2 199 ? 155.227 117.806 86.348 1.00 139.45 199 THR F CA 1
ATOM 6501 C C . THR D 2 199 ? 155.595 118.510 87.649 1.00 139.45 199 THR F C 1
ATOM 6502 O O . THR D 2 199 ? 155.752 119.735 87.679 1.00 139.45 199 THR F O 1
ATOM 6506 N N . VAL D 2 200 ? 155.732 117.738 88.723 1.00 133.14 200 VAL F N 1
ATOM 6507 C CA . VAL D 2 200 ? 156.106 118.288 90.020 1.00 133.14 200 VAL F CA 1
ATOM 6508 C C . VAL D 2 200 ? 157.619 118.443 90.086 1.00 133.14 200 VAL F C 1
ATOM 6509 O O . VAL D 2 200 ? 158.370 117.759 89.381 1.00 133.14 200 VAL F O 1
ATOM 6513 N N . THR D 2 201 ? 158.075 119.357 90.939 1.00 126.51 201 THR F N 1
ATOM 6514 C CA . THR D 2 201 ? 159.493 119.640 91.093 1.00 126.51 201 THR F CA 1
ATOM 6515 C C . THR D 2 201 ? 159.846 119.749 92.570 1.00 126.51 201 THR F C 1
ATOM 6516 O O . THR D 2 201 ? 158.998 120.066 93.409 1.00 126.51 201 THR F O 1
ATOM 6520 N N . CYS D 2 202 ? 161.110 119.473 92.878 1.00 120.67 202 CYS F N 1
ATOM 6521 C CA A CYS D 2 202 ? 161.629 119.578 94.235 0.59 120.67 202 CYS F CA 1
ATOM 6522 C CA B CYS D 2 202 ? 161.646 119.563 94.230 0.41 120.67 202 CYS F CA 1
ATOM 6523 C C . CYS D 2 202 ? 162.609 120.741 94.296 1.00 120.67 202 CYS F C 1
ATOM 6524 O O . CYS D 2 202 ? 163.571 120.797 93.522 1.00 120.67 202 CYS F O 1
ATOM 6529 N N . ASN D 2 203 ? 162.352 121.672 95.211 1.00 117.71 203 ASN F N 1
ATOM 6530 C CA . ASN D 2 203 ? 163.164 122.872 95.348 1.00 117.71 203 ASN F CA 1
ATOM 6531 C C . ASN D 2 203 ? 164.217 122.680 96.431 1.00 117.71 203 ASN F C 1
ATOM 6532 O O . ASN D 2 203 ? 163.937 122.126 97.497 1.00 117.71 203 ASN F O 1
ATOM 6537 N N . VAL D 2 204 ? 165.431 123.144 96.148 1.00 108.10 204 VAL F N 1
ATOM 6538 C CA . VAL D 2 204 ? 166.552 123.049 97.074 1.00 108.10 204 VAL F CA 1
ATOM 6539 C C . VAL D 2 204 ? 167.136 124.439 97.273 1.00 108.10 204 VAL F C 1
ATOM 6540 O O . VAL D 2 204 ? 167.399 125.157 96.301 1.00 108.10 204 VAL F O 1
ATOM 6544 N N . ALA D 2 205 ? 167.337 124.819 98.533 1.00 104.50 205 ALA F N 1
ATOM 6545 C CA . ALA D 2 205 ? 167.884 126.129 98.878 1.00 104.50 205 ALA F CA 1
ATOM 6546 C C . ALA D 2 205 ? 169.010 125.926 99.881 1.00 104.50 205 ALA F C 1
ATOM 6547 O O . ALA D 2 205 ? 168.772 125.461 100.999 1.00 104.50 205 ALA F O 1
ATOM 6549 N N . HIS D 2 206 ? 170.233 126.279 99.483 1.00 101.31 206 HIS F N 1
ATOM 6550 C CA . HIS D 2 206 ? 171.424 126.135 100.319 1.00 101.31 206 HIS F CA 1
ATOM 6551 C C . HIS D 2 206 ? 172.054 127.512 100.486 1.00 101.31 206 HIS F C 1
ATOM 6552 O O . HIS D 2 206 ? 172.866 127.940 99.651 1.00 101.31 206 HIS F O 1
ATOM 6559 N N . PRO D 2 207 ? 171.703 128.244 101.548 1.00 100.75 207 PRO F N 1
ATOM 6560 C CA . PRO D 2 207 ? 172.228 129.611 101.702 1.00 100.75 207 PRO F CA 1
ATOM 6561 C C . PRO D 2 207 ? 173.731 129.676 101.915 1.00 100.75 207 PRO F C 1
ATOM 6562 O O . PRO D 2 207 ? 174.325 130.731 101.660 1.00 100.75 207 PRO F O 1
ATOM 6566 N N . ALA D 2 208 ? 174.365 128.592 102.371 1.00 99.19 208 ALA F N 1
ATOM 6567 C CA . ALA D 2 208 ? 175.804 128.625 102.611 1.00 99.19 208 ALA F CA 1
ATOM 6568 C C . ALA D 2 208 ? 176.585 128.777 101.309 1.00 99.19 208 ALA F C 1
ATOM 6569 O O . ALA D 2 208 ? 177.584 129.505 101.261 1.00 99.19 208 ALA F O 1
ATOM 6571 N N . SER D 2 209 ? 176.144 128.105 100.242 1.00 104.75 209 SER F N 1
ATOM 6572 C CA . SER D 2 209 ? 176.802 128.178 98.943 1.00 104.75 209 SER F CA 1
ATOM 6573 C C . SER D 2 209 ? 175.981 128.905 97.886 1.00 104.75 209 SER F C 1
ATOM 6574 O O . SER D 2 209 ? 176.447 129.034 96.747 1.00 104.75 209 SER F O 1
ATOM 6577 N N . SER D 2 210 ? 174.788 129.397 98.233 1.00 107.56 210 SER F N 1
ATOM 6578 C CA . SER D 2 210 ? 173.925 130.168 97.331 1.00 107.56 210 SER F CA 1
ATOM 6579 C C . SER D 2 210 ? 173.621 129.389 96.053 1.00 107.56 210 SER F C 1
ATOM 6580 O O . SER D 2 210 ? 173.663 129.912 94.938 1.00 107.56 210 SER F O 1
ATOM 6583 N N . THR D 2 211 ? 173.292 128.118 96.238 1.00 109.61 211 THR F N 1
ATOM 6584 C CA . THR D 2 211 ? 172.972 127.202 95.153 1.00 109.61 211 THR F CA 1
ATOM 6585 C C . THR D 2 211 ? 171.464 127.002 95.130 1.00 109.61 211 THR F C 1
ATOM 6586 O O . THR D 2 211 ? 170.925 126.200 95.900 1.00 109.61 211 THR F O 1
ATOM 6590 N N . LYS D 2 212 ? 170.784 127.734 94.258 1.00 114.81 212 LYS F N 1
ATOM 6591 C CA . LYS D 2 212 ? 169.333 127.660 94.157 1.00 114.81 212 LYS F CA 1
ATOM 6592 C C . LYS D 2 212 ? 169.047 126.744 92.974 1.00 114.81 212 LYS F C 1
ATOM 6593 O O . LYS D 2 212 ? 169.327 127.096 91.823 1.00 114.81 212 LYS F O 1
ATOM 6599 N N . VAL D 2 213 ? 168.524 125.558 93.269 1.00 113.59 213 VAL F N 1
ATOM 6600 C CA . VAL D 2 213 ? 168.232 124.540 92.269 1.00 113.59 213 VAL F CA 1
ATOM 6601 C C . VAL D 2 213 ? 166.736 124.257 92.306 1.00 113.59 213 VAL F C 1
ATOM 6602 O O . VAL D 2 213 ? 166.144 124.158 93.389 1.00 113.59 213 VAL F O 1
ATOM 6606 N N . ASP D 2 214 ? 166.127 124.154 91.123 1.00 120.23 214 ASP F N 1
ATOM 6607 C CA . ASP D 2 214 ? 164.705 123.864 90.991 1.00 120.23 214 ASP F CA 1
ATOM 6608 C C . ASP D 2 214 ? 164.506 122.676 90.057 1.00 120.23 214 ASP F C 1
ATOM 6609 O O . ASP D 2 214 ? 163.677 122.727 89.141 1.00 120.23 214 ASP F O 1
ATOM 6614 N N . LYS D 2 215 ? 165.278 121.612 90.277 1.00 125.40 215 LYS F N 1
ATOM 6615 C CA . LYS D 2 215 ? 165.262 120.452 89.392 1.00 125.40 215 LYS F CA 1
ATOM 6616 C C . LYS D 2 215 ? 163.896 119.773 89.421 1.00 125.40 215 LYS F C 1
ATOM 6617 O O . LYS D 2 215 ? 163.326 119.546 90.495 1.00 125.40 215 LYS F O 1
ATOM 6623 N N . LYS D 2 216 ? 163.373 119.456 88.241 1.00 129.64 216 LYS F N 1
ATOM 6624 C CA . LYS D 2 216 ? 162.095 118.780 88.074 1.00 129.64 216 LYS F CA 1
ATOM 6625 C C . LYS D 2 216 ? 162.299 117.350 87.583 1.00 129.64 216 LYS F C 1
ATOM 6626 O O . LYS D 2 216 ? 163.303 117.023 86.945 1.00 129.64 216 LYS F O 1
ATOM 6632 N N . ILE D 2 217 ? 161.322 116.497 87.892 1.00 132.79 217 ILE F N 1
ATOM 6633 C CA . ILE D 2 217 ? 161.429 115.057 87.688 1.00 132.79 217 ILE F CA 1
ATOM 6634 C C . ILE D 2 217 ? 160.356 114.607 86.705 1.00 132.79 217 ILE F C 1
ATOM 6635 O O . ILE D 2 217 ? 159.222 115.099 86.734 1.00 132.79 217 ILE F O 1
ATOM 6640 N N . VAL D 2 218 ? 160.728 113.686 85.821 1.00 135.14 218 VAL F N 1
ATOM 6641 C CA . VAL D 2 218 ? 159.828 113.160 84.795 1.00 135.14 218 VAL F CA 1
ATOM 6642 C C . VAL D 2 218 ? 160.001 111.652 84.704 1.00 135.14 218 VAL F C 1
ATOM 6643 O O . VAL D 2 218 ? 161.018 111.098 85.142 1.00 135.14 218 VAL F O 1
ATOM 6647 N N . PRO D 2 219 ? 159.007 110.957 84.146 1.00 135.33 219 PRO F N 1
ATOM 6648 C CA . PRO D 2 219 ? 159.159 109.515 83.919 1.00 135.33 219 PRO F CA 1
ATOM 6649 C C . PRO D 2 219 ? 160.313 109.222 82.972 1.00 135.33 219 PRO F C 1
ATOM 6650 O O . PRO D 2 219 ? 160.687 110.048 82.136 1.00 135.33 219 PRO F O 1
ATOM 6654 N N . ARG D 2 220 ? 160.888 108.032 83.129 1.00 136.33 220 ARG F N 1
ATOM 6655 C CA . ARG D 2 220 ? 162.041 107.595 82.343 1.00 136.33 220 ARG F CA 1
ATOM 6656 C C . ARG D 2 220 ? 161.814 107.756 80.842 1.00 136.33 220 ARG F C 1
ATOM 6657 O O . ARG D 2 220 ? 162.492 107.123 80.032 1.00 136.33 220 ARG F O 1
ATOM 6665 N N . THR E 3 33 ? 150.713 146.480 211.952 1.00 127.84 9 THR A N 1
ATOM 6666 C CA . THR E 3 33 ? 150.429 146.553 210.524 1.00 127.84 9 THR A CA 1
ATOM 6667 C C . THR E 3 33 ? 151.702 146.955 209.778 1.00 127.84 9 THR A C 1
ATOM 6668 O O . THR E 3 33 ? 151.877 148.113 209.394 1.00 127.84 9 THR A O 1
ATOM 6672 N N . VAL E 3 34 ? 152.613 145.996 209.615 1.00 127.07 10 VAL A N 1
ATOM 6673 C CA . VAL E 3 34 ? 153.880 146.255 208.940 1.00 127.07 10 VAL A CA 1
ATOM 6674 C C . VAL E 3 34 ? 154.105 145.249 207.816 1.00 127.07 10 VAL A C 1
ATOM 6675 O O . VAL E 3 34 ? 154.342 145.632 206.665 1.00 127.07 10 VAL A O 1
ATOM 6679 N N . GLU E 3 35 ? 154.044 143.956 208.143 1.00 125.29 11 GLU A N 1
ATOM 6680 C CA . GLU E 3 35 ? 154.447 142.937 207.179 1.00 125.29 11 GLU A CA 1
ATOM 6681 C C . GLU E 3 35 ? 153.383 142.660 206.120 1.00 125.29 11 GLU A C 1
ATOM 6682 O O . GLU E 3 35 ? 153.733 142.372 204.968 1.00 125.29 11 GLU A O 1
ATOM 6688 N N . GLU E 3 36 ? 152.094 142.739 206.465 1.00 123.52 12 GLU A N 1
ATOM 6689 C CA . GLU E 3 36 ? 151.076 142.404 205.472 1.00 123.52 12 GLU A CA 1
ATOM 6690 C C . GLU E 3 36 ? 150.961 143.484 204.402 1.00 123.52 12 GLU A C 1
ATOM 6691 O O . GLU E 3 36 ? 150.685 143.170 203.238 1.00 123.52 12 GLU A O 1
ATOM 6697 N N . LEU E 3 37 ? 151.182 144.751 204.764 1.00 119.18 13 LEU A N 1
ATOM 6698 C CA . LEU E 3 37 ? 151.188 145.798 203.748 1.00 119.18 13 LEU A CA 1
ATOM 6699 C C . LEU E 3 37 ? 152.364 145.621 202.795 1.00 119.18 13 LEU A C 1
ATOM 6700 O O . LEU E 3 37 ? 152.225 145.834 201.586 1.00 119.18 13 LEU A O 1
ATOM 6705 N N . LYS E 3 38 ? 153.522 145.205 203.314 1.00 114.53 14 LYS A N 1
ATOM 6706 C CA . LYS E 3 38 ? 154.659 144.909 202.446 1.00 114.53 14 LYS A CA 1
ATOM 6707 C C . LYS E 3 38 ? 154.364 143.723 201.535 1.00 114.53 14 LYS A C 1
ATOM 6708 O O . LYS E 3 38 ? 154.733 143.731 200.354 1.00 114.53 14 LYS A O 1
ATOM 6714 N N . LYS E 3 39 ? 153.706 142.690 202.067 1.00 111.89 15 LYS A N 1
ATOM 6715 C CA . LYS E 3 39 ? 153.369 141.524 201.255 1.00 111.89 15 LYS A CA 1
ATOM 6716 C C . LYS E 3 39 ? 152.406 141.897 200.130 1.00 111.89 15 LYS A C 1
ATOM 6717 O O . LYS E 3 39 ? 152.587 141.486 198.975 1.00 111.89 15 LYS A O 1
ATOM 6723 N N . LEU E 3 40 ? 151.379 142.691 200.444 1.00 108.42 16 LEU A N 1
ATOM 6724 C CA . LEU E 3 40 ? 150.454 143.111 199.395 1.00 108.42 16 LEU A CA 1
ATOM 6725 C C . LEU E 3 40 ? 151.121 144.070 198.416 1.00 108.42 16 LEU A C 1
ATOM 6726 O O . LEU E 3 40 ? 150.778 144.075 197.231 1.00 108.42 16 LEU A O 1
ATOM 6731 N N . LEU E 3 41 ? 152.081 144.874 198.882 1.00 104.24 17 LEU A N 1
ATOM 6732 C CA . LEU E 3 41 ? 152.842 145.722 197.971 1.00 104.24 17 LEU A CA 1
ATOM 6733 C C . LEU E 3 41 ? 153.668 144.886 197.003 1.00 104.24 17 LEU A C 1
ATOM 6734 O O . LEU E 3 41 ? 153.778 145.224 195.821 1.00 104.24 17 LEU A O 1
ATOM 6739 N N . GLU E 3 42 ? 154.264 143.795 197.488 1.00 102.40 18 GLU A N 1
ATOM 6740 C CA . GLU E 3 42 ? 154.989 142.892 196.596 1.00 102.40 18 GLU A CA 1
ATOM 6741 C C . GLU E 3 42 ? 154.046 142.226 195.599 1.00 102.40 18 GLU A C 1
ATOM 6742 O O . GLU E 3 42 ? 154.394 142.055 194.422 1.00 102.40 18 GLU A O 1
ATOM 6748 N N . GLN E 3 43 ? 152.848 141.841 196.051 1.00 100.06 19 GLN A N 1
ATOM 6749 C CA . GLN E 3 43 ? 151.862 141.293 195.121 1.00 100.06 19 GLN A CA 1
ATOM 6750 C C . GLN E 3 43 ? 151.481 142.311 194.051 1.00 100.06 19 GLN A C 1
ATOM 6751 O O . GLN E 3 43 ? 151.365 141.966 192.869 1.00 100.06 19 GLN A O 1
ATOM 6757 N N . TRP E 3 44 ? 151.277 143.571 194.445 1.00 96.10 20 TRP A N 1
ATOM 6758 C CA . TRP E 3 44 ? 150.961 144.605 193.464 1.00 96.10 20 TRP A CA 1
ATOM 6759 C C . TRP E 3 44 ? 152.132 144.873 192.529 1.00 96.10 20 TRP A C 1
ATOM 6760 O O . TRP E 3 44 ? 151.921 145.190 191.356 1.00 96.10 20 TRP A O 1
ATOM 6771 N N . ASN E 3 45 ? 153.366 144.763 193.025 1.00 83.88 21 ASN A N 1
ATOM 6772 C CA . ASN E 3 45 ? 154.527 144.897 192.151 1.00 83.88 21 ASN A CA 1
ATOM 6773 C C . ASN E 3 45 ? 154.555 143.789 191.106 1.00 83.88 21 ASN A C 1
ATOM 6774 O O . ASN E 3 45 ? 154.808 144.045 189.923 1.00 83.88 21 ASN A O 1
ATOM 6779 N N . LEU E 3 46 ? 154.282 142.551 191.522 1.00 76.93 22 LEU A N 1
ATOM 6780 C CA . LEU E 3 46 ? 154.212 141.454 190.560 1.00 76.93 22 LEU A CA 1
ATOM 6781 C C . LEU E 3 46 ? 153.082 141.675 189.558 1.00 76.93 22 LEU A C 1
ATOM 6782 O O . LEU E 3 46 ? 153.241 141.417 188.356 1.00 76.93 22 LEU A O 1
ATOM 6787 N N . VAL E 3 47 ? 151.934 142.159 190.036 1.00 73.93 23 VAL A N 1
ATOM 6788 C CA . VAL E 3 47 ? 150.792 142.396 189.156 1.00 73.93 23 VAL A CA 1
ATOM 6789 C C . VAL E 3 47 ? 151.124 143.471 188.127 1.00 73.93 23 VAL A C 1
ATOM 6790 O O . VAL E 3 47 ? 150.848 143.317 186.931 1.00 73.93 23 VAL A O 1
ATOM 6794 N N . ILE E 3 48 ? 151.720 144.579 188.575 1.00 69.64 24 ILE A N 1
ATOM 6795 C CA . ILE E 3 48 ? 152.050 145.655 187.649 1.00 69.64 24 ILE A CA 1
ATOM 6796 C C . ILE E 3 48 ? 153.148 145.215 186.689 1.00 69.64 24 ILE A C 1
ATOM 6797 O O . ILE E 3 48 ? 153.177 145.653 185.536 1.00 69.64 24 ILE A O 1
ATOM 6802 N N . GLY E 3 49 ? 154.047 144.328 187.124 1.00 63.23 25 GLY A N 1
ATOM 6803 C CA . GLY E 3 49 ? 155.002 143.752 186.192 1.00 63.23 25 GLY A CA 1
ATOM 6804 C C . GLY E 3 49 ? 154.331 142.920 185.114 1.00 63.23 25 GLY A C 1
ATOM 6805 O O . GLY E 3 49 ? 154.698 142.994 183.938 1.00 63.23 25 GLY A O 1
ATOM 6806 N N . PHE E 3 50 ? 153.334 142.117 185.500 1.00 60.48 26 PHE A N 1
ATOM 6807 C CA . PHE E 3 50 ? 152.598 141.333 184.511 1.00 60.48 26 PHE A CA 1
ATOM 6808 C C . PHE E 3 50 ? 151.850 142.232 183.530 1.00 60.48 26 PHE A C 1
ATOM 6809 O O . PHE E 3 50 ? 151.852 141.980 182.318 1.00 60.48 26 PHE A O 1
ATOM 6817 N N . LEU E 3 51 ? 151.202 143.284 184.035 1.00 58.40 27 LEU A N 1
ATOM 6818 C CA . LEU E 3 51 ? 150.516 144.217 183.144 1.00 58.40 27 LEU A CA 1
ATOM 6819 C C . LEU E 3 51 ? 151.500 144.960 182.245 1.00 58.40 27 LEU A C 1
ATOM 6820 O O . LEU E 3 51 ? 151.183 145.261 181.090 1.00 58.40 27 LEU A O 1
ATOM 6825 N N . PHE E 3 52 ? 152.697 145.264 182.750 1.00 53.72 28 PHE A N 1
ATOM 6826 C CA . PHE E 3 52 ? 153.720 145.861 181.896 1.00 53.72 28 PHE A CA 1
ATOM 6827 C C . PHE E 3 52 ? 154.144 144.897 180.796 1.00 53.72 28 PHE A C 1
ATOM 6828 O O . PHE E 3 52 ? 154.365 145.307 179.652 1.00 53.72 28 PHE A O 1
ATOM 6836 N N . LEU E 3 53 ? 154.268 143.610 181.129 1.00 48.91 29 LEU A N 1
ATOM 6837 C CA . LEU E 3 53 ? 154.590 142.610 180.115 1.00 48.91 29 LEU A CA 1
ATOM 6838 C C . LEU E 3 53 ? 153.506 142.541 179.044 1.00 48.91 29 LEU A C 1
ATOM 6839 O O . LEU E 3 53 ? 153.808 142.478 177.845 1.00 48.91 29 LEU A O 1
ATOM 6844 N N . THR E 3 54 ? 152.236 142.549 179.460 1.00 49.41 30 THR A N 1
ATOM 6845 C CA . THR E 3 54 ? 151.143 142.539 178.487 1.00 49.41 30 THR A CA 1
ATOM 6846 C C . THR E 3 54 ? 151.147 143.805 177.636 1.00 49.41 30 THR A C 1
ATOM 6847 O O . THR E 3 54 ? 150.907 143.747 176.425 1.00 49.41 30 THR A O 1
ATOM 6851 N N . TRP E 3 55 ? 151.419 144.956 178.255 1.00 46.34 31 TRP A N 1
ATOM 6852 C CA . TRP E 3 55 ? 151.536 146.207 177.512 1.00 46.34 31 TRP A CA 1
ATOM 6853 C C . TRP E 3 55 ? 152.628 146.126 176.456 1.00 46.34 31 TRP A C 1
ATOM 6854 O O . TRP E 3 55 ? 152.430 146.544 175.308 1.00 46.34 31 TRP A O 1
ATOM 6865 N N . ILE E 3 56 ? 153.790 145.588 176.827 1.00 45.95 32 ILE A N 1
ATOM 6866 C CA . ILE E 3 56 ? 154.908 145.518 175.894 1.00 45.95 32 ILE A CA 1
ATOM 6867 C C . ILE E 3 56 ? 154.592 144.553 174.758 1.00 45.95 32 ILE A C 1
ATOM 6868 O O . ILE E 3 56 ? 154.889 144.828 173.589 1.00 45.95 32 ILE A O 1
ATOM 6873 N N . CYS E 3 57 ? 153.973 143.414 175.082 1.00 46.99 33 CYS A N 1
ATOM 6874 C CA . CYS E 3 57 ? 153.588 142.460 174.047 1.00 46.99 33 CYS A CA 1
ATOM 6875 C C . CYS E 3 57 ? 152.564 143.062 173.091 1.00 46.99 33 CYS A C 1
ATOM 6876 O O . CYS E 3 57 ? 152.636 142.844 171.876 1.00 46.99 33 CYS A O 1
ATOM 6879 N N . LEU E 3 58 ? 151.603 143.823 173.621 1.00 43.45 34 LEU A N 1
ATOM 6880 C CA . LEU E 3 58 ? 150.599 144.446 172.766 1.00 43.45 34 LEU A CA 1
ATOM 6881 C C . LEU E 3 58 ? 151.213 145.523 171.879 1.00 43.45 34 LEU A C 1
ATOM 6882 O O . LEU E 3 58 ? 150.847 145.651 170.706 1.00 43.45 34 LEU A O 1
ATOM 6887 N N . LEU E 3 59 ? 152.147 146.306 172.418 1.00 40.08 35 LEU A N 1
ATOM 6888 C CA . LEU E 3 59 ? 152.745 147.385 171.643 1.00 40.08 35 LEU A CA 1
ATOM 6889 C C . LEU E 3 59 ? 153.847 146.915 170.704 1.00 40.08 35 LEU A C 1
ATOM 6890 O O . LEU E 3 59 ? 154.247 147.680 169.819 1.00 40.08 35 LEU A O 1
ATOM 6895 N N . GLN E 3 60 ? 154.346 145.690 170.863 1.00 42.70 36 GLN A N 1
ATOM 6896 C CA . GLN E 3 60 ? 155.461 145.212 170.054 1.00 42.70 36 GLN A CA 1
ATOM 6897 C C . GLN E 3 60 ? 155.040 144.267 168.937 1.00 42.70 36 GLN A C 1
ATOM 6898 O O . GLN E 3 60 ? 155.615 144.317 167.846 1.00 42.70 36 GLN A O 1
ATOM 6904 N N . PHE E 3 61 ? 154.048 143.406 169.172 1.00 41.91 37 PHE A N 1
ATOM 6905 C CA . PHE E 3 61 ? 153.663 142.402 168.187 1.00 41.91 37 PHE A CA 1
ATOM 6906 C C . PHE E 3 61 ? 152.184 142.395 167.826 1.00 41.91 37 PHE A C 1
ATOM 6907 O O . PHE E 3 61 ? 151.840 141.866 166.762 1.00 41.91 37 PHE A O 1
ATOM 6915 N N . ALA E 3 62 ? 151.304 142.950 168.655 1.00 43.45 38 ALA A N 1
ATOM 6916 C CA . ALA E 3 62 ? 149.862 142.882 168.413 1.00 43.45 38 ALA A CA 1
ATOM 6917 C C . ALA E 3 62 ? 149.492 143.876 167.320 1.00 43.45 38 ALA A C 1
ATOM 6918 O O . ALA E 3 62 ? 149.234 145.052 167.576 1.00 43.45 38 ALA A O 1
ATOM 6920 N N . TYR E 3 63 ? 149.461 143.390 166.081 1.00 45.51 39 TYR A N 1
ATOM 6921 C CA . TYR E 3 63 ? 149.065 144.199 164.938 1.00 45.51 39 TYR A CA 1
ATOM 6922 C C . TYR E 3 63 ? 148.306 143.325 163.950 1.00 45.51 39 TYR A C 1
ATOM 6923 O O . TYR E 3 63 ? 148.448 142.100 163.935 1.00 45.51 39 TYR A O 1
ATOM 6932 N N . ALA E 3 64 ? 147.487 143.977 163.122 1.00 51.55 40 ALA A N 1
ATOM 6933 C CA . ALA E 3 64 ? 146.646 143.247 162.177 1.00 51.55 40 ALA A CA 1
ATOM 6934 C C . ALA E 3 64 ? 147.487 142.498 161.150 1.00 51.55 40 ALA A C 1
ATOM 6935 O O . ALA E 3 64 ? 147.200 141.341 160.820 1.00 51.55 40 ALA A O 1
ATOM 6937 N N . ASN E 3 65 ? 148.532 143.140 160.635 1.00 56.57 41 ASN A N 1
ATOM 6938 C CA . ASN E 3 65 ? 149.384 142.539 159.618 1.00 56.57 41 ASN A CA 1
ATOM 6939 C C . ASN E 3 65 ? 150.576 141.788 160.198 1.00 56.57 41 ASN A C 1
ATOM 6940 O O . ASN E 3 65 ? 151.395 141.270 159.431 1.00 56.57 41 ASN A O 1
ATOM 6945 N N . ARG E 3 66 ? 150.695 141.715 161.522 1.00 54.05 42 ARG A N 1
ATOM 6946 C CA . ARG E 3 66 ? 151.799 141.023 162.174 1.00 54.05 42 ARG A CA 1
ATOM 6947 C C . ARG E 3 66 ? 151.356 139.758 162.892 1.00 54.05 42 ARG A C 1
ATOM 6948 O O . ARG E 3 66 ? 151.996 138.711 162.753 1.00 54.05 42 ARG A O 1
ATOM 6956 N N . ASN E 3 67 ? 150.272 139.826 163.662 1.00 55.85 43 ASN A N 1
ATOM 6957 C CA . ASN E 3 67 ? 149.757 138.658 164.374 1.00 55.85 43 ASN A CA 1
ATOM 6958 C C . ASN E 3 67 ? 148.262 138.856 164.574 1.00 55.85 43 ASN A C 1
ATOM 6959 O O . ASN E 3 67 ? 147.851 139.695 165.382 1.00 55.85 43 ASN A O 1
ATOM 6964 N N . ARG E 3 68 ? 147.454 138.087 163.839 1.00 56.48 44 ARG A N 1
ATOM 6965 C CA . ARG E 3 68 ? 146.004 138.223 163.944 1.00 56.48 44 ARG A CA 1
ATOM 6966 C C . ARG E 3 68 ? 145.511 137.844 165.335 1.00 56.48 44 ARG A C 1
ATOM 6967 O O . ARG E 3 68 ? 144.610 138.493 165.880 1.00 56.48 44 ARG A O 1
ATOM 6975 N N . PHE E 3 69 ? 146.084 136.790 165.922 1.00 53.21 45 PHE A N 1
ATOM 6976 C CA . PHE E 3 69 ? 145.694 136.386 167.269 1.00 53.21 45 PHE A CA 1
ATOM 6977 C C . PHE E 3 69 ? 145.963 137.500 168.273 1.00 53.21 45 PHE A C 1
ATOM 6978 O O . PHE E 3 69 ? 145.092 137.853 169.077 1.00 53.21 45 PHE A O 1
ATOM 6986 N N . LEU E 3 70 ? 147.164 138.081 168.229 1.00 47.98 46 LEU A N 1
ATOM 6987 C CA . LEU E 3 70 ? 147.485 139.172 169.142 1.00 47.98 46 LEU A CA 1
ATOM 6988 C C . LEU E 3 70 ? 146.679 140.426 168.827 1.00 47.98 46 LEU A C 1
ATOM 6989 O O . LEU E 3 70 ? 146.382 141.209 169.732 1.00 47.98 46 LEU A O 1
ATOM 6994 N N . TYR E 3 71 ? 146.309 140.630 167.561 1.00 45.51 47 TYR A N 1
ATOM 6995 C CA . TYR E 3 71 ? 145.435 141.747 167.213 1.00 45.51 47 TYR A CA 1
ATOM 6996 C C . TYR E 3 71 ? 144.062 141.592 167.861 1.00 45.51 47 TYR A C 1
ATOM 6997 O O . TYR E 3 71 ? 143.524 142.543 168.445 1.00 45.51 47 TYR A O 1
ATOM 7006 N N . ILE E 3 72 ? 143.487 140.389 167.781 1.00 46.09 48 ILE A N 1
ATOM 7007 C CA . ILE E 3 72 ? 142.207 140.131 168.434 1.00 46.09 48 ILE A CA 1
ATOM 7008 C C . ILE E 3 72 ? 142.346 140.266 169.945 1.00 46.09 48 ILE A C 1
ATOM 7009 O O . ILE E 3 72 ? 141.446 140.771 170.625 1.00 46.09 48 ILE A O 1
ATOM 7014 N N . ILE E 3 73 ? 143.480 139.823 170.492 1.00 45.48 49 ILE A N 1
ATOM 7015 C CA . ILE E 3 73 ? 143.724 139.942 171.928 1.00 45.48 49 ILE A CA 1
ATOM 7016 C C . ILE E 3 73 ? 143.765 141.408 172.350 1.00 45.48 49 ILE A C 1
ATOM 7017 O O . ILE E 3 73 ? 143.188 141.795 173.377 1.00 45.48 49 ILE A O 1
ATOM 7022 N N . LYS E 3 74 ? 144.448 142.246 171.567 1.00 43.25 50 LYS A N 1
ATOM 7023 C CA . LYS E 3 74 ? 144.497 143.676 171.856 1.00 43.25 50 LYS A CA 1
ATOM 7024 C C . LYS E 3 74 ? 143.111 144.302 171.772 1.00 43.25 50 LYS A C 1
ATOM 7025 O O . LYS E 3 74 ? 142.753 145.152 172.597 1.00 43.25 50 LYS A O 1
ATOM 7031 N N . LEU E 3 75 ? 142.317 143.895 170.777 1.00 43.21 51 LEU A N 1
ATOM 7032 C CA . LEU E 3 75 ? 140.944 144.385 170.689 1.00 43.21 51 LEU A CA 1
ATOM 7033 C C . LEU E 3 75 ? 140.140 143.990 171.921 1.00 43.21 51 LEU A C 1
ATOM 7034 O O . LEU E 3 75 ? 139.352 144.790 172.441 1.00 43.21 51 LEU A O 1
ATOM 7039 N N . ILE E 3 76 ? 140.320 142.755 172.395 1.00 43.68 52 ILE A N 1
ATOM 7040 C CA . ILE E 3 76 ? 139.596 142.294 173.577 1.00 43.68 52 ILE A CA 1
ATOM 7041 C C . ILE E 3 76 ? 139.985 143.113 174.801 1.00 43.68 52 ILE A C 1
ATOM 7042 O O . ILE E 3 76 ? 139.120 143.534 175.578 1.00 43.68 52 ILE A O 1
ATOM 7047 N N . PHE E 3 77 ? 141.287 143.352 174.996 1.00 47.33 53 PHE A N 1
ATOM 7048 C CA . PHE E 3 77 ? 141.701 144.194 176.118 1.00 47.33 53 PHE A CA 1
ATOM 7049 C C . PHE E 3 77 ? 141.144 145.607 176.008 1.00 47.33 53 PHE A C 1
ATOM 7050 O O . PHE E 3 77 ? 140.711 146.180 177.011 1.00 47.33 53 PHE A O 1
ATOM 7058 N N . LEU E 3 78 ? 141.156 146.196 174.812 1.00 45.60 54 LEU A N 1
ATOM 7059 C CA . LEU E 3 78 ? 140.571 147.526 174.655 1.00 45.60 54 LEU A CA 1
ATOM 7060 C C . LEU E 3 78 ? 139.099 147.523 175.056 1.00 45.60 54 LEU A C 1
ATOM 7061 O O . LEU E 3 78 ? 138.649 148.360 175.855 1.00 45.60 54 LEU A O 1
ATOM 7066 N N . TRP E 3 79 ? 138.343 146.553 174.532 1.00 45.15 55 TRP A N 1
ATOM 7067 C CA . TRP E 3 79 ? 136.906 146.496 174.772 1.00 45.15 55 TRP A CA 1
ATOM 7068 C C . TRP E 3 79 ? 136.582 146.224 176.234 1.00 45.15 55 TRP A C 1
ATOM 7069 O O . TRP E 3 79 ? 135.550 146.690 176.730 1.00 45.15 55 TRP A O 1
ATOM 7080 N N . LEU E 3 80 ? 137.429 145.473 176.940 1.00 49.13 56 LEU A N 1
ATOM 7081 C CA . LEU E 3 80 ? 137.140 145.180 178.338 1.00 49.13 56 LEU A CA 1
ATOM 7082 C C . LEU E 3 80 ? 137.707 146.219 179.295 1.00 49.13 56 LEU A C 1
ATOM 7083 O O . LEU E 3 80 ? 137.209 146.331 180.418 1.00 49.13 56 LEU A O 1
ATOM 7088 N N . LEU E 3 81 ? 138.715 146.988 178.884 1.00 51.49 57 LEU A N 1
ATOM 7089 C CA . LEU E 3 81 ? 139.286 148.005 179.755 1.00 51.49 57 LEU A CA 1
ATOM 7090 C C . LEU E 3 81 ? 138.608 149.356 179.609 1.00 51.49 57 LEU A C 1
ATOM 7091 O O . LEU E 3 81 ? 138.725 150.189 180.514 1.00 51.49 57 LEU A O 1
ATOM 7096 N N . TRP E 3 82 ? 137.909 149.604 178.500 1.00 50.69 58 TRP A N 1
ATOM 7097 C CA . TRP E 3 82 ? 137.121 150.834 178.405 1.00 50.69 58 TRP A CA 1
ATOM 7098 C C . TRP E 3 82 ? 136.104 150.975 179.536 1.00 50.69 58 TRP A C 1
ATOM 7099 O O . TRP E 3 82 ? 136.138 151.999 180.242 1.00 50.69 58 TRP A O 1
ATOM 7110 N N . PRO E 3 83 ? 135.223 149.999 179.802 1.00 50.60 59 PRO A N 1
ATOM 7111 C CA . PRO E 3 83 ? 134.349 150.131 180.978 1.00 50.60 59 PRO A CA 1
ATOM 7112 C C . PRO E 3 83 ? 135.107 150.044 182.287 1.00 50.60 59 PRO A C 1
ATOM 7113 O O . PRO E 3 83 ? 134.715 150.702 183.257 1.00 50.60 59 PRO A O 1
ATOM 7117 N N . VAL E 3 84 ? 136.185 149.258 182.346 1.00 52.35 60 VAL A N 1
ATOM 7118 C CA . VAL E 3 84 ? 136.994 149.210 183.560 1.00 52.35 60 VAL A CA 1
ATOM 7119 C C . VAL E 3 84 ? 137.674 150.551 183.804 1.00 52.35 60 VAL A C 1
ATOM 7120 O O . VAL E 3 84 ? 137.768 151.009 184.947 1.00 52.35 60 VAL A O 1
ATOM 7124 N N . THR E 3 85 ? 138.159 151.203 182.744 1.00 52.75 61 THR A N 1
ATOM 7125 C CA . THR E 3 85 ? 138.736 152.535 182.910 1.00 52.75 61 THR A CA 1
ATOM 7126 C C . THR E 3 85 ? 137.689 153.529 183.396 1.00 52.75 61 THR A C 1
ATOM 7127 O O . THR E 3 85 ? 137.960 154.345 184.289 1.00 52.75 61 THR A O 1
ATOM 7131 N N . LEU E 3 86 ? 136.481 153.476 182.824 1.00 56.05 62 LEU A N 1
ATOM 7132 C CA . LEU E 3 86 ? 135.421 154.373 183.279 1.00 56.05 62 LEU A CA 1
ATOM 7133 C C . LEU E 3 86 ? 135.079 154.127 184.746 1.00 56.05 62 LEU A C 1
ATOM 7134 O O . LEU E 3 86 ? 134.915 155.078 185.523 1.00 56.05 62 LEU A O 1
ATOM 7139 N N . ALA E 3 87 ? 134.974 152.857 185.144 1.00 56.99 63 ALA A N 1
ATOM 7140 C CA . ALA E 3 87 ? 134.663 152.527 186.531 1.00 56.99 63 ALA A CA 1
ATOM 7141 C C . ALA E 3 87 ? 135.780 152.963 187.470 1.00 56.99 63 ALA A C 1
ATOM 7142 O O . ALA E 3 87 ? 135.514 153.450 188.574 1.00 56.99 63 ALA A O 1
ATOM 7144 N N . CYS E 3 88 ? 137.036 152.791 187.054 1.00 60.45 64 CYS A N 1
ATOM 7145 C CA . CYS E 3 88 ? 138.154 153.236 187.877 1.00 60.45 64 CYS A CA 1
ATOM 7146 C C . CYS E 3 88 ? 138.131 154.746 188.061 1.00 60.45 64 CYS A C 1
ATOM 7147 O O . CYS E 3 88 ? 138.391 155.248 189.160 1.00 60.45 64 CYS A O 1
ATOM 7150 N N . PHE E 3 89 ? 137.819 155.490 186.996 1.00 61.79 65 PHE A N 1
ATOM 7151 C CA . PHE E 3 89 ? 137.747 156.942 187.125 1.00 61.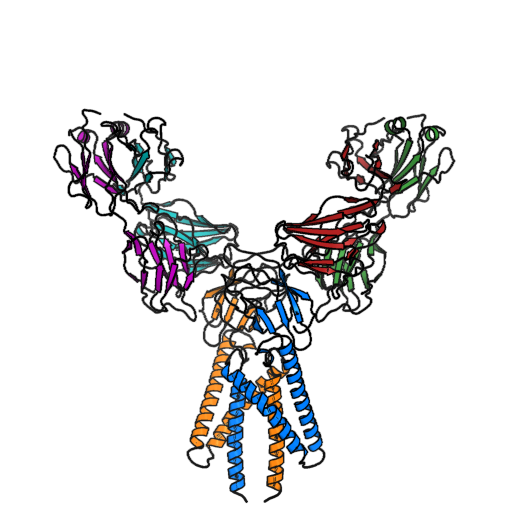79 65 PHE A CA 1
ATOM 7152 C C . PHE E 3 89 ? 136.591 157.375 188.022 1.00 61.79 65 PHE A C 1
ATOM 7153 O O . PHE E 3 89 ? 136.750 158.285 188.843 1.00 61.79 65 PHE A O 1
ATOM 7161 N N . VAL E 3 90 ? 135.423 156.738 187.899 1.00 63.87 66 VAL A N 1
ATOM 7162 C CA . VAL E 3 90 ? 134.324 157.136 188.779 1.00 63.87 66 VAL A CA 1
ATOM 7163 C C . VAL E 3 90 ? 134.616 156.742 190.226 1.00 63.87 66 VAL A C 1
ATOM 7164 O O . VAL E 3 90 ? 134.190 157.434 191.161 1.00 63.87 66 VAL A O 1
ATOM 7168 N N . LEU E 3 91 ? 135.353 155.647 190.442 1.00 69.39 67 LEU A N 1
ATOM 7169 C CA . LEU E 3 91 ? 135.740 155.271 191.799 1.00 69.39 67 LEU A CA 1
ATOM 7170 C C . LEU E 3 91 ? 136.751 156.252 192.378 1.00 69.39 67 LEU A C 1
ATOM 7171 O O . LEU E 3 91 ? 136.674 156.608 193.560 1.00 69.39 67 LEU A O 1
ATOM 7176 N N . ALA E 3 92 ? 137.715 156.692 191.567 1.00 70.12 68 ALA A N 1
ATOM 7177 C CA . ALA E 3 92 ? 138.657 157.716 191.999 1.00 70.12 68 ALA A CA 1
ATOM 7178 C C . ALA E 3 92 ? 138.013 159.089 192.109 1.00 70.12 68 ALA A C 1
ATOM 7179 O O . ALA E 3 92 ? 138.627 160.001 192.671 1.00 70.12 68 ALA A O 1
ATOM 7181 N N . ALA E 3 93 ? 136.811 159.262 191.560 1.00 73.28 69 ALA A N 1
ATOM 7182 C CA . ALA E 3 93 ? 136.065 160.504 191.710 1.00 73.28 69 ALA A CA 1
ATOM 7183 C C . ALA E 3 93 ? 135.195 160.515 192.961 1.00 73.28 69 ALA A C 1
ATOM 7184 O O . ALA E 3 93 ? 135.073 161.556 193.616 1.00 73.28 69 ALA A O 1
ATOM 7186 N N . VAL E 3 94 ? 134.578 159.380 193.304 1.00 79.47 70 VAL A N 1
ATOM 7187 C CA . VAL E 3 94 ? 133.735 159.341 194.496 1.00 79.47 70 VAL A CA 1
ATOM 7188 C C . VAL E 3 94 ? 134.570 159.542 195.758 1.00 79.47 70 VAL A C 1
ATOM 7189 O O . VAL E 3 94 ? 134.106 160.159 196.725 1.00 79.47 70 VAL A O 1
ATOM 7193 N N . TYR E 3 95 ? 135.799 159.037 195.777 1.00 88.19 71 TYR A N 1
ATOM 7194 C CA . TYR E 3 95 ? 136.745 159.304 196.850 1.00 88.19 71 TYR A CA 1
ATOM 7195 C C . TYR E 3 95 ? 137.725 160.386 196.410 1.00 88.19 71 TYR A C 1
ATOM 7196 O O . TYR E 3 95 ? 137.968 160.586 195.219 1.00 88.19 71 TYR A O 1
ATOM 7205 N N . ARG E 3 96 ? 138.288 161.091 197.389 1.00 97.71 72 ARG A N 1
ATOM 7206 C CA . ARG E 3 96 ? 139.184 162.193 197.066 1.00 97.71 72 ARG A CA 1
ATOM 7207 C C . ARG E 3 96 ? 140.023 162.546 198.285 1.00 97.71 72 ARG A C 1
ATOM 7208 O O . ARG E 3 96 ? 139.660 162.245 199.425 1.00 97.71 72 ARG A O 1
ATOM 7216 N N . ILE E 3 97 ? 141.160 163.186 198.020 1.00 102.41 73 ILE A N 1
ATOM 7217 C CA . ILE E 3 97 ? 141.928 163.833 199.077 1.00 102.41 73 ILE A CA 1
ATOM 7218 C C . ILE E 3 97 ? 141.444 165.264 199.296 1.00 102.41 73 ILE A C 1
ATOM 7219 O O . ILE E 3 97 ? 141.416 165.742 200.435 1.00 102.41 73 ILE A O 1
ATOM 7224 N N . ASN E 3 98 ? 141.056 165.950 198.225 1.00 99.69 74 ASN A N 1
ATOM 7225 C CA . ASN E 3 98 ? 140.490 167.291 198.288 1.00 99.69 74 ASN A CA 1
ATOM 7226 C C . ASN E 3 98 ? 139.634 167.487 197.043 1.00 99.69 74 ASN A C 1
ATOM 7227 O O . ASN E 3 98 ? 139.567 166.615 196.172 1.00 99.69 74 ASN A O 1
ATOM 7232 N N . TRP E 3 99 ? 138.978 168.641 196.956 1.00 103.12 75 TRP A N 1
ATOM 7233 C CA . TRP E 3 99 ? 138.128 168.926 195.800 1.00 103.12 75 TRP A CA 1
ATOM 7234 C C . TRP E 3 99 ? 138.950 169.511 194.652 1.00 103.12 75 TRP A C 1
ATOM 7235 O O . TRP E 3 99 ? 138.636 170.550 194.075 1.00 103.12 75 TRP A O 1
ATOM 7246 N N . ILE E 3 100 ? 140.049 168.828 194.335 1.00 91.18 76 ILE A N 1
ATOM 7247 C CA . ILE E 3 100 ? 140.863 169.132 193.165 1.00 91.18 76 ILE A CA 1
ATOM 7248 C C . ILE E 3 100 ? 140.997 167.858 192.345 1.00 91.18 76 ILE A C 1
ATOM 7249 O O . ILE E 3 100 ? 140.800 167.863 191.124 1.00 91.18 76 ILE A O 1
ATOM 7254 N N . THR E 3 101 ? 141.329 166.754 193.019 1.00 84.20 77 THR A N 1
ATOM 7255 C CA . THR E 3 101 ? 141.449 165.471 192.337 1.00 84.20 77 THR A CA 1
ATOM 7256 C C . THR E 3 101 ? 140.099 164.967 191.845 1.00 84.20 77 THR A C 1
ATOM 7257 O O . THR E 3 101 ? 140.040 164.230 190.856 1.00 84.20 77 THR A O 1
ATOM 7261 N N . GLY E 3 102 ? 139.012 165.342 192.522 1.00 78.08 78 GLY A N 1
ATOM 7262 C CA . GLY E 3 102 ? 137.694 164.930 192.068 1.00 78.08 78 GLY A CA 1
ATOM 7263 C C . GLY E 3 102 ? 137.335 165.513 190.715 1.00 78.08 78 GLY A C 1
ATOM 7264 O O . GLY E 3 102 ? 136.796 164.816 189.850 1.00 78.08 78 GLY A O 1
ATOM 7265 N N . GLY E 3 103 ? 137.633 166.797 190.510 1.00 74.12 79 GLY A N 1
ATOM 7266 C CA . GLY E 3 103 ? 137.381 167.406 189.214 1.00 74.12 79 GLY A CA 1
ATOM 7267 C C . GLY E 3 103 ? 138.220 166.791 188.111 1.00 74.12 79 GLY A C 1
ATOM 7268 O O . GLY E 3 103 ? 137.738 166.578 186.996 1.00 74.12 79 GLY A O 1
ATOM 7269 N N . ILE E 3 104 ? 139.488 166.494 188.408 1.00 70.26 80 ILE A N 1
ATOM 7270 C CA . ILE E 3 104 ? 140.353 165.843 187.428 1.00 70.26 80 ILE A CA 1
ATOM 7271 C C . ILE E 3 104 ? 139.821 164.457 187.087 1.00 70.26 80 ILE A C 1
ATOM 7272 O O . ILE E 3 104 ? 139.826 164.042 185.921 1.00 70.26 80 ILE A O 1
ATOM 7277 N N . ALA E 3 105 ? 139.360 163.717 188.098 1.00 67.53 81 ALA A N 1
ATOM 7278 C CA . ALA E 3 105 ? 138.799 162.392 187.853 1.00 67.53 81 ALA A CA 1
ATOM 7279 C C . ALA E 3 105 ? 137.535 162.474 187.007 1.00 67.53 81 ALA A C 1
ATOM 7280 O O . ALA E 3 105 ? 137.332 161.654 186.105 1.00 67.53 81 ALA A O 1
ATOM 7282 N N . ILE E 3 106 ? 136.674 163.458 187.281 1.00 65.45 82 ILE A N 1
ATOM 7283 C CA . ILE E 3 106 ? 135.471 163.644 186.472 1.00 65.45 82 ILE A CA 1
ATOM 7284 C C . ILE E 3 106 ? 135.843 163.982 185.033 1.00 65.45 82 ILE A C 1
ATOM 7285 O O . ILE E 3 106 ? 135.236 163.472 184.082 1.00 65.45 82 ILE A O 1
ATOM 7290 N N . ALA E 3 107 ? 136.838 164.854 184.851 1.00 62.75 83 ALA A N 1
ATOM 7291 C CA . ALA E 3 107 ? 137.269 165.215 183.504 1.00 62.75 83 ALA A CA 1
ATOM 7292 C C . ALA E 3 107 ? 137.813 164.006 182.755 1.00 62.75 83 ALA A C 1
ATOM 7293 O O . ALA E 3 107 ? 137.491 163.797 181.580 1.00 62.75 83 ALA A O 1
ATOM 7295 N N . MET E 3 108 ? 138.634 163.191 183.421 1.00 60.30 84 MET A N 1
ATOM 7296 C CA . MET E 3 108 ? 139.163 161.993 182.776 1.00 60.30 84 MET A CA 1
ATOM 7297 C C . MET E 3 108 ? 138.048 161.013 182.437 1.00 60.30 84 MET A C 1
ATOM 7298 O O . MET E 3 108 ? 138.045 160.413 181.355 1.00 60.30 84 MET A O 1
ATOM 7303 N N . ALA E 3 109 ? 137.088 160.841 183.350 1.00 57.76 85 ALA A N 1
ATOM 7304 C CA . ALA E 3 109 ? 135.984 159.920 183.108 1.00 57.76 85 ALA A CA 1
ATOM 7305 C C . ALA E 3 109 ? 135.153 160.363 181.912 1.00 57.76 85 ALA A C 1
ATOM 7306 O O . ALA E 3 109 ? 134.822 159.553 181.039 1.00 57.76 85 ALA A O 1
ATOM 7308 N N . CYS E 3 110 ? 134.815 161.654 181.844 1.00 57.30 86 CYS A N 1
ATOM 7309 C CA . CYS E 3 110 ? 134.011 162.123 180.721 1.00 57.30 86 CYS A CA 1
ATOM 7310 C C . CYS E 3 110 ? 134.803 162.098 179.420 1.00 57.30 86 CYS A C 1
ATOM 7311 O O . CYS E 3 110 ? 134.230 161.823 178.361 1.00 57.30 86 CYS A O 1
ATOM 7314 N N . LEU E 3 111 ? 136.114 162.351 179.473 1.00 52.97 87 LEU A N 1
ATOM 7315 C CA . LEU E 3 111 ? 136.930 162.276 178.265 1.00 52.97 87 LEU A CA 1
ATOM 7316 C C . LEU E 3 111 ? 136.983 160.853 177.719 1.00 52.97 87 LEU A C 1
ATOM 7317 O O . LEU E 3 111 ? 136.798 160.631 176.515 1.00 52.97 87 LEU A O 1
ATOM 7322 N N . VAL E 3 112 ? 137.233 159.872 178.591 1.00 52.25 88 VAL A N 1
ATOM 7323 C CA . VAL E 3 112 ? 137.288 158.492 178.116 1.00 52.25 88 VAL A CA 1
ATOM 7324 C C . VAL E 3 112 ? 135.906 158.003 177.697 1.00 52.25 88 VAL A C 1
ATOM 7325 O O . VAL E 3 112 ? 135.789 157.209 176.759 1.00 52.25 88 VAL A O 1
ATOM 7329 N N . GLY E 3 113 ? 134.841 158.470 178.353 1.00 48.29 89 GLY A N 1
ATOM 7330 C CA . GLY E 3 113 ? 133.504 158.126 177.897 1.00 48.29 89 GLY A CA 1
ATOM 7331 C C . GLY E 3 113 ? 133.196 158.696 176.526 1.00 48.29 89 GLY A C 1
ATOM 7332 O O . GLY E 3 113 ? 132.585 158.028 175.686 1.00 48.29 89 GLY A O 1
ATOM 7333 N N . LEU E 3 114 ? 133.612 159.942 176.282 1.00 51.70 90 LEU A N 1
ATOM 7334 C CA . LEU E 3 114 ? 133.434 160.543 174.966 1.00 51.70 90 LEU A CA 1
ATOM 7335 C C . LEU E 3 114 ? 134.215 159.781 173.906 1.00 51.70 90 LEU A C 1
ATOM 7336 O O . LEU E 3 114 ? 133.700 159.525 172.814 1.00 51.70 90 LEU A O 1
ATOM 7341 N N . MET E 3 115 ? 135.458 159.403 174.214 1.00 51.95 91 MET A N 1
ATOM 7342 C CA . MET E 3 115 ? 136.242 158.613 173.267 1.00 51.95 91 MET A CA 1
ATOM 7343 C C . MET E 3 115 ? 135.584 157.264 173.001 1.00 51.95 91 MET A C 1
ATOM 7344 O O . MET E 3 115 ? 135.539 156.798 171.858 1.00 51.95 91 MET A O 1
ATOM 7349 N N . TRP E 3 116 ? 135.060 156.632 174.052 1.00 44.65 92 TRP A N 1
ATOM 7350 C CA . TRP E 3 116 ? 134.407 155.333 173.927 1.00 44.65 92 TRP A CA 1
ATOM 7351 C C . TRP E 3 116 ? 133.186 155.420 173.017 1.00 44.65 92 TRP A C 1
ATOM 7352 O O . TRP E 3 116 ? 133.036 154.634 172.067 1.00 44.65 92 TRP A O 1
ATOM 7363 N N . LEU E 3 117 ? 132.310 156.392 173.285 1.00 48.67 93 LEU A N 1
ATOM 7364 C CA . LEU E 3 117 ? 131.100 156.538 172.484 1.00 48.67 93 LEU A CA 1
ATOM 7365 C C . LEU E 3 117 ? 131.428 156.965 171.059 1.00 48.67 93 LEU A C 1
ATOM 7366 O O . LEU E 3 117 ? 130.763 156.534 170.113 1.00 48.67 93 LEU A O 1
ATOM 7371 N N . SER E 3 118 ? 132.453 157.804 170.883 1.00 47.09 94 SER A N 1
ATOM 7372 C CA . SER E 3 118 ? 132.855 158.203 169.540 1.00 47.09 94 SER A CA 1
ATOM 7373 C C . SER E 3 118 ? 133.388 157.017 168.749 1.00 47.09 94 SER A C 1
ATOM 7374 O O . SER E 3 118 ? 133.094 156.878 167.555 1.00 47.09 94 SER A O 1
ATOM 7377 N N . TYR E 3 119 ? 134.178 156.152 169.393 1.00 40.88 95 TYR A N 1
ATOM 7378 C CA . TYR E 3 119 ? 134.681 154.971 168.704 1.00 40.88 95 TYR A CA 1
ATOM 7379 C C . TYR E 3 119 ? 133.539 154.048 168.306 1.00 40.88 95 TYR A C 1
ATOM 7380 O O . TYR E 3 119 ? 133.521 153.526 167.186 1.00 40.88 95 TYR A O 1
ATOM 7389 N N . PHE E 3 120 ? 132.578 153.829 169.211 1.00 44.40 96 PHE A N 1
ATOM 7390 C CA . PHE E 3 120 ? 131.426 153.007 168.841 1.00 44.40 96 PHE A CA 1
ATOM 7391 C C . PHE E 3 120 ? 130.610 153.637 167.720 1.00 44.40 96 PHE A C 1
ATOM 7392 O O . PHE E 3 120 ? 130.137 152.929 166.825 1.00 44.40 96 PHE A O 1
ATOM 7400 N N . ILE E 3 121 ? 130.427 154.958 167.744 1.00 45.87 97 ILE A N 1
ATOM 7401 C CA . ILE E 3 121 ? 129.666 155.613 166.682 1.00 45.87 97 ILE A CA 1
ATOM 7402 C C . ILE E 3 121 ? 130.370 155.442 165.341 1.00 45.87 97 ILE A C 1
ATOM 7403 O O . ILE E 3 121 ? 129.747 155.084 164.333 1.00 45.87 97 ILE A O 1
ATOM 7408 N N . ALA E 3 122 ? 131.683 155.682 165.316 1.00 44.11 98 ALA A N 1
ATOM 7409 C CA . ALA E 3 122 ? 132.439 155.541 164.076 1.00 44.11 98 ALA A CA 1
ATOM 7410 C C . ALA E 3 122 ? 132.416 154.103 163.575 1.00 44.11 98 ALA A C 1
ATOM 7411 O O . ALA E 3 122 ? 132.215 153.858 162.380 1.00 44.11 98 ALA A O 1
ATOM 7413 N N . SER E 3 123 ? 132.606 153.136 164.477 1.00 44.84 99 SER A N 1
ATOM 7414 C CA . SER E 3 123 ? 132.611 151.734 164.074 1.00 44.84 99 SER A CA 1
ATOM 7415 C C . SER E 3 123 ? 131.238 151.291 163.587 1.00 44.84 99 SER A C 1
ATOM 7416 O O . SER E 3 123 ? 131.136 150.513 162.634 1.00 44.84 99 SER A O 1
ATOM 7419 N N . PHE E 3 124 ? 130.169 151.778 164.222 1.00 48.51 100 PHE A N 1
ATOM 7420 C CA . PHE E 3 124 ? 128.826 151.400 163.803 1.00 48.51 100 PHE A CA 1
ATOM 7421 C C . PHE E 3 124 ? 128.479 152.006 162.450 1.00 48.51 100 PHE A C 1
ATOM 7422 O O . PHE E 3 124 ? 127.871 151.340 161.608 1.00 48.51 100 PHE A O 1
ATOM 7430 N N . ARG E 3 125 ? 128.868 153.262 162.215 1.00 51.37 101 ARG A N 1
ATOM 7431 C CA . ARG E 3 125 ? 128.672 153.850 160.893 1.00 51.37 101 ARG A CA 1
ATOM 7432 C C . ARG E 3 125 ? 129.479 153.104 159.836 1.00 51.37 101 ARG A C 1
ATOM 7433 O O . ARG E 3 125 ? 128.987 152.851 158.728 1.00 51.37 101 ARG A O 1
ATOM 7441 N N . LEU E 3 126 ? 130.719 152.735 160.167 1.00 47.60 102 LEU A N 1
ATOM 7442 C CA . LEU E 3 126 ? 131.556 151.998 159.229 1.00 47.60 102 LEU A CA 1
ATOM 7443 C C . LEU E 3 126 ? 130.943 150.643 158.893 1.00 47.60 102 LEU A C 1
ATOM 7444 O O . LEU E 3 126 ? 130.873 150.258 157.721 1.00 47.60 102 LEU A O 1
ATOM 7449 N N . PHE E 3 127 ? 130.465 149.918 159.909 1.00 49.63 103 PHE A N 1
ATOM 7450 C CA . PHE E 3 127 ? 129.865 148.606 159.694 1.00 49.63 103 PHE A CA 1
ATOM 7451 C C . PHE E 3 127 ? 128.467 148.696 159.097 1.00 49.63 103 PHE A C 1
ATOM 7452 O O . PHE E 3 127 ? 127.952 147.689 158.602 1.00 49.63 103 PHE A O 1
ATOM 7460 N N . ALA E 3 128 ? 127.830 149.866 159.159 1.00 54.05 104 ALA A N 1
ATOM 7461 C CA . ALA E 3 128 ? 126.580 150.067 158.438 1.00 54.05 104 ALA A CA 1
ATOM 7462 C C . ALA E 3 128 ? 126.827 150.398 156.974 1.00 54.05 104 ALA A C 1
ATOM 7463 O O . ALA E 3 128 ? 125.990 150.083 156.121 1.00 54.05 104 ALA A O 1
ATOM 7465 N N . ARG E 3 129 ? 127.963 151.027 156.666 1.00 57.57 105 ARG A N 1
ATOM 7466 C CA . ARG E 3 129 ? 128.295 151.309 155.273 1.00 57.57 105 ARG A CA 1
ATOM 7467 C C . ARG E 3 129 ? 128.776 150.049 154.559 1.00 57.57 105 ARG A C 1
ATOM 7468 O O . ARG E 3 129 ? 128.206 149.642 153.540 1.00 57.57 105 ARG A O 1
ATOM 7476 N N . THR E 3 130 ? 129.827 149.417 155.078 1.00 54.97 106 THR A N 1
ATOM 7477 C CA . THR E 3 130 ? 130.335 148.171 154.528 1.00 54.97 106 THR A CA 1
ATOM 7478 C C . THR E 3 130 ? 129.760 146.993 155.312 1.00 54.97 106 THR A C 1
ATOM 7479 O O . THR E 3 130 ? 128.864 147.151 156.145 1.00 54.97 106 THR A O 1
ATOM 7483 N N . ARG E 3 131 ? 130.266 145.794 155.037 1.00 61.73 107 ARG A N 1
ATOM 7484 C CA . ARG E 3 131 ? 129.863 144.576 155.737 1.00 61.73 107 ARG A CA 1
ATOM 7485 C C . ARG E 3 131 ? 131.087 143.740 156.091 1.00 61.73 107 ARG A C 1
ATOM 7486 O O . ARG E 3 131 ? 131.133 142.528 155.868 1.00 61.73 107 ARG A O 1
ATOM 7494 N N . SER E 3 132 ? 132.105 144.385 156.654 1.00 55.62 108 SER A N 1
ATOM 7495 C CA . SER E 3 132 ? 133.363 143.731 156.977 1.00 55.62 108 SER A CA 1
ATOM 7496 C C . SER E 3 132 ? 133.705 143.923 158.449 1.00 55.62 108 SER A C 1
ATOM 7497 O O . SER E 3 132 ? 133.253 144.870 159.099 1.00 55.62 108 SER A O 1
ATOM 7500 N N . MET E 3 133 ? 134.519 143.002 158.968 1.00 56.66 109 MET A N 1
ATOM 7501 C CA . MET E 3 133 ? 134.963 143.056 160.355 1.00 56.66 109 MET A CA 1
ATOM 7502 C C . MET E 3 133 ? 136.136 144.003 160.568 1.00 56.66 109 MET A C 1
ATOM 7503 O O . MET E 3 133 ? 136.542 144.210 161.717 1.00 56.66 109 MET A O 1
ATOM 7508 N N . TRP E 3 134 ? 136.690 144.579 159.499 1.00 50.06 110 TRP A N 1
ATOM 7509 C CA . TRP E 3 134 ? 137.776 145.541 159.630 1.00 50.06 110 TRP A CA 1
ATOM 7510 C C . TRP E 3 134 ? 137.311 146.880 160.185 1.00 50.06 110 TRP A C 1
ATOM 7511 O O . TRP E 3 134 ? 138.153 147.735 160.479 1.00 50.06 110 TRP A O 1
ATOM 7522 N N . SER E 3 135 ? 135.998 147.083 160.329 1.00 47.38 111 SER A N 1
ATOM 7523 C CA . SER E 3 135 ? 135.475 148.352 160.820 1.00 47.38 111 SER A CA 1
ATOM 7524 C C . SER E 3 135 ? 135.878 148.639 162.261 1.00 47.38 111 SER A C 1
ATOM 7525 O O . SER E 3 135 ? 135.823 149.797 162.686 1.00 47.38 111 SER A O 1
ATOM 7528 N N . PHE E 3 136 ? 136.278 147.620 163.019 1.00 43.76 112 PHE A N 1
ATOM 7529 C CA . PHE E 3 136 ? 136.646 147.782 164.418 1.00 43.76 112 PHE A CA 1
ATOM 7530 C C . PHE E 3 136 ? 138.153 147.855 164.627 1.00 43.76 112 PHE A C 1
ATOM 7531 O O . PHE E 3 136 ? 138.612 147.815 165.773 1.00 43.76 112 PHE A O 1
ATOM 7539 N N . ASN E 3 137 ? 138.932 147.961 163.552 1.00 44.97 113 ASN A N 1
ATOM 7540 C CA . ASN E 3 137 ? 140.382 148.042 163.665 1.00 44.97 113 ASN A CA 1
ATOM 7541 C C . ASN E 3 137 ? 140.802 149.493 163.854 1.00 44.97 113 ASN A C 1
ATOM 7542 O O . ASN E 3 137 ? 140.581 150.311 162.950 1.00 44.97 113 ASN A O 1
ATOM 7547 N N . PRO E 3 138 ? 141.398 149.859 164.993 1.00 45.41 114 PRO A N 1
ATOM 7548 C CA . PRO E 3 138 ? 141.882 151.239 165.155 1.00 45.41 114 PRO A CA 1
ATOM 7549 C C . PRO E 3 138 ? 143.029 151.592 164.226 1.00 45.41 114 PRO A C 1
ATOM 7550 O O . PRO E 3 138 ? 143.272 152.783 163.996 1.00 45.41 114 PRO A O 1
ATOM 7554 N N . GLU E 3 139 ? 143.741 150.600 163.686 1.00 48.53 115 GLU A N 1
ATOM 7555 C CA . GLU E 3 139 ? 144.871 150.877 162.809 1.00 48.53 115 GLU A CA 1
ATOM 7556 C C . GLU E 3 139 ? 144.438 151.403 161.447 1.00 48.53 115 GLU A C 1
ATOM 7557 O O . GLU E 3 139 ? 145.232 152.068 160.774 1.00 48.53 115 GLU A O 1
ATOM 7563 N N . THR E 3 140 ? 143.208 151.123 161.028 1.00 51.39 116 THR A N 1
ATOM 7564 C CA . THR E 3 140 ? 142.734 151.461 159.695 1.00 51.39 116 THR A CA 1
ATOM 7565 C C . THR E 3 140 ? 141.544 152.406 159.782 1.00 51.39 116 THR A C 1
ATOM 7566 O O . THR E 3 140 ? 140.646 152.216 160.608 1.00 51.39 116 THR A O 1
ATOM 7570 N N . ASN E 3 141 ? 141.547 153.425 158.920 1.00 54.07 117 ASN A N 1
ATOM 7571 C CA . ASN E 3 141 ? 140.441 154.364 158.818 1.00 54.07 117 ASN A CA 1
ATOM 7572 C C . ASN E 3 141 ? 139.766 154.373 157.455 1.00 54.07 117 ASN A C 1
ATOM 7573 O O . ASN E 3 141 ? 138.616 154.815 157.362 1.00 54.07 117 ASN A O 1
ATOM 7578 N N . ILE E 3 142 ? 140.436 153.901 156.407 1.00 50.37 118 ILE A N 1
ATOM 7579 C CA . ILE E 3 142 ? 139.874 153.824 155.064 1.00 50.37 118 ILE A CA 1
ATOM 7580 C C . ILE E 3 142 ? 139.883 152.365 154.634 1.00 50.37 118 ILE A C 1
ATOM 7581 O O . ILE E 3 142 ? 140.909 151.685 154.754 1.00 50.37 118 ILE A O 1
ATOM 7586 N N . LEU E 3 143 ? 138.744 151.885 154.139 1.00 46.55 119 LEU A N 1
ATOM 7587 C CA . LEU E 3 143 ? 138.581 150.484 153.781 1.00 46.55 119 LEU A CA 1
ATOM 7588 C C . LEU E 3 143 ? 138.077 150.361 152.350 1.00 46.55 119 LEU A C 1
ATOM 7589 O O . LEU E 3 143 ? 137.252 151.161 151.900 1.00 46.55 119 LEU A O 1
ATOM 7594 N N . LEU E 3 144 ? 138.584 149.355 151.643 1.00 50.19 120 LEU A N 1
ATOM 7595 C CA . LEU E 3 144 ? 138.127 149.010 150.306 1.00 50.19 120 LEU A CA 1
ATOM 7596 C C . LEU E 3 144 ? 137.184 147.816 150.377 1.00 50.19 120 LEU A C 1
ATOM 7597 O O . LEU E 3 144 ? 137.286 146.977 151.275 1.00 50.19 120 LEU A O 1
ATOM 7602 N N . ASN E 3 145 ? 136.254 147.750 149.429 1.00 51.56 121 ASN A N 1
ATOM 7603 C CA . ASN E 3 145 ? 135.192 146.749 149.443 1.00 51.56 121 ASN A CA 1
ATOM 7604 C C . ASN E 3 145 ? 134.994 146.150 148.058 1.00 51.56 121 ASN A C 1
ATOM 7605 O O . ASN E 3 145 ? 133.879 146.083 147.537 1.00 51.56 121 ASN A O 1
ATOM 7610 N N . VAL E 3 146 ? 136.084 145.713 147.436 1.00 53.28 122 VAL A N 1
ATOM 7611 C CA . VAL E 3 146 ? 136.026 145.169 146.081 1.00 53.28 122 VAL A CA 1
ATOM 7612 C C . VAL E 3 146 ? 135.504 143.736 146.119 1.00 53.28 122 VAL A C 1
ATOM 7613 O O . VAL E 3 146 ? 136.133 142.864 146.736 1.00 53.28 122 VAL A O 1
ATOM 7617 N N . PRO E 3 147 ? 134.358 143.445 145.487 1.00 56.26 123 PRO A N 1
ATOM 7618 C CA . PRO E 3 147 ? 133.951 142.046 145.306 1.00 56.26 123 PRO A CA 1
ATOM 7619 C C . PRO E 3 147 ? 134.525 141.459 144.027 1.00 56.26 123 PRO A C 1
ATOM 7620 O O . PRO E 3 147 ? 134.321 142.010 142.941 1.00 56.26 123 PRO A O 1
ATOM 7624 N N . LEU E 3 148 ? 135.237 140.337 144.136 1.00 58.62 124 LEU A N 1
ATOM 7625 C CA . LEU E 3 148 ? 135.932 139.765 142.987 1.00 58.62 124 LEU A CA 1
ATOM 7626 C C . LEU E 3 148 ? 135.041 138.806 142.199 1.00 58.62 124 LEU A C 1
ATOM 7627 O O . LEU E 3 148 ? 134.770 139.031 141.016 1.00 58.62 124 LEU A O 1
ATOM 7632 N N . HIS E 3 149 ? 134.580 137.737 142.842 1.00 61.36 125 HIS A N 1
ATOM 7633 C CA . HIS E 3 149 ? 133.755 136.724 142.186 1.00 61.36 125 HIS A CA 1
ATOM 7634 C C . HIS E 3 149 ? 132.573 136.360 143.078 1.00 61.36 125 HIS A C 1
ATOM 7635 O O . HIS E 3 149 ? 132.273 135.189 143.312 1.00 61.36 125 HIS A O 1
ATOM 7642 N N . GLY E 3 150 ? 131.887 137.379 143.592 1.00 65.00 126 GLY A N 1
ATOM 7643 C CA . GLY E 3 150 ? 130.745 137.189 144.459 1.00 65.00 126 GLY A CA 1
ATOM 7644 C C . GLY E 3 150 ? 131.027 137.385 145.933 1.00 65.00 126 GLY A C 1
ATOM 7645 O O . GLY E 3 150 ? 130.078 137.464 146.723 1.00 65.00 126 GLY A O 1
ATOM 7646 N N . THR E 3 151 ? 132.296 137.465 146.326 1.00 60.73 127 THR A N 1
ATOM 7647 C CA . THR E 3 151 ? 132.687 137.691 147.710 1.00 60.73 127 THR A CA 1
ATOM 7648 C C . THR E 3 151 ? 133.326 139.067 147.819 1.00 60.73 127 THR A C 1
ATOM 7649 O O . THR E 3 151 ? 134.271 139.376 147.086 1.00 60.73 127 THR A O 1
ATOM 7653 N N . ILE E 3 152 ? 132.814 139.886 148.736 1.00 57.38 128 ILE A N 1
ATOM 7654 C CA . ILE E 3 152 ? 133.288 141.258 148.902 1.00 57.38 128 ILE A CA 1
ATOM 7655 C C . ILE E 3 152 ? 134.585 141.201 149.705 1.00 57.38 128 ILE A C 1
ATOM 7656 O O . ILE E 3 152 ? 134.568 141.049 150.928 1.00 57.38 128 ILE A O 1
ATOM 7661 N N . LEU E 3 153 ? 135.716 141.320 149.015 1.00 53.07 129 LEU A N 1
ATOM 7662 C CA . LEU E 3 153 ? 137.014 141.312 149.673 1.00 53.07 129 LEU A CA 1
ATOM 7663 C C . LEU E 3 153 ? 137.329 142.702 150.209 1.00 53.07 129 LEU A C 1
ATOM 7664 O O . LEU E 3 153 ? 137.226 143.696 149.484 1.00 53.07 129 LEU A O 1
ATOM 7669 N N . THR E 3 154 ? 137.711 142.770 151.481 1.00 51.94 130 THR A N 1
ATOM 7670 C CA . THR E 3 154 ? 137.977 144.031 152.158 1.00 51.94 130 THR A CA 1
ATOM 7671 C C . THR E 3 154 ? 139.470 144.172 152.418 1.00 51.94 130 THR A C 1
ATOM 7672 O O . THR E 3 154 ? 140.085 143.291 153.028 1.00 51.94 130 THR A O 1
ATOM 7676 N N . ARG E 3 155 ? 140.045 145.282 151.957 1.00 50.53 131 ARG A N 1
ATOM 7677 C CA . ARG E 3 155 ? 141.454 145.577 152.153 1.00 50.53 131 ARG A CA 1
ATOM 7678 C C . ARG E 3 155 ? 141.618 146.999 152.672 1.00 50.53 131 ARG A C 1
ATOM 7679 O O . ARG E 3 155 ? 140.897 147.908 152.241 1.00 50.53 131 ARG A O 1
ATOM 7687 N N . PRO E 3 156 ? 142.548 147.222 153.597 1.00 51.66 132 PRO A N 1
ATOM 7688 C CA . PRO E 3 156 ? 142.741 148.571 154.136 1.00 51.66 132 PRO A CA 1
ATOM 7689 C C . PRO E 3 156 ? 143.369 149.506 153.116 1.00 51.66 132 PRO A C 1
ATOM 7690 O O . PRO E 3 156 ? 144.098 149.086 152.213 1.00 51.66 132 PRO A O 1
ATOM 7694 N N . LEU E 3 157 ? 143.078 150.794 153.274 1.00 49.34 133 LEU A N 1
ATOM 7695 C CA . LEU E 3 157 ? 143.639 151.842 152.437 1.00 49.34 133 LEU A CA 1
ATOM 7696 C C . LEU E 3 157 ? 144.260 152.922 153.314 1.00 49.34 133 LEU A C 1
ATOM 7697 O O . LEU E 3 157 ? 143.849 153.138 154.457 1.00 49.34 133 LEU A O 1
ATOM 7702 N N . LEU E 3 158 ? 145.265 153.600 152.763 1.00 52.56 134 LEU A N 1
ATOM 7703 C CA . LEU E 3 158 ? 145.987 154.645 153.479 1.00 52.56 134 LEU A CA 1
ATOM 7704 C C . LEU E 3 158 ? 145.512 156.049 153.129 1.00 52.56 134 LEU A C 1
ATOM 7705 O O . LEU E 3 158 ? 145.447 156.912 154.009 1.00 52.56 134 LEU A O 1
ATOM 7710 N N . GLU E 3 159 ? 145.180 156.301 151.864 1.00 58.82 135 GLU A N 1
ATOM 7711 C CA . GLU E 3 159 ? 144.744 157.618 151.426 1.00 58.82 135 GLU A CA 1
ATOM 7712 C C . GLU E 3 159 ? 143.564 157.476 150.477 1.00 58.82 135 GLU A C 1
ATOM 7713 O O . GLU E 3 159 ? 143.386 156.440 149.832 1.00 58.82 135 GLU A O 1
ATOM 7719 N N . SER E 3 160 ? 142.760 158.533 150.401 1.00 57.65 136 SER A N 1
ATOM 7720 C CA . SER E 3 160 ? 141.634 158.593 149.478 1.00 57.65 136 SER A CA 1
ATOM 7721 C C . SER E 3 160 ? 142.077 159.312 148.209 1.00 57.65 136 SER A C 1
ATOM 7722 O O . SER E 3 160 ? 142.475 160.481 148.260 1.00 57.65 136 SER A O 1
ATOM 7725 N N . GLU E 3 161 ? 142.009 158.616 147.078 1.00 55.10 137 GLU A N 1
ATOM 7726 C CA . GLU E 3 161 ? 142.493 159.134 145.809 1.00 55.10 137 GLU A CA 1
ATOM 7727 C C . GLU E 3 161 ? 141.354 159.212 144.800 1.00 55.10 137 GLU A C 1
ATOM 7728 O O . GLU E 3 161 ? 140.396 158.436 144.858 1.00 55.10 137 GLU A O 1
ATOM 7734 N N . LEU E 3 162 ? 141.469 160.170 143.878 1.00 48.93 138 LEU A N 1
ATOM 7735 C CA . LEU E 3 162 ? 140.477 160.308 142.817 1.00 48.93 138 LEU A CA 1
ATOM 7736 C C . LEU E 3 162 ? 140.450 159.073 141.926 1.00 48.93 138 LEU A C 1
ATOM 7737 O O . LEU E 3 162 ? 139.376 158.569 141.576 1.00 48.93 138 LEU A O 1
ATOM 7742 N N . VAL E 3 163 ? 141.623 158.571 141.550 1.00 46.56 139 VAL A N 1
ATOM 7743 C CA . VAL E 3 163 ? 141.748 157.393 140.703 1.00 46.56 139 VAL A CA 1
ATOM 7744 C C . VAL E 3 163 ? 142.669 156.397 141.393 1.00 46.56 139 VAL A C 1
ATOM 7745 O O . VAL E 3 163 ? 143.703 156.777 141.955 1.00 46.56 139 VAL A O 1
ATOM 7749 N N . ILE E 3 164 ? 142.281 155.125 141.373 1.00 44.29 140 ILE A N 1
ATOM 7750 C CA . ILE E 3 164 ? 143.051 154.051 141.989 1.00 44.29 140 ILE A CA 1
ATOM 7751 C C . ILE E 3 164 ? 143.505 153.108 140.885 1.00 44.29 140 ILE A C 1
ATOM 7752 O O . ILE E 3 164 ? 142.676 152.561 140.147 1.00 44.29 140 ILE A O 1
ATOM 7757 N N . GLY E 3 165 ? 144.820 152.918 140.772 1.00 44.02 141 GLY A N 1
ATOM 7758 C CA . GLY E 3 165 ? 145.354 152.031 139.764 1.00 44.02 141 GLY A CA 1
ATOM 7759 C C . GLY E 3 165 ? 145.210 150.567 140.134 1.00 44.02 141 GLY A C 1
ATOM 7760 O O . GLY E 3 165 ? 144.971 150.203 141.285 1.00 44.02 141 GLY A O 1
ATOM 7761 N N . ALA E 3 166 ? 145.365 149.713 139.125 1.00 44.86 142 ALA A N 1
ATOM 7762 C CA . ALA E 3 166 ? 145.256 148.274 139.318 1.00 44.86 142 ALA A CA 1
ATOM 7763 C C . ALA E 3 166 ? 146.062 147.563 138.243 1.00 44.86 142 ALA A C 1
ATOM 7764 O O . ALA E 3 166 ? 145.910 147.857 137.054 1.00 44.86 142 ALA A O 1
ATOM 7766 N N . VAL E 3 167 ? 146.911 146.631 138.666 1.00 48.69 143 VAL A N 1
ATOM 7767 C CA . VAL E 3 167 ? 147.719 145.837 137.754 1.00 48.69 143 VAL A CA 1
ATOM 7768 C C . VAL E 3 167 ? 147.337 144.372 137.911 1.00 48.69 143 VAL A C 1
ATOM 7769 O O . VAL E 3 167 ? 146.795 143.946 138.936 1.00 48.69 143 VAL A O 1
ATOM 7773 N N . ILE E 3 168 ? 147.628 143.592 136.876 1.00 53.71 144 ILE A N 1
ATOM 7774 C CA . ILE E 3 168 ? 147.297 142.172 136.848 1.00 53.71 144 ILE A CA 1
ATOM 7775 C C . ILE E 3 168 ? 148.526 141.306 137.089 1.00 53.71 144 ILE A C 1
ATOM 7776 O O . ILE E 3 168 ? 148.497 140.397 137.917 1.00 53.71 144 ILE A O 1
ATOM 7781 N N . LEU E 3 169 ? 149.614 141.572 136.366 1.00 49.21 145 LEU A N 1
ATOM 7782 C CA . LEU E 3 169 ? 150.898 140.897 136.564 1.00 49.21 145 LEU A CA 1
ATOM 7783 C C . LEU E 3 169 ? 150.736 139.374 136.528 1.00 49.21 145 LEU A C 1
ATOM 7784 O O . LEU E 3 169 ? 150.949 138.668 137.514 1.00 49.21 145 LEU A O 1
ATOM 7789 N N . ARG E 3 170 ? 150.325 138.896 135.351 1.00 51.10 146 ARG A N 1
ATOM 7790 C CA . ARG E 3 170 ? 150.150 137.466 135.083 1.00 51.10 146 ARG A CA 1
ATOM 7791 C C . ARG E 3 170 ? 149.029 136.865 135.930 1.00 51.10 146 ARG A C 1
ATOM 7792 O O . ARG E 3 170 ? 149.207 135.832 136.577 1.00 51.10 146 ARG A O 1
ATOM 7800 N N . GLY E 3 171 ? 147.868 137.511 135.925 1.00 55.90 147 GLY A N 1
ATOM 7801 C CA . GLY E 3 171 ? 146.701 136.964 136.593 1.00 55.90 147 GLY A CA 1
ATOM 7802 C C . GLY E 3 171 ? 146.716 137.029 138.104 1.00 55.90 147 GLY A C 1
ATOM 7803 O O . GLY E 3 171 ? 146.316 136.062 138.765 1.00 55.90 147 GLY A O 1
ATOM 7804 N N . HIS E 3 172 ? 147.167 138.147 138.678 1.00 55.52 148 HIS A N 1
ATOM 7805 C CA . HIS E 3 172 ? 147.150 138.354 140.131 1.00 55.52 148 HIS A CA 1
ATOM 7806 C C . HIS E 3 172 ? 146.766 139.811 140.384 1.00 55.52 148 HIS A C 1
ATOM 7807 O O . HIS E 3 172 ? 147.629 140.691 140.435 1.00 55.52 148 HIS A O 1
ATOM 7814 N N . LEU E 3 173 ? 145.467 140.052 140.556 1.00 51.44 149 LEU A N 1
ATOM 7815 C CA . LEU E 3 173 ? 144.968 141.412 140.718 1.00 51.44 149 LEU A CA 1
ATOM 7816 C C . LEU E 3 173 ? 145.563 142.057 141.963 1.00 51.44 149 LEU A C 1
ATOM 7817 O O . LEU E 3 173 ? 145.608 141.446 143.035 1.00 51.44 149 LEU A O 1
ATOM 7822 N N . ARG E 3 174 ? 146.023 143.297 141.817 1.00 50.73 150 ARG A N 1
ATOM 7823 C CA . ARG E 3 174 ? 146.774 144.004 142.851 1.00 50.73 150 ARG A CA 1
ATOM 7824 C C . ARG E 3 174 ? 146.254 145.428 143.016 1.00 50.73 150 ARG A C 1
ATOM 7825 O O . ARG E 3 174 ? 147.010 146.401 142.985 1.00 50.73 150 ARG A O 1
ATOM 7833 N N . ILE E 3 175 ? 144.936 145.566 143.171 1.00 48.75 151 ILE A N 1
ATOM 7834 C CA . ILE E 3 175 ? 144.333 146.885 143.343 1.00 48.75 151 ILE A CA 1
ATOM 7835 C C . ILE E 3 175 ? 144.888 147.534 144.602 1.00 48.75 151 ILE A C 1
ATOM 7836 O O . ILE E 3 175 ? 144.796 146.971 145.701 1.00 48.75 151 ILE A O 1
ATOM 7841 N N . ALA E 3 176 ? 145.470 148.726 144.445 1.00 49.32 152 ALA A N 1
ATOM 7842 C CA . ALA E 3 176 ? 146.054 149.487 145.552 1.00 49.32 152 ALA A CA 1
ATOM 7843 C C . ALA E 3 176 ? 147.112 148.672 146.293 1.00 49.32 152 ALA A C 1
ATOM 7844 O O . ALA E 3 176 ? 147.259 148.772 147.513 1.00 49.32 152 ALA A O 1
ATOM 7846 N N . GLY E 3 177 ? 147.862 147.867 145.547 1.00 48.96 153 GLY A N 1
ATOM 7847 C CA . GLY E 3 177 ? 148.890 147.031 146.148 1.00 48.96 153 GLY A CA 1
ATOM 7848 C C . GLY E 3 177 ? 148.351 145.974 147.086 1.00 48.96 153 GLY A C 1
ATOM 7849 O O . GLY E 3 177 ? 149.015 145.622 148.069 1.00 48.96 153 GLY A O 1
ATOM 7850 N N . HIS E 3 178 ? 147.155 145.459 146.808 1.00 49.66 154 HIS A N 1
ATOM 7851 C CA . HIS E 3 178 ? 146.532 144.415 147.615 1.00 49.66 154 HIS A CA 1
ATOM 7852 C C . HIS E 3 178 ? 146.222 143.227 146.712 1.00 49.66 154 HIS A C 1
ATOM 7853 O O . HIS E 3 178 ? 145.422 143.345 145.777 1.00 49.66 154 HIS A O 1
ATOM 7860 N N . HIS E 3 179 ? 146.850 142.088 146.991 1.00 53.72 155 HIS A N 1
ATOM 7861 C CA . HIS E 3 179 ? 146.587 140.882 146.218 1.00 53.72 155 HIS A CA 1
ATOM 7862 C C . HIS E 3 179 ? 145.198 140.351 146.543 1.00 53.72 155 HIS A C 1
ATOM 7863 O O . HIS E 3 179 ? 144.884 140.081 147.707 1.00 53.72 155 HIS A O 1
ATOM 7870 N N . LEU E 3 180 ? 144.362 140.201 145.513 1.00 52.83 156 LEU A N 1
ATOM 7871 C CA . LEU E 3 180 ? 142.976 139.798 145.703 1.00 52.83 156 LEU A CA 1
ATOM 7872 C C . LEU E 3 180 ? 142.643 138.426 145.136 1.00 52.83 156 LEU A C 1
ATOM 7873 O O . LEU E 3 180 ? 141.641 137.836 145.552 1.00 52.83 156 LEU A O 1
ATOM 7878 N N . GLY E 3 181 ? 143.439 137.908 144.216 1.00 56.42 157 GLY A N 1
ATOM 7879 C CA . GLY E 3 181 ? 143.175 136.611 143.629 1.00 56.42 157 GLY A CA 1
ATOM 7880 C C . GLY E 3 181 ? 143.644 136.574 142.188 1.00 56.42 157 GLY A C 1
ATOM 7881 O O . GLY E 3 181 ? 144.537 137.317 141.795 1.00 56.42 157 GLY A O 1
ATOM 7882 N N . ARG E 3 182 ? 143.017 135.689 141.416 1.00 64.68 158 ARG A N 1
ATOM 7883 C CA . ARG E 3 182 ? 143.367 135.456 140.020 1.00 64.68 158 ARG A CA 1
ATOM 7884 C C . ARG E 3 182 ? 142.277 136.033 139.126 1.00 64.68 158 ARG A C 1
ATOM 7885 O O . ARG E 3 182 ? 141.117 135.616 139.212 1.00 64.68 158 ARG A O 1
ATOM 7893 N N . CYS E 3 183 ? 142.649 136.983 138.270 1.00 63.13 159 CYS A N 1
ATOM 7894 C CA . CYS E 3 183 ? 141.711 137.583 137.332 1.00 63.13 159 CYS A CA 1
ATOM 7895 C C . CYS E 3 183 ? 142.478 138.146 136.143 1.00 63.13 159 CYS A C 1
ATOM 7896 O O . CYS E 3 183 ? 143.702 138.292 136.179 1.00 63.13 159 CYS A O 1
ATOM 7899 N N . ASP E 3 184 ? 141.739 138.449 135.078 1.00 62.98 160 ASP A N 1
ATOM 7900 C CA . ASP E 3 184 ? 142.303 139.022 133.864 1.00 62.98 160 ASP A CA 1
ATOM 7901 C C . ASP E 3 184 ? 141.537 140.286 133.499 1.00 62.98 160 ASP A C 1
ATOM 7902 O O . ASP E 3 184 ? 140.622 140.709 134.209 1.00 62.98 160 ASP A O 1
ATOM 7907 N N . ILE E 3 185 ? 141.913 140.883 132.368 1.00 62.15 161 ILE A N 1
ATOM 7908 C CA . ILE E 3 185 ? 141.267 142.109 131.914 1.00 62.15 161 ILE A CA 1
ATOM 7909 C C . ILE E 3 185 ? 139.868 141.789 131.409 1.00 62.15 161 ILE A C 1
ATOM 7910 O O . ILE E 3 185 ? 139.690 141.388 130.255 1.00 62.15 161 ILE A O 1
ATOM 7915 N N . LYS E 3 186 ? 138.882 142.058 132.273 1.00 66.24 162 LYS A N 1
ATOM 7916 C CA . LYS E 3 186 ? 137.436 141.819 132.228 1.00 66.24 162 LYS A CA 1
ATOM 7917 C C . LYS E 3 186 ? 136.939 142.017 133.653 1.00 66.24 162 LYS A C 1
ATOM 7918 O O . LYS E 3 186 ? 136.175 141.201 134.180 1.00 66.24 162 LYS A O 1
ATOM 7924 N N . ASP E 3 187 ? 137.367 143.114 134.276 1.00 59.77 163 ASP A N 1
ATOM 7925 C CA . ASP E 3 187 ? 137.205 143.308 135.711 1.00 59.77 163 ASP A CA 1
ATOM 7926 C C . ASP E 3 187 ? 135.807 143.788 136.072 1.00 59.77 163 ASP A C 1
ATOM 7927 O O . ASP E 3 187 ? 134.921 143.862 135.215 1.00 59.77 163 ASP A O 1
ATOM 7932 N N . LEU E 3 188 ? 135.609 144.117 137.346 1.00 55.46 164 LEU A N 1
ATOM 7933 C CA . LEU E 3 188 ? 134.352 144.613 137.867 1.00 55.46 164 LEU A CA 1
ATOM 7934 C C . LEU E 3 188 ? 134.232 146.105 137.588 1.00 55.46 164 LEU A C 1
ATOM 7935 O O . LEU E 3 188 ? 135.137 146.874 137.946 1.00 55.46 164 LEU A O 1
ATOM 7940 N N . PRO E 3 189 ? 133.166 146.554 136.930 1.00 54.73 165 PRO A N 1
ATOM 7941 C CA . PRO E 3 189 ? 133.060 147.979 136.608 1.00 54.73 165 PRO A CA 1
ATOM 7942 C C . PRO E 3 189 ? 132.461 148.805 137.737 1.00 54.73 165 PRO A C 1
ATOM 7943 O O . PRO E 3 189 ? 131.597 149.654 137.492 1.00 54.73 165 PRO A O 1
ATOM 7947 N N . LYS E 3 190 ? 132.925 148.582 138.970 1.00 51.25 166 LYS A N 1
ATOM 7948 C CA . LYS E 3 190 ? 132.457 149.353 140.118 1.00 51.25 166 LYS A CA 1
ATOM 7949 C C . LYS E 3 190 ? 133.326 149.111 141.349 1.00 51.25 166 LYS A C 1
ATOM 7950 O O . LYS E 3 190 ? 133.706 147.972 141.635 1.00 51.25 166 LYS A O 1
ATOM 7956 N N . GLU E 3 191 ? 133.648 150.179 142.078 1.00 46.70 167 GLU A N 1
ATOM 7957 C CA . GLU E 3 191 ? 134.359 150.077 143.345 1.00 46.70 167 GLU A CA 1
ATOM 7958 C C . GLU E 3 191 ? 133.777 151.090 144.318 1.00 46.70 167 GLU A C 1
ATOM 7959 O O . GLU E 3 191 ? 133.304 152.157 143.917 1.00 46.70 167 GLU A O 1
ATOM 7965 N N . ILE E 3 192 ? 133.825 150.751 145.604 1.00 43.97 168 ILE A N 1
ATOM 7966 C CA . ILE E 3 192 ? 133.343 151.628 146.665 1.00 43.97 168 ILE A CA 1
ATOM 7967 C C . ILE E 3 192 ? 134.430 151.754 147.727 1.00 43.97 168 ILE A C 1
ATOM 7968 O O . ILE E 3 192 ? 135.064 150.764 148.106 1.00 43.97 168 ILE A O 1
ATOM 7973 N N . THR E 3 193 ? 134.664 152.982 148.182 1.00 42.82 169 THR A N 1
ATOM 7974 C CA . THR E 3 193 ? 135.662 153.281 149.203 1.00 42.82 169 THR A CA 1
ATOM 7975 C C . THR E 3 193 ? 134.975 153.987 150.365 1.00 42.82 169 THR A C 1
ATOM 7976 O O . THR E 3 193 ? 134.454 155.095 150.201 1.00 42.82 169 THR A O 1
ATOM 7980 N N . VAL E 3 194 ? 134.972 153.345 151.531 1.00 46.18 170 VAL A N 1
ATOM 7981 C CA . VAL E 3 194 ? 134.252 153.863 152.690 1.00 46.18 170 VAL A CA 1
ATOM 7982 C C . VAL E 3 194 ? 135.237 154.593 153.597 1.00 46.18 170 VAL A C 1
ATOM 7983 O O . VAL E 3 194 ? 136.433 154.284 153.605 1.00 46.18 170 VAL A O 1
ATOM 7987 N N . ALA E 3 195 ? 134.744 155.562 154.368 1.00 48.61 171 ALA A N 1
ATOM 7988 C CA . ALA E 3 195 ? 135.568 156.272 155.338 1.00 48.61 171 ALA A CA 1
ATOM 7989 C C . ALA E 3 195 ? 134.781 156.393 156.636 1.00 48.61 171 ALA A C 1
ATOM 7990 O O . ALA E 3 195 ? 133.607 156.022 156.710 1.00 48.61 171 ALA A O 1
ATOM 7992 N N . THR E 3 196 ? 135.450 156.920 157.665 1.00 58.24 172 THR A N 1
ATOM 7993 C CA . THR E 3 196 ? 134.843 156.981 158.992 1.00 58.24 172 THR A CA 1
ATOM 7994 C C . THR E 3 196 ? 133.589 157.847 158.999 1.00 58.24 172 THR A C 1
ATOM 7995 O O . THR E 3 196 ? 132.566 157.462 159.578 1.00 58.24 172 THR A O 1
ATOM 7999 N N . SER E 3 197 ? 133.640 159.012 158.357 1.00 62.88 173 SER A N 1
ATOM 8000 C CA . SER E 3 197 ? 132.517 159.943 158.348 1.00 62.88 173 SER A CA 1
ATOM 8001 C C . SER E 3 197 ? 132.143 160.261 156.910 1.00 62.88 173 SER A C 1
ATOM 8002 O O . SER E 3 197 ? 132.911 160.916 156.198 1.00 62.88 173 SER A O 1
ATOM 8005 N N . ARG E 3 198 ? 130.955 159.814 156.498 1.00 65.91 174 ARG A N 1
ATOM 8006 C CA . ARG E 3 198 ? 130.428 159.996 155.137 1.00 65.91 174 ARG A CA 1
ATOM 8007 C C . ARG E 3 198 ? 131.468 159.457 154.153 1.00 65.91 174 ARG A C 1
ATOM 8008 O O . ARG E 3 198 ? 132.067 158.409 154.428 1.00 65.91 174 ARG A O 1
ATOM 8016 N N . THR E 3 199 ? 131.714 160.132 153.027 1.00 60.01 175 THR A N 1
ATOM 8017 C CA . THR E 3 199 ? 132.744 159.743 152.060 1.00 60.01 175 THR A CA 1
ATOM 8018 C C . THR E 3 199 ? 132.567 158.291 151.608 1.00 60.01 175 THR A C 1
ATOM 8019 O O . THR E 3 199 ? 133.394 157.419 151.884 1.00 60.01 175 THR A O 1
ATOM 8023 N N . LEU E 3 200 ? 131.446 158.018 150.940 1.00 53.18 176 LEU A N 1
ATOM 8024 C CA . LEU E 3 200 ? 131.250 156.733 150.270 1.00 53.18 176 LEU A CA 1
ATOM 8025 C C . LEU E 3 200 ? 131.482 156.933 148.770 1.00 53.18 176 LEU A C 1
ATOM 8026 O O . LEU E 3 200 ? 130.562 157.114 147.970 1.00 53.18 176 LEU A O 1
ATOM 8031 N N . SER E 3 201 ? 132.759 156.924 148.401 1.00 44.90 177 SER A N 1
ATOM 8032 C CA . SER E 3 201 ? 133.139 157.124 147.010 1.00 44.90 177 SER A CA 1
ATOM 8033 C C . SER E 3 201 ? 132.726 155.928 146.162 1.00 44.90 177 SER A C 1
ATOM 8034 O O . SER E 3 201 ? 132.855 154.774 146.580 1.00 44.90 177 SER A O 1
ATOM 8037 N N . TYR E 3 202 ? 132.226 156.209 144.963 1.00 44.89 178 TYR A N 1
ATOM 8038 C CA . TYR E 3 202 ? 131.881 155.183 143.988 1.00 44.89 178 TYR A CA 1
ATOM 8039 C C . TYR E 3 202 ? 132.818 155.302 142.795 1.00 44.89 178 TYR A C 1
ATOM 8040 O O . TYR E 3 202 ? 133.029 156.402 142.274 1.00 44.89 178 TYR A O 1
ATOM 8049 N N . TYR E 3 203 ? 133.374 154.175 142.368 1.00 41.53 179 TYR A N 1
ATOM 8050 C CA . TYR E 3 203 ? 134.327 154.129 141.270 1.00 41.53 179 TYR A CA 1
ATOM 8051 C C . TYR E 3 203 ? 133.757 153.293 140.132 1.00 41.53 179 TYR A C 1
ATOM 8052 O O . TYR E 3 203 ? 132.772 152.569 140.294 1.00 41.53 179 TYR A O 1
ATOM 8061 N N . LYS E 3 204 ? 134.392 153.403 138.967 1.00 41.34 180 LYS A N 1
ATOM 8062 C CA . LYS E 3 204 ? 133.988 152.635 137.799 1.00 41.34 180 LYS A CA 1
ATOM 8063 C C . LYS E 3 204 ? 135.220 152.303 136.970 1.00 41.34 180 LYS A C 1
ATOM 8064 O O . LYS E 3 204 ? 136.254 152.969 137.063 1.00 41.34 180 LYS A O 1
ATOM 8070 N N . LEU E 3 205 ? 135.093 151.259 136.156 1.00 44.46 181 LEU A N 1
ATOM 8071 C CA . LEU E 3 205 ? 136.201 150.809 135.327 1.00 44.46 181 LEU A CA 1
ATOM 8072 C C . LEU E 3 205 ? 136.535 151.844 134.257 1.00 44.46 181 LEU A C 1
ATOM 8073 O O . LEU E 3 205 ? 135.671 152.588 133.787 1.00 44.46 181 LEU A O 1
ATOM 8078 N N . GLY E 3 206 ? 137.810 151.885 133.877 1.00 46.98 182 GLY A N 1
ATOM 8079 C CA . GLY E 3 206 ? 138.264 152.800 132.849 1.00 46.98 182 GLY A CA 1
ATOM 8080 C C . GLY E 3 206 ? 139.739 152.666 132.534 1.00 46.98 182 GLY A C 1
ATOM 8081 O O . GLY E 3 206 ? 140.516 152.185 133.366 1.00 46.98 182 GLY A O 1
ATOM 8082 N N . ALA E 3 207 ? 140.132 153.093 131.332 1.00 48.09 183 ALA A N 1
ATOM 8083 C CA . ALA E 3 207 ? 141.523 153.062 130.877 1.00 48.09 183 ALA A CA 1
ATOM 8084 C C . ALA E 3 207 ? 142.097 151.645 130.950 1.00 48.09 183 ALA A C 1
ATOM 8085 O O . ALA E 3 207 ? 143.051 151.364 131.678 1.00 48.09 183 ALA A O 1
ATOM 8087 N N . SER E 3 208 ? 141.494 150.751 130.171 1.00 57.08 184 SER A N 1
ATOM 8088 C CA . SER E 3 208 ? 141.904 149.354 130.128 1.00 57.08 184 SER A CA 1
ATOM 8089 C C . SER E 3 208 ? 142.969 149.173 129.052 1.00 57.08 184 SER A C 1
ATOM 8090 O O . SER E 3 208 ? 142.750 149.527 127.889 1.00 57.08 184 SER A O 1
ATOM 8093 N N . GLN E 3 209 ? 144.117 148.622 129.441 1.00 61.73 185 GLN A N 1
ATOM 8094 C CA . GLN E 3 209 ? 145.224 148.381 128.528 1.00 61.73 185 GLN A CA 1
ATOM 8095 C C . GLN E 3 209 ? 145.761 146.974 128.738 1.00 61.73 185 GLN A C 1
ATOM 8096 O O . GLN E 3 209 ? 145.806 146.480 129.869 1.00 61.73 185 GLN A O 1
ATOM 8102 N N . ARG E 3 210 ? 146.167 146.333 127.645 1.00 68.87 186 ARG A N 1
ATOM 8103 C CA . ARG E 3 210 ? 146.710 144.984 127.680 1.00 68.87 186 ARG A CA 1
ATOM 8104 C C . ARG E 3 210 ? 148.132 144.979 127.135 1.00 68.87 186 ARG A C 1
ATOM 8105 O O . ARG E 3 210 ? 148.568 145.915 126.459 1.00 68.87 186 ARG A O 1
ATOM 8113 N N . VAL E 3 211 ? 148.855 143.903 127.441 1.00 73.30 187 VAL A N 1
ATOM 8114 C CA . VAL E 3 211 ? 150.228 143.709 127.005 1.00 73.30 187 VAL A CA 1
ATOM 8115 C C . VAL E 3 211 ? 150.335 142.345 126.329 1.00 73.30 187 VAL A C 1
ATOM 8116 O O . VAL E 3 211 ? 149.346 141.633 126.162 1.00 73.30 187 VAL A O 1
ATOM 8120 N N . ALA E 3 212 ? 151.561 141.992 125.932 1.00 76.29 188 ALA A N 1
ATOM 8121 C CA . ALA E 3 212 ? 151.788 140.701 125.290 1.00 76.29 188 ALA A CA 1
ATOM 8122 C C . ALA E 3 212 ? 151.482 139.543 126.230 1.00 76.29 188 ALA A C 1
ATOM 8123 O O . ALA E 3 212 ? 151.095 138.460 125.775 1.00 76.29 188 ALA A O 1
ATOM 8125 N N . GLY E 3 213 ? 151.647 139.745 127.530 1.00 70.35 189 GLY A N 1
ATOM 8126 C CA . GLY E 3 213 ? 151.357 138.732 128.525 1.00 70.35 189 GLY A CA 1
ATOM 8127 C C . GLY E 3 213 ? 149.927 138.793 129.014 1.00 70.35 189 GLY A C 1
ATOM 8128 O O . GLY E 3 213 ? 149.009 139.184 128.286 1.00 70.35 189 GLY A O 1
ATOM 8129 N N . ASP E 3 214 ? 149.734 138.400 130.270 1.00 65.33 190 ASP A N 1
ATOM 8130 C CA . ASP E 3 214 ? 148.423 138.394 130.910 1.00 65.33 190 ASP A CA 1
ATOM 8131 C C . ASP E 3 214 ? 148.322 139.479 131.979 1.00 65.33 190 ASP A C 1
ATOM 8132 O O . ASP E 3 214 ? 147.717 139.280 133.034 1.00 65.33 190 ASP A O 1
ATOM 8137 N N . SER E 3 215 ? 148.918 140.638 131.716 1.00 57.28 191 SER A N 1
ATOM 8138 C CA . SER E 3 215 ? 148.897 141.759 132.640 1.00 57.28 191 SER A CA 1
ATOM 8139 C C . SER E 3 215 ? 147.899 142.812 132.161 1.00 57.28 191 SER A C 1
ATOM 8140 O O . SER E 3 215 ? 147.248 142.666 131.123 1.00 57.28 191 SER A O 1
ATOM 8143 N N . GLY E 3 216 ? 147.775 143.889 132.933 1.00 53.65 192 GLY A N 1
ATOM 8144 C CA . GLY E 3 216 ? 146.820 144.927 132.600 1.00 53.65 192 GLY A CA 1
ATOM 8145 C C . GLY E 3 216 ? 147.065 146.195 133.388 1.00 53.65 192 GLY A C 1
ATOM 8146 O O . GLY E 3 216 ? 147.945 146.263 134.249 1.00 53.65 192 GLY A O 1
ATOM 8147 N N . PHE E 3 217 ? 146.253 147.210 133.082 1.00 50.65 193 PHE A N 1
ATOM 8148 C CA . PHE E 3 217 ? 146.400 148.533 133.671 1.00 50.65 193 PHE A CA 1
ATOM 8149 C C . PHE E 3 217 ? 145.093 149.140 134.168 1.00 50.65 193 PHE A C 1
ATOM 8150 O O . PHE E 3 217 ? 145.143 150.103 134.942 1.00 50.65 193 PHE A O 1
ATOM 8158 N N . ALA E 3 218 ? 143.939 148.587 133.790 1.00 48.73 194 ALA A N 1
ATOM 8159 C CA . ALA E 3 218 ? 142.626 149.171 134.050 1.00 48.73 194 ALA A CA 1
ATOM 8160 C C . ALA E 3 218 ? 142.493 149.693 135.474 1.00 48.73 194 ALA A C 1
ATOM 8161 O O . ALA E 3 218 ? 142.636 148.941 136.443 1.00 48.73 194 ALA A O 1
ATOM 8163 N N . ALA E 3 219 ? 142.215 150.989 135.595 1.00 47.06 195 ALA A N 1
ATOM 8164 C CA . ALA E 3 219 ? 142.092 151.683 136.869 1.00 47.06 195 ALA A CA 1
ATOM 8165 C C . ALA E 3 219 ? 140.629 152.029 137.136 1.00 47.06 195 ALA A C 1
ATOM 8166 O O . ALA E 3 219 ? 139.729 151.680 136.367 1.00 47.06 195 ALA A O 1
ATOM 8168 N N . TYR E 3 220 ? 140.397 152.729 138.247 1.00 44.26 196 TYR A N 1
ATOM 8169 C CA . TYR E 3 220 ? 139.052 153.082 138.694 1.00 44.26 196 TYR A CA 1
ATOM 8170 C C . TYR E 3 220 ? 139.043 154.541 139.132 1.00 44.26 196 TYR A C 1
ATOM 8171 O O . TYR E 3 220 ? 139.790 154.924 140.037 1.00 44.26 196 TYR A O 1
ATOM 8180 N N . SER E 3 221 ? 138.194 155.349 138.500 1.00 45.14 197 SER A N 1
ATOM 8181 C CA . SER E 3 221 ? 138.059 156.763 138.824 1.00 45.14 197 SER A CA 1
ATOM 8182 C C . SER E 3 221 ? 136.744 157.014 139.551 1.00 45.14 197 SER A C 1
ATOM 8183 O O . SER E 3 221 ? 135.704 156.457 139.186 1.00 45.14 197 SER A O 1
ATOM 8186 N N . ARG E 3 222 ? 136.796 157.857 140.580 1.00 46.47 198 ARG A N 1
ATOM 8187 C CA . ARG E 3 222 ? 135.607 158.145 141.373 1.00 46.47 198 ARG A CA 1
ATOM 8188 C C . ARG E 3 222 ? 134.667 159.066 140.605 1.00 46.47 198 ARG A C 1
ATOM 8189 O O . ARG E 3 222 ? 135.100 160.017 139.948 1.00 46.47 198 ARG A O 1
ATOM 8197 N N . TYR E 3 223 ? 133.366 158.782 140.698 1.00 42.11 199 TYR A N 1
ATOM 8198 C CA . TYR E 3 223 ? 132.352 159.596 140.044 1.00 42.11 199 TYR A CA 1
ATOM 8199 C C . TYR E 3 223 ? 131.220 160.039 140.960 1.00 42.11 199 TYR A C 1
ATOM 8200 O O . TYR E 3 223 ? 130.407 160.869 140.538 1.00 42.11 199 TYR A O 1
ATOM 8209 N N . ARG E 3 224 ? 131.134 159.522 142.185 1.00 47.70 200 ARG A N 1
ATOM 8210 C CA . ARG E 3 224 ? 130.095 159.936 143.116 1.00 47.70 200 ARG A CA 1
ATOM 8211 C C . ARG E 3 224 ? 130.578 159.690 144.538 1.00 47.70 200 ARG A C 1
ATOM 8212 O O . ARG E 3 224 ? 131.233 158.681 144.808 1.00 47.70 200 ARG A O 1
ATOM 8220 N N . ILE E 3 225 ? 130.250 160.615 145.438 1.00 53.19 201 ILE A N 1
ATOM 8221 C CA . ILE E 3 225 ? 130.634 160.499 146.841 1.00 53.19 201 ILE A CA 1
ATOM 8222 C C . ILE E 3 225 ? 129.357 160.596 147.673 1.00 53.19 201 ILE A C 1
ATOM 8223 O O . ILE E 3 225 ? 129.385 160.945 148.859 1.00 53.19 201 ILE A O 1
ATOM 8228 N N . GLY E 3 226 ? 128.224 160.267 147.057 1.00 60.21 202 GLY A N 1
ATOM 8229 C CA . GLY E 3 226 ? 126.947 160.324 147.745 1.00 60.21 202 GLY A CA 1
ATOM 8230 C C . GLY E 3 226 ? 126.286 158.968 147.886 1.00 60.21 202 GLY A C 1
ATOM 8231 O O . GLY E 3 226 ? 126.921 157.938 147.636 1.00 60.21 202 GLY A O 1
ATOM 8232 N N . ASN E 3 227 ? 125.013 158.958 148.283 1.00 66.64 203 ASN A N 1
ATOM 8233 C CA . ASN E 3 227 ? 124.239 157.731 148.488 1.00 66.64 203 ASN A CA 1
ATOM 8234 C C . ASN E 3 227 ? 124.933 156.813 149.498 1.00 66.64 203 ASN A C 1
ATOM 8235 O O . ASN E 3 227 ? 125.407 155.723 149.181 1.00 66.64 203 ASN A O 1
ATOM 8240 N N . TYR E 3 228 ? 124.978 157.301 150.735 1.00 69.61 204 TYR A N 1
ATOM 8241 C CA . TYR E 3 228 ? 125.716 156.630 151.794 1.00 69.61 204 TYR A CA 1
ATOM 8242 C C . TYR E 3 228 ? 125.050 155.303 152.161 1.00 69.61 204 TYR A C 1
ATOM 8243 O O . TYR E 3 228 ? 123.885 155.045 151.844 1.00 69.61 204 TYR A O 1
ATOM 8252 N N . LYS E 3 229 ? 125.816 154.460 152.843 1.00 68.54 205 LYS A N 1
ATOM 8253 C CA . LYS E 3 229 ? 125.400 153.121 153.271 1.00 68.54 205 LYS A CA 1
ATOM 8254 C C . LYS E 3 229 ? 124.981 152.311 152.040 1.00 68.54 205 LYS A C 1
ATOM 8255 O O . LYS E 3 229 ? 125.428 152.580 150.920 1.00 68.54 205 LYS A O 1
ATOM 8261 N N . LEU E 3 230 ? 124.130 151.308 152.233 1.00 73.54 206 LEU A N 1
ATOM 8262 C CA . LEU E 3 230 ? 123.692 150.451 151.137 1.00 73.54 206 LEU A CA 1
ATOM 8263 C C . LEU E 3 230 ? 122.171 150.383 151.066 1.00 73.54 206 LEU A C 1
ATOM 8264 O O . LEU E 3 230 ? 121.531 149.722 151.885 1.00 73.54 206 LEU A O 1
ATOM 8269 N N . THR F 3 33 ? 148.144 152.325 212.006 1.00 127.53 9 THR B N 1
ATOM 8270 C CA . THR F 3 33 ? 148.427 152.255 210.577 1.00 127.53 9 THR B CA 1
ATOM 8271 C C . THR F 3 33 ? 147.156 151.846 209.833 1.00 127.53 9 THR B C 1
ATOM 8272 O O . THR F 3 33 ? 146.987 150.688 209.448 1.00 127.53 9 THR B O 1
ATOM 8276 N N . VAL F 3 34 ? 146.239 152.800 209.671 1.00 126.41 10 VAL B N 1
ATOM 8277 C CA . VAL F 3 34 ? 144.972 152.534 208.997 1.00 126.41 10 VAL B CA 1
ATOM 8278 C C . VAL F 3 34 ? 144.740 153.539 207.875 1.00 126.41 10 VAL B C 1
ATOM 8279 O O . VAL F 3 34 ? 144.505 153.156 206.724 1.00 126.41 10 VAL B O 1
ATOM 8283 N N . GLU F 3 35 ? 144.795 154.833 208.203 1.00 124.46 11 GLU B N 1
ATOM 8284 C CA . GLU F 3 35 ? 144.385 155.850 207.240 1.00 124.46 11 GLU B CA 1
ATOM 8285 C C . GLU F 3 35 ? 145.446 156.135 206.180 1.00 124.46 11 GLU B C 1
ATOM 8286 O O . GLU F 3 35 ? 145.093 156.421 205.029 1.00 124.46 11 GLU B O 1
ATOM 8292 N N . GLU F 3 36 ? 146.736 156.063 206.524 1.00 122.87 12 GLU B N 1
ATOM 8293 C CA . GLU F 3 36 ? 147.750 156.404 205.530 1.00 122.87 12 GLU B CA 1
ATOM 8294 C C . GLU F 3 36 ? 147.871 155.326 204.459 1.00 122.87 12 GLU B C 1
ATOM 8295 O O . GLU F 3 36 ? 148.144 155.643 203.295 1.00 122.87 12 GLU B O 1
ATOM 8301 N N . LEU F 3 37 ? 147.657 154.057 204.820 1.00 118.92 13 LEU B N 1
ATOM 8302 C CA . LEU F 3 37 ? 147.656 153.011 203.804 1.00 118.92 13 LEU B CA 1
ATOM 8303 C C . LEU F 3 37 ? 146.478 153.182 202.851 1.00 118.92 13 LEU B C 1
ATOM 8304 O O . LEU F 3 37 ? 146.617 152.971 201.643 1.00 118.92 13 LEU B O 1
ATOM 8309 N N . LYS F 3 38 ? 145.318 153.591 203.372 1.00 114.25 14 LYS B N 1
ATOM 8310 C CA . LYS F 3 38 ? 144.179 153.881 202.506 1.00 114.25 14 LYS B CA 1
ATOM 8311 C C . LYS F 3 38 ? 144.466 155.070 201.595 1.00 114.25 14 LYS B C 1
ATOM 8312 O O . LYS F 3 38 ? 144.096 155.060 200.415 1.00 114.25 14 LYS B O 1
ATOM 8318 N N . LYS F 3 39 ? 145.118 156.105 202.127 1.00 111.29 15 LYS B N 1
ATOM 8319 C CA . LYS F 3 39 ? 145.448 157.274 201.316 1.00 111.29 15 LYS B CA 1
ATOM 8320 C C . LYS F 3 39 ? 146.412 156.908 200.190 1.00 111.29 15 LYS B C 1
ATOM 8321 O O . LYS F 3 39 ? 146.228 157.319 199.035 1.00 111.29 15 LYS B O 1
ATOM 8327 N N . LEU F 3 40 ? 147.444 156.119 200.502 1.00 107.80 16 LEU B N 1
ATOM 8328 C CA . LEU F 3 40 ? 148.370 155.706 199.452 1.00 107.80 16 LEU B CA 1
ATOM 8329 C C . LEU F 3 40 ? 147.708 154.744 198.473 1.00 107.80 16 LEU B C 1
ATOM 8330 O O . LEU F 3 40 ? 148.050 154.742 197.287 1.00 107.80 16 LEU B O 1
ATOM 8335 N N . LEU F 3 41 ? 146.753 153.934 198.939 1.00 103.86 17 LEU B N 1
ATOM 8336 C CA . LEU F 3 41 ? 145.997 153.082 198.029 1.00 103.86 17 LEU B CA 1
ATOM 8337 C C . LEU F 3 41 ? 145.164 153.914 197.062 1.00 103.86 17 LEU B C 1
ATOM 8338 O O . LEU F 3 41 ? 145.055 153.576 195.879 1.00 103.86 17 LEU B O 1
ATOM 8343 N N . GLU F 3 42 ? 144.563 155.002 197.548 1.00 102.00 18 GLU B N 1
ATOM 8344 C CA . GLU F 3 42 ? 143.832 155.900 196.658 1.00 102.00 18 GLU B CA 1
ATOM 8345 C C . GLU F 3 42 ? 144.770 156.573 195.660 1.00 102.00 18 GLU B C 1
ATOM 8346 O O . GLU F 3 42 ? 144.419 156.743 194.484 1.00 102.00 18 GLU B O 1
ATOM 8352 N N . GLN F 3 43 ? 145.965 156.965 196.111 1.00 99.76 19 GLN B N 1
ATOM 8353 C CA . GLN F 3 43 ? 146.947 157.519 195.181 1.00 99.76 19 GLN B CA 1
ATOM 8354 C C . GLN F 3 43 ? 147.334 156.504 194.110 1.00 99.76 19 GLN B C 1
ATOM 8355 O O . GLN F 3 43 ? 147.446 156.851 192.928 1.00 99.76 19 GLN B O 1
ATOM 8361 N N . TRP F 3 44 ? 147.545 155.246 194.503 1.00 95.12 20 TRP B N 1
ATOM 8362 C CA . TRP F 3 44 ? 147.866 154.214 193.520 1.00 95.12 20 TRP B CA 1
ATOM 8363 C C . TRP F 3 44 ? 146.695 153.940 192.586 1.00 95.12 20 TRP B C 1
ATOM 8364 O O . TRP F 3 44 ? 146.907 153.625 191.413 1.00 95.12 20 TRP B O 1
ATOM 8375 N N . ASN F 3 45 ? 145.462 154.042 193.084 1.00 83.16 21 ASN B N 1
ATOM 8376 C CA . ASN F 3 45 ? 144.300 153.902 192.211 1.00 83.16 21 ASN B CA 1
ATOM 8377 C C . ASN F 3 45 ? 144.265 155.011 191.167 1.00 83.16 21 ASN B C 1
ATOM 8378 O O . ASN F 3 45 ? 144.013 154.754 189.983 1.00 83.16 21 ASN B O 1
ATOM 8383 N N . LEU F 3 46 ? 144.531 156.250 191.583 1.00 76.32 22 LEU B N 1
ATOM 8384 C CA . LEU F 3 46 ? 144.594 157.348 190.622 1.00 76.32 22 LEU B CA 1
ATOM 8385 C C . LEU F 3 46 ? 145.724 157.135 189.619 1.00 76.32 22 LEU B C 1
ATOM 8386 O O . LEU F 3 46 ? 145.562 157.393 188.418 1.00 76.32 22 LEU B O 1
ATOM 8391 N N . VAL F 3 47 ? 146.875 156.657 190.095 1.00 73.24 23 VAL B N 1
ATOM 8392 C CA . VAL F 3 47 ? 148.018 156.427 189.214 1.00 73.24 23 VAL B CA 1
ATOM 8393 C C . VAL F 3 47 ? 147.691 155.351 188.184 1.00 73.24 23 VAL B C 1
ATOM 8394 O O . VAL F 3 47 ? 147.965 155.508 186.989 1.00 73.24 23 VAL B O 1
ATOM 8398 N N . ILE F 3 48 ? 147.101 154.240 188.632 1.00 69.19 24 ILE B N 1
ATOM 8399 C CA . ILE F 3 48 ? 146.777 153.162 187.705 1.00 69.19 24 ILE B CA 1
ATOM 8400 C C . ILE F 3 48 ? 145.676 153.597 186.747 1.00 69.19 24 ILE B C 1
ATOM 8401 O O . ILE F 3 48 ? 145.648 153.160 185.594 1.00 69.19 24 ILE B O 1
ATOM 8406 N N . GLY F 3 49 ? 144.772 154.478 187.184 1.00 62.62 25 GLY B N 1
ATOM 8407 C CA . GLY F 3 49 ? 143.813 155.050 186.253 1.00 62.62 25 GLY B CA 1
ATOM 8408 C C . GLY F 3 49 ? 144.478 155.886 185.175 1.00 62.62 25 GLY B C 1
ATOM 8409 O O . GLY F 3 49 ? 144.110 155.811 183.999 1.00 62.62 25 GLY B O 1
ATOM 8410 N N . PHE F 3 50 ? 145.470 156.694 185.561 1.00 59.57 26 PHE B N 1
ATOM 8411 C CA . PHE F 3 50 ? 146.201 157.484 184.572 1.00 59.57 26 PHE B CA 1
ATOM 8412 C C . PHE F 3 50 ? 146.953 156.591 183.589 1.00 59.57 26 PHE B C 1
ATOM 8413 O O . PHE F 3 50 ? 146.948 156.843 182.378 1.00 59.57 26 PHE B O 1
ATOM 8421 N N . LEU F 3 51 ? 147.608 155.542 184.092 1.00 57.78 27 LEU B N 1
ATOM 8422 C CA . LEU F 3 51 ? 148.298 154.613 183.200 1.00 57.78 27 LEU B CA 1
ATOM 8423 C C . LEU F 3 51 ? 147.318 153.866 182.301 1.00 57.78 27 LEU B C 1
ATOM 8424 O O . LEU F 3 51 ? 147.635 153.567 181.146 1.00 57.78 27 LEU B O 1
ATOM 8429 N N . PHE F 3 52 ? 146.123 153.553 182.807 1.00 53.45 28 PHE B N 1
ATOM 8430 C CA . PHE F 3 52 ? 145.103 152.952 181.954 1.00 53.45 28 PHE B CA 1
ATOM 8431 C C . PHE F 3 52 ? 144.672 153.914 180.856 1.00 53.45 28 PHE B C 1
ATOM 8432 O O . PHE F 3 52 ? 144.452 153.503 179.711 1.00 53.45 28 PHE B O 1
ATOM 8440 N N . LEU F 3 53 ? 144.541 155.200 181.189 1.00 48.17 29 LEU B N 1
ATOM 8441 C CA . LEU F 3 53 ? 144.211 156.198 180.176 1.00 48.17 29 LEU B CA 1
ATOM 8442 C C . LEU F 3 53 ? 145.294 156.275 179.105 1.00 48.17 29 LEU B C 1
ATOM 8443 O O . LEU F 3 53 ? 144.990 156.338 177.906 1.00 48.17 29 LEU B O 1
ATOM 8448 N N . THR F 3 54 ? 146.564 156.275 179.519 1.00 49.19 30 THR B N 1
ATOM 8449 C CA . THR F 3 54 ? 147.656 156.291 178.545 1.00 49.19 30 THR B CA 1
ATOM 8450 C C . THR F 3 54 ? 147.658 155.027 177.693 1.00 49.19 30 THR B C 1
ATOM 8451 O O . THR F 3 54 ? 147.898 155.087 176.482 1.00 49.19 30 THR B O 1
ATOM 8455 N N . TRP F 3 55 ? 147.394 153.873 178.311 1.00 46.18 31 TRP B N 1
ATOM 8456 C CA . TRP F 3 55 ? 147.284 152.622 177.567 1.00 46.18 31 TRP B CA 1
ATOM 8457 C C . TRP F 3 55 ? 146.190 152.698 176.512 1.00 46.18 31 TRP B C 1
ATOM 8458 O O . TRP F 3 55 ? 146.390 152.282 175.364 1.00 46.18 31 TRP B O 1
ATOM 8469 N N . ILE F 3 56 ? 145.026 153.228 176.885 1.00 45.71 32 ILE B N 1
ATOM 8470 C CA . ILE F 3 56 ? 143.907 153.293 175.953 1.00 45.71 32 ILE B CA 1
ATOM 8471 C C . ILE F 3 56 ? 144.216 154.260 174.818 1.00 45.71 32 ILE B C 1
ATOM 8472 O O . ILE F 3 56 ? 143.919 153.985 173.649 1.00 45.71 32 ILE B O 1
ATOM 8477 N N . CYS F 3 57 ? 144.828 155.402 175.142 1.00 46.55 33 CYS B N 1
ATOM 8478 C CA . CYS F 3 57 ? 145.206 156.360 174.108 1.00 46.55 33 CYS B CA 1
ATOM 8479 C C . CYS F 3 57 ? 146.232 155.765 173.150 1.00 46.55 33 CYS B C 1
ATOM 8480 O O . CYS F 3 57 ? 146.158 155.983 171.935 1.00 46.55 33 CYS B O 1
ATOM 8483 N N . LEU F 3 58 ? 147.199 155.009 173.678 1.00 43.20 34 LEU B N 1
ATOM 8484 C CA . LEU F 3 58 ? 148.206 154.392 172.822 1.00 43.20 34 LEU B CA 1
ATOM 8485 C C . LEU F 3 58 ? 147.596 153.313 171.935 1.00 43.20 34 LEU B C 1
ATOM 8486 O O . LEU F 3 58 ? 147.962 153.188 170.761 1.00 43.20 34 LEU B O 1
ATOM 8491 N N . LEU F 3 59 ? 146.668 152.524 172.474 1.00 39.78 35 LEU B N 1
ATOM 8492 C CA . LEU F 3 59 ? 146.076 151.442 171.699 1.00 39.78 35 LEU B CA 1
ATOM 8493 C C . LEU F 3 59 ? 144.970 151.906 170.761 1.00 39.78 35 LEU B C 1
ATOM 8494 O O . LEU F 3 59 ? 144.574 151.140 169.876 1.00 39.78 35 LEU B O 1
ATOM 8499 N N . GLN F 3 60 ? 144.464 153.128 170.922 1.00 41.93 36 GLN B N 1
ATOM 8500 C CA . GLN F 3 60 ? 143.346 153.600 170.115 1.00 41.93 36 GLN B CA 1
ATOM 8501 C C . GLN F 3 60 ? 143.760 154.549 168.998 1.00 41.93 36 GLN B C 1
ATOM 8502 O O . GLN F 3 60 ? 143.184 154.496 167.908 1.00 41.93 36 GLN B O 1
ATOM 8508 N N . PHE F 3 61 ? 144.746 155.415 169.233 1.00 41.45 37 PHE B N 1
ATOM 8509 C CA . PHE F 3 61 ? 145.125 156.422 168.248 1.00 41.45 37 PHE B CA 1
ATOM 8510 C C . PHE F 3 61 ? 146.603 156.439 167.885 1.00 41.45 37 PHE B C 1
ATOM 8511 O O . PHE F 3 61 ? 146.943 156.970 166.821 1.00 41.45 37 PHE B O 1
ATOM 8519 N N . ALA F 3 62 ? 147.488 155.887 168.713 1.00 43.66 38 ALA B N 1
ATOM 8520 C CA . ALA F 3 62 ? 148.928 155.965 168.469 1.00 43.66 38 ALA B CA 1
ATOM 8521 C C . ALA F 3 62 ? 149.304 154.974 167.375 1.00 43.66 38 ALA B C 1
ATOM 8522 O O . ALA F 3 62 ? 149.569 153.798 167.630 1.00 43.66 38 ALA B O 1
ATOM 8524 N N . TYR F 3 63 ? 149.330 155.460 166.136 1.00 45.73 39 TYR B N 1
ATOM 8525 C CA . TYR F 3 63 ? 149.730 154.655 164.992 1.00 45.73 39 TYR B CA 1
ATOM 8526 C C . TYR F 3 63 ? 150.483 155.534 164.004 1.00 45.73 39 TYR B C 1
ATOM 8527 O O . TYR F 3 63 ? 150.333 156.758 163.991 1.00 45.73 39 TYR B O 1
ATOM 8536 N N . ALA F 3 64 ? 151.305 154.888 163.175 1.00 51.25 40 ALA B N 1
ATOM 8537 C CA . ALA F 3 64 ? 152.140 155.623 162.230 1.00 51.25 40 ALA B CA 1
ATOM 8538 C C . ALA F 3 64 ? 151.294 156.369 161.205 1.00 51.25 40 ALA B C 1
ATOM 8539 O O . ALA F 3 64 ? 151.573 157.527 160.875 1.00 51.25 40 ALA B O 1
ATOM 8541 N N . ASN F 3 65 ? 150.252 155.721 160.690 1.00 56.47 41 ASN B N 1
ATOM 8542 C CA . ASN F 3 65 ? 149.396 156.318 159.674 1.00 56.47 41 ASN B CA 1
ATOM 8543 C C . ASN F 3 65 ? 148.200 157.061 160.256 1.00 56.47 41 ASN B C 1
ATOM 8544 O O . ASN F 3 65 ? 147.377 157.575 159.491 1.00 56.47 41 ASN B O 1
ATOM 8549 N N . ARG F 3 66 ? 148.081 157.132 161.580 1.00 53.45 42 ARG B N 1
ATOM 8550 C CA . ARG F 3 66 ? 146.974 157.817 162.234 1.00 53.45 42 ARG B CA 1
ATOM 8551 C C . ARG F 3 66 ? 147.411 159.084 162.953 1.00 53.45 42 ARG B C 1
ATOM 8552 O O . ARG F 3 66 ? 146.765 160.128 162.815 1.00 53.45 42 ARG B O 1
ATOM 8560 N N . ASN F 3 67 ? 148.496 159.022 163.721 1.00 55.43 43 ASN B N 1
ATOM 8561 C CA . ASN F 3 67 ? 149.004 160.192 164.433 1.00 55.43 43 ASN B CA 1
ATOM 8562 C C . ASN F 3 67 ? 150.501 160.003 164.633 1.00 55.43 43 ASN B C 1
ATOM 8563 O O . ASN F 3 67 ? 150.918 159.165 165.439 1.00 55.43 43 ASN B O 1
ATOM 8568 N N . ARG F 3 68 ? 151.304 160.777 163.897 1.00 56.17 44 ARG B N 1
ATOM 8569 C CA . ARG F 3 68 ? 152.755 160.650 164.001 1.00 56.17 44 ARG B CA 1
ATOM 8570 C C . ARG F 3 68 ? 153.247 161.030 165.392 1.00 56.17 44 ARG B C 1
ATOM 8571 O O . ARG F 3 68 ? 154.153 160.387 165.935 1.00 56.17 44 ARG B O 1
ATOM 8579 N N . PHE F 3 69 ? 152.669 162.081 165.979 1.00 52.44 45 PHE B N 1
ATOM 8580 C CA . PHE F 3 69 ? 153.058 162.485 167.327 1.00 52.44 45 PHE B CA 1
ATOM 8581 C C . PHE F 3 69 ? 152.796 161.369 168.330 1.00 52.44 45 PHE B C 1
ATOM 8582 O O . PHE F 3 69 ? 153.670 161.020 169.133 1.00 52.44 45 PHE B O 1
ATOM 8590 N N . LEU F 3 70 ? 151.598 160.782 168.286 1.00 47.76 46 LEU B N 1
ATOM 8591 C CA . LEU F 3 70 ? 151.285 159.688 169.199 1.00 47.76 46 LEU B CA 1
ATOM 8592 C C . LEU F 3 70 ? 152.098 158.439 168.882 1.00 47.76 46 LEU B C 1
ATOM 8593 O O . LEU F 3 70 ? 152.400 157.656 169.787 1.00 47.76 46 LEU B O 1
ATOM 8598 N N . TYR F 3 71 ? 152.468 158.238 167.615 1.00 45.27 47 TYR B N 1
ATOM 8599 C CA . TYR F 3 71 ? 153.348 157.126 167.266 1.00 45.27 47 TYR B CA 1
ATOM 8600 C C . TYR F 3 71 ? 154.720 157.289 167.912 1.00 45.27 47 TYR B C 1
ATOM 8601 O O . TYR F 3 71 ? 155.264 156.340 168.495 1.00 45.27 47 TYR B O 1
ATOM 8610 N N . ILE F 3 72 ? 155.288 158.495 167.833 1.00 45.65 48 ILE B N 1
ATOM 8611 C CA . ILE F 3 72 ? 156.568 158.760 168.485 1.00 45.65 48 ILE B CA 1
ATOM 8612 C C . ILE F 3 72 ? 156.431 158.623 169.996 1.00 45.65 48 ILE B C 1
ATOM 8613 O O . ILE F 3 72 ? 157.335 158.123 170.674 1.00 45.65 48 ILE B O 1
ATOM 8618 N N . ILE F 3 73 ? 155.295 159.059 170.544 1.00 45.05 49 ILE B N 1
ATOM 8619 C CA . ILE F 3 73 ? 155.053 158.938 171.981 1.00 45.05 49 ILE B CA 1
ATOM 8620 C C . ILE F 3 73 ? 155.021 157.470 172.402 1.00 45.05 49 ILE B C 1
ATOM 8621 O O . ILE F 3 73 ? 155.602 157.087 173.428 1.00 45.05 49 ILE B O 1
ATOM 8626 N N . LYS F 3 74 ? 154.343 156.629 171.618 1.00 43.39 50 LYS B N 1
ATOM 8627 C CA . LYS F 3 74 ? 154.302 155.199 171.906 1.00 43.39 50 LYS B CA 1
ATOM 8628 C C . LYS F 3 74 ? 155.692 154.581 171.820 1.00 43.39 50 LYS B C 1
ATOM 8629 O O . LYS F 3 74 ? 156.056 153.733 172.644 1.00 43.39 50 LYS B O 1
ATOM 8635 N N . LEU F 3 75 ? 156.482 154.994 170.825 1.00 43.21 51 LEU B N 1
ATOM 8636 C CA . LEU F 3 75 ? 157.858 154.512 170.735 1.00 43.21 51 LEU B CA 1
ATOM 8637 C C . LEU F 3 75 ? 158.661 154.911 171.967 1.00 43.21 51 LEU B C 1
ATOM 8638 O O . LEU F 3 75 ? 159.454 154.115 172.485 1.00 43.21 51 LEU B O 1
ATOM 8643 N N . ILE F 3 76 ? 158.474 156.144 172.442 1.00 43.57 52 ILE B N 1
ATOM 8644 C CA . ILE F 3 76 ? 159.197 156.608 173.623 1.00 43.57 52 ILE B CA 1
ATOM 8645 C C . ILE F 3 76 ? 158.813 155.786 174.847 1.00 43.57 52 ILE B C 1
ATOM 8646 O O . ILE F 3 76 ? 159.682 155.369 175.623 1.00 43.57 52 ILE B O 1
ATOM 8651 N N . PHE F 3 77 ? 157.513 155.539 175.043 1.00 47.14 53 PHE B N 1
ATOM 8652 C CA . PHE F 3 77 ? 157.105 154.694 176.165 1.00 47.14 53 PHE B CA 1
ATOM 8653 C C . PHE F 3 77 ? 157.670 153.284 176.053 1.00 47.14 53 PHE B C 1
ATOM 8654 O O . PHE F 3 77 ? 158.108 152.712 177.055 1.00 47.14 53 PHE B O 1
ATOM 8662 N N . LEU F 3 78 ? 157.661 152.696 174.856 1.00 45.81 54 LEU B N 1
ATOM 8663 C CA . LEU F 3 78 ? 158.253 151.369 174.698 1.00 45.81 54 LEU B CA 1
ATOM 8664 C C . LEU F 3 78 ? 159.726 151.381 175.097 1.00 45.81 54 LEU B C 1
ATOM 8665 O O . LEU F 3 78 ? 160.181 150.546 175.895 1.00 45.81 54 LEU B O 1
ATOM 8670 N N . TRP F 3 79 ? 160.476 152.356 174.573 1.00 45.17 55 TRP B N 1
ATOM 8671 C CA . TRP F 3 79 ? 161.912 152.421 174.812 1.00 45.17 55 TRP B CA 1
ATOM 8672 C C . TRP F 3 79 ? 162.236 152.693 176.274 1.00 45.17 55 TRP B C 1
ATOM 8673 O O . TRP F 3 79 ? 163.271 152.233 176.769 1.00 45.17 55 TRP B O 1
ATOM 8684 N N . LEU F 3 80 ? 161.386 153.439 176.982 1.00 49.41 56 LEU B N 1
ATOM 8685 C CA . LEU F 3 80 ? 161.674 153.733 178.379 1.00 49.41 56 LEU B CA 1
ATOM 8686 C C . LEU F 3 80 ? 161.115 152.689 179.336 1.00 49.41 56 LEU B C 1
ATOM 8687 O O . LEU F 3 80 ? 161.615 152.579 180.459 1.00 49.41 56 LEU B O 1
ATOM 8692 N N . LEU F 3 81 ? 160.110 151.915 178.926 1.00 52.15 57 LEU B N 1
ATOM 8693 C CA . LEU F 3 81 ? 159.546 150.894 179.796 1.00 52.15 57 LEU B CA 1
ATOM 8694 C C . LEU F 3 81 ? 160.232 149.547 179.649 1.00 52.15 57 LEU B C 1
ATOM 8695 O O . LEU F 3 81 ? 160.121 148.713 180.552 1.00 52.15 57 LEU B O 1
ATOM 8700 N N . TRP F 3 82 ? 160.931 149.304 178.539 1.00 51.16 58 TRP B N 1
ATOM 8701 C CA . TRP F 3 82 ? 161.726 148.078 178.442 1.00 51.16 58 TRP B CA 1
ATOM 8702 C C . TRP F 3 82 ? 162.746 147.943 179.572 1.00 51.16 58 TRP B C 1
ATOM 8703 O O . TRP F 3 82 ? 162.718 146.918 180.277 1.00 51.16 58 TRP B O 1
ATOM 8714 N N . PRO F 3 83 ? 163.621 148.924 179.838 1.00 51.08 59 PRO B N 1
ATOM 8715 C CA . PRO F 3 83 ? 164.497 148.796 181.012 1.00 51.08 59 PRO B CA 1
ATOM 8716 C C . PRO F 3 83 ? 163.740 148.878 182.322 1.00 51.08 59 PRO B C 1
ATOM 8717 O O . PRO F 3 83 ? 164.137 148.221 183.291 1.00 51.08 59 PRO B O 1
ATOM 8721 N N . VAL F 3 84 ? 162.658 149.657 182.383 1.00 52.75 60 VAL B N 1
ATOM 8722 C CA . VAL F 3 84 ? 161.849 149.699 183.597 1.00 52.75 60 VAL B CA 1
ATOM 8723 C C . VAL F 3 84 ? 161.177 148.354 183.841 1.00 52.75 60 VAL B C 1
ATOM 8724 O O . VAL F 3 84 ? 161.087 147.895 184.984 1.00 52.75 60 VAL B O 1
ATOM 8728 N N . THR F 3 85 ? 160.695 147.700 182.781 1.00 52.81 61 THR B N 1
ATOM 8729 C CA . THR F 3 85 ? 160.126 146.365 182.947 1.00 52.81 61 THR B CA 1
ATOM 8730 C C . THR F 3 85 ? 161.180 145.376 183.431 1.00 52.81 61 THR B C 1
ATOM 8731 O O . THR F 3 85 ? 160.914 144.558 184.323 1.00 52.81 61 THR B O 1
ATOM 8735 N N . LEU F 3 86 ? 162.387 145.437 182.857 1.00 56.32 62 LEU B N 1
ATOM 8736 C CA . LEU F 3 86 ? 163.452 144.546 183.311 1.00 56.32 62 LEU B CA 1
ATOM 8737 C C . LEU F 3 86 ? 163.794 144.792 184.778 1.00 56.32 62 LEU B C 1
ATOM 8738 O O . LEU F 3 86 ? 163.965 143.842 185.554 1.00 56.32 62 LEU B O 1
ATOM 8743 N N . ALA F 3 87 ? 163.892 146.063 185.176 1.00 57.61 63 ALA B N 1
ATOM 8744 C CA . ALA F 3 87 ? 164.203 146.393 186.564 1.00 57.61 63 ALA B CA 1
ATOM 8745 C C . ALA F 3 87 ? 163.090 145.951 187.504 1.00 57.61 63 ALA B C 1
ATOM 8746 O O . ALA F 3 87 ? 163.359 145.464 188.607 1.00 57.61 63 ALA B O 1
ATOM 8748 N N . CYS F 3 88 ? 161.832 146.115 187.089 1.00 61.28 64 CYS B N 1
ATOM 8749 C CA . CYS F 3 88 ? 160.717 145.663 187.913 1.00 61.28 64 CYS B CA 1
ATOM 8750 C C . CYS F 3 88 ? 160.750 144.153 188.095 1.00 61.28 64 CYS B C 1
ATOM 8751 O O . CYS F 3 88 ? 160.493 143.648 189.194 1.00 61.28 64 CYS B O 1
ATOM 8754 N N . PHE F 3 89 ? 161.065 143.412 187.030 1.00 62.44 65 PHE B N 1
ATOM 8755 C CA . PHE F 3 89 ? 161.146 141.960 187.157 1.00 62.44 65 PHE B CA 1
ATOM 8756 C C . PHE F 3 89 ? 162.305 141.533 188.052 1.00 62.44 65 PHE B C 1
ATOM 8757 O O . PHE F 3 89 ? 162.152 140.621 188.873 1.00 62.44 65 PHE B O 1
ATOM 8765 N N . VAL F 3 90 ? 163.469 142.177 187.929 1.00 64.33 66 VAL B N 1
ATOM 8766 C CA . VAL F 3 90 ? 164.571 141.784 188.807 1.00 64.33 66 VAL B CA 1
ATOM 8767 C C . VAL F 3 90 ? 164.278 142.175 190.255 1.00 64.33 66 VAL B C 1
ATOM 8768 O O . VAL F 3 90 ? 164.709 141.486 191.189 1.00 64.33 66 VAL B O 1
ATOM 8772 N N . LEU F 3 91 ? 163.535 143.266 190.472 1.00 69.77 67 LEU B N 1
ATOM 8773 C CA . LEU F 3 91 ? 163.148 143.639 191.830 1.00 69.77 67 LEU B CA 1
ATOM 8774 C C . LEU F 3 91 ? 162.143 142.651 192.410 1.00 69.77 67 LEU B C 1
ATOM 8775 O O . LEU F 3 91 ? 162.223 142.295 193.591 1.00 69.77 67 LEU B O 1
ATOM 8780 N N . ALA F 3 92 ? 161.181 142.206 191.599 1.00 70.18 68 ALA B N 1
ATOM 8781 C CA . ALA F 3 92 ? 160.245 141.177 192.032 1.00 70.18 68 ALA B CA 1
ATOM 8782 C C . ALA F 3 92 ? 160.898 139.807 192.139 1.00 70.18 68 ALA B C 1
ATOM 8783 O O . ALA F 3 92 ? 160.289 138.891 192.701 1.00 70.18 68 ALA B O 1
ATOM 8785 N N . ALA F 3 93 ? 162.099 139.642 191.589 1.00 73.02 69 ALA B N 1
ATOM 8786 C CA . ALA F 3 93 ? 162.853 138.404 191.737 1.00 73.02 69 ALA B CA 1
ATOM 8787 C C . ALA F 3 93 ? 163.724 138.397 192.987 1.00 73.02 69 ALA B C 1
ATOM 8788 O O . ALA F 3 93 ? 163.853 137.356 193.642 1.00 73.02 69 ALA B O 1
ATOM 8790 N N . VAL F 3 94 ? 164.335 139.535 193.331 1.00 79.77 70 VAL B N 1
ATOM 8791 C CA . VAL F 3 94 ? 165.179 139.578 194.522 1.00 79.77 70 VAL B CA 1
ATOM 8792 C C . VAL F 3 94 ? 164.347 139.371 195.785 1.00 79.77 70 VAL B C 1
ATOM 8793 O O . VAL F 3 94 ? 164.816 138.756 196.750 1.00 79.77 70 VAL B O 1
ATOM 8797 N N . TYR F 3 95 ? 163.114 139.869 195.805 1.00 88.37 71 TYR B N 1
ATOM 8798 C CA . TYR F 3 95 ? 162.171 139.595 196.879 1.00 88.37 71 TYR B CA 1
ATOM 8799 C C . TYR F 3 95 ? 161.197 138.508 196.439 1.00 88.37 71 TYR B C 1
ATOM 8800 O O . TYR F 3 95 ? 160.954 138.308 195.248 1.00 88.37 71 TYR B O 1
ATOM 8809 N N . ARG F 3 96 ? 160.639 137.800 197.418 1.00 97.87 72 ARG B N 1
ATOM 8810 C CA . ARG F 3 96 ? 159.749 136.693 197.095 1.00 97.87 72 ARG B CA 1
ATOM 8811 C C . ARG F 3 96 ? 158.913 136.334 198.314 1.00 97.87 72 ARG B C 1
ATOM 8812 O O . ARG F 3 96 ? 159.277 136.635 199.454 1.00 97.87 72 ARG B O 1
ATOM 8820 N N . ILE F 3 97 ? 157.780 135.687 198.050 1.00 102.52 73 ILE B N 1
ATOM 8821 C CA . ILE F 3 97 ? 157.018 135.035 199.107 1.00 102.52 73 ILE B CA 1
ATOM 8822 C C . ILE F 3 97 ? 157.510 133.606 199.325 1.00 102.52 73 ILE B C 1
ATOM 8823 O O . ILE F 3 97 ? 157.542 133.127 200.463 1.00 102.52 73 ILE B O 1
ATOM 8828 N N . ASN F 3 98 ? 157.901 132.924 198.253 1.00 99.58 74 ASN B N 1
ATOM 8829 C CA . ASN F 3 98 ? 158.474 131.586 198.314 1.00 99.58 74 ASN B CA 1
ATOM 8830 C C . ASN F 3 98 ? 159.330 131.395 197.068 1.00 99.58 74 ASN B C 1
ATOM 8831 O O . ASN F 3 98 ? 159.392 132.269 196.198 1.00 99.58 74 ASN B O 1
ATOM 8836 N N . TRP F 3 99 ? 159.993 130.246 196.980 1.00 103.44 75 TRP B N 1
ATOM 8837 C CA . TRP F 3 99 ? 160.844 129.967 195.822 1.00 103.44 75 TRP B CA 1
ATOM 8838 C C . TRP F 3 99 ? 160.024 129.378 194.675 1.00 103.44 75 TRP B C 1
ATOM 8839 O O . TRP F 3 99 ? 160.343 128.342 194.096 1.00 103.44 75 TRP B O 1
ATOM 8850 N N . ILE F 3 100 ? 158.921 130.055 194.359 1.00 91.28 76 ILE B N 1
ATOM 8851 C CA . ILE F 3 100 ? 158.107 129.747 193.190 1.00 91.28 76 ILE B CA 1
ATOM 8852 C C . ILE F 3 100 ? 157.965 131.021 192.371 1.00 91.28 76 ILE B C 1
ATOM 8853 O O . ILE F 3 100 ? 158.161 131.018 191.150 1.00 91.28 76 ILE B O 1
ATOM 8858 N N . THR F 3 101 ? 157.627 132.122 193.047 1.00 84.16 77 THR B N 1
ATOM 8859 C CA . THR F 3 101 ? 157.499 133.405 192.365 1.00 84.16 77 THR B CA 1
ATOM 8860 C C . THR F 3 101 ? 158.845 133.917 191.873 1.00 84.16 77 THR B C 1
ATOM 8861 O O . THR F 3 101 ? 158.899 134.656 190.884 1.00 84.16 77 THR B O 1
ATOM 8865 N N . GLY F 3 102 ? 159.935 133.548 192.548 1.00 78.72 78 GLY B N 1
ATOM 8866 C CA . GLY F 3 102 ? 161.251 133.968 192.093 1.00 78.72 78 GLY B CA 1
ATOM 8867 C C . GLY F 3 102 ? 161.611 133.389 190.739 1.00 78.72 78 GLY B C 1
ATOM 8868 O O . GLY F 3 102 ? 162.145 134.089 189.875 1.00 78.72 78 GLY B O 1
ATOM 8869 N N . GLY F 3 103 ? 161.321 132.103 190.534 1.00 75.01 79 GLY B N 1
ATOM 8870 C CA . GLY F 3 103 ? 161.575 131.497 189.237 1.00 75.01 79 GLY B CA 1
ATOM 8871 C C . GLY F 3 103 ? 160.731 132.108 188.135 1.00 75.01 79 GLY B C 1
ATOM 8872 O O . GLY F 3 103 ? 161.211 132.324 187.020 1.00 75.01 79 GLY B O 1
ATOM 8873 N N . ILE F 3 104 ? 159.462 132.397 188.434 1.00 70.57 80 ILE B N 1
ATOM 8874 C CA . ILE F 3 104 ? 158.592 133.044 187.455 1.00 70.57 80 ILE B CA 1
ATOM 8875 C C . ILE F 3 104 ? 159.115 134.433 187.115 1.00 70.57 80 ILE B C 1
ATOM 8876 O O . ILE F 3 104 ? 159.107 134.849 185.949 1.00 70.57 80 ILE B O 1
ATOM 8881 N N . ALA F 3 105 ? 159.574 135.175 188.126 1.00 68.00 81 ALA B N 1
ATOM 8882 C CA . ALA F 3 105 ? 160.126 136.503 187.881 1.00 68.00 81 ALA B CA 1
ATOM 8883 C C . ALA F 3 105 ? 161.389 136.429 187.034 1.00 68.00 81 ALA B C 1
ATOM 8884 O O . ALA F 3 105 ? 161.587 137.251 186.132 1.00 68.00 81 ALA B O 1
ATOM 8886 N N . ILE F 3 106 ? 162.256 135.451 187.307 1.00 66.07 82 ILE B N 1
ATOM 8887 C CA . ILE F 3 106 ? 163.460 135.272 186.496 1.00 66.07 82 ILE B CA 1
ATOM 8888 C C . ILE F 3 106 ? 163.089 134.933 185.057 1.00 66.07 82 ILE B C 1
ATOM 8889 O O . ILE F 3 106 ? 163.692 135.447 184.106 1.00 66.07 82 ILE B O 1
ATOM 8894 N N . ALA F 3 107 ? 162.098 134.055 184.875 1.00 63.15 83 ALA B N 1
ATOM 8895 C CA . ALA F 3 107 ? 161.668 133.693 183.529 1.00 63.15 83 ALA B CA 1
ATOM 8896 C C . ALA F 3 107 ? 161.116 134.899 182.781 1.00 63.15 83 ALA B C 1
ATOM 8897 O O . ALA F 3 107 ? 161.436 135.111 181.606 1.00 63.15 83 ALA B O 1
ATOM 8899 N N . MET F 3 108 ? 160.292 135.709 183.449 1.00 60.55 84 MET B N 1
ATOM 8900 C CA . MET F 3 108 ? 159.754 136.904 182.805 1.00 60.55 84 MET B CA 1
ATOM 8901 C C . MET F 3 108 ? 160.864 137.891 182.466 1.00 60.55 84 MET B C 1
ATOM 8902 O O . MET F 3 108 ? 160.862 138.493 181.384 1.00 60.55 84 MET B O 1
ATOM 8907 N N . ALA F 3 109 ? 161.824 138.068 183.378 1.00 58.25 85 ALA B N 1
ATOM 8908 C CA . ALA F 3 109 ? 162.922 138.996 183.135 1.00 58.25 85 ALA B CA 1
ATOM 8909 C C . ALA F 3 109 ? 163.754 138.558 181.938 1.00 58.25 85 ALA B C 1
ATOM 8910 O O . ALA F 3 109 ? 164.079 139.371 181.066 1.00 58.25 85 ALA B O 1
ATOM 8912 N N . CYS F 3 110 ? 164.099 137.270 181.870 1.00 57.81 86 CYS B N 1
ATOM 8913 C CA . CYS F 3 110 ? 164.905 136.807 180.745 1.00 57.81 86 CYS B CA 1
ATOM 8914 C C . CYS F 3 110 ? 164.112 136.828 179.444 1.00 57.81 86 CYS B C 1
ATOM 8915 O O . CYS F 3 110 ? 164.681 137.107 178.386 1.00 57.81 86 CYS B O 1
ATOM 8918 N N . LEU F 3 111 ? 162.802 136.567 179.499 1.00 53.44 87 LEU B N 1
ATOM 8919 C CA . LEU F 3 111 ? 161.985 136.638 178.291 1.00 53.44 87 LEU B CA 1
ATOM 8920 C C . LEU F 3 111 ? 161.923 138.061 177.747 1.00 53.44 87 LEU B C 1
ATOM 8921 O O . LEU F 3 111 ? 162.105 138.286 176.543 1.00 53.44 87 LEU B O 1
ATOM 8926 N N . VAL F 3 112 ? 161.668 139.040 178.620 1.00 52.60 88 VAL B N 1
ATOM 8927 C CA . VAL F 3 112 ? 161.605 140.420 178.147 1.00 52.60 88 VAL B CA 1
ATOM 8928 C C . VAL F 3 112 ? 162.983 140.918 177.727 1.00 52.60 88 VAL B C 1
ATOM 8929 O O . VAL F 3 112 ? 163.094 141.713 176.788 1.00 52.60 88 VAL B O 1
ATOM 8933 N N . GLY F 3 113 ? 164.052 140.456 178.381 1.00 48.75 89 GLY B N 1
ATOM 8934 C CA . GLY F 3 113 ? 165.386 140.809 177.923 1.00 48.75 89 GLY B CA 1
ATOM 8935 C C . GLY F 3 113 ? 165.696 140.241 176.552 1.00 48.75 89 GLY B C 1
ATOM 8936 O O . GLY F 3 113 ? 166.302 140.913 175.712 1.00 48.75 89 GLY B O 1
ATOM 8937 N N . LEU F 3 114 ? 165.287 138.993 176.307 1.00 51.94 90 LEU B N 1
ATOM 8938 C CA . LEU F 3 114 ? 165.467 138.394 174.991 1.00 51.94 90 LEU B CA 1
ATOM 8939 C C . LEU F 3 114 ? 164.680 139.152 173.932 1.00 51.94 90 LEU B C 1
ATOM 8940 O O . LEU F 3 114 ? 165.193 139.413 172.839 1.00 51.94 90 LEU B O 1
ATOM 8945 N N . MET F 3 115 ? 163.435 139.524 174.241 1.00 52.27 91 MET B N 1
ATOM 8946 C CA . MET F 3 115 ? 162.646 140.309 173.296 1.00 52.27 91 MET B CA 1
ATOM 8947 C C . MET F 3 115 ? 163.296 141.662 173.031 1.00 52.27 91 MET B C 1
ATOM 8948 O O . MET F 3 115 ? 163.336 142.130 171.888 1.00 52.27 91 MET B O 1
ATOM 8953 N N . TRP F 3 116 ? 163.817 142.297 174.081 1.00 45.02 92 TRP B N 1
ATOM 8954 C CA . TRP F 3 116 ? 164.462 143.599 173.957 1.00 45.02 92 TRP B CA 1
ATOM 8955 C C . TRP F 3 116 ? 165.683 143.520 173.045 1.00 45.02 92 TRP B C 1
ATOM 8956 O O . TRP F 3 116 ? 165.827 144.308 172.096 1.00 45.02 92 TRP B O 1
ATOM 8967 N N . LEU F 3 117 ? 166.565 142.554 173.312 1.00 48.91 93 LEU B N 1
ATOM 8968 C CA . LEU F 3 117 ? 167.775 142.415 172.509 1.00 48.91 93 LEU B CA 1
ATOM 8969 C C . LEU F 3 117 ? 167.447 141.987 171.085 1.00 48.91 93 LEU B C 1
ATOM 8970 O O . LEU F 3 117 ? 168.109 142.423 170.138 1.00 48.91 93 LEU B O 1
ATOM 8975 N N . SER F 3 118 ? 166.428 141.143 170.909 1.00 47.25 94 SER B N 1
ATOM 8976 C CA . SER F 3 118 ? 166.026 140.742 169.566 1.00 47.25 94 SER B CA 1
ATOM 8977 C C . SER F 3 118 ? 165.486 141.926 168.776 1.00 47.25 94 SER B C 1
ATOM 8978 O O . SER F 3 118 ? 165.778 142.068 167.582 1.00 47.25 94 SER B O 1
ATOM 8981 N N . TYR F 3 119 ? 164.691 142.785 169.422 1.00 41.39 95 TYR B N 1
ATOM 8982 C CA . TYR F 3 119 ? 164.180 143.964 168.734 1.00 41.39 95 TYR B CA 1
ATOM 8983 C C . TYR F 3 119 ? 165.316 144.894 168.337 1.00 41.39 95 TYR B C 1
ATOM 8984 O O . TYR F 3 119 ? 165.331 145.418 167.217 1.00 41.39 95 TYR B O 1
ATOM 8993 N N . PHE F 3 120 ? 166.278 145.119 169.240 1.00 44.75 96 PHE B N 1
ATOM 8994 C CA . PHE F 3 120 ? 167.424 145.947 168.870 1.00 44.75 96 PHE B CA 1
ATOM 8995 C C . PHE F 3 120 ? 168.243 145.323 167.747 1.00 44.75 96 PHE B C 1
ATOM 8996 O O . PHE F 3 120 ? 168.710 146.034 166.853 1.00 44.75 96 PHE B O 1
ATOM 9004 N N . ILE F 3 121 ? 168.433 144.003 167.770 1.00 46.21 97 ILE B N 1
ATOM 9005 C CA . ILE F 3 121 ? 169.198 143.353 166.707 1.00 46.21 97 ILE B CA 1
ATOM 9006 C C . ILE F 3 121 ? 168.491 143.521 165.367 1.00 46.21 97 ILE B C 1
ATOM 9007 O O . ILE F 3 121 ? 169.110 143.883 164.358 1.00 46.21 97 ILE B O 1
ATOM 9012 N N . ALA F 3 122 ? 167.179 143.273 165.343 1.00 44.34 98 ALA B N 1
ATOM 9013 C CA . ALA F 3 122 ? 166.421 143.411 164.104 1.00 44.34 98 ALA B CA 1
ATOM 9014 C C . ALA F 3 122 ? 166.435 144.850 163.604 1.00 44.34 98 ALA B C 1
ATOM 9015 O O . ALA F 3 122 ? 166.633 145.097 162.409 1.00 44.34 98 ALA B O 1
ATOM 9017 N N . SER F 3 123 ? 166.241 145.815 164.507 1.00 45.50 99 SER B N 1
ATOM 9018 C CA . SER F 3 123 ? 166.227 147.217 164.105 1.00 45.50 99 SER B CA 1
ATOM 9019 C C . SER F 3 123 ? 167.597 147.668 163.617 1.00 45.50 99 SER B C 1
ATOM 9020 O O . SER F 3 123 ? 167.693 148.448 162.664 1.00 45.50 99 SER B O 1
ATOM 9023 N N . PHE F 3 124 ? 168.669 147.187 164.250 1.00 48.54 100 PHE B N 1
ATOM 9024 C CA . PHE F 3 124 ? 170.010 147.574 163.830 1.00 48.54 100 PHE B CA 1
ATOM 9025 C C . PHE F 3 124 ? 170.359 146.971 162.477 1.00 48.54 100 PHE B C 1
ATOM 9026 O O . PHE F 3 124 ? 170.962 147.641 161.635 1.00 48.54 100 PHE B O 1
ATOM 9034 N N . ARG F 3 125 ? 169.976 145.713 162.241 1.00 51.32 101 ARG B N 1
ATOM 9035 C CA . ARG F 3 125 ? 170.175 145.127 160.918 1.00 51.32 101 ARG B CA 1
ATOM 9036 C C . ARG F 3 125 ? 169.363 145.869 159.863 1.00 51.32 101 ARG B C 1
ATOM 9037 O O . ARG F 3 125 ? 169.852 146.126 158.754 1.00 51.32 101 ARG B O 1
ATOM 9045 N N . LEU F 3 126 ? 168.121 146.230 160.196 1.00 48.28 102 LEU B N 1
ATOM 9046 C CA . LEU F 3 126 ? 167.278 146.964 159.259 1.00 48.28 102 LEU B CA 1
ATOM 9047 C C . LEU F 3 126 ? 167.883 148.323 158.924 1.00 48.28 102 LEU B C 1
ATOM 9048 O O . LEU F 3 126 ? 167.949 148.708 157.751 1.00 48.28 102 LEU B O 1
ATOM 9053 N N . PHE F 3 127 ? 168.358 149.050 159.939 1.00 50.35 103 PHE B N 1
ATOM 9054 C CA . PHE F 3 127 ? 168.949 150.365 159.725 1.00 50.35 103 PHE B CA 1
ATOM 9055 C C . PHE F 3 127 ? 170.348 150.283 159.126 1.00 50.35 103 PHE B C 1
ATOM 9056 O O . PHE F 3 127 ? 170.857 151.294 158.632 1.00 50.35 103 PHE B O 1
ATOM 9064 N N . ALA F 3 128 ? 170.992 149.117 159.187 1.00 53.93 104 ALA B N 1
ATOM 9065 C CA . ALA F 3 128 ? 172.242 148.924 158.464 1.00 53.93 104 ALA B CA 1
ATOM 9066 C C . ALA F 3 128 ? 171.995 148.593 157.001 1.00 53.93 104 ALA B C 1
ATOM 9067 O O . ALA F 3 128 ? 172.830 148.913 156.147 1.00 53.93 104 ALA B O 1
ATOM 9069 N N . ARG F 3 129 ? 170.863 147.957 156.692 1.00 57.43 105 ARG B N 1
ATOM 9070 C CA . ARG F 3 129 ? 170.531 147.675 155.300 1.00 57.43 105 ARG B CA 1
ATOM 9071 C C . ARG F 3 129 ? 170.042 148.933 154.588 1.00 57.43 105 ARG B C 1
ATOM 9072 O O . ARG F 3 129 ? 170.608 149.344 153.568 1.00 57.43 105 ARG B O 1
ATOM 9080 N N . THR F 3 130 ? 168.988 149.558 155.108 1.00 55.39 106 THR B N 1
ATOM 9081 C CA . THR F 3 130 ? 168.472 150.801 154.559 1.00 55.39 106 THR B CA 1
ATOM 9082 C C . THR F 3 130 ? 169.041 151.982 155.344 1.00 55.39 106 THR B C 1
ATOM 9083 O O . THR F 3 130 ? 169.938 151.829 156.176 1.00 55.39 106 THR B O 1
ATOM 9087 N N . ARG F 3 131 ? 168.528 153.179 155.071 1.00 63.02 107 ARG B N 1
ATOM 9088 C CA . ARG F 3 131 ? 168.924 154.398 155.772 1.00 63.02 107 ARG B CA 1
ATOM 9089 C C . ARG F 3 131 ? 167.696 155.227 156.128 1.00 63.02 107 ARG B C 1
ATOM 9090 O O . ARG F 3 131 ? 167.643 156.439 155.906 1.00 63.02 107 ARG B O 1
ATOM 9098 N N . SER F 3 132 ? 166.682 154.575 156.691 1.00 56.68 108 SER B N 1
ATOM 9099 C CA . SER F 3 132 ? 165.420 155.222 157.016 1.00 56.68 108 SER B CA 1
ATOM 9100 C C . SER F 3 132 ? 165.082 155.027 158.488 1.00 56.68 108 SER B C 1
ATOM 9101 O O . SER F 3 132 ? 165.539 154.081 159.136 1.00 56.68 108 SER B O 1
ATOM 9104 N N . MET F 3 133 ? 164.262 155.942 159.009 1.00 58.08 109 MET B N 1
ATOM 9105 C CA . MET F 3 133 ? 163.820 155.884 160.396 1.00 58.08 109 MET B CA 1
ATOM 9106 C C . MET F 3 133 ? 162.653 154.930 160.609 1.00 58.08 109 MET B C 1
ATOM 9107 O O . MET F 3 133 ? 162.250 154.720 161.759 1.00 58.08 109 MET B O 1
ATOM 9112 N N . TRP F 3 134 ? 162.102 154.352 159.540 1.00 50.98 110 TRP B N 1
ATOM 9113 C CA . TRP F 3 134 ? 161.021 153.384 159.672 1.00 50.98 110 TRP B CA 1
ATOM 9114 C C . TRP F 3 134 ? 161.495 152.047 160.225 1.00 50.98 110 TRP B C 1
ATOM 9115 O O . TRP F 3 134 ? 160.658 151.187 160.519 1.00 50.98 110 TRP B O 1
ATOM 9126 N N . SER F 3 135 ? 162.809 151.852 160.368 1.00 48.12 111 SER B N 1
ATOM 9127 C CA . SER F 3 135 ? 163.340 150.585 160.857 1.00 48.12 111 SER B CA 1
ATOM 9128 C C . SER F 3 135 ? 162.940 150.295 162.298 1.00 48.12 111 SER B C 1
ATOM 9129 O O . SER F 3 135 ? 163.002 149.136 162.722 1.00 48.12 111 SER B O 1
ATOM 9132 N N . PHE F 3 136 ? 162.534 151.311 163.057 1.00 44.52 112 PHE B N 1
ATOM 9133 C CA . PHE F 3 136 ? 162.169 151.145 164.456 1.00 44.52 112 PHE B CA 1
ATOM 9134 C C . PHE F 3 136 ? 160.662 151.063 164.667 1.00 44.52 112 PHE B C 1
ATOM 9135 O O . PHE F 3 136 ? 160.205 151.100 165.813 1.00 44.52 112 PHE B O 1
ATOM 9143 N N . ASN F 3 137 ? 159.883 150.953 163.592 1.00 45.41 113 ASN B N 1
ATOM 9144 C CA . ASN F 3 137 ? 158.434 150.864 163.708 1.00 45.41 113 ASN B CA 1
ATOM 9145 C C . ASN F 3 137 ? 158.023 149.410 163.895 1.00 45.41 113 ASN B C 1
ATOM 9146 O O . ASN F 3 137 ? 158.247 148.595 162.991 1.00 45.41 113 ASN B O 1
ATOM 9151 N N . PRO F 3 138 ? 157.430 149.040 165.035 1.00 45.62 114 PRO B N 1
ATOM 9152 C CA . PRO F 3 138 ? 156.954 147.657 165.196 1.00 45.62 114 PRO B CA 1
ATOM 9153 C C . PRO F 3 138 ? 155.808 147.298 164.268 1.00 45.62 114 PRO B C 1
ATOM 9154 O O . PRO F 3 138 ? 155.572 146.106 164.037 1.00 45.62 114 PRO B O 1
ATOM 9158 N N . GLU F 3 139 ? 155.090 148.286 163.730 1.00 48.97 115 GLU B N 1
ATOM 9159 C CA . GLU F 3 139 ? 153.960 148.003 162.853 1.00 48.97 115 GLU B CA 1
ATOM 9160 C C . GLU F 3 139 ? 154.395 147.481 161.491 1.00 48.97 115 GLU B C 1
ATOM 9161 O O . GLU F 3 139 ? 153.604 146.812 160.818 1.00 48.97 115 GLU B O 1
ATOM 9167 N N . THR F 3 140 ? 155.624 147.769 161.071 1.00 51.94 116 THR B N 1
ATOM 9168 C CA . THR F 3 140 ? 156.098 147.434 159.737 1.00 51.94 116 THR B CA 1
ATOM 9169 C C . THR F 3 140 ? 157.293 146.497 159.822 1.00 51.94 116 THR B C 1
ATOM 9170 O O . THR F 3 140 ? 158.192 146.691 160.647 1.00 51.94 116 THR B O 1
ATOM 9174 N N . ASN F 3 141 ? 157.296 145.478 158.959 1.00 54.67 117 ASN B N 1
ATOM 9175 C CA . ASN F 3 141 ? 158.407 144.545 158.855 1.00 54.67 117 ASN B CA 1
ATOM 9176 C C . ASN F 3 141 ? 159.080 144.542 157.491 1.00 54.67 117 ASN B C 1
ATOM 9177 O O . ASN F 3 141 ? 160.233 144.107 157.397 1.00 54.67 117 ASN B O 1
ATOM 9182 N N . ILE F 3 142 ? 158.406 145.011 156.444 1.00 50.98 118 ILE B N 1
ATOM 9183 C CA . ILE F 3 142 ? 158.967 145.092 155.101 1.00 50.98 118 ILE B CA 1
ATOM 9184 C C . ILE F 3 142 ? 158.949 146.552 154.672 1.00 50.98 118 ILE B C 1
ATOM 9185 O O . ILE F 3 142 ? 157.919 147.225 154.794 1.00 50.98 118 ILE B O 1
ATOM 9190 N N . LEU F 3 143 ? 160.084 147.039 154.176 1.00 47.02 119 LEU B N 1
ATOM 9191 C CA . LEU F 3 143 ? 160.239 148.441 153.819 1.00 47.02 119 LEU B CA 1
ATOM 9192 C C . LEU F 3 143 ? 160.741 148.568 152.388 1.00 47.02 119 LEU B C 1
ATOM 9193 O O . LEU F 3 143 ? 161.570 147.773 151.936 1.00 47.02 119 LEU B O 1
ATOM 9198 N N . LEU F 3 144 ? 160.227 149.572 151.683 1.00 50.98 120 LEU B N 1
ATOM 9199 C CA . LEU F 3 144 ? 160.681 149.920 150.345 1.00 50.98 120 LEU B CA 1
ATOM 9200 C C . LEU F 3 144 ? 161.617 151.120 150.417 1.00 50.98 120 LEU B C 1
ATOM 9201 O O . LEU F 3 144 ? 161.511 151.958 151.315 1.00 50.98 120 LEU B O 1
ATOM 9206 N N . ASN F 3 145 ? 162.545 151.192 149.467 1.00 51.77 121 ASN B N 1
ATOM 9207 C CA . ASN F 3 145 ? 163.602 152.199 149.481 1.00 51.77 121 ASN B CA 1
ATOM 9208 C C . ASN F 3 145 ? 163.795 152.801 148.097 1.00 51.77 121 ASN B C 1
ATOM 9209 O O . ASN F 3 145 ? 164.908 152.874 147.574 1.00 51.77 121 ASN B O 1
ATOM 9214 N N . VAL F 3 146 ? 162.702 153.232 147.475 1.00 53.75 122 VAL B N 1
ATOM 9215 C CA . VAL F 3 146 ? 162.755 153.777 146.121 1.00 53.75 122 VAL B CA 1
ATOM 9216 C C . VAL F 3 146 ? 163.269 155.213 146.160 1.00 53.75 122 VAL B C 1
ATOM 9217 O O . VAL F 3 146 ? 162.635 156.081 146.778 1.00 53.75 122 VAL B O 1
ATOM 9221 N N . PRO F 3 147 ? 164.412 155.511 145.527 1.00 56.82 123 PRO B N 1
ATOM 9222 C CA . PRO F 3 147 ? 164.810 156.913 145.347 1.00 56.82 123 PRO B CA 1
ATOM 9223 C C . PRO F 3 147 ? 164.231 157.498 144.069 1.00 56.82 123 PRO B C 1
ATOM 9224 O O . PRO F 3 147 ? 164.438 156.949 142.982 1.00 56.82 123 PRO B O 1
ATOM 9228 N N . LEU F 3 148 ? 163.514 158.615 144.180 1.00 59.95 124 LEU B N 1
ATOM 9229 C CA . LEU F 3 148 ? 162.814 159.184 143.031 1.00 59.95 124 LEU B CA 1
ATOM 9230 C C . LEU F 3 148 ? 163.698 160.149 142.244 1.00 59.95 124 LEU B C 1
ATOM 9231 O O . LEU F 3 148 ? 163.970 159.927 141.060 1.00 59.95 124 LEU B O 1
ATOM 9236 N N . HIS F 3 149 ? 164.154 161.220 142.887 1.00 62.78 125 HIS B N 1
ATOM 9237 C CA . HIS F 3 149 ? 164.972 162.238 142.231 1.00 62.78 125 HIS B CA 1
ATOM 9238 C C . HIS F 3 149 ? 166.153 162.608 143.122 1.00 62.78 125 HIS B C 1
ATOM 9239 O O . HIS F 3 149 ? 166.446 163.781 143.357 1.00 62.78 125 HIS B O 1
ATOM 9246 N N . GLY F 3 150 ? 166.845 161.593 143.635 1.00 65.88 126 GLY B N 1
ATOM 9247 C CA . GLY F 3 150 ? 167.987 161.789 144.501 1.00 65.88 126 GLY B CA 1
ATOM 9248 C C . GLY F 3 150 ? 167.708 161.590 145.975 1.00 65.88 126 GLY B C 1
ATOM 9249 O O . GLY F 3 150 ? 168.658 161.517 146.763 1.00 65.88 126 GLY B O 1
ATOM 9250 N N . THR F 3 151 ? 166.440 161.503 146.369 1.00 61.78 127 THR B N 1
ATOM 9251 C CA . THR F 3 151 ? 166.052 161.273 147.753 1.00 61.78 127 THR B CA 1
ATOM 9252 C C . THR F 3 151 ? 165.421 159.894 147.862 1.00 61.78 127 THR B C 1
ATOM 9253 O O . THR F 3 151 ? 164.477 159.580 147.130 1.00 61.78 127 THR B O 1
ATOM 9257 N N . ILE F 3 152 ? 165.939 159.077 148.777 1.00 57.67 128 ILE B N 1
ATOM 9258 C CA . ILE F 3 152 ? 165.472 157.701 148.943 1.00 57.67 128 ILE B CA 1
ATOM 9259 C C . ILE F 3 152 ? 164.176 157.751 149.747 1.00 57.67 128 ILE B C 1
ATOM 9260 O O . ILE F 3 152 ? 164.193 157.901 150.970 1.00 57.67 128 ILE B O 1
ATOM 9265 N N . LEU F 3 153 ? 163.045 157.626 149.058 1.00 53.86 129 LEU B N 1
ATOM 9266 C CA . LEU F 3 153 ? 161.748 157.625 149.717 1.00 53.86 129 LEU B CA 1
ATOM 9267 C C . LEU F 3 153 ? 161.442 156.233 150.253 1.00 53.86 129 LEU B C 1
ATOM 9268 O O . LEU F 3 153 ? 161.550 155.241 149.526 1.00 53.86 129 LEU B O 1
ATOM 9273 N N . THR F 3 154 ? 161.061 156.162 151.525 1.00 53.07 130 THR B N 1
ATOM 9274 C CA . THR F 3 154 ? 160.804 154.899 152.201 1.00 53.07 130 THR B CA 1
ATOM 9275 C C . THR F 3 154 ? 159.312 154.748 152.463 1.00 53.07 130 THR B C 1
ATOM 9276 O O . THR F 3 154 ? 158.692 155.626 153.073 1.00 53.07 130 THR B O 1
ATOM 9280 N N . ARG F 3 155 ? 158.742 153.636 152.001 1.00 50.88 131 ARG B N 1
ATOM 9281 C CA . ARG F 3 155 ? 157.336 153.332 152.198 1.00 50.88 131 ARG B CA 1
ATOM 9282 C C . ARG F 3 155 ? 157.181 151.909 152.716 1.00 50.88 131 ARG B C 1
ATOM 9283 O O . ARG F 3 155 ? 157.907 151.005 152.284 1.00 50.88 131 ARG B O 1
ATOM 9291 N N . PRO F 3 156 ? 156.252 151.680 153.642 1.00 51.77 132 PRO B N 1
ATOM 9292 C CA . PRO F 3 156 ? 156.069 150.329 154.180 1.00 51.77 132 PRO B CA 1
ATOM 9293 C C . PRO F 3 156 ? 155.445 149.391 153.160 1.00 51.77 132 PRO B C 1
ATOM 9294 O O . PRO F 3 156 ? 154.713 149.807 152.259 1.00 51.77 132 PRO B O 1
ATOM 9298 N N . LEU F 3 157 ? 155.744 148.104 153.317 1.00 49.55 133 LEU B N 1
ATOM 9299 C CA . LEU F 3 157 ? 155.188 147.054 152.480 1.00 49.55 133 LEU B CA 1
ATOM 9300 C C . LEU F 3 157 ? 154.574 145.970 153.356 1.00 49.55 133 LEU B C 1
ATOM 9301 O O . LEU F 3 157 ? 154.987 145.756 154.499 1.00 49.55 133 LEU B O 1
ATOM 9306 N N . LEU F 3 158 ? 153.572 145.286 152.805 1.00 52.44 134 LEU B N 1
ATOM 9307 C CA . LEU F 3 158 ? 152.857 144.236 153.521 1.00 52.44 134 LEU B CA 1
ATOM 9308 C C . LEU F 3 158 ? 153.340 142.836 153.169 1.00 52.44 134 LEU B C 1
ATOM 9309 O O . LEU F 3 158 ? 153.411 141.973 154.049 1.00 52.44 134 LEU B O 1
ATOM 9314 N N . GLU F 3 159 ? 153.672 142.587 151.904 1.00 58.33 135 GLU B N 1
ATOM 9315 C CA . GLU F 3 159 ? 154.115 141.273 151.465 1.00 58.33 135 GLU B CA 1
ATOM 9316 C C . GLU F 3 159 ? 155.293 141.423 150.515 1.00 58.33 135 GLU B C 1
ATOM 9317 O O . GLU F 3 159 ? 155.465 142.460 149.870 1.00 58.33 135 GLU B O 1
ATOM 9323 N N . SER F 3 160 ? 156.104 140.371 150.437 1.00 57.67 136 SER B N 1
ATOM 9324 C CA . SER F 3 160 ? 157.229 140.318 149.512 1.00 57.67 136 SER B CA 1
ATOM 9325 C C . SER F 3 160 ? 156.789 139.597 148.244 1.00 57.67 136 SER B C 1
ATOM 9326 O O . SER F 3 160 ? 156.398 138.425 148.294 1.00 57.67 136 SER B O 1
ATOM 9329 N N . GLU F 3 161 ? 156.852 140.294 147.113 1.00 55.04 137 GLU B N 1
ATOM 9330 C CA . GLU F 3 161 ? 156.370 139.774 145.844 1.00 55.04 137 GLU B CA 1
ATOM 9331 C C . GLU F 3 161 ? 157.507 139.704 144.834 1.00 55.04 137 GLU B C 1
ATOM 9332 O O . GLU F 3 161 ? 158.462 140.486 144.891 1.00 55.04 137 GLU B O 1
ATOM 9338 N N . LEU F 3 162 ? 157.397 138.746 143.911 1.00 48.16 138 LEU B N 1
ATOM 9339 C CA . LEU F 3 162 ? 158.390 138.615 142.849 1.00 48.16 138 LEU B CA 1
ATOM 9340 C C . LEU F 3 162 ? 158.408 139.851 141.959 1.00 48.16 138 LEU B C 1
ATOM 9341 O O . LEU F 3 162 ? 159.479 140.362 141.609 1.00 48.16 138 LEU B O 1
ATOM 9346 N N . VAL F 3 163 ? 157.232 140.346 141.585 1.00 46.20 139 VAL B N 1
ATOM 9347 C CA . VAL F 3 163 ? 157.099 141.524 140.738 1.00 46.20 139 VAL B CA 1
ATOM 9348 C C . VAL F 3 163 ? 156.173 142.514 141.430 1.00 46.20 139 VAL B C 1
ATOM 9349 O O . VAL F 3 163 ? 155.142 142.128 141.993 1.00 46.20 139 VAL B O 1
ATOM 9353 N N . ILE F 3 164 ? 156.554 143.789 141.411 1.00 44.30 140 ILE B N 1
ATOM 9354 C CA . ILE F 3 164 ? 155.777 144.858 142.029 1.00 44.30 140 ILE B CA 1
ATOM 9355 C C . ILE F 3 164 ? 155.317 145.799 140.926 1.00 44.30 140 ILE B C 1
ATOM 9356 O O . ILE F 3 164 ? 156.142 146.351 140.188 1.00 44.30 140 ILE B O 1
ATOM 9361 N N . GLY F 3 165 ? 154.000 145.981 140.815 1.00 44.47 141 GLY B N 1
ATOM 9362 C CA . GLY F 3 165 ? 153.461 146.866 139.808 1.00 44.47 141 GLY B CA 1
ATOM 9363 C C . GLY F 3 165 ? 153.596 148.330 140.179 1.00 44.47 141 GLY B C 1
ATOM 9364 O O . GLY F 3 165 ? 153.834 148.695 141.330 1.00 44.47 141 GLY B O 1
ATOM 9365 N N . ALA F 3 166 ? 153.436 149.184 139.171 1.00 45.03 142 ALA B N 1
ATOM 9366 C CA . ALA F 3 166 ? 153.536 150.624 139.365 1.00 45.03 142 ALA B CA 1
ATOM 9367 C C . ALA F 3 166 ? 152.725 151.331 138.292 1.00 45.03 142 ALA B C 1
ATOM 9368 O O . ALA F 3 166 ? 152.878 151.039 137.102 1.00 45.03 142 ALA B O 1
ATOM 9370 N N . VAL F 3 167 ? 151.871 152.257 138.716 1.00 48.48 143 VAL B N 1
ATOM 9371 C CA . VAL F 3 167 ? 151.057 153.047 137.805 1.00 48.48 143 VAL B CA 1
ATOM 9372 C C . VAL F 3 167 ? 151.431 154.515 137.964 1.00 48.48 143 VAL B C 1
ATOM 9373 O O . VAL F 3 167 ? 151.971 154.944 138.988 1.00 48.48 143 VAL B O 1
ATOM 9377 N N . ILE F 3 168 ? 151.134 155.293 136.930 1.00 53.64 144 ILE B N 1
ATOM 9378 C CA . ILE F 3 168 ? 151.456 156.716 136.902 1.00 53.64 144 ILE B CA 1
ATOM 9379 C C . ILE F 3 168 ? 150.223 157.574 137.145 1.00 53.64 144 ILE B C 1
ATOM 9380 O O . ILE F 3 168 ? 150.248 158.483 137.974 1.00 53.64 144 ILE B O 1
ATOM 9385 N N . LEU F 3 169 ? 149.136 157.303 136.423 1.00 48.96 145 LEU B N 1
ATOM 9386 C CA . LEU F 3 169 ? 147.849 157.970 136.623 1.00 48.96 145 LEU B CA 1
ATOM 9387 C C . LEU F 3 169 ? 148.002 159.494 136.588 1.00 48.96 145 LEU B C 1
ATOM 9388 O O . LEU F 3 169 ? 147.785 160.198 137.575 1.00 48.96 145 LEU B O 1
ATOM 9393 N N . ARG F 3 170 ? 148.408 159.976 135.411 1.00 50.96 146 ARG B N 1
ATOM 9394 C CA . ARG F 3 170 ? 148.574 161.407 135.144 1.00 50.96 146 ARG B CA 1
ATOM 9395 C C . ARG F 3 170 ? 149.693 162.014 135.991 1.00 50.96 146 ARG B C 1
ATOM 9396 O O . ARG F 3 170 ? 149.509 163.045 136.639 1.00 50.96 146 ARG B O 1
ATOM 9404 N N . GLY F 3 171 ? 150.858 161.374 135.984 1.00 55.84 147 GLY B N 1
ATOM 9405 C CA . GLY F 3 171 ? 152.022 161.927 136.651 1.00 55.84 147 GLY B CA 1
ATOM 9406 C C . GLY F 3 171 ? 152.009 161.861 138.163 1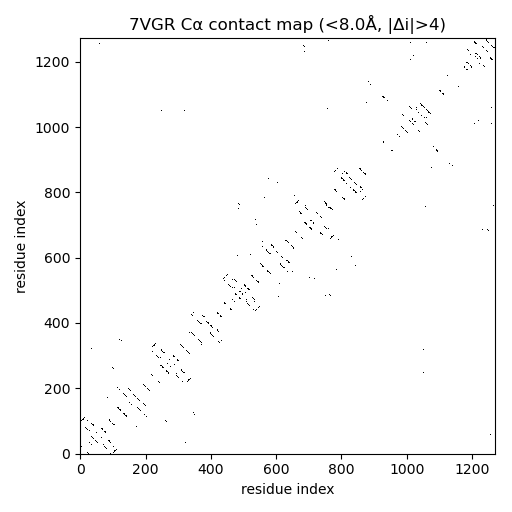.00 55.84 147 GLY B C 1
ATOM 9407 O O . GLY F 3 171 ? 152.404 162.830 138.823 1.00 55.84 147 GLY B O 1
ATOM 9408 N N . HIS F 3 172 ? 151.565 160.740 138.736 1.00 56.09 148 HIS B N 1
ATOM 9409 C CA . HIS F 3 172 ? 151.585 160.532 140.189 1.00 56.09 148 HIS B CA 1
ATOM 9410 C C . HIS F 3 172 ? 151.978 159.077 140.440 1.00 56.09 148 HIS B C 1
ATOM 9411 O O . HIS F 3 172 ? 151.120 158.191 140.491 1.00 56.09 148 HIS B O 1
ATOM 9418 N N . LEU F 3 173 ? 153.278 158.843 140.610 1.00 51.76 149 LEU B N 1
ATOM 9419 C CA . LEU F 3 173 ? 153.786 157.486 140.770 1.00 51.76 149 LEU B CA 1
ATOM 9420 C C . LEU F 3 173 ? 153.195 156.837 142.016 1.00 51.76 149 LEU B C 1
ATOM 9421 O O . LEU F 3 173 ? 153.148 157.447 143.088 1.00 51.76 149 LEU B O 1
ATOM 9426 N N . ARG F 3 174 ? 152.743 155.594 141.869 1.00 51.53 150 ARG B N 1
ATOM 9427 C CA . ARG F 3 174 ? 151.997 154.882 142.904 1.00 51.53 150 ARG B CA 1
ATOM 9428 C C . ARG F 3 174 ? 152.526 153.461 143.067 1.00 51.53 150 ARG B C 1
ATOM 9429 O O . ARG F 3 174 ? 151.775 152.483 143.035 1.00 51.53 150 ARG B O 1
ATOM 9437 N N . ILE F 3 175 ? 153.845 153.330 143.220 1.00 49.09 151 ILE B N 1
ATOM 9438 C CA . ILE F 3 175 ? 154.455 152.015 143.390 1.00 49.09 151 ILE B CA 1
ATOM 9439 C C . ILE F 3 175 ? 153.905 151.362 144.650 1.00 49.09 151 ILE B C 1
ATOM 9440 O O . ILE F 3 175 ? 153.995 151.925 145.748 1.00 49.09 151 ILE B O 1
ATOM 9445 N N . ALA F 3 176 ? 153.331 150.166 144.492 1.00 50.03 152 ALA B N 1
ATOM 9446 C CA . ALA F 3 176 ? 152.752 149.401 145.599 1.00 50.03 152 ALA B CA 1
ATOM 9447 C C . ALA F 3 176 ? 151.690 150.210 146.342 1.00 50.03 152 ALA B C 1
ATOM 9448 O O . ALA F 3 176 ? 151.544 150.107 147.561 1.00 50.03 152 ALA B O 1
ATOM 9450 N N . GLY F 3 177 ? 150.935 151.011 145.597 1.00 49.36 153 GLY B N 1
ATOM 9451 C CA . GLY F 3 177 ? 149.902 151.839 146.200 1.00 49.36 153 GLY B CA 1
ATOM 9452 C C . GLY F 3 177 ? 150.436 152.899 147.138 1.00 49.36 153 GLY B C 1
ATOM 9453 O O . GLY F 3 177 ? 149.770 153.246 148.122 1.00 49.36 153 GLY B O 1
ATOM 9454 N N . HIS F 3 178 ? 151.628 153.421 146.860 1.00 49.76 154 HIS B N 1
ATOM 9455 C CA . HIS F 3 178 ? 152.246 154.469 147.667 1.00 49.76 154 HIS B CA 1
ATOM 9456 C C . HIS F 3 178 ? 152.549 155.658 146.764 1.00 49.76 154 HIS B C 1
ATOM 9457 O O . HIS F 3 178 ? 153.348 155.547 145.829 1.00 49.76 154 HIS B O 1
ATOM 9464 N N . HIS F 3 179 ? 151.914 156.794 147.045 1.00 53.84 155 HIS B N 1
ATOM 9465 C CA . HIS F 3 179 ? 152.169 158.002 146.272 1.00 53.84 155 HIS B CA 1
ATOM 9466 C C . HIS F 3 179 ? 153.556 158.541 146.597 1.00 53.84 155 HIS B C 1
ATOM 9467 O O . HIS F 3 179 ? 153.869 158.812 147.760 1.00 53.84 155 HIS B O 1
ATOM 9474 N N . LEU F 3 180 ? 154.389 158.696 145.566 1.00 53.09 156 LEU B N 1
ATOM 9475 C CA . LEU F 3 180 ? 155.773 159.108 145.755 1.00 53.09 156 LEU B CA 1
ATOM 9476 C C . LEU F 3 180 ? 156.098 160.482 145.189 1.00 53.09 156 LEU B C 1
ATOM 9477 O O . LEU F 3 180 ? 157.096 161.077 145.604 1.00 53.09 156 LEU B O 1
ATOM 9482 N N . GLY F 3 181 ? 155.297 160.996 144.270 1.00 56.47 157 GLY B N 1
ATOM 9483 C CA . GLY F 3 181 ? 155.553 162.295 143.684 1.00 56.47 157 GLY B CA 1
ATOM 9484 C C . GLY F 3 181 ? 155.082 162.331 142.244 1.00 56.47 157 GLY B C 1
ATOM 9485 O O . GLY F 3 181 ? 154.193 161.583 141.851 1.00 56.47 157 GLY B O 1
ATOM 9486 N N . ARG F 3 182 ? 155.703 163.220 141.472 1.00 64.34 158 ARG B N 1
ATOM 9487 C CA . ARG F 3 182 ? 155.351 163.452 140.076 1.00 64.34 158 ARG B CA 1
ATOM 9488 C C . ARG F 3 182 ? 156.443 162.883 139.181 1.00 64.34 158 ARG B C 1
ATOM 9489 O O . ARG F 3 182 ? 157.601 163.306 139.265 1.00 64.34 158 ARG B O 1
ATOM 9497 N N . CYS F 3 183 ? 156.076 161.931 138.324 1.00 63.36 159 CYS B N 1
ATOM 9498 C CA . CYS F 3 183 ? 157.016 161.337 137.385 1.00 63.36 159 CYS B CA 1
ATOM 9499 C C . CYS F 3 183 ? 156.252 160.771 136.196 1.00 63.36 159 CYS B C 1
ATOM 9500 O O . CYS F 3 183 ? 155.028 160.617 136.233 1.00 63.36 159 CYS B O 1
ATOM 9503 N N . ASP F 3 184 ? 156.991 160.473 135.130 1.00 63.17 160 ASP B N 1
ATOM 9504 C CA . ASP F 3 184 ? 156.429 159.898 133.916 1.00 63.17 160 ASP B CA 1
ATOM 9505 C C . ASP F 3 184 ? 157.202 158.638 133.549 1.00 63.17 160 ASP B C 1
ATOM 9506 O O . ASP F 3 184 ? 158.120 158.220 134.258 1.00 63.17 160 ASP B O 1
ATOM 9511 N N . ILE F 3 185 ? 156.829 158.040 132.418 1.00 61.85 161 ILE B N 1
ATOM 9512 C CA . ILE F 3 185 ? 157.481 156.819 131.962 1.00 61.85 161 ILE B CA 1
ATOM 9513 C C . ILE F 3 185 ? 158.878 157.147 131.456 1.00 61.85 161 ILE B C 1
A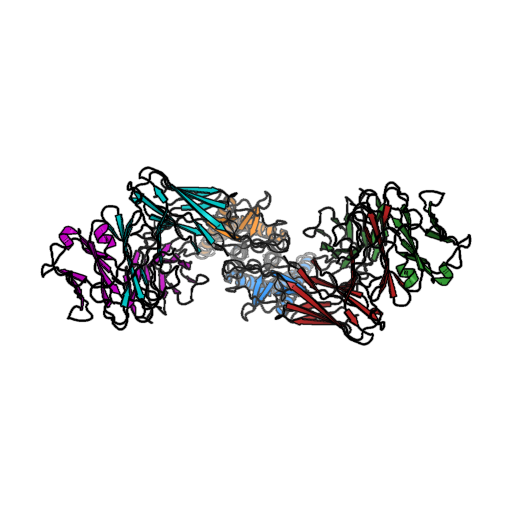TOM 9514 O O . ILE F 3 185 ? 159.052 157.550 130.302 1.00 61.85 161 ILE B O 1
ATOM 9519 N N . LYS F 3 186 ? 159.866 156.883 132.319 1.00 66.05 162 LYS B N 1
ATOM 9520 C CA . LYS F 3 186 ? 161.311 157.131 132.273 1.00 66.05 162 LYS B CA 1
ATOM 9521 C C . LYS F 3 186 ? 161.811 156.934 133.697 1.00 66.05 162 LYS B C 1
ATOM 9522 O O . LYS F 3 186 ? 162.570 157.754 134.223 1.00 66.05 162 LYS B O 1
ATOM 9528 N N . ASP F 3 187 ? 161.390 155.834 134.319 1.00 59.47 163 ASP B N 1
ATOM 9529 C CA . ASP F 3 187 ? 161.554 155.640 135.754 1.00 59.47 163 ASP B CA 1
ATOM 9530 C C . ASP F 3 187 ? 162.956 155.168 136.114 1.00 59.47 163 ASP B C 1
ATOM 9531 O O . ASP F 3 187 ? 163.841 155.100 135.255 1.00 59.47 163 ASP B O 1
ATOM 9536 N N . LEU F 3 188 ? 163.156 154.839 137.386 1.00 55.68 164 LEU B N 1
ATOM 9537 C CA . LEU F 3 188 ? 164.417 154.350 137.906 1.00 55.68 164 LEU B CA 1
ATOM 9538 C C . LEU F 3 188 ? 164.545 152.858 137.626 1.00 55.68 164 LEU B C 1
ATOM 9539 O O . LEU F 3 188 ? 163.645 152.085 137.983 1.00 55.68 164 LEU B O 1
ATOM 9544 N N . PRO F 3 189 ? 165.614 152.417 136.966 1.00 54.78 165 PRO B N 1
ATOM 9545 C CA . PRO F 3 189 ? 165.728 150.992 136.643 1.00 54.78 165 PRO B CA 1
ATOM 9546 C C . PRO F 3 189 ? 166.333 150.169 137.771 1.00 54.78 165 PRO B C 1
ATOM 9547 O O . PRO F 3 189 ? 167.201 149.326 137.524 1.00 54.78 165 PRO B O 1
ATOM 9551 N N . LYS F 3 190 ? 165.868 150.388 139.004 1.00 51.81 166 LYS B N 1
ATOM 9552 C CA . LYS F 3 190 ? 166.342 149.619 140.151 1.00 51.81 166 LYS B CA 1
ATOM 9553 C C . LYS F 3 190 ? 165.473 149.855 141.383 1.00 51.81 166 LYS B C 1
ATOM 9554 O O . LYS F 3 190 ? 165.086 150.992 141.670 1.00 51.81 166 LYS B O 1
ATOM 9560 N N . GLU F 3 191 ? 165.158 148.785 142.111 1.00 46.35 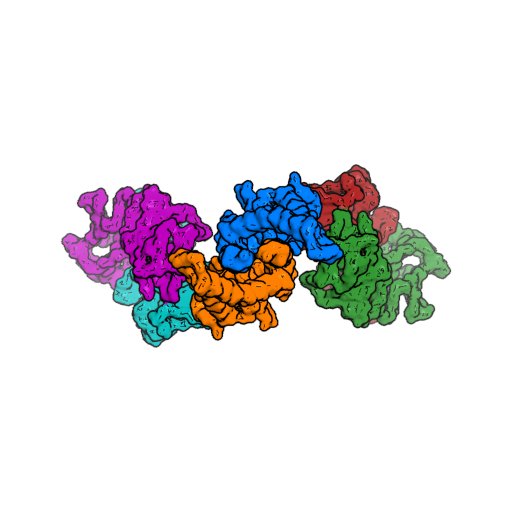167 GLU B N 1
ATOM 9561 C CA . GLU F 3 191 ? 164.448 148.881 143.379 1.00 46.35 167 GLU B CA 1
ATOM 9562 C C . GLU F 3 191 ? 165.037 147.871 144.351 1.00 46.35 167 GLU B C 1
ATOM 9563 O O . GLU F 3 191 ? 165.515 146.807 143.948 1.00 46.35 167 GLU B O 1
ATOM 9569 N N . ILE F 3 192 ? 164.988 148.208 145.637 1.00 43.85 168 ILE B N 1
ATOM 9570 C CA . ILE F 3 192 ? 165.476 147.334 146.697 1.00 43.85 168 ILE B CA 1
ATOM 9571 C C . ILE F 3 192 ? 164.391 147.200 147.760 1.00 43.85 168 ILE B C 1
ATOM 9572 O O . ILE F 3 192 ? 163.751 148.186 148.140 1.00 43.85 168 ILE B O 1
ATOM 9577 N N . THR F 3 193 ? 164.164 145.970 148.214 1.00 42.50 169 THR B N 1
ATOM 9578 C CA . THR F 3 193 ? 163.169 145.665 149.236 1.00 42.50 169 THR B CA 1
ATOM 9579 C C . THR F 3 193 ? 163.862 144.962 150.397 1.00 42.50 169 THR B C 1
ATOM 9580 O O . THR F 3 193 ? 164.390 143.857 150.231 1.00 42.50 169 THR B O 1
ATOM 9584 N N . VAL F 3 194 ? 163.863 145.603 151.564 1.00 45.88 170 VAL B N 1
ATOM 9585 C CA . VAL F 3 194 ? 164.586 145.088 152.721 1.00 45.88 170 VAL B CA 1
ATOM 9586 C C . VAL F 3 194 ? 163.607 144.351 153.629 1.00 45.88 170 VAL B C 1
ATOM 9587 O O . VAL F 3 194 ? 162.409 144.654 153.638 1.00 45.88 170 VAL B O 1
ATOM 9591 N N . ALA F 3 195 ? 164.106 143.385 154.398 1.00 48.49 171 ALA B N 1
ATOM 9592 C CA . ALA F 3 195 ? 163.288 142.669 155.368 1.00 48.49 171 ALA B CA 1
ATOM 9593 C C . ALA F 3 195 ? 164.076 142.552 156.665 1.00 48.49 171 ALA B C 1
ATOM 9594 O O . ALA F 3 195 ? 165.249 142.929 156.738 1.00 48.49 171 ALA B O 1
ATOM 9596 N N . THR F 3 196 ? 163.411 142.020 157.695 1.00 58.30 172 THR B N 1
ATOM 9597 C CA . THR F 3 196 ? 164.020 141.961 159.021 1.00 58.30 172 THR B CA 1
ATOM 9598 C C . THR F 3 196 ? 165.279 141.103 159.026 1.00 58.30 172 THR B C 1
ATOM 9599 O O . THR F 3 196 ? 166.301 141.493 159.604 1.00 58.30 172 THR B O 1
ATOM 9603 N N . SER F 3 197 ? 165.235 139.938 158.383 1.00 63.06 173 SER B N 1
ATOM 9604 C CA . SER F 3 197 ? 166.363 139.014 158.373 1.00 63.06 173 SER B CA 1
ATOM 9605 C C . SER F 3 197 ? 166.738 138.700 156.933 1.00 63.06 173 SER B C 1
ATOM 9606 O O . SER F 3 197 ? 165.972 138.040 156.222 1.00 63.06 173 SER B O 1
ATOM 9609 N N . ARG F 3 198 ? 167.922 139.154 156.520 1.00 65.54 174 ARG B N 1
ATOM 9610 C CA . ARG F 3 198 ? 168.449 138.976 155.159 1.00 65.54 174 ARG B CA 1
ATOM 9611 C C . ARG F 3 198 ? 167.405 139.509 154.176 1.00 65.54 174 ARG B C 1
ATOM 9612 O O . ARG F 3 198 ? 166.799 140.554 154.453 1.00 65.54 174 ARG B O 1
ATOM 9620 N N . THR F 3 199 ? 167.161 138.834 153.050 1.00 59.27 175 THR B N 1
ATOM 9621 C CA . THR F 3 199 ? 166.128 139.218 152.085 1.00 59.27 175 THR B CA 1
ATOM 9622 C C . THR F 3 199 ? 166.296 140.671 151.634 1.00 59.27 175 THR B C 1
ATOM 9623 O O . THR F 3 199 ? 165.464 141.538 151.911 1.00 59.27 175 THR B O 1
ATOM 9627 N N . LEU F 3 200 ? 167.415 140.951 150.965 1.00 52.17 176 LEU B N 1
ATOM 9628 C CA . LEU F 3 200 ? 167.602 142.238 150.295 1.00 52.17 176 LEU B CA 1
ATOM 9629 C C . LEU F 3 200 ? 167.370 142.038 148.796 1.00 52.17 176 LEU B C 1
ATOM 9630 O O . LEU F 3 200 ? 168.290 141.863 147.994 1.00 52.17 176 LEU B O 1
ATOM 9635 N N . SER F 3 201 ? 166.093 142.040 148.428 1.00 44.51 177 SER B N 1
ATOM 9636 C CA . SER F 3 201 ? 165.713 141.839 147.038 1.00 44.51 177 SER B CA 1
ATOM 9637 C C . SER F 3 201 ? 166.118 143.038 146.190 1.00 44.51 177 SER B C 1
ATOM 9638 O O . SER F 3 201 ? 165.983 144.190 146.609 1.00 44.51 177 SER B O 1
ATOM 9641 N N . TYR F 3 202 ? 166.619 142.761 144.990 1.00 44.21 178 TYR B N 1
ATOM 9642 C CA . TYR F 3 202 ? 166.956 143.789 144.016 1.00 44.21 178 TYR B CA 1
ATOM 9643 C C . TYR F 3 202 ? 166.019 143.666 142.823 1.00 44.21 178 TYR B C 1
ATOM 9644 O O . TYR F 3 202 ? 165.814 142.565 142.301 1.00 44.21 178 TYR B O 1
ATOM 9653 N N . TYR F 3 203 ? 165.455 144.790 142.398 1.00 41.38 179 TYR B N 1
ATOM 9654 C CA . TYR F 3 203 ? 164.501 144.831 141.301 1.00 41.38 179 TYR B CA 1
ATOM 9655 C C . TYR F 3 203 ? 165.065 145.672 140.163 1.00 41.38 179 TYR B C 1
ATOM 9656 O O . TYR F 3 203 ? 166.046 146.401 140.324 1.00 41.38 179 TYR B O 1
ATOM 9665 N N . LYS F 3 204 ? 164.430 145.559 138.999 1.00 40.99 180 LYS B N 1
ATOM 9666 C CA . LYS F 3 204 ? 164.828 146.330 137.831 1.00 40.99 180 LYS B CA 1
ATOM 9667 C C . LYS F 3 204 ? 163.594 146.655 137.004 1.00 40.99 180 LYS B C 1
ATOM 9668 O O . LYS F 3 204 ? 162.563 145.983 137.096 1.00 40.99 180 LYS B O 1
ATOM 9674 N N . LEU F 3 205 ? 163.713 147.701 136.190 1.00 44.18 181 LEU B N 1
ATOM 9675 C CA . LEU F 3 205 ? 162.601 148.145 135.362 1.00 44.18 181 LEU B CA 1
ATOM 9676 C C . LEU F 3 205 ? 162.273 147.109 134.293 1.00 44.18 181 LEU B C 1
ATOM 9677 O O . LEU F 3 205 ? 163.141 146.370 133.821 1.00 44.18 181 LEU B O 1
ATOM 9682 N N . GLY F 3 206 ? 160.998 147.061 133.914 1.00 47.34 182 GLY B N 1
ATOM 9683 C CA . GLY F 3 206 ? 160.548 146.144 132.885 1.00 47.34 182 GLY B CA 1
ATOM 9684 C C . GLY F 3 206 ? 159.071 146.269 132.572 1.00 47.34 182 GLY B C 1
ATOM 9685 O O . GLY F 3 206 ? 158.293 146.745 133.405 1.00 47.34 182 GLY B O 1
ATOM 9686 N N . ALA F 3 207 ? 158.680 145.842 131.370 1.00 47.88 183 ALA B N 1
ATOM 9687 C CA . ALA F 3 207 ? 157.289 145.865 130.916 1.00 47.88 183 ALA B CA 1
ATOM 9688 C C . ALA F 3 207 ? 156.706 147.278 130.991 1.00 47.88 183 ALA B C 1
ATOM 9689 O O . ALA F 3 207 ? 155.751 147.553 131.720 1.00 47.88 183 ALA B O 1
ATOM 9691 N N . SER F 3 208 ? 157.303 148.176 130.213 1.00 55.87 184 SER B N 1
ATOM 9692 C CA . SER F 3 208 ? 156.885 149.572 130.171 1.00 55.87 184 SER B CA 1
ATOM 9693 C C . SER F 3 208 ? 155.818 149.747 129.096 1.00 55.87 184 SER B C 1
ATOM 9694 O O . SER F 3 208 ? 156.038 149.395 127.932 1.00 55.87 184 SER B O 1
ATOM 9697 N N . GLN F 3 209 ? 154.667 150.291 129.487 1.00 60.81 185 GLN B N 1
ATOM 9698 C CA . GLN F 3 209 ? 153.558 150.526 128.575 1.00 60.81 185 GLN B CA 1
ATOM 9699 C C . GLN F 3 209 ? 153.012 151.930 128.787 1.00 60.81 185 GLN B C 1
ATOM 9700 O O . GLN F 3 209 ? 152.966 152.422 129.918 1.00 60.81 185 GLN B O 1
ATOM 9706 N N . ARG F 3 210 ? 152.602 152.570 127.695 1.00 67.41 186 ARG B N 1
ATOM 9707 C CA . ARG F 3 210 ? 152.051 153.915 127.731 1.00 67.41 186 ARG B CA 1
ATOM 9708 C C . ARG F 3 210 ? 150.628 153.913 127.188 1.00 67.41 186 ARG B C 1
ATOM 9709 O O . ARG F 3 210 ? 150.197 152.975 126.511 1.00 67.41 186 ARG B O 1
ATOM 9717 N N . VAL F 3 211 ? 149.899 154.984 127.496 1.00 71.80 187 VAL B N 1
ATOM 9718 C CA . VAL F 3 211 ? 148.525 155.170 127.061 1.00 71.80 187 VAL B CA 1
ATOM 9719 C C . VAL F 3 211 ? 148.409 156.534 126.386 1.00 71.80 187 VAL B C 1
ATOM 9720 O O . VAL F 3 211 ? 149.394 157.252 126.219 1.00 71.80 187 VAL B O 1
ATOM 9724 N N . ALA F 3 212 ? 147.180 156.880 125.991 1.00 73.94 188 ALA B N 1
ATOM 9725 C CA . ALA F 3 212 ? 146.945 158.170 125.350 1.00 73.94 188 ALA B CA 1
ATOM 9726 C C . ALA F 3 212 ? 147.245 159.329 126.291 1.00 73.94 188 ALA B C 1
ATOM 9727 O O . ALA F 3 212 ? 147.626 160.415 125.836 1.00 73.94 188 ALA B O 1
ATOM 9729 N N . GLY F 3 213 ? 147.083 159.125 127.591 1.00 68.32 189 GLY B N 1
ATOM 9730 C CA . GLY F 3 213 ? 147.368 160.139 128.586 1.00 68.32 189 GLY B CA 1
ATOM 9731 C C . GLY F 3 213 ? 148.799 160.086 129.074 1.00 68.32 189 GLY B C 1
ATOM 9732 O O . GLY F 3 213 ? 149.718 159.701 128.345 1.00 68.32 189 GLY B O 1
ATOM 9733 N N . ASP F 3 214 ? 148.991 160.479 130.331 1.00 64.24 190 ASP B N 1
ATOM 9734 C CA . ASP F 3 214 ? 150.302 160.492 130.969 1.00 64.24 190 ASP B CA 1
ATOM 9735 C C . ASP F 3 214 ? 150.411 159.407 132.037 1.00 64.24 190 ASP B C 1
ATOM 9736 O O . ASP F 3 214 ? 151.016 159.608 133.091 1.00 64.24 190 ASP B O 1
ATOM 9741 N N . SER F 3 215 ? 149.821 158.245 131.773 1.00 56.98 191 SER B N 1
ATOM 9742 C CA . SER F 3 215 ? 149.850 157.123 132.696 1.00 56.98 191 SER B CA 1
ATOM 9743 C C . SER F 3 215 ? 150.854 156.076 132.215 1.00 56.98 191 SER B C 1
ATOM 9744 O O . SER F 3 215 ? 151.503 156.226 131.177 1.00 56.98 191 SER B O 1
ATOM 9747 N N . GLY F 3 216 ? 150.985 154.999 132.987 1.00 53.76 192 GLY B N 1
ATOM 9748 C CA . GLY F 3 216 ? 151.946 153.967 132.652 1.00 53.76 192 GLY B CA 1
ATOM 9749 C C . GLY F 3 216 ? 151.709 152.697 133.439 1.00 53.76 192 GLY B C 1
ATOM 9750 O O . GLY F 3 216 ? 150.830 152.623 134.300 1.00 53.76 192 GLY B O 1
ATOM 9751 N N . PHE F 3 217 ? 152.527 151.687 133.131 1.00 50.58 193 PHE B N 1
ATOM 9752 C CA . PHE F 3 217 ? 152.387 150.362 133.719 1.00 50.58 193 PHE B CA 1
ATOM 9753 C C . PHE F 3 217 ? 153.699 149.763 134.215 1.00 50.58 193 PHE B C 1
ATOM 9754 O O . PHE F 3 217 ? 153.655 148.799 134.987 1.00 50.58 193 PHE B O 1
ATOM 9762 N N . ALA F 3 218 ? 154.849 150.323 133.835 1.00 48.39 194 ALA B N 1
ATOM 9763 C CA . ALA F 3 218 ? 156.166 149.746 134.094 1.00 48.39 194 ALA B CA 1
ATOM 9764 C C . ALA F 3 218 ? 156.304 149.224 135.517 1.00 48.39 194 ALA B C 1
ATOM 9765 O O . ALA F 3 218 ? 156.157 149.975 136.487 1.00 48.39 194 ALA B O 1
ATOM 9767 N N . ALA F 3 219 ? 156.589 147.930 135.637 1.00 46.95 195 ALA B N 1
ATOM 9768 C CA . ALA F 3 219 ? 156.718 147.235 136.910 1.00 46.95 195 ALA B CA 1
ATOM 9769 C C . ALA F 3 219 ? 158.183 146.898 137.175 1.00 46.95 195 ALA B C 1
ATOM 9770 O O . ALA F 3 219 ? 159.080 147.253 136.406 1.00 46.95 195 ALA B O 1
ATOM 9772 N N . TYR F 3 220 ? 158.420 146.198 138.285 1.00 44.54 196 TYR B N 1
ATOM 9773 C CA . TYR F 3 220 ? 159.768 145.853 138.731 1.00 44.54 196 TYR B CA 1
ATOM 9774 C C . TYR F 3 220 ? 159.786 144.393 139.167 1.00 44.54 196 TYR B C 1
ATOM 9775 O O . TYR F 3 220 ? 159.042 144.005 140.073 1.00 44.54 196 TYR B O 1
ATOM 9784 N N . SER F 3 221 ? 160.638 143.591 138.534 1.00 44.65 197 SER B N 1
ATOM 9785 C CA . SER F 3 221 ? 160.782 142.178 138.857 1.00 44.65 197 SER B CA 1
ATOM 9786 C C . SER F 3 221 ? 162.100 141.934 139.581 1.00 44.65 197 SER B C 1
ATOM 9787 O O . SER F 3 221 ? 163.136 142.497 139.216 1.00 44.65 197 SER B O 1
ATOM 9790 N N . ARG F 3 222 ? 162.054 141.090 140.611 1.00 45.78 198 ARG B N 1
ATOM 9791 C CA . ARG F 3 222 ? 163.245 140.807 141.402 1.00 45.78 198 ARG B CA 1
ATOM 9792 C C . ARG F 3 222 ? 164.189 139.893 140.632 1.00 45.78 198 ARG B C 1
ATOM 9793 O O . ARG F 3 222 ? 163.761 138.940 139.975 1.00 45.78 198 ARG B O 1
ATOM 9801 N N . TYR F 3 223 ? 165.489 140.185 140.724 1.00 41.59 199 TYR B N 1
ATOM 9802 C CA . TYR F 3 223 ? 166.507 139.377 140.068 1.00 41.59 199 TYR B CA 1
ATOM 9803 C C . TYR F 3 223 ? 167.643 138.940 140.983 1.00 41.59 199 TYR B C 1
ATOM 9804 O O . TYR F 3 223 ? 168.459 138.115 140.560 1.00 41.59 199 TYR B O 1
ATOM 9813 N N . ARG F 3 224 ? 167.727 139.456 142.208 1.00 47.24 200 ARG B N 1
ATOM 9814 C CA . ARG F 3 224 ? 168.769 139.048 143.138 1.00 47.24 200 ARG B CA 1
ATOM 9815 C C . ARG F 3 224 ? 168.286 139.290 144.560 1.00 47.24 200 ARG B C 1
ATOM 9816 O O . ARG F 3 224 ? 167.625 140.295 144.832 1.00 47.24 200 ARG B O 1
ATOM 9824 N N . ILE F 3 225 ? 168.621 138.366 145.460 1.00 52.71 201 ILE B N 1
ATOM 9825 C CA . ILE F 3 225 ? 168.238 138.479 146.862 1.00 52.71 201 ILE B CA 1
ATOM 9826 C C . ILE F 3 225 ? 169.516 138.388 147.693 1.00 52.71 201 ILE B C 1
ATOM 9827 O O . ILE F 3 225 ? 169.491 138.038 148.879 1.00 52.71 201 ILE B O 1
ATOM 9832 N N . GLY F 3 226 ? 170.647 138.724 147.077 1.00 59.16 202 GLY B N 1
ATOM 9833 C CA . GLY F 3 226 ? 171.924 138.674 147.763 1.00 59.16 202 GLY B CA 1
ATOM 9834 C C . GLY F 3 226 ? 172.577 140.034 147.904 1.00 59.16 202 GLY B C 1
ATOM 9835 O O . GLY F 3 226 ? 171.936 141.060 147.656 1.00 59.16 202 GLY B O 1
ATOM 9836 N N . ASN F 3 227 ? 173.851 140.051 148.300 1.00 66.00 203 ASN B N 1
ATOM 9837 C CA . ASN F 3 227 ? 174.617 141.282 148.505 1.00 66.00 203 ASN B CA 1
ATOM 9838 C C . ASN F 3 227 ? 173.919 142.195 149.517 1.00 66.00 203 ASN B C 1
ATOM 9839 O O . ASN F 3 227 ? 173.439 143.283 149.201 1.00 66.00 203 ASN B O 1
ATOM 9844 N N . TYR F 3 228 ? 173.879 141.707 150.754 1.00 68.76 204 TYR B N 1
ATOM 9845 C CA . TYR F 3 228 ? 173.138 142.372 151.814 1.00 68.76 204 TYR B CA 1
ATOM 9846 C C . TYR F 3 228 ? 173.796 143.703 152.182 1.00 68.76 204 TYR B C 1
ATOM 9847 O O . TYR F 3 228 ? 174.960 143.967 151.863 1.00 68.76 204 TYR B O 1
ATOM 9856 N N . LYS F 3 229 ? 173.026 144.540 152.865 1.00 67.88 205 LYS B N 1
ATOM 9857 C CA . LYS F 3 229 ? 173.434 145.882 153.293 1.00 67.88 205 LYS B CA 1
ATOM 9858 C C . LYS F 3 229 ? 173.848 146.695 152.063 1.00 67.88 205 LYS B C 1
ATOM 9859 O O . LYS F 3 229 ? 173.401 146.425 150.943 1.00 67.88 205 LYS B O 1
ATOM 9865 N N . LEU F 3 230 ? 174.693 147.703 152.256 1.00 72.83 206 LEU B N 1
ATOM 9866 C CA . LEU F 3 230 ? 175.125 148.564 151.160 1.00 72.83 206 LEU B CA 1
ATOM 9867 C C . LEU F 3 230 ? 176.646 148.640 151.088 1.00 72.83 206 LEU B C 1
ATOM 9868 O O . LEU F 3 230 ? 177.282 149.304 151.906 1.00 72.83 206 LEU B O 1
#

Sequence (1272 aa):
DIVLTQSPASLTVSLGQRATTISCRASESVDSFGNSFMHWYQQKPGQPPKLLIYRASNLESGIPARFSGSGSRTDFTLTINPVEADDVATYYCQQSSEDPYTFGGGTKLEIKRADAAPTVSIFPPSSEQLTSGGASVVCFLNNFYPKDINVKWKIDGSERQNGVLNSWTDQDSKDSTYSMMSSTLTLTKDEYERRHNSYTCEATHKTSTSPIVKSSFNRNECEVQLQQSGAELVRPGSSVKISCKGSGYVFSNYWMNWVKQRPGQGLEWIGQIYPGDGDTNYNGKFKGKATLTADKSSSTAYMQLSSLTSEDSAVYFCASGYLGENYVMDFWGQGTSVTVSSAKTTPPSVYPLAPGSAAQTNSMVTLGCCLVKGYFPEEPVTVTWNSGSLSSGVHTFPAVLQSDLYTLSSSVTVPSSTWPSETVTCCNVAHPASSTKVDKKIVPRDIVLTQSPASLTVSLGQRATTISCRASESVDSFGNSFMHWYQQKPGQPPKLLIYRASNLESGIPARFSGSGSRTDFTLTINPVEADDVATYYCQQSSEDPYTFGGGTKLEIKRADAAPTVSIFPPSSEQLTSGGASVVCFLNNFYPKDINVKWKIDGSERQNGVLNSWTDQDSKDSTYSMMSSTLTLTKDEYERRHNSYTCEATHKTSTSPIVKSSFNRNECEVQLQQSGAELVRPGSSVKISCKGSGYVFSNYWMNWVKQRPGQGLEWIGQIYPGDGDTNYNGKFKGKATLTADKSSSTAYMQLSSLTSEDSAVYFCASGYLGENYVMDFWGQGTSVTVSSAKTTPPSVYPLAPGSAAQTNSMVTLGCCLVKGYFPEEPVTVTWNSGSLSSGVHTFPAVLQSDLYTLSSSVTVPSSTWPSETVTCCNVAHPASSTKVDKKIVPRTVEELKKLLEQWNLVIGFLFLTWICLLQFAYANRNRFLYIIKLIFLWLLWPVTLACFVLAAVYRINWITGGIAIAMACLVGLMWLSYFIASFRLFARTRSMWSFNPETNILLNVPLHGTILTRPLLESELVIGAVILRGHLRIAGHHLGRCDIKDLPKEITVATSRTLSYYKLGASQRVAGDSGFAAYSRYRIGNYKLTVEELKKLLEQWNLVIGFLFLTWICLLQFAYANRNRFLYIIKLIFLWLLWPVTLACFVLAAVYRINWITGGIAIAMACLVGLMWLSYFIASFRLFARTRSMWSFNPETNILLNVPLHGTILTRPLLESELVIGAVILRGHLRIAGHHLGRCDIKDLPKEITVATSRTLSYYKLGASQRVAGDSGFAAYSRYRIGNYKL

InterPro domains:
  IPR002574 M matrix/glycoprotein, coronavirus [MF_04202] (1-222)
  IPR002574 M matrix/glycoprotein, coronavirus [PF01635] (16-216)
  IPR002574 M matrix/glycoprotein, coronavirus [PS51927] (1-222)
  IPR044361 M matrix/glycoprotein, SARS-CoV-like [cd21569] (5-222)

B-factor: mean 77.3, std 32.06, range [34.8, 153.21]

Foldseek 3Di:
DKAKEKPPQEEEEAAFAKDKIKIFIDFFQADDVARQKWKWWDAVPGDIHTADGSQAHGDPPHDPQWGWDDHRGMIMIMRGGDALQRFTKMKMWGDRDDDTDIYPIYTYAYDDDFDDWDWDKDWFDVVQLVVWWTKIKIKTPFGDDPDKDKWWAFPNRTDDPQWDKDKDAQDSPNRGIIMMIMRTGGNVVVVVTWKTKMWIDDPVDPHTDIDIDTDVVD/DKAKEKDEEAEEAAQAKDKIKIAMDDDQLQLAKKWWWWQAPVGGIDTAWMAHNVVGDIGGDPVCVVQWDWDADNVVRMIMIMGGRDDQVRFTKIKIFIDPVRDDPDGDYIYPIYTYGHHPDAWDAWDKDWFAPQPPSCLDQKGKTKIKTWFGDDDDKDKDKPVNPAPPQKDWADWDDDPRITITMIMGIDGSVVPPVDWMWMWMADVRVRHTDTDTDHHD/DKAKEKPPQEEEEAAFAKDKIKIFIDFFQADDVARQKWKWWDAVPGDIHTADGSQAHGDPPHDPQWGWDDHRGMIMIMRGGDALQRFTKMKMWGDRDDDTDIYPIYTYAYDDDFDDWDWDKDWFDVVQLVVWWTKIKIKTPFGDDPDKDKWWDFPNRTDDPQWDKDKDAQDSPNRGIIMMIMRTGGNVVVVVTWKTKMWIDDPVDPHTDIDIDTDVVD/DKAKEKDEEAEEAAQAKDKIKIAMDDDQLQLAKKWWWWQAPVGGIHTAWMAHNVVGDIGGDPVCVVQWDWDADNVVRMIMIMGGRDDQVRFTKIKIFIDPVRDDPDGDYIYPIYTYGHHPDAWDDWDKDWFAPQPPSCLDQKGKTKIKTWFGDDDDKDKDKPVNPAPPQKDWADWDDDPRITITMIMGIDGSVVPPVDWMWMWMADVRVRHTDTDTDHHD/DPVVVVVVVVVVVVVVVVVVVLVCCLVPAQDVVRDVVSVVVVLVCVVVVLVVVLVVLVVQLVDDPDVPSNVVSVVSNVVSVVVVVLLVLLLVLQCQQAPDPCSNRPVAFKWWFFDWPNHGDIDGDDDDDQKWKWKQVQQFIQTRHRTDGGDAQPGAQWIWMDGSPQFTWIWGWDDWDDDPHRMIIIMIGTDDSDDGGD/DPVVVVVVVVVVVVVVVVVVVLVCCLVPAQDVVRDVVSVVVVLVCVVVVLVVVLVVLVVQLVDDPDVPSNVVSVVSNVVSVVVVVLLVLLLVLQCQQAPDPCSNRPVAFKWWFFDWPNHGDIDGDDDDDQKWKWKQVQQFIQTRHRTDGGDAQPGAQWIWMDGSPQFTWIWGWDDWDDDPHRMIIIMIGTDDSDDGGD

Nearest PDB structures (foldseek):
  7vgs-assembly1_B  TM=6.530E-01  e=4.828E-29  Severe acute respiratory syndrome coronavirus 2
  8ctk-assembly1_B  TM=6.377E-01  e=2.064E-26  Severe acute respiratory syndrome coronavirus 2
  7y9b-assembly1_B  TM=9.461E-01  e=1.129E-18  Pipistrellus bat coronavirus HKU5
  8eqt-assembly1_B  TM=5.388E-01  e=3.058E-06  Severe acute respiratory syndrome coronavirus 2
  7y96-assembly1_A-3  TM=6.494E-01  e=1.817E-05  Aequorea victoria

Solvent-accessible surface area: 56172 Å² total; per-residue (Å²): 98,3,104,13,68,16,60,56,77,76,42,56,16,53,109,52,109,140,0,65,1,37,1,111,15,69,119,51,1,45,31,142,78,37,24,13,0,0,0,0,8,19,29,86,85,94,43,3,96,2,1,3,14,54,7,89,16,62,8,40,83,21,63,91,52,9,54,26,56,49,84,131,63,55,1,25,0,28,0,85,66,5,82,24,69,1,12,8,30,1,14,0,1,0,7,36,78,77,28,15,32,20,8,62,13,0,117,5,50,2,101,84,73,82,27,66,8,73,8,21,14,2,4,7,4,67,60,14,54,118,63,58,12,2,5,2,0,0,2,0,14,61,0,3,33,81,114,10,93,26,42,4,66,12,73,70,52,86,85,130,109,26,42,56,64,15,99,21,76,25,53,43,112,60,6,6,16,1,1,2,0,8,1,41,29,81,76,89,23,21,52,179,63,66,22,4,12,0,42,1,47,15,136,53,55,141,73,46,61,85,54,71,9,49,102,122,82,92,128,29,54,14,74,14,44,55,61,55,60,26,75,74,63,52,60,8,121,0,25,0,94,6,65,65,32,60,13,26,12,14,1,3,1,0,0,11,24,66,109,78,121,22,14,44,2,0,0,7,4,1,6,30,81,48,51,47,48,55,36,52,158,13,87,59,55,2,56,7,63,37,56,123,111,54,31,12,0,58,0,79,3,43,66,1,70,88,118,7,24,2,36,2,9,0,0,0,0,44,8,2,6,5,19,5,2,14,24,23,1,94,14,0,41,4,30,9,32,91,28,177,60,48,77,10,43,18,24,13,2,6,10,11,32,73,31,77,116,84,106,108,11,15,0,0,0,4,0,67,10,0,11,7,55,69,16,84,21,52,2,36,104,39,92,40,87,79,32,50,30,63,0,63,24,48,90,63,94,87,64,40,19,10,4,0,0,0,45,2,69,60,93,52,20,83,89,88,73,6,27,0,18,0,33,3,98,50,26,102,27,145,40,83,60,105,1,67,62,130,98,3,104,12,68,15,60,56,77,75,42,56,16,54,109,51,109,139,0,64,1,37,0,111,16,68,119,51,0,47,33,147,78,38,26,13,0,0,1,0,9,19,30,85,86,95,42,3,95,1,1,2,15,54,6,91,17,62,8,41,83,21,62,92,51,9,53,25,53,48,85,128,64,56,0,26,0,26,0,87,65,6,82,22,71,1,13,7,29,0,14,0,1,0,7,35,75,77,27,16,32,21,8,63,13,0,120,4,51,2,103,83,72,82,26,65,8,72,8,21,14,2,2,6,4,66,60,14,53,116,64,59,12,2,6,2,0,0,2,0,13,60,0,3,32,83,115,9,94,27,42,4,65,13,72,68,52,87,84,127,108,27,44,56,63,16,97,20,78,25,52,41,111,60,6,8,16,1,0,3,0,8,1,41,30,79,79,90,23,20,53,178,64,65,23,4,13,0,43,1,47,15,136,53,54,141,73,45,62,84,53,72,9,46,102,123,82,91,127,31,54,14,75,15,43,54,60,53,58,26,75,73,62,52,59,9,121,0,24,0,95,7,66,64,34,60,11,24,12,13,2,2,1,0,0,11,23,63,109,78,121,24,14,43,2,0,0,7,3,0,6,30,81,47,50,48,49,56,34,52,158,14,87,57,55,2,56,7,62,38,57,125,112,53,32,12,0,57,0,81,3,44,66,1,71,88,118,6,24,2,35,2,10,0,0,0,0,45,9,1,7,5,20,6,2,14,23,22,2,95,13,0,40,3,30,10,32,92,26,175,62,48,77,10,42,18,26,13,2,6,10,11,30,73,31,75,117,84,105,110,12,13,0,0,0,4,0,68,10,0,10,7,54,68,16,82,22,52,2,37,103,40,93,39,89,79,32,49,30,65,0,63,24,48,90,62,93,87,64,41,21,10,5,0,0,0,45,2,68,59,94,53,18,81,89,88,73,6,27,0,18,0,32,3,98,49,26,102,27,147,38,83,60,103,2,68,62,128,81,113,124,66,58,109,94,70,96,35,83,141,37,53,68,65,0,77,56,21,21,42,10,6,29,7,4,7,62,0,5,24,81,84,57,181,141,38,20,65,44,2,21,87,63,0,115,79,18,12,54,70,2,53,55,13,5,76,87,15,21,99,112,137,96,69,219,114,33,3,39,80,1,100,43,39,8,82,72,13,15,111,47,70,89,60,23,60,97,34,3,129,66,7,53,46,5,4,168,13,144,84,5,32,4,5,24,18,42,22,0,2,2,0,47,30,135,75,88,98,42,9,68,24,13,87,109,65,51,19,16,8,6,2,6,2,3,31,13,30,0,25,0,21,31,20,78,13,18,149,19,79,22,176,19,31,63,101,1,25,2,0,16,51,62,127,29,0,1,20,1,2,15,2,6,23,61,162,42,55,13,72,3,0,3,2,2,0,7,18,34,85,40,21,97,89,101,148,80,113,124,67,58,110,94,71,96,36,81,140,39,54,67,64,0,75,55,22,21,42,9,6,29,6,3,6,62,0,4,24,81,84,58,179,140,39,20,68,44,2,21,87,60,0,114,80,19,13,56,71,1,54,55,14,5,74,88,16,20,99,112,136,99,68,220,113,35,3,40,78,1,98,43,40,9,82,70,12,14,111,47,68,88,60,24,58,96,33,3,127,65,7,55,46,4,4,169,15,144,82,5,33,4,5,23,19,42,23,0,1,2,1,49,30,134,75,88,98,42,11,69,25,12,89,109,64,53,20,17,10,6,3,8,1,3,29,12,31,0,24,0,21,29,20,74,13,19,143,21,80,22,176,19,31,64,102,2,26,2,0,17,52,62,129,29,0,1,23,1,2,16,2,8,24,61,163,40,54,13,70,3,1,3,2,2,0,6,20,34,86,41,22,98,90,101,148

Secondary structure (DSSP, 8-state):
--HHHHHHHHHHHHHHHHHHHHHHHHHHT--TTT-HHHHHHHHHHHHHHHHHHHHHHHHHHHS-SSTTHHHHHHHHHHHHHHHHHHHHHHHHHHHHHS--GGGG-TT-SEEEEEESSSSEEEEEESS--SEE----TTT-EEETTEEEE---SS--S-EEEE-SSS--EEEEEE---B-SSS-B--EEEEEE--S---/--HHHHHHHHHHHHHHHHHHHHHHHHHHT--TTT-HHHHHHHHHHHHHHHHHHHHHHHHHHHS-SSTTHHHHHHHHHHHHHHHHHHHHHHHHHHHHHS--GGGG-TT-SEEEEEESSSSEEEEEESS--SEE----TTT-EEETTEEEE---SS--S-EEEE-SSS--EEEEEE---B-SSS-B--EEEEEE--S---/----EEE-SEEEEETTS-EEEEEE-SS---BTTB--EEEEEE-TTS--EEEEETTTEEPTTS-TTEEEE--SSEEEEEESS--GGG-SEEEEEE-SSSS--B---EEEEEE---B--EEEEEPPPHHHHHHTEEEEEEEEEEEBSS-EEEEEEETTEE--TTEEEEEPPPPSSS--EEEEEEEEEEHHHHTTSSEEEEEEEETTEEEEEEEEEESS--/--EEEE---EEE-TT--EEEEEEEESS-GGG-----EEE-SSS-EE--EEEETTTTEEEE-SSSBTTEEEEEETTTTEEEEEE-S--GGG--EEE--B-SSS-SS---B----EEEEE-SPPPB--EEEEE--TTTTT-SSEEEEEEEEEEEBSS--EEEEGGGT--TTEEEEEEEEETTEEEEEEEEEEETTTTTTS--BEEEEETTTTEEE--B----/----EEE-SEEEEETTS-EEEEEE-SS---BTTB--EEEEEE-TTS--EEEEETTTEEPTTS-TTEEEE--SSEEEEEESS--GGG-SEEEEEE-SSSS--B---EEEEEE---B--EEEEEPPPHHHHHHTEEEEEEEEEEEBSS-EEEEEEETTEE--TTEEEEEPPPPSSS--EEEEEEEEEEHHHHTTSSEEEEEEEETTEEEEEEEEEESS--/--EEEE---EEE-TT--EEEEEEEESS-GGG-----EEE-SSS-EE--EEEETTTTEEEE-SSSBTTEEEEEETTTTEEEEEE-S--GGG--EEE--B-SSS-SS---B----EEEEE-SPPPB--EEEEE--TTTTT-SSEEEEEEEEEEEBSS--EEEEGGGT--TTEEEEEEEEETTEEEEEEEEEEETTTTTTS--BEEEEETTTTEEE--B----

CATH classification: 2.60.40.10 (+1 more: 2.60.40.10)

GO terms:
  GO:0039545 symbiont-mediated suppression of host cytoplasmic pattern recognition receptor signaling pathway via inhibition of MAVS activity (P, IDA)
  GO:0140311 protein sequestering activity (F, IDA)
  GO:0033644 host cell membrane (C, EXP)
  GO:0044178 host cell Golgi membrane (C, EXP)
  GO:0005515 protein binding (F, IPI)
  GO:0055036 virion membrane (C, TAS)
  GO:0005886 plasma membrane (C, TAS)
  GO:0042802 identical protein binding (F, IPI)

Radius of gyration: 44.4 Å; Cα contacts (8 Å, |Δi|>4): 2995; chains: 6; bounding box: 82×125×129 Å